Protein AF-0000000081666319 (afdb_homodimer)

Structure (mmCIF, N/CA/C/O backbone):
data_AF-0000000081666319-model_v1
#
loop_
_entity.id
_entity.type
_entity.pdbx_description
1 polymer 'Glutathione synthetase-like'
#
loop_
_atom_site.group_PDB
_atom_site.id
_atom_site.type_symbol
_atom_site.label_atom_id
_atom_site.label_alt_id
_atom_site.label_comp_id
_atom_site.label_asym_id
_atom_site.label_entity_id
_atom_site.label_seq_id
_atom_site.pdbx_PDB_ins_code
_atom_site.Cartn_x
_atom_site.Cartn_y
_atom_site.Cartn_z
_atom_site.occupancy
_atom_site.B_iso_or_equiv
_atom_site.auth_seq_id
_atom_site.auth_comp_id
_atom_site.auth_asym_id
_atom_site.auth_atom_id
_atom_site.pdbx_PDB_model_num
ATOM 1 N N . MET A 1 1 ? 26.391 -14.477 -16.344 1 80.94 1 MET A N 1
ATOM 2 C CA . MET A 1 1 ? 25.188 -13.75 -15.969 1 80.94 1 MET A CA 1
ATOM 3 C C . MET A 1 1 ? 25.484 -12.664 -14.945 1 80.94 1 MET A C 1
ATOM 5 O O . MET A 1 1 ? 25.469 -12.93 -13.742 1 80.94 1 MET A O 1
ATOM 9 N N . GLU A 1 2 ? 25.75 -11.555 -15.383 1 81.31 2 GLU A N 1
ATOM 10 C CA . GLU A 1 2 ? 26.203 -10.461 -14.531 1 81.31 2 GLU A CA 1
ATOM 11 C C . GLU A 1 2 ? 25.031 -9.695 -13.938 1 81.31 2 GLU A C 1
ATOM 13 O O . GLU A 1 2 ? 24.016 -9.492 -14.602 1 81.31 2 GLU A O 1
ATOM 18 N N . ALA A 1 3 ? 25.281 -9.367 -12.719 1 86.25 3 ALA A N 1
ATOM 19 C CA . ALA A 1 3 ? 24.281 -8.578 -12.016 1 86.25 3 ALA A CA 1
ATOM 20 C C . ALA A 1 3 ? 24.094 -7.215 -12.68 1 86.25 3 ALA A C 1
ATOM 22 O O . ALA A 1 3 ? 24.953 -6.762 -13.438 1 86.25 3 ALA A O 1
ATOM 23 N N . CYS A 1 4 ? 22.969 -6.656 -12.492 1 87.06 4 CYS A N 1
ATOM 24 C CA . CYS A 1 4 ? 22.641 -5.391 -13.141 1 87.06 4 CYS A CA 1
ATOM 25 C C . CYS A 1 4 ? 23.469 -4.25 -12.562 1 87.06 4 CYS A C 1
ATOM 27 O O . CYS A 1 4 ? 23.641 -3.211 -13.195 1 87.06 4 CYS A O 1
ATOM 29 N N . ILE A 1 5 ? 23.906 -4.418 -11.328 1 90.88 5 ILE A N 1
ATOM 30 C CA . ILE A 1 5 ? 24.797 -3.449 -10.703 1 90.88 5 ILE A CA 1
ATOM 31 C C . ILE A 1 5 ? 25.922 -4.18 -9.969 1 90.88 5 ILE A C 1
ATOM 33 O O . ILE A 1 5 ? 25.828 -5.383 -9.719 1 90.88 5 ILE A O 1
ATOM 37 N N . SER A 1 6 ? 27 -3.393 -9.656 1 91.44 6 SER A N 1
ATOM 38 C CA . SER A 1 6 ? 28.109 -3.969 -8.898 1 91.44 6 SER A CA 1
ATOM 39 C C . SER A 1 6 ? 27.719 -4.176 -7.434 1 91.44 6 SER A C 1
ATOM 41 O O . SER A 1 6 ? 27.25 -3.25 -6.773 1 91.44 6 SER A O 1
ATOM 43 N N . LEU A 1 7 ? 27.906 -5.391 -6.891 1 91.56 7 LEU A N 1
ATOM 44 C CA . LEU A 1 7 ? 27.641 -5.746 -5.504 1 91.56 7 LEU A CA 1
ATOM 45 C C . LEU A 1 7 ? 28.891 -6.254 -4.816 1 91.56 7 LEU A C 1
ATOM 47 O O . LEU A 1 7 ? 29.766 -6.859 -5.457 1 91.56 7 LEU A O 1
ATOM 51 N N . PRO A 1 8 ? 29.094 -6.031 -3.557 1 94.31 8 PRO A N 1
ATOM 52 C CA . PRO A 1 8 ? 28.125 -5.457 -2.617 1 94.31 8 PRO A CA 1
ATOM 53 C C . PRO A 1 8 ? 28.109 -3.93 -2.648 1 94.31 8 PRO A C 1
ATOM 55 O O . PRO A 1 8 ? 29.094 -3.305 -3.053 1 94.31 8 PRO A O 1
ATOM 58 N N . LEU A 1 9 ? 27.062 -3.314 -2.236 1 95.06 9 LEU A N 1
ATOM 59 C CA . LEU A 1 9 ? 26.922 -1.867 -2.107 1 95.06 9 LEU A CA 1
ATOM 60 C C . LEU A 1 9 ? 27.609 -1.367 -0.84 1 95.06 9 LEU A C 1
ATOM 62 O O . LEU A 1 9 ? 27.734 -2.109 0.137 1 95.06 9 LEU A O 1
ATOM 66 N N . GLU A 1 10 ? 28.047 -0.127 -0.938 1 94.75 10 GLU A N 1
ATOM 67 C CA . GLU A 1 10 ? 28.531 0.491 0.294 1 94.75 10 GLU A CA 1
ATOM 68 C C . GLU A 1 10 ? 27.438 0.549 1.351 1 94.75 10 GLU A C 1
ATOM 70 O O . GLU A 1 10 ? 26.281 0.823 1.032 1 94.75 10 GLU A O 1
ATOM 75 N N . LYS A 1 11 ? 27.828 0.355 2.58 1 94.75 11 LYS A N 1
ATOM 76 C CA . LYS A 1 11 ? 26.875 0.145 3.674 1 94.75 11 LYS A CA 1
ATOM 77 C C . LYS A 1 11 ? 25.938 1.331 3.812 1 94.75 11 LYS A C 1
ATOM 79 O O . LYS A 1 11 ? 24.719 1.15 3.914 1 94.75 11 LYS A O 1
ATOM 84 N N . PRO A 1 12 ? 26.406 2.607 3.799 1 92.12 12 PRO A N 1
ATOM 85 C CA . PRO A 1 12 ? 25.484 3.734 3.947 1 92.12 12 PRO A CA 1
ATOM 86 C C . PRO A 1 12 ? 24.453 3.809 2.82 1 92.12 12 PRO A C 1
ATOM 88 O O . PRO A 1 12 ? 23.297 4.113 3.066 1 92.12 12 PRO A O 1
ATOM 91 N N . LEU A 1 13 ? 24.922 3.555 1.643 1 94 13 LEU A N 1
ATOM 92 C CA . LEU A 1 13 ? 24.031 3.547 0.493 1 94 13 LEU A CA 1
ATOM 93 C C . LEU A 1 13 ? 23.016 2.408 0.599 1 94 13 LEU A C 1
ATOM 95 O O . LEU A 1 13 ? 21.828 2.604 0.345 1 94 13 LEU A O 1
ATOM 99 N N . LEU A 1 14 ? 23.5 1.214 0.983 1 96.88 14 LEU A N 1
ATOM 100 C CA . LEU A 1 14 ? 22.625 0.06 1.166 1 96.88 14 LEU A CA 1
ATOM 101 C C . LEU A 1 14 ? 21.547 0.361 2.188 1 96.88 14 LEU A C 1
ATOM 103 O O . LEU A 1 14 ? 20.359 0.072 1.95 1 96.88 14 LEU A O 1
ATOM 107 N N . ASP A 1 15 ? 21.953 0.942 3.285 1 95.06 15 ASP A N 1
ATOM 108 C CA . ASP A 1 15 ? 21 1.244 4.355 1 95.06 15 ASP A CA 1
ATOM 109 C C . ASP A 1 15 ? 19.922 2.197 3.869 1 95.06 15 ASP A C 1
ATOM 111 O O . ASP A 1 15 ? 18.734 2.02 4.191 1 95.06 15 ASP A O 1
ATOM 115 N N . GLU A 1 16 ? 20.266 3.143 3.102 1 94.31 16 GLU A N 1
ATOM 116 C CA . GLU A 1 16 ? 19.312 4.125 2.59 1 94.31 16 GLU A CA 1
ATOM 117 C C . GLU A 1 16 ? 18.344 3.492 1.6 1 94.31 16 GLU A C 1
ATOM 119 O O . GLU A 1 16 ? 17.141 3.732 1.669 1 94.31 16 GLU A O 1
ATOM 124 N N . ILE A 1 17 ? 18.859 2.703 0.676 1 97.06 17 ILE A N 1
ATOM 125 C CA . ILE A 1 17 ? 18.016 2.117 -0.367 1 97.06 17 ILE A CA 1
ATOM 126 C C . ILE A 1 17 ? 17.062 1.097 0.249 1 97.06 17 ILE A C 1
ATOM 128 O O . ILE A 1 17 ? 15.922 0.964 -0.191 1 97.06 17 ILE A O 1
ATOM 132 N N . VAL A 1 18 ? 17.547 0.381 1.228 1 98.12 18 VAL A N 1
ATOM 133 C CA . VAL A 1 18 ? 16.734 -0.643 1.877 1 98.12 18 VAL A CA 1
ATOM 134 C C . VAL A 1 18 ? 15.523 0.005 2.553 1 98.12 18 VAL A C 1
ATOM 136 O O . VAL A 1 18 ? 14.398 -0.492 2.441 1 98.12 18 VAL A O 1
ATOM 139 N N . VAL A 1 19 ? 15.734 1.104 3.227 1 96.5 19 VAL A N 1
ATOM 140 C CA . VAL A 1 19 ? 14.641 1.801 3.896 1 96.5 19 VAL A CA 1
ATOM 141 C C . VAL A 1 19 ? 13.617 2.27 2.863 1 96.5 19 VAL A C 1
ATOM 143 O O . VAL A 1 19 ? 12.414 2.111 3.059 1 96.5 19 VAL A O 1
ATOM 146 N N . ARG A 1 20 ? 14.078 2.82 1.783 1 97.31 20 ARG A N 1
ATOM 147 C CA . ARG A 1 20 ? 13.203 3.285 0.712 1 97.31 20 ARG A CA 1
ATOM 148 C C . ARG A 1 20 ? 12.438 2.123 0.09 1 97.31 20 ARG A C 1
ATOM 150 O O . ARG A 1 20 ? 11.25 2.25 -0.216 1 97.31 20 ARG A O 1
ATOM 157 N N . SER A 1 21 ? 13.141 1.028 -0.104 1 98.56 21 SER A N 1
ATOM 158 C CA . SER A 1 21 ? 12.531 -0.158 -0.696 1 98.56 21 SER A CA 1
ATOM 159 C C . SER A 1 21 ? 11.398 -0.695 0.179 1 98.56 21 SER A C 1
ATOM 161 O O . SER A 1 21 ? 10.328 -1.027 -0.322 1 98.56 21 SER A O 1
ATOM 163 N N . LYS A 1 22 ? 11.703 -0.784 1.493 1 98.5 22 LYS A N 1
ATOM 164 C CA . LYS A 1 22 ? 10.695 -1.263 2.436 1 98.5 22 LYS A CA 1
ATOM 165 C C . LYS A 1 22 ? 9.461 -0.367 2.422 1 98.5 22 LYS A C 1
ATOM 167 O O . LYS A 1 22 ? 8.328 -0.858 2.359 1 98.5 22 LYS A O 1
ATOM 172 N N . ASP A 1 23 ? 9.664 0.933 2.459 1 98.31 23 ASP A N 1
ATOM 173 C CA . ASP A 1 23 ? 8.555 1.874 2.469 1 98.31 23 ASP A CA 1
ATOM 174 C C . ASP A 1 23 ? 7.742 1.78 1.177 1 98.31 23 ASP A C 1
ATOM 176 O O . ASP A 1 23 ? 6.512 1.758 1.209 1 98.31 23 ASP A O 1
ATOM 180 N N . PHE A 1 24 ? 8.414 1.743 0.074 1 98.56 24 PHE A N 1
ATOM 181 C CA . PHE A 1 24 ? 7.738 1.653 -1.213 1 98.56 24 PHE A CA 1
ATOM 182 C C . PHE A 1 24 ? 6.898 0.383 -1.295 1 98.56 24 PHE A C 1
ATOM 184 O O . PHE A 1 24 ? 5.762 0.414 -1.764 1 98.56 24 PHE A O 1
ATOM 191 N N . ALA A 1 25 ? 7.488 -0.706 -0.872 1 98.75 25 ALA A N 1
ATOM 192 C CA . ALA A 1 25 ? 6.766 -1.975 -0.886 1 98.75 25 ALA A CA 1
ATOM 193 C C . ALA A 1 25 ? 5.504 -1.897 -0.033 1 98.75 25 ALA A C 1
ATOM 195 O O . ALA A 1 25 ? 4.418 -2.277 -0.483 1 98.75 25 ALA A O 1
ATOM 196 N N . ASN A 1 26 ? 5.617 -1.362 1.152 1 98.5 26 ASN A N 1
ATOM 197 C CA . ASN A 1 26 ? 4.492 -1.227 2.066 1 98.5 26 ASN A CA 1
ATOM 198 C C . ASN A 1 26 ? 3.412 -0.311 1.495 1 98.5 26 ASN A C 1
ATOM 200 O O . ASN A 1 26 ? 2.223 -0.508 1.754 1 98.5 26 ASN A O 1
ATOM 204 N N . MET A 1 27 ? 3.814 0.613 0.724 1 98.38 27 MET A N 1
ATOM 205 C CA . MET A 1 27 ? 2.885 1.664 0.322 1 98.38 27 MET A CA 1
ATOM 206 C C . MET A 1 27 ? 2.283 1.363 -1.048 1 98.38 27 MET A C 1
ATOM 208 O O . MET A 1 27 ? 1.316 2.008 -1.461 1 98.38 27 MET A O 1
ATOM 212 N N . HIS A 1 28 ? 2.818 0.402 -1.77 1 98 28 HIS A N 1
ATOM 213 C CA . HIS A 1 28 ? 2.348 0.154 -3.127 1 98 28 HIS A CA 1
ATOM 214 C C . HIS A 1 28 ? 1.844 -1.276 -3.283 1 98 28 HIS A C 1
ATOM 216 O O . HIS A 1 28 ? 1.962 -1.867 -4.359 1 98 28 HIS A O 1
ATOM 222 N N . GLY A 1 29 ? 1.396 -1.783 -2.223 1 97.94 29 GLY A N 1
ATOM 223 C CA . GLY A 1 29 ? 0.624 -3.016 -2.279 1 97.94 29 GLY A CA 1
ATOM 224 C C . GLY A 1 29 ? 1.489 -4.258 -2.391 1 97.94 29 GLY A C 1
ATOM 225 O O . GLY A 1 29 ? 1.02 -5.309 -2.824 1 97.94 29 GLY A O 1
ATOM 226 N N . ILE A 1 30 ? 2.779 -4.156 -2.154 1 98.38 30 ILE A N 1
ATOM 227 C CA . ILE A 1 30 ? 3.66 -5.316 -2.049 1 98.38 30 ILE A CA 1
ATOM 228 C C . ILE A 1 30 ? 3.727 -5.781 -0.597 1 98.38 30 ILE A C 1
ATOM 230 O O . ILE A 1 30 ? 4.793 -5.758 0.021 1 98.38 30 ILE A O 1
ATOM 234 N N . VAL A 1 31 ? 2.568 -6.215 -0.147 1 98 31 VAL A N 1
ATOM 235 C CA . VAL A 1 31 ? 2.424 -6.57 1.262 1 98 31 VAL A CA 1
ATOM 236 C C . VAL A 1 31 ? 1.779 -7.945 1.387 1 98 31 VAL A C 1
ATOM 238 O O . VAL A 1 31 ? 1.233 -8.477 0.415 1 98 31 VAL A O 1
ATOM 241 N N . MET A 1 32 ? 1.91 -8.516 2.555 1 97.06 32 MET A N 1
ATOM 242 C CA . MET A 1 32 ? 1.284 -9.797 2.893 1 97.06 32 MET A CA 1
ATOM 243 C C . MET A 1 32 ? 0.902 -9.836 4.367 1 97.06 32 MET A C 1
ATOM 245 O O . MET A 1 32 ? 1.42 -9.062 5.172 1 97.06 32 MET A O 1
ATOM 249 N N . ARG A 1 33 ? -0.1 -10.609 4.691 1 97.06 33 ARG A N 1
ATOM 250 C CA . ARG A 1 33 ? -0.344 -10.898 6.102 1 97.06 33 ARG A CA 1
ATOM 251 C C . ARG A 1 33 ? 0.85 -11.617 6.727 1 97.06 33 ARG A C 1
ATOM 253 O O . ARG A 1 33 ? 1.578 -12.336 6.043 1 97.06 33 ARG A O 1
ATOM 260 N N . ARG A 1 34 ? 1.067 -11.438 7.996 1 95.81 34 ARG A N 1
ATOM 261 C CA . ARG A 1 34 ? 2.213 -12.039 8.672 1 95.81 34 ARG A CA 1
ATOM 262 C C . ARG A 1 34 ? 1.987 -13.531 8.914 1 95.81 34 ARG A C 1
ATOM 264 O O . ARG A 1 34 ? 0.87 -13.953 9.219 1 95.81 34 ARG A O 1
ATOM 271 N N . PRO A 1 35 ? 3.094 -14.32 8.766 1 91.88 35 PRO A N 1
ATOM 272 C CA . PRO A 1 35 ? 2.957 -15.75 9.062 1 91.88 35 PRO A CA 1
ATOM 273 C C . PRO A 1 35 ? 2.4 -16.016 10.461 1 91.88 35 PRO A C 1
ATOM 275 O O . PRO A 1 35 ? 1.694 -17 10.68 1 91.88 35 PRO A O 1
ATOM 278 N N . GLU A 1 36 ? 2.654 -15.109 11.43 1 93.5 36 GLU A N 1
ATOM 279 C CA . GLU A 1 36 ? 2.197 -15.25 12.812 1 93.5 36 GLU A CA 1
ATOM 280 C C . GLU A 1 36 ? 0.704 -14.961 12.93 1 93.5 36 GLU A C 1
ATOM 282 O O . GLU A 1 36 ? 0.046 -15.445 13.852 1 93.5 36 GLU A O 1
ATOM 287 N N . THR A 1 37 ? 0.174 -14.156 12.062 1 95.12 37 THR A N 1
ATOM 288 C CA . THR A 1 37 ? -1.236 -13.781 12.062 1 95.12 37 THR A CA 1
ATOM 289 C C . THR A 1 37 ? -1.808 -13.844 10.648 1 95.12 37 THR A C 1
ATOM 291 O O . THR A 1 37 ? -2.287 -12.844 10.117 1 95.12 37 THR A O 1
ATOM 294 N N . PRO A 1 38 ? -1.887 -15.031 10.078 1 94.75 38 PRO A N 1
ATOM 295 C CA . PRO A 1 38 ? -2.23 -15.18 8.656 1 94.75 38 PRO A CA 1
ATOM 296 C C . PRO A 1 38 ? -3.707 -14.906 8.383 1 94.75 38 PRO A C 1
ATOM 298 O O . PRO A 1 38 ? -4.109 -14.812 7.219 1 94.75 38 PRO A O 1
ATOM 301 N N . THR A 1 39 ? -4.562 -14.734 9.391 1 95.06 39 THR A N 1
ATOM 302 C CA . THR A 1 39 ? -5.992 -14.523 9.195 1 95.06 39 THR A CA 1
ATOM 303 C C . THR A 1 39 ? -6.344 -13.047 9.359 1 95.06 39 THR A C 1
ATOM 305 O O . THR A 1 39 ? -7.512 -12.664 9.227 1 95.06 39 THR A O 1
ATOM 308 N N . SER A 1 40 ? -5.328 -12.25 9.672 1 96.25 40 SER A N 1
ATOM 309 C CA . SER A 1 40 ? -5.633 -10.867 10.023 1 96.25 40 SER A CA 1
ATOM 310 C C . SER A 1 40 ? -4.844 -9.891 9.156 1 96.25 40 SER A C 1
ATOM 312 O O . SER A 1 40 ? -3.658 -10.102 8.891 1 96.25 40 SER A O 1
ATOM 314 N N . SER A 1 41 ? -5.523 -8.82 8.727 1 97.06 41 SER A N 1
ATOM 315 C CA . SER A 1 41 ? -4.879 -7.754 7.973 1 97.06 41 SER A CA 1
ATOM 316 C C . SER A 1 41 ? -4.629 -6.531 8.852 1 97.06 41 SER A C 1
ATOM 318 O O . SER A 1 41 ? -4.336 -5.445 8.344 1 97.06 41 SER A O 1
ATOM 320 N N . ASP A 1 42 ? -4.746 -6.66 10.148 1 97.75 42 ASP A N 1
ATOM 321 C CA . ASP A 1 42 ? -4.57 -5.531 11.055 1 97.75 42 ASP A CA 1
ATOM 322 C C . ASP A 1 42 ? -3.121 -5.047 11.062 1 97.75 42 ASP A C 1
ATOM 324 O O . ASP A 1 42 ? -2.861 -3.848 11.156 1 97.75 42 ASP A O 1
ATOM 328 N N . VAL A 1 43 ? -2.242 -6.008 11.07 1 97.75 43 VAL A N 1
ATOM 329 C CA . VAL A 1 43 ? -0.806 -5.758 10.992 1 97.75 43 VAL A CA 1
ATOM 330 C C . VAL A 1 43 ? -0.198 -6.598 9.867 1 97.75 43 VAL A C 1
ATOM 332 O O . VAL A 1 43 ? -0.395 -7.816 9.82 1 97.75 43 VAL A O 1
ATOM 335 N N . VAL A 1 44 ? 0.476 -5.949 8.945 1 98.12 44 VAL A N 1
ATOM 336 C CA . VAL A 1 44 ? 1.001 -6.641 7.773 1 98.12 44 VAL A CA 1
ATOM 337 C C . VAL A 1 44 ? 2.488 -6.332 7.613 1 98.12 44 VAL A C 1
ATOM 339 O O . VAL A 1 44 ? 3.037 -5.504 8.344 1 98.12 44 VAL A O 1
ATOM 342 N N . CYS A 1 45 ? 3.156 -7.004 6.789 1 98.06 45 CYS A N 1
ATOM 343 C CA . CYS A 1 45 ? 4.543 -6.738 6.418 1 98.06 45 CYS A CA 1
ATOM 344 C C . CYS A 1 45 ? 4.719 -6.777 4.906 1 98.06 45 CYS A C 1
ATOM 346 O O . CYS A 1 45 ? 3.838 -7.246 4.184 1 98.06 45 CYS A O 1
ATOM 348 N N . PHE A 1 46 ? 5.781 -6.16 4.414 1 98.06 46 PHE A N 1
ATOM 349 C CA . PHE A 1 46 ? 6.051 -6.223 2.982 1 98.06 46 PHE A CA 1
ATOM 350 C C . PHE A 1 46 ? 6.422 -7.641 2.562 1 98.06 46 PHE A C 1
ATOM 352 O O . PHE A 1 46 ? 6.938 -8.414 3.371 1 98.06 46 PHE A O 1
ATOM 359 N N . THR A 1 47 ? 6.105 -8 1.337 1 97.44 47 THR A N 1
ATOM 360 C CA . THR A 1 47 ? 6.488 -9.297 0.782 1 97.44 47 THR A CA 1
ATOM 361 C C . THR A 1 47 ? 8 -9.383 0.596 1 97.44 47 THR A C 1
ATOM 363 O O . THR A 1 47 ? 8.617 -8.461 0.051 1 97.44 47 THR A O 1
ATOM 366 N N . PRO A 1 48 ? 8.602 -10.477 1.118 1 96.94 48 PRO A N 1
ATOM 367 C CA . PRO A 1 48 ? 10.047 -10.617 0.898 1 96.94 48 PRO A CA 1
ATOM 368 C C . PRO A 1 48 ? 10.43 -10.5 -0.575 1 96.94 48 PRO A C 1
ATOM 370 O O . PRO A 1 48 ? 9.75 -11.062 -1.441 1 96.94 48 PRO A O 1
ATOM 373 N N . HIS A 1 49 ? 11.5 -9.734 -0.881 1 97.94 49 HIS A N 1
ATOM 374 C CA . HIS A 1 49 ? 11.883 -9.453 -2.262 1 97.94 49 HIS A CA 1
ATOM 375 C C . HIS A 1 49 ? 13.383 -9.227 -2.385 1 97.94 49 HIS A C 1
ATOM 377 O O . HIS A 1 49 ? 14.07 -9.023 -1.382 1 97.94 49 HIS A O 1
ATOM 383 N N . THR A 1 50 ? 13.891 -9.398 -3.553 1 97.75 50 THR A N 1
ATOM 384 C CA . THR A 1 50 ? 15.266 -8.992 -3.824 1 97.75 50 THR A CA 1
ATOM 385 C C . THR A 1 50 ? 15.367 -7.477 -3.953 1 97.75 50 THR A C 1
ATOM 387 O O . THR A 1 50 ? 14.398 -6.816 -4.34 1 97.75 50 THR A O 1
ATOM 390 N N . LEU A 1 51 ? 16.516 -6.941 -3.631 1 98.5 51 LEU A N 1
ATOM 391 C CA . LEU A 1 51 ? 16.672 -5.492 -3.658 1 98.5 51 LEU A CA 1
ATOM 392 C C . LEU A 1 51 ? 16.75 -4.98 -5.094 1 98.5 51 LEU A C 1
ATOM 394 O O . LEU A 1 51 ? 16.219 -3.916 -5.41 1 98.5 51 LEU A O 1
ATOM 398 N N . VAL A 1 52 ? 17.438 -5.703 -5.949 1 98.25 52 VAL A N 1
ATOM 399 C CA . VAL A 1 52 ? 17.562 -5.359 -7.363 1 98.25 52 VAL A CA 1
ATOM 400 C C . VAL A 1 52 ? 17.172 -6.559 -8.227 1 98.25 52 VAL A C 1
ATOM 402 O O . VAL A 1 52 ? 17.172 -7.695 -7.75 1 98.25 52 VAL A O 1
ATOM 405 N N . PRO A 1 53 ? 16.75 -6.324 -9.484 1 98.06 53 PRO A N 1
ATOM 406 C CA . PRO A 1 53 ? 16.375 -7.438 -10.352 1 98.06 53 PRO A CA 1
ATOM 407 C C . PRO A 1 53 ? 17.531 -8.398 -10.625 1 98.06 53 PRO A C 1
ATOM 409 O O . PRO A 1 53 ? 18.688 -7.977 -10.656 1 98.06 53 PRO A O 1
ATOM 412 N N . SER A 1 54 ? 17.25 -9.633 -10.781 1 96.69 54 SER A N 1
ATOM 413 C CA . SER A 1 54 ? 18.25 -10.656 -11.062 1 96.69 54 SER A CA 1
ATOM 414 C C . SER A 1 54 ? 18.406 -10.891 -12.555 1 96.69 54 SER A C 1
ATOM 416 O O . SER A 1 54 ? 17.438 -10.789 -13.312 1 96.69 54 SER A O 1
ATOM 418 N N . PRO A 1 55 ? 19.562 -11.227 -12.984 1 95.5 55 PRO A N 1
ATOM 419 C CA . PRO A 1 55 ? 19.812 -11.398 -14.414 1 95.5 55 PRO A CA 1
ATOM 420 C C . PRO A 1 55 ? 19.188 -12.664 -14.984 1 95.5 55 PRO A C 1
ATOM 422 O O . PRO A 1 55 ? 19.188 -13.711 -14.328 1 95.5 55 PRO A O 1
ATOM 425 N N . VAL A 1 56 ? 18.641 -12.57 -16.141 1 95.62 56 VAL A N 1
ATOM 426 C CA . VAL A 1 56 ? 18.062 -13.664 -16.922 1 95.62 56 VAL A CA 1
ATOM 427 C C . VAL A 1 56 ? 18.484 -13.523 -18.391 1 95.62 56 VAL A C 1
ATOM 429 O O . VAL A 1 56 ? 18.359 -12.445 -18.969 1 95.62 56 VAL A O 1
ATOM 432 N N . PRO A 1 57 ? 19 -14.57 -18.984 1 94.69 57 PRO A N 1
ATOM 433 C CA . PRO A 1 57 ? 19.328 -14.477 -20.422 1 94.69 57 PRO A CA 1
ATOM 434 C C . PRO A 1 57 ? 18.109 -14.102 -21.266 1 94.69 57 PRO A C 1
ATOM 436 O O . PRO A 1 57 ? 17.078 -14.758 -21.188 1 94.69 57 PRO A O 1
ATOM 439 N N . LYS A 1 58 ? 18.297 -13.102 -22.094 1 95.25 58 LYS A N 1
ATOM 440 C CA . LYS A 1 58 ? 17.219 -12.516 -22.875 1 95.25 58 LYS A CA 1
ATOM 441 C C . LYS A 1 58 ? 16.547 -13.57 -23.766 1 95.25 58 LYS A C 1
ATOM 443 O O . LYS A 1 58 ? 15.312 -13.664 -23.797 1 95.25 58 LYS A O 1
ATOM 448 N N . LYS A 1 59 ? 17.328 -14.375 -24.375 1 95.38 59 LYS A N 1
ATOM 449 C CA . LYS A 1 59 ? 16.812 -15.398 -25.281 1 95.38 59 LYS A CA 1
ATOM 450 C C . LYS A 1 59 ? 15.914 -16.391 -24.547 1 95.38 59 LYS A C 1
ATOM 452 O O . LYS A 1 59 ? 14.844 -16.766 -25.031 1 95.38 59 LYS A O 1
ATOM 457 N N . LEU A 1 60 ? 16.359 -16.812 -23.422 1 96.12 60 LEU A N 1
ATOM 458 C CA . LEU A 1 60 ? 15.625 -17.812 -22.656 1 96.12 60 LEU A CA 1
ATOM 459 C C . LEU A 1 60 ? 14.352 -17.203 -22.047 1 96.12 60 LEU A C 1
ATOM 461 O O . LEU A 1 60 ? 13.336 -17.891 -21.938 1 96.12 60 LEU A O 1
ATOM 465 N N . PHE A 1 61 ? 14.438 -15.953 -21.672 1 96.69 61 PHE A N 1
ATOM 466 C CA . PHE A 1 61 ? 13.25 -15.258 -21.188 1 96.69 61 PHE A CA 1
ATOM 467 C C . PHE A 1 61 ? 12.148 -15.25 -22.234 1 96.69 61 PHE A C 1
ATOM 469 O O . PHE A 1 61 ? 11.023 -15.648 -21.969 1 96.69 61 PHE A O 1
ATOM 476 N N . TYR A 1 62 ? 12.5 -14.875 -23.422 1 97 62 TYR A N 1
ATOM 477 C CA . TYR A 1 62 ? 11.508 -14.781 -24.484 1 97 62 TYR A CA 1
ATOM 478 C C . TYR A 1 62 ? 11.078 -16.156 -24.953 1 97 62 TYR A C 1
ATOM 480 O O . TYR A 1 62 ? 9.93 -16.359 -25.359 1 97 62 TYR A O 1
ATOM 488 N N . GLN A 1 63 ? 11.953 -17.141 -24.875 1 96.62 63 GLN A N 1
ATOM 489 C CA . GLN A 1 63 ? 11.562 -18.516 -25.141 1 96.62 63 GLN A CA 1
ATOM 490 C C . GLN A 1 63 ? 10.469 -18.969 -24.188 1 96.62 63 GLN A C 1
ATOM 492 O O . GLN A 1 63 ? 9.508 -19.625 -24.609 1 96.62 63 GLN A O 1
ATOM 497 N N . SER A 1 64 ? 10.648 -18.656 -22.938 1 97.44 64 SER A N 1
ATOM 498 C CA . SER A 1 64 ? 9.664 -19.047 -21.938 1 97.44 64 SER A CA 1
ATOM 499 C C . SER A 1 64 ? 8.312 -18.391 -22.203 1 97.44 64 SER A C 1
ATOM 501 O O . SER A 1 64 ? 7.266 -19 -21.984 1 97.44 64 SER A O 1
ATOM 503 N N . LEU A 1 65 ? 8.289 -17.156 -22.656 1 97.62 65 LEU A N 1
ATOM 504 C CA . LEU A 1 65 ? 7.051 -16.469 -23 1 97.62 65 LEU A CA 1
ATOM 505 C C . LEU A 1 65 ? 6.379 -17.109 -24.203 1 97.62 65 LEU A C 1
ATOM 507 O O . LEU A 1 65 ? 5.168 -17.344 -24.203 1 97.62 65 LEU A O 1
ATOM 511 N N . ALA A 1 66 ? 7.172 -17.453 -25.141 1 96.25 66 ALA A N 1
ATOM 512 C CA . ALA A 1 66 ? 6.652 -17.922 -26.422 1 96.25 66 ALA A CA 1
ATOM 513 C C . ALA A 1 66 ? 6.039 -19.312 -26.281 1 96.25 66 ALA A C 1
ATOM 515 O O . ALA A 1 66 ? 5.039 -19.625 -26.922 1 96.25 66 ALA A O 1
ATOM 516 N N . ILE A 1 67 ? 6.586 -20.109 -25.484 1 96.12 67 ILE A N 1
ATOM 517 C CA . ILE A 1 67 ? 6.199 -21.516 -25.422 1 96.12 67 ILE A CA 1
ATOM 518 C C . ILE A 1 67 ? 4.961 -21.672 -24.547 1 96.12 67 ILE A C 1
ATOM 520 O O . ILE A 1 67 ? 4.305 -22.719 -24.578 1 96.12 67 ILE A O 1
ATOM 524 N N . GLN A 1 68 ? 4.621 -20.672 -23.781 1 96.75 68 GLN A N 1
ATOM 525 C CA . GLN A 1 68 ? 3.535 -20.781 -22.812 1 96.75 68 GLN A CA 1
ATOM 526 C C . GLN A 1 68 ? 2.217 -21.125 -23.5 1 96.75 68 GLN A C 1
ATOM 528 O O . GLN A 1 68 ? 1.397 -21.859 -22.938 1 96.75 68 GLN A O 1
ATOM 533 N N . ASN A 1 69 ? 2.02 -20.641 -24.656 1 95.56 69 ASN A N 1
ATOM 534 C CA . ASN A 1 69 ? 0.795 -20.969 -25.375 1 95.56 69 ASN A CA 1
ATOM 535 C C . ASN A 1 69 ? 0.695 -22.453 -25.672 1 95.56 69 ASN A C 1
ATOM 537 O O . ASN A 1 69 ? -0.401 -23.016 -25.688 1 95.56 69 ASN A O 1
ATOM 541 N N . ASP A 1 70 ? 1.818 -23.062 -25.953 1 95.31 70 ASP A N 1
ATOM 542 C CA . ASP A 1 70 ? 1.83 -24.516 -26.172 1 95.31 70 ASP A CA 1
ATOM 543 C C . ASP A 1 70 ? 1.429 -25.266 -24.891 1 95.31 70 ASP A C 1
ATOM 545 O O . ASP A 1 70 ? 0.693 -26.25 -24.953 1 95.31 70 ASP A O 1
ATOM 549 N N . PHE A 1 71 ? 1.864 -24.812 -23.828 1 94.62 71 PHE A N 1
ATOM 550 C CA . PHE A 1 71 ? 1.525 -25.469 -22.562 1 94.62 71 PHE A CA 1
ATOM 551 C C . PHE A 1 71 ? 0.044 -25.297 -22.25 1 94.62 71 PHE A C 1
ATOM 553 O O . PHE A 1 71 ? -0.583 -26.188 -21.688 1 94.62 71 PHE A O 1
ATOM 560 N N . ASN A 1 72 ? -0.48 -24.109 -22.562 1 95.75 72 ASN A N 1
ATOM 561 C CA . ASN A 1 72 ? -1.921 -23.922 -22.406 1 95.75 72 ASN A CA 1
ATOM 562 C C . ASN A 1 72 ? -2.701 -24.969 -23.219 1 95.75 72 ASN A C 1
ATOM 564 O O . ASN A 1 72 ? -3.641 -25.578 -22.703 1 95.75 72 ASN A O 1
ATOM 568 N N . LEU A 1 73 ? -2.258 -25.141 -24.375 1 95.19 73 LEU A N 1
ATOM 569 C CA . LEU A 1 73 ? -2.936 -26.078 -25.25 1 95.19 73 LEU A CA 1
ATOM 570 C C . LEU A 1 73 ? -2.738 -27.516 -24.766 1 95.19 73 LEU A C 1
ATOM 572 O O . LEU A 1 73 ? -3.627 -28.359 -24.922 1 95.19 73 LEU A O 1
ATOM 576 N N . LEU A 1 74 ? -1.587 -27.75 -24.25 1 94.38 74 LEU A N 1
ATOM 577 C CA . LEU A 1 74 ? -1.338 -29.062 -23.688 1 94.38 74 LEU A CA 1
ATOM 578 C C . LEU A 1 74 ? -2.354 -29.406 -22.609 1 94.38 74 LEU A C 1
ATOM 580 O O . LEU A 1 74 ? -2.951 -30.484 -22.625 1 94.38 74 LEU A O 1
ATOM 584 N N . ILE A 1 75 ? -2.566 -28.5 -21.672 1 94.81 75 ILE A N 1
ATOM 585 C CA . ILE A 1 75 ? -3.52 -28.688 -20.578 1 94.81 75 ILE A CA 1
ATOM 586 C C . ILE A 1 75 ? -4.926 -28.859 -21.156 1 94.81 75 ILE A C 1
ATOM 588 O O . ILE A 1 75 ? -5.68 -29.734 -20.719 1 94.81 75 ILE A O 1
ATOM 592 N N . HIS A 1 76 ? -5.207 -28 -22.094 1 95.31 76 HIS A N 1
ATOM 593 C CA . HIS A 1 76 ? -6.516 -28.062 -22.734 1 95.31 76 HIS A CA 1
ATOM 594 C C . HIS A 1 76 ? -6.73 -29.406 -23.406 1 95.31 76 HIS A C 1
ATOM 596 O O . HIS A 1 76 ? -7.777 -30.047 -23.219 1 95.31 76 HIS A O 1
ATOM 602 N N . ALA A 1 77 ? -5.75 -29.859 -24.156 1 93.81 77 ALA A N 1
ATOM 603 C CA . ALA A 1 77 ? -5.828 -31.125 -24.891 1 93.81 77 ALA A CA 1
ATOM 604 C C . ALA A 1 77 ? -6.008 -32.312 -23.938 1 93.81 77 ALA A C 1
ATOM 606 O O . ALA A 1 77 ? -6.871 -33.156 -24.156 1 93.81 77 ALA A O 1
ATOM 607 N N . MET A 1 78 ? -5.238 -32.344 -22.953 1 94.12 78 MET A N 1
ATOM 608 C CA . MET A 1 78 ? -5.309 -33.438 -22 1 94.12 78 MET A CA 1
ATOM 609 C C . MET A 1 78 ? -6.668 -33.5 -21.312 1 94.12 78 MET A C 1
ATOM 611 O O . MET A 1 78 ? -7.234 -34.562 -21.109 1 94.12 78 MET A O 1
ATOM 615 N N . SER A 1 79 ? -7.195 -32.312 -20.953 1 93.81 79 SER A N 1
ATOM 616 C CA . SER A 1 79 ? -8.461 -32.25 -20.234 1 93.81 79 SER A CA 1
ATOM 617 C C . SER A 1 79 ? -9.617 -32.75 -21.094 1 93.81 79 SER A C 1
ATOM 619 O O . SER A 1 79 ? -10.664 -33.125 -20.562 1 93.81 79 SER A O 1
ATOM 621 N N . HIS A 1 80 ? -9.422 -32.812 -22.422 1 91.5 80 HIS A N 1
ATOM 622 C CA . HIS A 1 80 ? -10.484 -33.188 -23.328 1 91.5 80 HIS A CA 1
ATOM 623 C C . HIS A 1 80 ? -10.281 -34.625 -23.828 1 91.5 80 HIS A C 1
ATOM 625 O O . HIS A 1 80 ? -11.094 -35.125 -24.594 1 91.5 80 HIS A O 1
ATOM 631 N N . ASP A 1 81 ? -9.25 -35.25 -23.406 1 92.44 81 ASP A N 1
ATOM 632 C CA . ASP A 1 81 ? -8.945 -36.625 -23.859 1 92.44 81 ASP A CA 1
ATOM 633 C C . ASP A 1 81 ? -9.086 -37.625 -22.703 1 92.44 81 ASP A C 1
ATOM 635 O O . ASP A 1 81 ? -8.102 -37.938 -22.047 1 92.44 81 ASP A O 1
ATOM 639 N N . TYR A 1 82 ? -10.273 -38.156 -22.625 1 94.69 82 TYR A N 1
ATOM 640 C CA . TYR A 1 82 ? -10.609 -39.062 -21.516 1 94.69 82 TYR A CA 1
ATOM 641 C C . TYR A 1 82 ? -9.68 -40.25 -21.5 1 94.69 82 TYR A C 1
ATOM 643 O O . TYR A 1 82 ? -9.156 -40.625 -20.438 1 94.69 82 TYR A O 1
ATOM 651 N N . GLU A 1 83 ? -9.469 -40.875 -22.625 1 93.62 83 GLU A N 1
ATOM 652 C CA . GLU A 1 83 ? -8.656 -42.062 -22.688 1 93.62 83 GLU A CA 1
ATOM 653 C C . GLU A 1 83 ? -7.207 -41.781 -22.297 1 93.62 83 GLU A C 1
ATOM 655 O O . GLU A 1 83 ? -6.566 -42.594 -21.641 1 93.62 83 GLU A O 1
ATOM 660 N N . PHE A 1 84 ? -6.742 -40.719 -22.734 1 92.25 84 PHE A N 1
ATOM 661 C CA . PHE A 1 84 ? -5.383 -40.312 -22.391 1 92.25 84 PHE A CA 1
ATOM 662 C C . PHE A 1 84 ? -5.246 -40.156 -20.875 1 92.25 84 PHE A C 1
ATOM 664 O O . PHE A 1 84 ? -4.348 -40.719 -20.266 1 92.25 84 PHE A O 1
ATOM 671 N N . LEU A 1 85 ? -6.156 -39.344 -20.203 1 93.12 85 LEU A N 1
ATOM 672 C CA . LEU A 1 85 ? -6.113 -39.094 -18.766 1 93.12 85 LEU A CA 1
ATOM 673 C C . LEU A 1 85 ? -6.199 -40.406 -17.984 1 93.12 85 LEU A C 1
ATOM 675 O O . LEU A 1 85 ? -5.422 -40.625 -17.047 1 93.12 85 LEU A O 1
ATOM 679 N N . LYS A 1 86 ? -7.105 -41.188 -18.406 1 93.38 86 LYS A N 1
ATOM 680 C CA . LYS A 1 86 ? -7.32 -42.438 -17.703 1 93.38 86 LYS A CA 1
ATOM 681 C C . LYS A 1 86 ? -6.078 -43.312 -17.781 1 93.38 86 LYS A C 1
ATOM 683 O O . LYS A 1 86 ? -5.695 -43.938 -16.781 1 93.38 86 LYS A O 1
ATOM 688 N N . SER A 1 87 ? -5.484 -43.344 -18.922 1 89.81 87 SER A N 1
ATOM 689 C CA . SER A 1 87 ? -4.309 -44.188 -19.125 1 89.81 87 SER A CA 1
ATOM 690 C C . SER A 1 87 ? -3.125 -43.688 -18.312 1 89.81 87 SER A C 1
ATOM 692 O O . SER A 1 87 ? -2.445 -44.5 -17.656 1 89.81 87 SER A O 1
ATOM 694 N N . VAL A 1 88 ? -2.859 -42.438 -18.344 1 87.62 88 VAL A N 1
ATOM 695 C CA . VAL A 1 88 ? -1.687 -41.875 -17.688 1 87.62 88 VAL A CA 1
ATOM 696 C C . VAL A 1 88 ? -1.872 -41.906 -16.172 1 87.62 88 VAL A C 1
ATOM 698 O O . VAL A 1 88 ? -0.91 -42.094 -15.43 1 87.62 88 VAL A O 1
ATOM 701 N N . LEU A 1 89 ? -3.127 -41.75 -15.648 1 90.38 89 LEU A N 1
ATOM 702 C CA . LEU A 1 89 ? -3.373 -41.594 -14.219 1 90.38 89 LEU A CA 1
ATOM 703 C C . LEU A 1 89 ? -3.799 -42.938 -13.609 1 90.38 89 LEU A C 1
ATOM 705 O O . LEU A 1 89 ? -4.188 -43 -12.438 1 90.38 89 LEU A O 1
ATOM 709 N N . LYS A 1 90 ? -3.701 -43.969 -14.367 1 89.31 90 LYS A N 1
ATOM 710 C CA . LYS A 1 90 ? -4.223 -45.25 -13.93 1 89.31 90 LYS A CA 1
ATOM 711 C C . LYS A 1 90 ? -3.658 -45.625 -12.57 1 89.31 90 LYS A C 1
ATOM 713 O O . LYS A 1 90 ? -4.414 -45.969 -11.648 1 89.31 90 LYS A O 1
ATOM 718 N N . SER A 1 91 ? -2.348 -45.594 -12.469 1 84.5 91 SER A N 1
ATOM 719 C CA . SER A 1 91 ? -1.701 -46 -11.219 1 84.5 91 SER A CA 1
ATOM 720 C C . SER A 1 91 ? -2.047 -45 -10.094 1 84.5 91 SER A C 1
ATOM 722 O O . SER A 1 91 ? -2.271 -45.438 -8.953 1 84.5 91 SER A O 1
ATOM 724 N N . SER A 1 92 ? -2.076 -43.75 -10.375 1 88.75 92 SER A N 1
ATOM 725 C CA . SER A 1 92 ? -2.377 -42.719 -9.375 1 88.75 92 SER A CA 1
ATOM 726 C C . SER A 1 92 ? -3.812 -42.844 -8.875 1 88.75 92 SER A C 1
ATOM 728 O O . SER A 1 92 ? -4.094 -42.594 -7.707 1 88.75 92 SER A O 1
ATOM 730 N N . ILE A 1 93 ? -4.715 -43.156 -9.742 1 92.69 93 ILE A N 1
ATOM 731 C CA . ILE A 1 93 ? -6.121 -43.344 -9.383 1 92.69 93 ILE A CA 1
ATOM 732 C C . ILE A 1 93 ? -6.258 -44.469 -8.367 1 92.69 93 ILE A C 1
ATOM 734 O O . ILE A 1 93 ? -7.078 -44.375 -7.445 1 92.69 93 ILE A O 1
ATOM 738 N N . GLN A 1 94 ? -5.426 -45.406 -8.469 1 90.5 94 GLN A N 1
ATOM 739 C CA . GLN A 1 94 ? -5.492 -46.562 -7.586 1 90.5 94 GLN A CA 1
ATOM 740 C C . GLN A 1 94 ? -4.809 -46.281 -6.254 1 90.5 94 GLN A C 1
ATOM 742 O O . GLN A 1 94 ? -5.238 -46.781 -5.211 1 90.5 94 GLN A O 1
ATOM 747 N N . GLN A 1 95 ? -3.84 -45.438 -6.277 1 87.5 95 GLN A N 1
ATOM 748 C CA . GLN A 1 95 ? -2.959 -45.344 -5.117 1 87.5 95 GLN A CA 1
ATOM 749 C C . GLN A 1 95 ? -3.191 -44.031 -4.359 1 87.5 95 GLN A C 1
ATOM 751 O O . GLN A 1 95 ? -2.826 -43.906 -3.188 1 87.5 95 GLN A O 1
ATOM 756 N N . GLU A 1 96 ? -3.689 -43.062 -5 1 91.38 96 GLU A N 1
ATOM 757 C CA . GLU A 1 96 ? -3.826 -41.75 -4.402 1 91.38 96 GLU A CA 1
ATOM 758 C C . GLU A 1 96 ? -5.289 -41.312 -4.359 1 91.38 96 GLU A C 1
ATOM 760 O O . GLU A 1 96 ? -5.871 -40.969 -5.391 1 91.38 96 GLU A O 1
ATOM 765 N N . GLU A 1 97 ? -5.754 -41.156 -3.186 1 94.12 97 GLU A N 1
ATOM 766 C CA . GLU A 1 97 ? -7.156 -40.812 -2.986 1 94.12 97 GLU A CA 1
ATOM 767 C C . GLU A 1 97 ? -7.488 -39.469 -3.652 1 94.12 97 GLU A C 1
ATOM 769 O O . GLU A 1 97 ? -8.57 -39.312 -4.223 1 94.12 97 GLU A O 1
ATOM 774 N N . PHE A 1 98 ? -6.641 -38.562 -3.504 1 94.5 98 PHE A N 1
ATOM 775 C CA . PHE A 1 98 ? -6.832 -37.219 -4.078 1 94.5 98 PHE A CA 1
ATOM 776 C C . PHE A 1 98 ? -7.094 -37.312 -5.578 1 94.5 98 PHE A C 1
ATOM 778 O O . PHE A 1 98 ? -8.031 -36.719 -6.09 1 94.5 98 PHE A O 1
ATOM 785 N N . VAL A 1 99 ? -6.254 -38.062 -6.293 1 94.5 99 VAL A N 1
ATOM 786 C CA . VAL A 1 99 ? -6.375 -38.219 -7.738 1 94.5 99 VAL A CA 1
ATOM 787 C C . VAL A 1 99 ? -7.648 -39 -8.07 1 94.5 99 VAL A C 1
ATOM 789 O O . VAL A 1 99 ? -8.375 -38.625 -9 1 94.5 99 VAL A O 1
ATOM 792 N N . LYS A 1 100 ? -7.918 -40 -7.305 1 96.69 100 LYS A N 1
ATOM 793 C CA . LYS A 1 100 ? -9.109 -40.812 -7.52 1 96.69 100 LYS A CA 1
ATOM 794 C C . LYS A 1 100 ? -10.383 -39.969 -7.422 1 96.69 100 LYS A C 1
ATOM 796 O O . LYS A 1 100 ? -11.242 -40.031 -8.297 1 96.69 100 LYS A O 1
ATOM 801 N N . ARG A 1 101 ? -10.453 -39.25 -6.383 1 97.31 101 ARG A N 1
ATOM 802 C CA . ARG A 1 101 ? -11.664 -38.438 -6.141 1 97.31 101 ARG A CA 1
ATOM 803 C C . ARG A 1 101 ? -11.852 -37.406 -7.227 1 97.31 101 ARG A C 1
ATOM 805 O O . ARG A 1 101 ? -12.984 -37.125 -7.648 1 97.31 101 ARG A O 1
ATOM 812 N N . HIS A 1 102 ? -10.781 -36.781 -7.645 1 97.12 102 HIS A N 1
ATOM 813 C CA . HIS A 1 102 ? -10.859 -35.812 -8.758 1 97.12 102 HIS A CA 1
ATOM 814 C C . HIS A 1 102 ? -11.344 -36.5 -10.031 1 97.12 102 HIS A C 1
ATOM 816 O O . HIS A 1 102 ? -12.18 -35.969 -10.75 1 97.12 102 HIS A O 1
ATOM 822 N N . PHE A 1 103 ? -10.789 -37.656 -10.258 1 97.69 103 PHE A N 1
ATOM 823 C CA . PHE A 1 103 ? -11.133 -38.406 -11.461 1 97.69 103 PHE A CA 1
ATOM 824 C C . PHE A 1 103 ? -12.586 -38.844 -11.43 1 97.69 103 PHE A C 1
ATOM 826 O O . PHE A 1 103 ? -13.273 -38.812 -12.461 1 97.69 103 PHE A O 1
ATOM 833 N N . ASP A 1 104 ? -13.039 -39.25 -10.266 1 98.12 104 ASP A N 1
ATOM 834 C CA . ASP A 1 104 ? -14.445 -39.625 -10.109 1 98.12 104 ASP A CA 1
ATOM 835 C C . ASP A 1 104 ? -15.359 -38.469 -10.477 1 98.12 104 ASP A C 1
ATOM 837 O O . ASP A 1 104 ? -16.359 -38.656 -11.172 1 98.12 104 ASP A O 1
ATOM 841 N N . ILE A 1 105 ? -15.078 -37.312 -10 1 98.12 105 ILE A N 1
ATOM 842 C CA . ILE A 1 105 ? -15.875 -36.125 -10.305 1 98.12 105 ILE A CA 1
ATOM 843 C C . ILE A 1 105 ? -15.812 -35.844 -11.797 1 98.12 105 ILE A C 1
ATOM 845 O O . ILE A 1 105 ? -16.828 -35.5 -12.414 1 98.12 105 ILE A O 1
ATOM 849 N N . TYR A 1 106 ? -14.633 -35.969 -12.344 1 98 106 TYR A N 1
ATOM 850 C CA . TYR A 1 106 ? -14.445 -35.75 -13.773 1 98 106 TYR A CA 1
ATOM 851 C C . TYR A 1 106 ? -15.352 -36.688 -14.586 1 98 106 TYR A C 1
ATOM 853 O O . TYR A 1 106 ? -16.047 -36.219 -15.5 1 98 106 TYR A O 1
ATOM 861 N N . GLU A 1 107 ? -15.352 -37.938 -14.289 1 98.19 107 GLU A N 1
ATOM 862 C CA . GLU A 1 107 ? -16.172 -38.906 -15 1 98.19 107 GLU A CA 1
ATOM 863 C C . GLU A 1 107 ? -17.656 -38.594 -14.828 1 98.19 107 GLU A C 1
ATOM 865 O O . GLU A 1 107 ? -18.438 -38.656 -15.789 1 98.19 107 GLU A O 1
ATOM 870 N N . GLU A 1 108 ? -17.984 -38.219 -13.633 1 97.81 108 GLU A N 1
ATOM 871 C CA . GLU A 1 108 ? -19.391 -37.906 -13.352 1 97.81 108 GLU A CA 1
ATOM 872 C C . GLU A 1 108 ? -19.875 -36.75 -14.195 1 97.81 108 GLU A C 1
ATOM 874 O O . GLU A 1 108 ? -20.969 -36.781 -14.742 1 97.81 108 GLU A O 1
ATOM 879 N N . VAL A 1 109 ? -19.094 -35.781 -14.352 1 97.06 109 VAL A N 1
ATOM 880 C CA . VAL A 1 109 ? -19.5 -34.531 -14.977 1 97.06 109 VAL A CA 1
ATOM 881 C C . VAL A 1 109 ? -19.375 -34.625 -16.484 1 97.06 109 VAL A C 1
ATOM 883 O O . VAL A 1 109 ? -20.266 -34.188 -17.234 1 97.06 109 VAL A O 1
ATOM 886 N N . TYR A 1 110 ? -18.312 -35.25 -17 1 94.56 110 TYR A N 1
ATOM 887 C CA . TYR A 1 110 ? -17.984 -35.094 -18.422 1 94.56 110 TYR A CA 1
ATOM 888 C C . TYR A 1 110 ? -18.266 -36.406 -19.172 1 94.56 110 TYR A C 1
ATOM 890 O O . TYR A 1 110 ? -18.375 -36.406 -20.406 1 94.56 110 TYR A O 1
ATOM 898 N N . ILE A 1 111 ? -18.312 -37.5 -18.484 1 95.44 111 ILE A N 1
ATOM 899 C CA . ILE A 1 111 ? -18.453 -38.781 -19.172 1 95.44 111 ILE A CA 1
ATOM 900 C C . ILE A 1 111 ? -19.859 -39.312 -18.953 1 95.44 111 ILE A C 1
ATOM 902 O O . ILE A 1 111 ? -20.547 -39.688 -19.922 1 95.44 111 ILE A O 1
ATOM 906 N N . HIS A 1 112 ? -20.312 -39.344 -17.75 1 96.31 112 HIS A N 1
ATOM 907 C CA . HIS A 1 112 ? -21.609 -39.906 -17.438 1 96.31 112 HIS A CA 1
ATOM 908 C C . HIS A 1 112 ? -22.734 -38.906 -17.672 1 96.31 112 HIS A C 1
ATOM 910 O O . HIS A 1 112 ? -23.906 -39.281 -17.766 1 96.31 112 HIS A O 1
ATOM 916 N N . ASN A 1 113 ? -22.359 -37.688 -17.75 1 94.62 113 ASN A N 1
ATOM 917 C CA . ASN A 1 113 ? -23.312 -36.625 -18 1 94.62 113 ASN A CA 1
ATOM 918 C C . ASN A 1 113 ? -22.797 -35.625 -19.031 1 94.62 113 ASN A C 1
ATOM 920 O O . ASN A 1 113 ? -21.656 -35.75 -19.5 1 94.62 113 ASN A O 1
ATOM 924 N N . THR A 1 114 ? -23.688 -34.719 -19.469 1 91.62 114 THR A N 1
ATOM 925 C CA . THR A 1 114 ? -23.281 -33.562 -20.281 1 91.62 114 THR A CA 1
ATOM 926 C C . THR A 1 114 ? -23.109 -32.312 -19.406 1 91.62 114 THR A C 1
ATOM 928 O O . THR A 1 114 ? -24.031 -31.938 -18.672 1 91.62 114 THR A O 1
ATOM 931 N N . PRO A 1 115 ? -21.938 -31.812 -19.469 1 92.25 115 PRO A N 1
ATOM 932 C CA . PRO A 1 115 ? -21.734 -30.625 -18.641 1 92.25 115 PRO A CA 1
ATOM 933 C C . PRO A 1 115 ? -22.688 -29.484 -19.016 1 92.25 115 PRO A C 1
ATOM 935 O O . PRO A 1 115 ? -22.984 -29.281 -20.203 1 92.25 115 PRO A O 1
ATOM 938 N N . CYS A 1 116 ? -23.125 -28.734 -18 1 92.25 116 CYS A N 1
ATOM 939 C CA . CYS A 1 116 ? -24.062 -27.641 -18.219 1 92.25 116 CYS A CA 1
ATOM 940 C C . CYS A 1 116 ? -23.359 -26.406 -18.766 1 92.25 116 CYS A C 1
ATOM 942 O O . CYS A 1 116 ? -23.953 -25.609 -19.484 1 92.25 116 CYS A O 1
ATOM 944 N N . GLN A 1 117 ? -22.125 -26.281 -18.438 1 96.19 117 GLN A N 1
ATOM 945 C CA . GLN A 1 117 ? -21.359 -25.094 -18.812 1 96.19 117 GLN A CA 1
ATOM 946 C C . GLN A 1 117 ? -20.312 -25.438 -19.891 1 96.19 117 GLN A C 1
ATOM 948 O O . GLN A 1 117 ? -19.344 -26.141 -19.609 1 96.19 117 GLN A O 1
ATOM 953 N N . PRO A 1 118 ? -20.438 -24.844 -21.078 1 95.31 118 PRO A N 1
ATOM 954 C CA . PRO A 1 118 ? -19.516 -25.172 -22.141 1 95.31 118 PRO A CA 1
ATOM 955 C C . PRO A 1 118 ? -18.234 -24.328 -22.109 1 95.31 118 PRO A C 1
ATOM 957 O O . PRO A 1 118 ? -17.266 -24.656 -22.781 1 95.31 118 PRO A O 1
ATOM 960 N N . ILE A 1 119 ? -18.281 -23.188 -21.375 1 97.69 119 ILE A N 1
ATOM 961 C CA . ILE A 1 119 ? -17.141 -22.297 -21.328 1 97.69 119 ILE A CA 1
ATOM 962 C C . ILE A 1 119 ? -16.125 -22.812 -20.297 1 97.69 119 ILE A C 1
ATOM 964 O O . ILE A 1 119 ? -16.5 -23.156 -19.188 1 97.69 119 ILE A O 1
ATOM 968 N N . ILE A 1 120 ? -14.883 -22.922 -20.688 1 95.69 120 ILE A N 1
ATOM 969 C CA . ILE A 1 120 ? -13.797 -23.297 -19.797 1 95.69 120 ILE A CA 1
ATOM 970 C C . ILE A 1 120 ? -12.828 -22.125 -19.641 1 95.69 120 ILE A C 1
ATOM 972 O O . ILE A 1 120 ? -12.438 -21.5 -20.641 1 95.69 120 ILE A O 1
ATOM 976 N N . LEU A 1 121 ? -12.547 -21.766 -18.453 1 98.12 121 LEU A N 1
ATOM 977 C CA . LEU A 1 121 ? -11.594 -20.703 -18.125 1 98.12 121 LEU A CA 1
ATOM 978 C C . LEU A 1 121 ? -10.391 -21.281 -17.391 1 98.12 121 LEU A C 1
ATOM 980 O O . LEU A 1 121 ? -10.547 -22.031 -16.422 1 98.12 121 LEU A O 1
ATOM 984 N N . GLY A 1 122 ? -9.188 -20.969 -17.922 1 97.69 122 GLY A N 1
ATOM 985 C CA . GLY A 1 122 ? -7.965 -21.406 -17.25 1 97.69 122 GLY A CA 1
ATOM 986 C C . GLY A 1 122 ? -6.988 -20.266 -17 1 97.69 122 GLY A C 1
ATOM 987 O O . GLY A 1 122 ? -6.789 -19.406 -17.859 1 97.69 122 GLY A O 1
ATOM 988 N N . MET A 1 123 ? -6.504 -20.219 -15.812 1 97.62 123 MET A N 1
ATOM 989 C CA . MET A 1 123 ? -5.363 -19.391 -15.414 1 97.62 123 MET A CA 1
ATOM 990 C C . MET A 1 123 ? -4.164 -20.281 -15.055 1 97.62 123 MET A C 1
ATOM 992 O O . MET A 1 123 ? -4.242 -21.094 -14.141 1 97.62 123 MET A O 1
ATOM 996 N N . LEU A 1 124 ? -3.096 -20.062 -15.75 1 97.31 124 LEU A N 1
ATOM 997 C CA . LEU A 1 124 ? -1.969 -20.969 -15.602 1 97.31 124 LEU A CA 1
ATOM 998 C C . LEU A 1 124 ? -0.691 -20.219 -15.266 1 97.31 124 LEU A C 1
ATOM 1000 O O . LEU A 1 124 ? -0.6 -19 -15.523 1 97.31 124 LEU A O 1
ATOM 1004 N N . ARG A 1 125 ? 0.208 -20.891 -14.711 1 96.69 125 ARG A N 1
ATOM 1005 C CA . ARG A 1 125 ? 1.584 -20.438 -14.57 1 96.69 125 ARG A CA 1
ATOM 1006 C C . ARG A 1 125 ? 2.572 -21.578 -14.773 1 96.69 125 ARG A C 1
ATOM 1008 O O . ARG A 1 125 ? 2.432 -22.641 -14.164 1 96.69 125 ARG A O 1
ATOM 1015 N N . SER A 1 126 ? 3.5 -21.359 -15.602 1 95.75 126 SER A N 1
ATOM 1016 C CA . SER A 1 126 ? 4.598 -22.297 -15.797 1 95.75 126 SER A CA 1
ATOM 1017 C C . SER A 1 126 ? 5.902 -21.75 -15.234 1 95.75 126 SER A C 1
ATOM 1019 O O . SER A 1 126 ? 6.289 -20.625 -15.531 1 95.75 126 SER A O 1
ATOM 1021 N N . ASP A 1 127 ? 6.512 -22.562 -14.453 1 93.94 127 ASP A N 1
ATOM 1022 C CA . ASP A 1 127 ? 7.789 -22.156 -13.875 1 93.94 127 ASP A CA 1
ATOM 1023 C C . ASP A 1 127 ? 8.953 -22.844 -14.578 1 93.94 127 ASP A C 1
ATOM 1025 O O . ASP A 1 127 ? 8.883 -24.031 -14.906 1 93.94 127 ASP A O 1
ATOM 1029 N N . TYR A 1 128 ? 9.984 -22.078 -14.812 1 95.19 128 TYR A N 1
ATOM 1030 C CA . TYR A 1 128 ? 11.18 -22.547 -15.492 1 95.19 128 TYR A CA 1
ATOM 1031 C C . TYR A 1 128 ? 12.422 -22.281 -14.656 1 95.19 128 TYR A C 1
ATOM 1033 O O . TYR A 1 128 ? 12.531 -21.219 -14.023 1 95.19 128 TYR A O 1
ATOM 1041 N N . VAL A 1 129 ? 13.328 -23.188 -14.703 1 93.5 129 VAL A N 1
ATOM 1042 C CA . VAL A 1 129 ? 14.625 -23 -14.062 1 93.5 129 VAL A CA 1
ATOM 1043 C C . VAL A 1 129 ? 15.734 -23.031 -15.117 1 93.5 129 VAL A C 1
ATOM 1045 O O . VAL A 1 129 ? 15.633 -23.781 -16.094 1 93.5 129 VAL A O 1
ATOM 1048 N N . LEU A 1 130 ? 16.688 -22.172 -14.898 1 93.62 130 LEU A N 1
ATOM 1049 C CA . LEU A 1 130 ? 17.859 -22.219 -15.773 1 93.62 130 LEU A CA 1
ATOM 1050 C C . LEU A 1 130 ? 18.734 -23.438 -15.445 1 93.62 130 LEU A C 1
ATOM 1052 O O . LEU A 1 130 ? 18.906 -23.766 -14.273 1 93.62 130 LEU A O 1
ATOM 1056 N N . ASP A 1 131 ? 19.172 -24.031 -16.453 1 92.81 131 ASP A N 1
ATOM 1057 C CA . ASP A 1 131 ? 20.016 -25.203 -16.328 1 92.81 131 ASP A CA 1
ATOM 1058 C C . ASP A 1 131 ? 21.328 -25.016 -17.094 1 92.81 131 ASP A C 1
ATOM 1060 O O . ASP A 1 131 ? 21.312 -24.797 -18.312 1 92.81 131 ASP A O 1
ATOM 1064 N N . CYS A 1 132 ? 22.359 -25.094 -16.359 1 89.81 132 CYS A N 1
ATOM 1065 C CA . CYS A 1 132 ? 23.672 -24.906 -16.953 1 89.81 132 CYS A CA 1
ATOM 1066 C C . CYS A 1 132 ? 24.547 -26.141 -16.734 1 89.81 132 CYS A C 1
ATOM 1068 O O . CYS A 1 132 ? 24.781 -26.547 -15.594 1 89.81 132 CYS A O 1
ATOM 1070 N N . ASP A 1 133 ? 25.031 -26.672 -17.844 1 81.38 133 ASP A N 1
ATOM 1071 C CA . ASP A 1 133 ? 25.859 -27.875 -17.781 1 81.38 133 ASP A CA 1
ATOM 1072 C C . ASP A 1 133 ? 27.234 -27.562 -17.203 1 81.38 133 ASP A C 1
ATOM 1074 O O . ASP A 1 133 ? 27.828 -28.406 -16.516 1 81.38 133 ASP A O 1
ATOM 1078 N N . ASP A 1 134 ? 27.766 -26.422 -17.547 1 82.06 134 ASP A N 1
ATOM 1079 C CA . ASP A 1 134 ? 29.078 -25.969 -17.078 1 82.06 134 ASP A CA 1
ATOM 1080 C C . ASP A 1 134 ? 28.953 -24.656 -16.312 1 82.06 134 ASP A C 1
ATOM 1082 O O . ASP A 1 134 ? 29 -23.578 -16.906 1 82.06 134 ASP A O 1
ATOM 1086 N N . LEU A 1 135 ? 28.969 -24.734 -15.023 1 78.44 135 LEU A N 1
ATOM 1087 C CA . LEU A 1 135 ? 28.734 -23.562 -14.188 1 78.44 135 LEU A CA 1
ATOM 1088 C C . LEU A 1 135 ? 29.969 -22.672 -14.141 1 78.44 135 LEU A C 1
ATOM 1090 O O . LEU A 1 135 ? 29.875 -21.516 -13.75 1 78.44 135 LEU A O 1
ATOM 1094 N N . GLU A 1 136 ? 31.047 -23.25 -14.523 1 78.5 136 GLU A N 1
ATOM 1095 C CA . GLU A 1 136 ? 32.281 -22.469 -14.516 1 78.5 136 GLU A CA 1
ATOM 1096 C C . GLU A 1 136 ? 32.375 -21.562 -15.734 1 78.5 136 GLU A C 1
ATOM 1098 O O . GLU A 1 136 ? 33.031 -20.516 -15.688 1 78.5 136 GLU A O 1
ATOM 1103 N N . ASN A 1 137 ? 31.734 -22.047 -16.797 1 81 137 ASN A N 1
ATOM 1104 C CA . ASN A 1 137 ? 31.734 -21.266 -18.031 1 81 137 ASN A CA 1
ATOM 1105 C C . ASN A 1 137 ? 30.312 -21.047 -18.547 1 81 137 ASN A C 1
ATOM 1107 O O . ASN A 1 137 ? 29.922 -21.641 -19.547 1 81 137 ASN A O 1
ATOM 1111 N N . ILE A 1 138 ? 29.656 -20.078 -17.922 1 78.94 138 ILE A N 1
ATOM 1112 C CA . ILE A 1 138 ? 28.266 -19.812 -18.281 1 78.94 138 ILE A CA 1
ATOM 1113 C C . ILE A 1 138 ? 28.219 -18.984 -19.562 1 78.94 138 ILE A C 1
ATOM 1115 O O . ILE A 1 138 ? 28.859 -17.938 -19.656 1 78.94 138 ILE A O 1
ATOM 1119 N N . SER A 1 139 ? 27.734 -19.531 -20.578 1 78.06 139 SER A N 1
ATOM 1120 C CA . SER A 1 139 ? 27.516 -18.844 -21.844 1 78.06 139 SER A CA 1
ATOM 1121 C C . SER A 1 139 ? 26.094 -19.062 -22.359 1 78.06 139 SER A C 1
ATOM 1123 O O . SER A 1 139 ? 25.391 -19.953 -21.891 1 78.06 139 SER A O 1
ATOM 1125 N N . ASN A 1 140 ? 25.719 -18.234 -23.234 1 76.75 140 ASN A N 1
ATOM 1126 C CA . ASN A 1 140 ? 24.391 -18.359 -23.828 1 76.75 140 ASN A CA 1
ATOM 1127 C C . ASN A 1 140 ? 24.203 -19.719 -24.484 1 76.75 140 ASN A C 1
ATOM 1129 O O . ASN A 1 140 ? 23.062 -20.188 -24.641 1 76.75 140 ASN A O 1
ATOM 1133 N N . ASN A 1 141 ? 25.297 -20.328 -24.766 1 79.19 141 ASN A N 1
ATOM 1134 C CA . ASN A 1 141 ? 25.219 -21.578 -25.516 1 79.19 141 ASN A CA 1
ATOM 1135 C C . ASN A 1 141 ? 25.078 -22.781 -24.578 1 79.19 141 ASN A C 1
ATOM 1137 O O . ASN A 1 141 ? 24.672 -23.859 -25.016 1 79.19 141 ASN A O 1
ATOM 1141 N N . ASN A 1 142 ? 25.328 -22.609 -23.375 1 87 142 ASN A N 1
ATOM 1142 C CA . ASN A 1 142 ? 25.297 -23.766 -22.484 1 87 142 ASN A CA 1
ATOM 1143 C C . ASN A 1 142 ? 24.25 -23.609 -21.391 1 87 142 ASN A C 1
ATOM 1145 O O . ASN A 1 142 ? 24.297 -24.297 -20.375 1 87 142 ASN A O 1
ATOM 1149 N N . ILE A 1 143 ? 23.422 -22.688 -21.562 1 91.88 143 ILE A N 1
ATOM 1150 C CA . ILE A 1 143 ? 22.344 -22.469 -20.594 1 91.88 143 ILE A CA 1
ATOM 1151 C C . ILE A 1 143 ? 21 -22.688 -21.281 1 91.88 143 ILE A C 1
ATOM 1153 O O . ILE A 1 143 ? 20.812 -22.281 -22.438 1 91.88 143 ILE A O 1
ATOM 1157 N N . LYS A 1 144 ? 20.172 -23.5 -20.703 1 93.75 144 LYS A N 1
ATOM 1158 C CA . LYS A 1 144 ? 18.828 -23.797 -21.188 1 93.75 144 LYS A CA 1
ATOM 1159 C C . LYS A 1 144 ? 17.797 -23.625 -20.078 1 93.75 144 LYS A C 1
ATOM 1161 O O . LYS A 1 144 ? 18.141 -23.453 -18.922 1 93.75 144 LYS A O 1
ATOM 1166 N N . ILE A 1 145 ? 16.547 -23.594 -20.484 1 94.88 145 ILE A N 1
ATOM 1167 C CA . ILE A 1 145 ? 15.5 -23.531 -19.469 1 94.88 145 ILE A CA 1
ATOM 1168 C C . ILE A 1 145 ? 14.812 -24.891 -19.359 1 94.88 145 ILE A C 1
ATOM 1170 O O . ILE A 1 145 ? 14.656 -25.594 -20.359 1 94.88 145 ILE A O 1
ATOM 1174 N N . LYS A 1 146 ? 14.461 -25.266 -18.188 1 92.69 146 LYS A N 1
ATOM 1175 C CA . LYS A 1 146 ? 13.688 -26.469 -17.906 1 92.69 146 LYS A CA 1
ATOM 1176 C C . LYS A 1 146 ? 12.391 -26.141 -17.172 1 92.69 146 LYS A C 1
ATOM 1178 O O . LYS A 1 146 ? 12.398 -25.375 -16.219 1 92.69 146 LYS A O 1
ATOM 1183 N N . GLN A 1 147 ? 11.32 -26.656 -17.719 1 92.44 147 GLN A N 1
ATOM 1184 C CA . GLN A 1 147 ? 10.023 -26.484 -17.062 1 92.44 147 GLN A CA 1
ATOM 1185 C C . GLN A 1 147 ? 9.898 -27.391 -15.844 1 92.44 147 GLN A C 1
ATOM 1187 O O . GLN A 1 147 ? 10.031 -28.609 -15.945 1 92.44 147 GLN A O 1
ATOM 1192 N N . VAL A 1 148 ? 9.617 -26.797 -14.688 1 87.19 148 VAL A N 1
ATOM 1193 C CA . VAL A 1 148 ? 9.719 -27.609 -13.477 1 87.19 148 VAL A CA 1
ATOM 1194 C C . VAL A 1 148 ? 8.359 -27.703 -12.805 1 87.19 148 VAL A C 1
ATOM 1196 O O . VAL A 1 148 ? 8.094 -28.641 -12.055 1 87.19 148 VAL A O 1
ATOM 1199 N N . LYS A 1 149 ? 7.492 -26.719 -13.039 1 87.81 149 LYS A N 1
ATOM 1200 C CA . LYS A 1 149 ? 6.188 -26.719 -12.383 1 87.81 149 LYS A CA 1
ATOM 1201 C C . LYS A 1 149 ? 5.125 -26.078 -13.266 1 87.81 149 LYS A C 1
ATOM 1203 O O . LYS A 1 149 ? 5.43 -25.188 -14.055 1 87.81 149 LYS A O 1
ATOM 1208 N N . LEU A 1 150 ? 3.943 -26.578 -13.164 1 91.38 150 LEU A N 1
ATOM 1209 C CA . LEU A 1 150 ? 2.781 -25.984 -13.812 1 91.38 150 LEU A CA 1
ATOM 1210 C C . LEU A 1 150 ? 1.624 -25.828 -12.836 1 91.38 150 LEU A C 1
ATOM 1212 O O . LEU A 1 150 ? 1.302 -26.766 -12.102 1 91.38 150 LEU A O 1
ATOM 1216 N N . PHE A 1 151 ? 1.077 -24.625 -12.812 1 91.5 151 PHE A N 1
ATOM 1217 C CA . PHE A 1 151 ? -0.026 -24.344 -11.906 1 91.5 151 PHE A CA 1
ATOM 1218 C C . PHE A 1 151 ? -1.289 -23.984 -12.68 1 91.5 151 PHE A C 1
ATOM 1220 O O . PHE A 1 151 ? -1.234 -23.234 -13.656 1 91.5 151 PHE A O 1
ATOM 1227 N N . VAL A 1 152 ? -2.414 -24.531 -12.234 1 92 152 VAL A N 1
ATOM 1228 C CA . VAL A 1 152 ? -3.686 -24.172 -12.852 1 92 152 VAL A CA 1
ATOM 1229 C C . VAL A 1 152 ? -4.656 -23.672 -11.789 1 92 152 VAL A C 1
ATOM 1231 O O . VAL A 1 152 ? -5.598 -22.922 -12.094 1 92 152 VAL A O 1
ATOM 1234 N N . THR A 1 153 ? -4.625 -24.078 -10.523 1 80 153 THR A N 1
ATOM 1235 C CA . THR A 1 153 ? -5.535 -23.672 -9.461 1 80 153 THR A CA 1
ATOM 1236 C C . THR A 1 153 ? -5 -22.438 -8.734 1 80 153 THR A C 1
ATOM 1238 O O . THR A 1 153 ? -5.758 -21.516 -8.414 1 80 153 THR A O 1
ATOM 1241 N N . SER A 1 154 ? -3.773 -22.391 -8.555 1 78.69 154 SER A N 1
ATOM 1242 C CA . SER A 1 154 ? -3.18 -21.297 -7.797 1 78.69 154 SER A CA 1
ATOM 1243 C C . SER A 1 154 ? -2.01 -20.672 -8.555 1 78.69 154 SER A C 1
ATOM 1245 O O . SER A 1 154 ? -0.873 -20.703 -8.078 1 78.69 154 SER A O 1
ATOM 1247 N N . ALA A 1 155 ? -2.443 -20.172 -9.695 1 86.44 155 ALA A N 1
ATOM 1248 C CA . ALA A 1 155 ? -1.452 -19.344 -10.375 1 86.44 155 ALA A CA 1
ATOM 1249 C C . ALA A 1 155 ? -1.241 -18.031 -9.633 1 86.44 155 ALA A C 1
ATOM 1251 O O . ALA A 1 155 ? -1.665 -16.969 -10.102 1 86.44 155 ALA A O 1
ATOM 1252 N N . SER A 1 156 ? -0.487 -18.172 -8.602 1 89.06 156 SER A N 1
ATOM 1253 C CA . SER A 1 156 ? -0.371 -17.094 -7.629 1 89.06 156 SER A CA 1
ATOM 1254 C C . SER A 1 156 ? 0.757 -16.141 -7.996 1 89.06 156 SER A C 1
ATOM 1256 O O . SER A 1 156 ? 1.575 -16.438 -8.867 1 89.06 156 SER A O 1
ATOM 1258 N N . MET A 1 157 ? 0.726 -14.945 -7.512 1 94.56 157 MET A N 1
ATOM 1259 C CA . MET A 1 157 ? 1.812 -13.969 -7.453 1 94.56 157 MET A CA 1
ATOM 1260 C C . MET A 1 157 ? 1.802 -13.07 -8.68 1 94.56 157 MET A C 1
ATOM 1262 O O . MET A 1 157 ? 2.746 -12.305 -8.906 1 94.56 157 MET A O 1
ATOM 1266 N N . ALA A 1 158 ? 0.768 -13.195 -9.5 1 97 158 ALA A N 1
ATOM 1267 C CA . ALA A 1 158 ? 0.673 -12.297 -10.641 1 97 158 ALA A CA 1
ATOM 1268 C C . ALA A 1 158 ? 0.606 -10.844 -10.188 1 97 158 ALA A C 1
ATOM 1270 O O . ALA A 1 158 ? 1.206 -9.961 -10.812 1 97 158 ALA A O 1
ATOM 1271 N N . GLY A 1 159 ? -0.19 -10.633 -9.156 1 97.12 159 GLY A N 1
ATOM 1272 C CA . GLY A 1 159 ? -0.286 -9.289 -8.609 1 97.12 159 GLY A CA 1
ATOM 1273 C C . GLY A 1 159 ? 1.025 -8.781 -8.047 1 97.12 159 GLY A C 1
ATOM 1274 O O . GLY A 1 159 ? 1.51 -7.723 -8.445 1 97.12 159 GLY A O 1
ATOM 1275 N N . LEU A 1 160 ? 1.633 -9.555 -7.18 1 96.31 160 LEU A N 1
ATOM 1276 C CA . LEU A 1 160 ? 2.879 -9.172 -6.523 1 96.31 160 LEU A CA 1
ATOM 1277 C C . LEU A 1 160 ? 4.02 -9.078 -7.535 1 96.31 160 LEU A C 1
ATOM 1279 O O . LEU A 1 160 ? 4.895 -8.227 -7.406 1 96.31 160 LEU A O 1
ATOM 1283 N N . GLY A 1 161 ? 4.012 -9.984 -8.508 1 95.94 161 GLY A N 1
ATOM 1284 C CA . GLY A 1 161 ? 5.02 -9.914 -9.555 1 95.94 161 GLY A CA 1
ATOM 1285 C C . GLY A 1 161 ? 4.988 -8.617 -10.336 1 95.94 161 GLY A C 1
ATOM 1286 O O . GLY A 1 161 ? 6.031 -8.008 -10.578 1 95.94 161 GLY A O 1
ATOM 1287 N N . THR A 1 162 ? 3.801 -8.211 -10.68 1 97.44 162 THR A N 1
ATOM 1288 C CA . THR A 1 162 ? 3.619 -6.953 -11.391 1 97.44 162 THR A CA 1
ATOM 1289 C C . THR A 1 162 ? 4.133 -5.781 -10.562 1 97.44 162 THR A C 1
ATOM 1291 O O . THR A 1 162 ? 4.855 -4.922 -11.07 1 97.44 162 THR A O 1
ATOM 1294 N N . GLN A 1 163 ? 3.822 -5.762 -9.289 1 97.56 163 GLN A N 1
ATOM 1295 C CA . GLN A 1 163 ? 4.234 -4.672 -8.406 1 97.56 163 GLN A CA 1
ATOM 1296 C C . GLN A 1 163 ? 5.73 -4.727 -8.125 1 97.56 163 GLN A C 1
ATOM 1298 O O . GLN A 1 163 ? 6.367 -3.693 -7.918 1 97.56 163 GLN A O 1
ATOM 1303 N N . CYS A 1 164 ? 6.27 -5.918 -8.133 1 97.81 164 CYS A N 1
ATOM 1304 C CA . CYS A 1 164 ? 7.699 -6.078 -7.879 1 97.81 164 CYS A CA 1
ATOM 1305 C C . CYS A 1 164 ? 8.523 -5.375 -8.945 1 97.81 164 CYS A C 1
ATOM 1307 O O . CYS A 1 164 ? 9.57 -4.793 -8.648 1 97.81 164 CYS A O 1
ATOM 1309 N N . THR A 1 165 ? 8.109 -5.508 -10.195 1 97.81 165 THR A N 1
ATOM 1310 C CA . THR A 1 165 ? 8.812 -4.816 -11.273 1 97.81 165 THR A CA 1
ATOM 1311 C C . THR A 1 165 ? 8.844 -3.312 -11.023 1 97.81 165 THR A C 1
ATOM 1313 O O . THR A 1 165 ? 9.867 -2.664 -11.234 1 97.81 165 THR A O 1
ATOM 1316 N N . ARG A 1 166 ? 7.77 -2.75 -10.555 1 96.94 166 ARG A N 1
ATOM 1317 C CA . ARG A 1 166 ? 7.707 -1.333 -10.211 1 96.94 166 ARG A CA 1
ATOM 1318 C C . ARG A 1 166 ? 8.664 -1.007 -9.07 1 96.94 166 ARG A C 1
ATOM 1320 O O . ARG A 1 166 ? 9.344 0.02 -9.102 1 96.94 166 ARG A O 1
ATOM 1327 N N . LEU A 1 167 ? 8.688 -1.828 -8.086 1 98.44 167 LEU A N 1
ATOM 1328 C CA . LEU A 1 167 ? 9.594 -1.662 -6.953 1 98.44 167 LEU A CA 1
ATOM 1329 C C . LEU A 1 167 ? 11.047 -1.637 -7.41 1 98.44 167 LEU A C 1
ATOM 1331 O O . LEU A 1 167 ? 11.828 -0.792 -6.965 1 98.44 167 LEU A O 1
ATOM 1335 N N . HIS A 1 168 ? 11.398 -2.559 -8.258 1 98.62 168 HIS A N 1
ATOM 1336 C CA . HIS A 1 168 ? 12.781 -2.662 -8.711 1 98.62 168 HIS A CA 1
ATOM 1337 C C . HIS A 1 168 ? 13.172 -1.454 -9.555 1 98.62 168 HIS A C 1
ATOM 1339 O O . HIS A 1 168 ? 14.312 -0.987 -9.484 1 98.62 168 HIS A O 1
ATOM 1345 N N . ARG A 1 169 ? 12.266 -1.008 -10.414 1 97.44 169 ARG A N 1
ATOM 1346 C CA . ARG A 1 169 ? 12.531 0.236 -11.133 1 97.44 169 ARG A CA 1
ATOM 1347 C C . ARG A 1 169 ? 12.805 1.378 -10.156 1 97.44 169 ARG A C 1
ATOM 1349 O O . ARG A 1 169 ? 13.766 2.131 -10.336 1 97.44 169 ARG A O 1
ATOM 1356 N N . PHE A 1 170 ? 12 1.454 -9.141 1 97.31 170 PHE A N 1
ATOM 1357 C CA . PHE A 1 170 ? 12.156 2.475 -8.117 1 97.31 170 PHE A CA 1
ATOM 1358 C C . PHE A 1 170 ? 13.523 2.357 -7.441 1 97.31 170 PHE A C 1
ATOM 1360 O O . PHE A 1 170 ? 14.219 3.359 -7.266 1 97.31 170 PHE A O 1
ATOM 1367 N N . ASN A 1 171 ? 13.844 1.155 -7.012 1 97.94 171 ASN A N 1
ATOM 1368 C CA . ASN A 1 171 ? 15.125 0.94 -6.352 1 97.94 171 ASN A CA 1
ATOM 1369 C C . ASN A 1 171 ? 16.297 1.321 -7.258 1 97.94 171 ASN A C 1
ATOM 1371 O O . ASN A 1 171 ? 17.25 1.969 -6.812 1 97.94 171 ASN A O 1
ATOM 1375 N N . LEU A 1 172 ? 16.219 0.895 -8.523 1 97.31 172 LEU A N 1
ATOM 1376 C CA . LEU A 1 172 ? 17.281 1.188 -9.477 1 97.31 172 LEU A CA 1
ATOM 1377 C C . LEU A 1 172 ? 17.406 2.691 -9.703 1 97.31 172 LEU A C 1
ATOM 1379 O O . LEU A 1 172 ? 18.516 3.215 -9.797 1 97.31 172 LEU A O 1
ATOM 1383 N N . GLU A 1 173 ? 16.297 3.357 -9.812 1 95.62 173 GLU A N 1
ATOM 1384 C CA . GLU A 1 173 ? 16.328 4.809 -9.961 1 95.62 173 GLU A CA 1
ATOM 1385 C C . GLU A 1 173 ? 17 5.473 -8.766 1 95.62 173 GLU A C 1
ATOM 1387 O O . GLU A 1 173 ? 17.781 6.414 -8.938 1 95.62 173 GLU A O 1
ATOM 1392 N N . ASN A 1 174 ? 16.734 5.012 -7.57 1 94.69 174 ASN A N 1
ATOM 1393 C CA . ASN A 1 174 ? 17.328 5.562 -6.367 1 94.69 174 ASN A CA 1
ATOM 1394 C C . ASN A 1 174 ? 18.812 5.211 -6.273 1 94.69 174 ASN A C 1
ATOM 1396 O O . ASN A 1 174 ? 19.562 5.848 -5.527 1 94.69 174 ASN A O 1
ATOM 1400 N N . LEU A 1 175 ? 19.219 4.223 -7.027 1 95.12 175 LEU A N 1
ATOM 1401 C CA . LEU A 1 175 ? 20.625 3.842 -7.094 1 95.12 175 LEU A CA 1
ATOM 1402 C C . LEU A 1 175 ? 21.328 4.574 -8.234 1 95.12 175 LEU A C 1
ATOM 1404 O O . LEU A 1 175 ? 22.516 4.32 -8.5 1 95.12 175 LEU A O 1
ATOM 1408 N N . GLY A 1 176 ? 20.641 5.43 -8.984 1 91.75 176 GLY A N 1
ATOM 1409 C CA . GLY A 1 176 ? 21.203 6.203 -10.078 1 91.75 176 GLY A CA 1
ATOM 1410 C C . GLY A 1 176 ? 21.281 5.426 -11.375 1 91.75 176 GLY A C 1
ATOM 1411 O O . GLY A 1 176 ? 22.078 5.766 -12.258 1 91.75 176 GLY A O 1
ATOM 1412 N N . LYS A 1 177 ? 20.531 4.328 -11.422 1 95 177 LYS A N 1
ATOM 1413 C CA . LYS A 1 177 ? 20.562 3.48 -12.609 1 95 177 LYS A CA 1
ATOM 1414 C C . LYS A 1 177 ? 19.281 3.619 -13.422 1 95 177 LYS A C 1
ATOM 1416 O O . LYS A 1 177 ? 18.609 2.623 -13.719 1 95 177 LYS A O 1
ATOM 1421 N N . GLN A 1 178 ? 18.984 4.805 -13.914 1 93.62 178 GLN A N 1
ATOM 1422 C CA . GLN A 1 178 ? 17.75 5.121 -14.641 1 93.62 178 GLN A CA 1
ATOM 1423 C C . GLN A 1 178 ? 17.672 4.34 -15.953 1 93.62 178 GLN A C 1
ATOM 1425 O O . GLN A 1 178 ? 16.594 3.898 -16.344 1 93.62 178 GLN A O 1
ATOM 1430 N N . ASP A 1 179 ? 18.75 4.176 -16.562 1 94.12 179 ASP A N 1
ATOM 1431 C CA . ASP A 1 179 ? 18.766 3.494 -17.844 1 94.12 179 ASP A CA 1
ATOM 1432 C C . ASP A 1 179 ? 18.406 2.021 -17.688 1 94.12 179 ASP A C 1
ATOM 1434 O O . ASP A 1 179 ? 17.641 1.479 -18.5 1 94.12 179 ASP A O 1
ATOM 1438 N N . ILE A 1 180 ? 18.938 1.415 -16.672 1 95.25 180 ILE A N 1
ATOM 1439 C CA . ILE A 1 180 ? 18.609 0.017 -16.422 1 95.25 180 ILE A CA 1
ATOM 1440 C C . ILE A 1 180 ? 17.141 -0.109 -16.031 1 95.25 180 ILE A C 1
ATOM 1442 O O . ILE A 1 180 ? 16.438 -1.007 -16.516 1 95.25 180 ILE A O 1
ATOM 1446 N N . ALA A 1 181 ? 16.688 0.807 -15.172 1 95.06 181 ALA A N 1
ATOM 1447 C CA . ALA A 1 181 ? 15.297 0.812 -14.734 1 95.06 181 ALA A CA 1
ATOM 1448 C C . ALA A 1 181 ? 14.344 0.887 -15.922 1 95.06 181 ALA A C 1
ATOM 1450 O O . ALA A 1 181 ? 13.336 0.173 -15.969 1 95.06 181 ALA A O 1
ATOM 1451 N N . ALA A 1 182 ? 14.68 1.669 -16.906 1 92.75 182 ALA A N 1
ATOM 1452 C CA . ALA A 1 182 ? 13.82 1.922 -18.047 1 92.75 182 ALA A CA 1
ATOM 1453 C C . ALA A 1 182 ? 13.75 0.703 -18.969 1 92.75 182 ALA A C 1
ATOM 1455 O O . ALA A 1 182 ? 12.797 0.543 -19.734 1 92.75 182 ALA A O 1
ATOM 1456 N N . ASN A 1 183 ? 14.68 -0.194 -18.828 1 91.94 183 ASN A N 1
ATOM 1457 C CA . ASN A 1 183 ? 14.766 -1.285 -19.781 1 91.94 183 ASN A CA 1
ATOM 1458 C C . ASN A 1 183 ? 14.32 -2.611 -19.172 1 91.94 183 ASN A C 1
ATOM 1460 O O . ASN A 1 183 ? 14.398 -3.656 -19.828 1 91.94 183 ASN A O 1
ATOM 1464 N N . LEU A 1 184 ? 13.898 -2.596 -17.953 1 96.31 184 LEU A N 1
ATOM 1465 C CA . LEU A 1 184 ? 13.305 -3.803 -17.391 1 96.31 184 LEU A CA 1
ATOM 1466 C C . LEU A 1 184 ? 12.062 -4.215 -18.172 1 96.31 184 LEU A C 1
ATOM 1468 O O . LEU A 1 184 ? 11.281 -3.359 -18.594 1 96.31 184 LEU A O 1
ATOM 1472 N N . PRO A 1 185 ? 11.914 -5.508 -18.406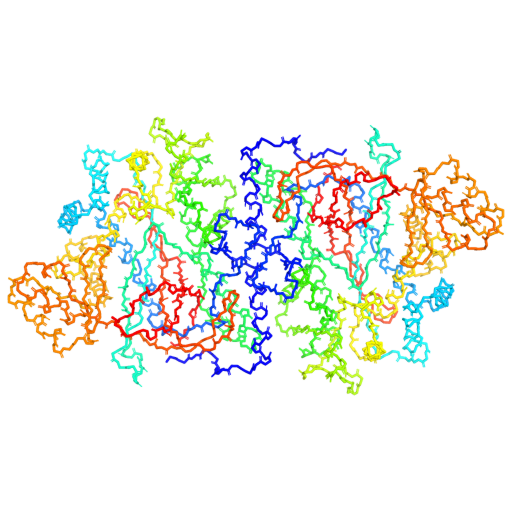 1 96.62 185 PRO A N 1
ATOM 1473 C CA . PRO A 1 185 ? 10.688 -5.926 -19.094 1 96.62 185 PRO A CA 1
ATOM 1474 C C . PRO A 1 185 ? 9.422 -5.523 -18.344 1 96.62 185 PRO A C 1
ATOM 1476 O O . PRO A 1 185 ? 9.367 -5.648 -17.109 1 96.62 185 PRO A O 1
ATOM 1479 N N . GLU A 1 186 ? 8.5 -5.012 -19.078 1 95.12 186 GLU A N 1
ATOM 1480 C CA . GLU A 1 186 ? 7.227 -4.652 -18.469 1 95.12 186 GLU A CA 1
ATOM 1481 C C . GLU A 1 186 ? 6.461 -5.895 -18.016 1 95.12 186 GLU A C 1
ATOM 1483 O O . GLU A 1 186 ? 6.445 -6.91 -18.703 1 95.12 186 GLU A O 1
ATOM 1488 N N . CYS A 1 187 ? 5.895 -5.867 -16.875 1 96 187 CYS A N 1
ATOM 1489 C CA . CYS A 1 187 ? 5.074 -6.961 -16.359 1 96 187 CYS A CA 1
ATOM 1490 C C . CYS A 1 187 ? 3.625 -6.52 -16.188 1 96 187 CYS A C 1
ATOM 1492 O O . CYS A 1 187 ? 3.324 -5.684 -15.336 1 96 187 CYS A O 1
ATOM 1494 N N . LYS A 1 188 ? 2.732 -7.082 -16.938 1 97.38 188 LYS A N 1
ATOM 1495 C CA . LYS A 1 188 ? 1.307 -6.773 -16.875 1 97.38 188 LYS A CA 1
ATOM 1496 C C . LYS A 1 188 ? 0.486 -8.023 -16.594 1 97.38 188 LYS A C 1
ATOM 1498 O O . LYS A 1 188 ? -0.626 -8.18 -17.094 1 97.38 188 LYS A O 1
ATOM 1503 N N . ALA A 1 189 ? 1.097 -8.891 -15.859 1 97.88 189 ALA A N 1
ATOM 1504 C CA . ALA A 1 189 ? 0.503 -10.203 -15.641 1 97.88 189 ALA A CA 1
ATOM 1505 C C . ALA A 1 189 ? -0.898 -10.086 -15.047 1 97.88 189 ALA A C 1
ATOM 1507 O O . ALA A 1 189 ? -1.859 -10.633 -15.594 1 97.88 189 ALA A O 1
ATOM 1508 N N . VAL A 1 190 ? -1.073 -9.367 -13.977 1 98 190 VAL A N 1
ATOM 1509 C CA . VAL A 1 190 ? -2.35 -9.328 -13.266 1 98 190 VAL A CA 1
ATOM 1510 C C . VAL A 1 190 ? -3.381 -8.578 -14.102 1 98 190 VAL A C 1
ATOM 1512 O O . VAL A 1 190 ? -4.562 -8.93 -14.109 1 98 190 VAL A O 1
ATOM 1515 N N . GLU A 1 191 ? -3.025 -7.531 -14.789 1 98.25 191 GLU A N 1
ATOM 1516 C CA . GLU A 1 191 ? -3.926 -6.789 -15.672 1 98.25 191 GLU A CA 1
ATOM 1517 C C . GLU A 1 191 ? -4.453 -7.676 -16.797 1 98.25 191 GLU A C 1
ATOM 1519 O O . GLU A 1 191 ? -5.648 -7.664 -17.094 1 98.25 191 GLU A O 1
ATOM 1524 N N . ASN A 1 192 ? -3.508 -8.375 -17.375 1 98.38 192 ASN A N 1
ATOM 1525 C CA . ASN A 1 192 ? -3.889 -9.234 -18.5 1 98.38 192 ASN A CA 1
ATOM 1526 C C . ASN A 1 192 ? -4.781 -10.383 -18.031 1 98.38 192 ASN A C 1
ATOM 1528 O O . ASN A 1 192 ? -5.727 -10.758 -18.734 1 98.38 192 ASN A O 1
ATOM 1532 N N . MET A 1 193 ? -4.473 -10.969 -16.938 1 98 193 MET A N 1
ATOM 1533 C CA . MET A 1 193 ? -5.332 -12.016 -16.375 1 98 193 MET A CA 1
ATOM 1534 C C . MET A 1 193 ? -6.723 -11.461 -16.078 1 98 193 MET A C 1
ATOM 1536 O O . MET A 1 193 ? -7.727 -12.117 -16.375 1 98 193 MET A O 1
ATOM 1540 N N . ALA A 1 194 ? -6.785 -10.273 -15.492 1 98.38 194 ALA A N 1
ATOM 1541 C CA . ALA A 1 194 ? -8.055 -9.633 -15.164 1 98.38 194 ALA A CA 1
ATOM 1542 C C . ALA A 1 194 ? -8.906 -9.43 -16.406 1 98.38 194 ALA A C 1
ATOM 1544 O O . ALA A 1 194 ? -10.125 -9.602 -16.375 1 98.38 194 ALA A O 1
ATOM 1545 N N . LYS A 1 195 ? -8.281 -9.039 -17.5 1 98.56 195 LYS A N 1
ATOM 1546 C CA . LYS A 1 195 ? -9 -8.852 -18.766 1 98.56 195 LYS A CA 1
ATOM 1547 C C . LYS A 1 195 ? -9.695 -10.133 -19.188 1 98.56 195 LYS A C 1
ATOM 1549 O O . LYS A 1 195 ? -10.836 -10.102 -19.672 1 98.56 195 LYS A O 1
ATOM 1554 N N . VAL A 1 196 ? -8.984 -11.219 -19 1 98.31 196 VAL A N 1
ATOM 1555 C CA . VAL A 1 196 ? -9.547 -12.5 -19.422 1 98.31 196 VAL A CA 1
ATOM 1556 C C . VAL A 1 196 ? -10.68 -12.898 -18.469 1 98.31 196 VAL A C 1
ATOM 1558 O O . VAL A 1 196 ? -11.695 -13.445 -18.922 1 98.31 196 VAL A O 1
ATOM 1561 N N . PHE A 1 197 ? -10.602 -12.633 -17.188 1 97.94 197 PHE A N 1
ATOM 1562 C CA . PHE A 1 197 ? -11.688 -12.875 -16.25 1 97.94 197 PHE A CA 1
ATOM 1563 C C . PHE A 1 197 ? -12.93 -12.078 -16.641 1 97.94 197 PHE A C 1
ATOM 1565 O O . PHE A 1 197 ? -14.039 -12.609 -16.641 1 97.94 197 PHE A O 1
ATOM 1572 N N . ALA A 1 198 ? -12.711 -10.805 -16.922 1 98.25 198 ALA A N 1
ATOM 1573 C CA . ALA A 1 198 ? -13.828 -9.945 -17.312 1 98.25 198 ALA A CA 1
ATOM 1574 C C . ALA A 1 198 ? -14.508 -10.461 -18.578 1 98.25 198 ALA A C 1
ATOM 1576 O O . ALA A 1 198 ? -15.734 -10.438 -18.672 1 98.25 198 ALA A O 1
ATOM 1577 N N . GLU A 1 199 ? -13.68 -10.938 -19.5 1 98.25 199 GLU A N 1
ATOM 1578 C CA . GLU A 1 199 ? -14.227 -11.484 -20.734 1 98.25 199 GLU A CA 1
ATOM 1579 C C . GLU A 1 199 ? -15.062 -12.734 -20.453 1 98.25 199 GLU A C 1
ATOM 1581 O O . GLU A 1 199 ? -16.156 -12.883 -21 1 98.25 199 GLU A O 1
ATOM 1586 N N . ALA A 1 200 ? -14.523 -13.625 -19.656 1 98.44 200 ALA A N 1
ATOM 1587 C CA . ALA A 1 200 ? -15.266 -14.828 -19.297 1 98.44 200 ALA A CA 1
ATOM 1588 C C . ALA A 1 200 ? -16.578 -14.477 -18.594 1 98.44 200 ALA A C 1
ATOM 1590 O O . ALA A 1 200 ? -17.609 -15.109 -18.844 1 98.44 200 ALA A O 1
ATOM 1591 N N . TRP A 1 201 ? -16.547 -13.508 -17.719 1 98.44 201 TRP A N 1
ATOM 1592 C CA . TRP A 1 201 ? -17.719 -13.055 -17 1 98.44 201 TRP A CA 1
ATOM 1593 C C . TRP A 1 201 ? -18.781 -12.531 -17.953 1 98.44 201 TRP A C 1
ATOM 1595 O O . TRP A 1 201 ? -19.969 -12.844 -17.812 1 98.44 201 TRP A O 1
ATOM 1605 N N . ARG A 1 202 ? -18.375 -11.773 -18.953 1 98 202 ARG A N 1
ATOM 1606 C CA . ARG A 1 202 ? -19.312 -11.273 -19.953 1 98 202 ARG A CA 1
ATOM 1607 C C . ARG A 1 202 ? -19.938 -12.43 -20.734 1 98 202 ARG A C 1
ATOM 1609 O O . ARG A 1 202 ? -21.125 -12.383 -21.062 1 98 202 ARG A O 1
ATOM 1616 N N . MET A 1 203 ? -19.172 -13.438 -21.016 1 97.94 203 MET A N 1
ATOM 1617 C CA . MET A 1 203 ? -19.641 -14.586 -21.781 1 97.94 203 MET A CA 1
ATOM 1618 C C . MET A 1 203 ? -20.672 -15.375 -20.984 1 97.94 203 MET A C 1
ATOM 1620 O O . MET A 1 203 ? -21.547 -16.031 -21.562 1 97.94 203 MET A O 1
ATOM 1624 N N . TYR A 1 204 ? -20.531 -15.336 -19.656 1 98 204 TYR A N 1
ATOM 1625 C CA . TYR A 1 204 ? -21.531 -15.992 -18.828 1 98 204 TYR A CA 1
ATOM 1626 C C . TYR A 1 204 ? -22.922 -15.422 -19.109 1 98 204 TYR A C 1
ATOM 1628 O O . TYR A 1 204 ? -23.922 -16.156 -19.062 1 98 204 TYR A O 1
ATOM 1636 N N . GLY A 1 205 ? -23 -14.07 -19.25 1 97 205 GLY A N 1
ATOM 1637 C CA . GLY A 1 205 ? -24.188 -13.484 -19.844 1 97 205 GLY A CA 1
ATOM 1638 C C . GLY A 1 205 ? -25.172 -12.953 -18.812 1 97 205 GLY A C 1
ATOM 1639 O O . GLY A 1 205 ? -26.266 -12.5 -19.156 1 97 205 GLY A O 1
ATOM 1640 N N . ASN A 1 206 ? -24.891 -13 -17.562 1 97.56 206 ASN A N 1
ATOM 1641 C CA . ASN A 1 206 ? -25.703 -12.391 -16.516 1 97.56 206 ASN A CA 1
ATOM 1642 C C . ASN A 1 206 ? -24.953 -11.273 -15.805 1 97.56 206 ASN A C 1
ATOM 1644 O O . ASN A 1 206 ? -24.047 -11.539 -15.016 1 97.56 206 ASN A O 1
ATOM 1648 N N . LYS A 1 207 ? -25.359 -10.094 -15.961 1 95.25 207 LYS A N 1
ATOM 1649 C CA . LYS A 1 207 ? -24.656 -8.898 -15.484 1 95.25 207 LYS A CA 1
ATOM 1650 C C . LYS A 1 207 ? -24.781 -8.766 -13.969 1 95.25 207 LYS A C 1
ATOM 1652 O O . LYS A 1 207 ? -24.078 -7.953 -13.359 1 95.25 207 LYS A O 1
ATOM 1657 N N . LYS A 1 208 ? -25.531 -9.602 -13.367 1 95.5 208 LYS A N 1
ATOM 1658 C CA . LYS A 1 208 ? -25.703 -9.539 -11.922 1 95.5 208 LYS A CA 1
ATOM 1659 C C . LYS A 1 208 ? -24.938 -10.664 -11.234 1 95.5 208 LYS A C 1
ATOM 1661 O O . LYS A 1 208 ? -24.812 -10.68 -10.008 1 95.5 208 LYS A O 1
ATOM 1666 N N . ALA A 1 209 ? -24.453 -11.633 -11.992 1 98.38 209 ALA A N 1
ATOM 1667 C CA . ALA A 1 209 ? -23.734 -12.773 -11.414 1 98.38 209 ALA A CA 1
ATOM 1668 C C . ALA A 1 209 ? -22.406 -12.352 -10.812 1 98.38 209 ALA A C 1
ATOM 1670 O O . ALA A 1 209 ? -21.797 -11.383 -11.266 1 98.38 209 ALA A O 1
ATOM 1671 N N . ALA A 1 210 ? -21.969 -13.047 -9.828 1 98.44 210 ALA A N 1
ATOM 1672 C CA . ALA A 1 210 ? -20.734 -12.703 -9.141 1 98.44 210 ALA A CA 1
ATOM 1673 C C . ALA A 1 210 ? -19.594 -13.633 -9.555 1 98.44 210 ALA A C 1
ATOM 1675 O O . ALA A 1 210 ? -19.828 -14.75 -10.008 1 98.44 210 ALA A O 1
ATOM 1676 N N . ILE A 1 211 ? -18.422 -13.117 -9.516 1 98.62 211 ILE A N 1
ATOM 1677 C CA . ILE A 1 211 ? -17.219 -13.953 -9.477 1 98.62 211 ILE A CA 1
ATOM 1678 C C . ILE A 1 211 ? -16.922 -14.367 -8.039 1 98.62 211 ILE A C 1
ATOM 1680 O O . ILE A 1 211 ? -16.828 -13.516 -7.152 1 98.62 211 ILE A O 1
ATOM 1684 N N . MET A 1 212 ? -16.812 -15.617 -7.805 1 98.5 212 MET A N 1
ATOM 1685 C CA . MET A 1 212 ? -16.547 -16.109 -6.457 1 98.5 212 MET A CA 1
ATOM 1686 C C . MET A 1 212 ? -15.156 -16.75 -6.379 1 98.5 212 MET A C 1
ATOM 1688 O O . MET A 1 212 ? -14.859 -17.672 -7.129 1 98.5 212 MET A O 1
ATOM 1692 N N . LEU A 1 213 ? -14.336 -16.234 -5.543 1 97.62 213 LEU A N 1
ATOM 1693 C CA . LEU A 1 213 ? -13.078 -16.891 -5.211 1 97.62 213 LEU A CA 1
ATOM 1694 C C . LEU A 1 213 ? -13.266 -17.875 -4.051 1 97.62 213 LEU A C 1
ATOM 1696 O O . LEU A 1 213 ? -13.805 -17.5 -3.006 1 97.62 213 LEU A O 1
ATOM 1700 N N . ILE A 1 214 ? -12.906 -19.062 -4.246 1 97.5 214 ILE A N 1
ATOM 1701 C CA . ILE A 1 214 ? -12.859 -20.016 -3.145 1 97.5 214 ILE A CA 1
ATOM 1702 C C . ILE A 1 214 ? -11.5 -19.953 -2.459 1 97.5 214 ILE A C 1
ATOM 1704 O O . ILE A 1 214 ? -10.477 -20.297 -3.061 1 97.5 214 ILE A O 1
ATOM 1708 N N . ILE A 1 215 ? -11.547 -19.562 -1.216 1 95.44 215 ILE A N 1
ATOM 1709 C CA . ILE A 1 215 ? -10.289 -19.203 -0.569 1 95.44 215 ILE A CA 1
ATOM 1710 C C . ILE A 1 215 ? -10.148 -19.984 0.741 1 95.44 215 ILE A C 1
ATOM 1712 O O . ILE A 1 215 ? -11.102 -20.609 1.203 1 95.44 215 ILE A O 1
ATOM 1716 N N . ARG A 1 216 ? -8.891 -19.938 1.246 1 92.44 216 ARG A N 1
ATOM 1717 C CA . ARG A 1 216 ? -8.617 -20.281 2.639 1 92.44 216 ARG A CA 1
ATOM 1718 C C . ARG A 1 216 ? -8.445 -19.016 3.486 1 92.44 216 ARG A C 1
ATOM 1720 O O . ARG A 1 216 ? -7.824 -18.047 3.051 1 92.44 216 ARG A O 1
ATOM 1727 N N . HIS A 1 217 ? -8.914 -19.078 4.68 1 87.31 217 HIS A N 1
ATOM 1728 C CA . HIS A 1 217 ? -8.883 -17.891 5.516 1 87.31 217 HIS A CA 1
ATOM 1729 C C . HIS A 1 217 ? -7.492 -17.641 6.078 1 87.31 217 HIS A C 1
ATOM 1731 O O . HIS A 1 217 ? -7.133 -16.5 6.383 1 87.31 217 HIS A O 1
ATOM 1737 N N . ASN A 1 218 ? -6.805 -18.656 6.215 1 90.25 218 ASN A N 1
ATOM 1738 C CA . ASN A 1 218 ? -5.461 -18.531 6.766 1 90.25 218 ASN A CA 1
ATOM 1739 C C . ASN A 1 218 ? -4.41 -18.422 5.664 1 90.25 218 ASN A C 1
ATOM 1741 O O . ASN A 1 218 ? -3.592 -19.328 5.488 1 90.25 218 ASN A O 1
ATOM 1745 N N . SER A 1 219 ? -4.441 -17.391 4.938 1 89.88 219 SER A N 1
ATOM 1746 C CA . SER A 1 219 ? -3.496 -17.172 3.852 1 89.88 219 SER A CA 1
ATOM 1747 C C . SER A 1 219 ? -2.707 -15.883 4.062 1 89.88 219 SER A C 1
ATOM 1749 O O . SER A 1 219 ? -3.285 -14.836 4.355 1 89.88 219 SER A O 1
ATOM 1751 N N . THR A 1 220 ? -1.423 -15.984 3.834 1 92.38 220 THR A N 1
ATOM 1752 C CA . THR A 1 220 ? -0.57 -14.812 3.988 1 92.38 220 THR A CA 1
ATOM 1753 C C . THR A 1 220 ? -0.573 -13.977 2.715 1 92.38 220 THR A C 1
ATOM 1755 O O . THR A 1 220 ? -0.179 -12.805 2.734 1 92.38 220 THR A O 1
ATOM 1758 N N . THR A 1 221 ? -1.025 -14.555 1.604 1 90.94 221 THR A N 1
ATOM 1759 C CA . THR A 1 221 ? -0.865 -13.875 0.324 1 90.94 221 THR A CA 1
ATOM 1760 C C . THR A 1 221 ? -2.219 -13.438 -0.229 1 90.94 221 THR A C 1
ATOM 1762 O O . THR A 1 221 ? -2.43 -13.445 -1.443 1 90.94 221 THR A O 1
ATOM 1765 N N . VAL A 1 222 ? -3.096 -13.125 0.666 1 94.06 222 VAL A N 1
ATOM 1766 C CA . VAL A 1 222 ? -4.418 -12.664 0.256 1 94.06 222 VAL A CA 1
ATOM 1767 C C . VAL A 1 222 ? -4.285 -11.398 -0.586 1 94.06 222 VAL A C 1
ATOM 1769 O O . VAL A 1 222 ? -5.07 -11.172 -1.509 1 94.06 222 VAL A O 1
ATOM 1772 N N . THR A 1 223 ? -3.295 -10.648 -0.334 1 94.69 223 THR A N 1
ATOM 1773 C CA . THR A 1 223 ? -3.113 -9.375 -1.019 1 94.69 223 THR A CA 1
ATOM 1774 C C . THR A 1 223 ? -2.803 -9.594 -2.496 1 94.69 223 THR A C 1
ATOM 1776 O O . THR A 1 223 ? -3.174 -8.773 -3.342 1 94.69 223 THR A O 1
ATOM 1779 N N . ASP A 1 224 ? -2.129 -10.703 -2.811 1 95.94 224 ASP A N 1
ATOM 1780 C CA . ASP A 1 224 ? -1.913 -11.047 -4.215 1 95.94 224 ASP A CA 1
ATOM 1781 C C . ASP A 1 224 ? -3.238 -11.273 -4.934 1 95.94 224 ASP A C 1
ATOM 1783 O O . ASP A 1 224 ? -3.424 -10.828 -6.066 1 95.94 224 ASP A O 1
ATOM 1787 N N . GLN A 1 225 ? -4.094 -11.938 -4.32 1 96.19 225 GLN A N 1
ATOM 1788 C CA . GLN A 1 225 ? -5.422 -12.203 -4.863 1 96.19 225 GLN A CA 1
ATOM 1789 C C . GLN A 1 225 ? -6.215 -10.914 -5.027 1 96.19 225 GLN A C 1
ATOM 1791 O O . GLN A 1 225 ? -6.93 -10.734 -6.016 1 96.19 225 GLN A O 1
ATOM 1796 N N . ARG A 1 226 ? -6.066 -10.047 -4.062 1 97.69 226 ARG A N 1
ATOM 1797 C CA . ARG A 1 226 ? -6.77 -8.766 -4.094 1 97.69 226 ARG A CA 1
ATOM 1798 C C . ARG A 1 226 ? -6.352 -7.945 -5.309 1 97.69 226 ARG A C 1
ATOM 1800 O O . ARG A 1 226 ? -7.172 -7.234 -5.895 1 97.69 226 ARG A O 1
ATOM 1807 N N . TRP A 1 227 ? -5.137 -7.98 -5.688 1 98.12 227 TRP A N 1
ATOM 1808 C CA . TRP A 1 227 ? -4.684 -7.258 -6.871 1 98.12 227 TRP A CA 1
ATOM 1809 C C . TRP A 1 227 ? -5.5 -7.656 -8.094 1 98.12 227 TRP A C 1
ATOM 1811 O O . TRP A 1 227 ? -5.867 -6.805 -8.906 1 98.12 227 TRP A O 1
ATOM 1821 N N . LEU A 1 228 ? -5.719 -8.969 -8.211 1 97.62 228 LEU A N 1
ATOM 1822 C CA . LEU A 1 228 ? -6.543 -9.438 -9.32 1 97.62 228 LEU A CA 1
ATOM 1823 C C . LEU A 1 228 ? -7.945 -8.844 -9.25 1 97.62 228 LEU A C 1
ATOM 1825 O O . LEU A 1 228 ? -8.484 -8.375 -10.258 1 97.62 228 LEU A O 1
ATOM 1829 N N . GLU A 1 229 ? -8.531 -8.859 -8.078 1 97.94 229 GLU A N 1
ATOM 1830 C CA . GLU A 1 229 ? -9.859 -8.297 -7.875 1 97.94 229 GLU A CA 1
ATOM 1831 C C . GLU A 1 229 ? -9.898 -6.82 -8.25 1 97.94 229 GLU A C 1
ATOM 1833 O O . GLU A 1 229 ? -10.844 -6.367 -8.906 1 97.94 229 GLU A O 1
ATOM 1838 N N . TYR A 1 230 ? -8.883 -6.094 -7.801 1 98 230 TYR A N 1
ATOM 1839 C CA . TYR A 1 230 ? -8.828 -4.664 -8.078 1 98 230 TYR A CA 1
ATOM 1840 C C . TYR A 1 230 ? -8.727 -4.402 -9.578 1 98 230 TYR A C 1
ATOM 1842 O O . TYR A 1 230 ? -9.375 -3.488 -10.102 1 98 230 TYR A O 1
ATOM 1850 N N . GLU A 1 231 ? -7.918 -5.195 -10.266 1 98.25 231 GLU A N 1
ATOM 1851 C CA . GLU A 1 231 ? -7.758 -4.996 -11.703 1 98.25 231 GLU A CA 1
ATOM 1852 C C . GLU A 1 231 ? -9.039 -5.34 -12.461 1 98.25 231 GLU A C 1
ATOM 1854 O O . GLU A 1 231 ? -9.375 -4.691 -13.453 1 98.25 231 GLU A O 1
ATOM 1859 N N . ILE A 1 232 ? -9.742 -6.395 -12.008 1 98.06 232 ILE A N 1
ATOM 1860 C CA . ILE A 1 232 ? -11.016 -6.73 -12.625 1 98.06 232 ILE A CA 1
ATOM 1861 C C . ILE A 1 232 ? -11.992 -5.57 -12.461 1 98.06 232 ILE A C 1
ATOM 1863 O O . ILE A 1 232 ? -12.656 -5.16 -13.414 1 98.06 232 ILE A O 1
ATOM 1867 N N . ARG A 1 233 ? -12.047 -5.055 -11.289 1 95.62 233 ARG A N 1
ATOM 1868 C CA . ARG A 1 233 ? -12.969 -3.967 -10.992 1 95.62 233 ARG A CA 1
ATOM 1869 C C . ARG A 1 233 ? -12.562 -2.689 -11.719 1 95.62 233 ARG A C 1
ATOM 1871 O O . ARG A 1 233 ? -13.414 -1.863 -12.062 1 95.62 233 ARG A O 1
ATOM 1878 N N . HIS A 1 234 ? -11.297 -2.5 -11.867 1 95.56 234 HIS A N 1
ATOM 1879 C CA . HIS A 1 234 ? -10.82 -1.368 -12.656 1 95.56 234 HIS A CA 1
ATOM 1880 C C . HIS A 1 234 ? -11.367 -1.415 -14.078 1 95.56 234 HIS A C 1
ATOM 1882 O O . HIS A 1 234 ? -11.633 -0.373 -14.68 1 95.56 234 HIS A O 1
ATOM 1888 N N . LEU A 1 235 ? -11.484 -2.584 -14.562 1 96.69 235 LEU A N 1
ATOM 1889 C CA . LEU A 1 235 ? -12.016 -2.766 -15.914 1 96.69 235 LEU A CA 1
ATOM 1890 C C . LEU A 1 235 ? -13.523 -2.562 -15.938 1 96.69 235 LEU A C 1
ATOM 1892 O O . LEU A 1 235 ? -14.062 -1.974 -16.875 1 96.69 235 LEU A O 1
ATOM 1896 N N . ASP A 1 236 ? -14.148 -3.086 -14.93 1 94.75 236 ASP A N 1
ATOM 1897 C CA . ASP A 1 236 ? -15.602 -2.992 -14.82 1 94.75 236 ASP A CA 1
ATOM 1898 C C . ASP A 1 236 ? -16.047 -3.033 -13.359 1 94.75 236 ASP A C 1
ATOM 1900 O O . ASP A 1 236 ? -16.156 -4.109 -12.766 1 94.75 236 ASP A O 1
ATOM 1904 N N . LYS A 1 237 ? -16.5 -1.955 -12.805 1 90.69 237 LYS A N 1
ATOM 1905 C CA . LYS A 1 237 ? -16.844 -1.81 -11.391 1 90.69 237 LYS A CA 1
ATOM 1906 C C . LYS A 1 237 ? -18.141 -2.539 -11.062 1 90.69 237 LYS A C 1
ATOM 1908 O O . LYS A 1 237 ? -18.453 -2.766 -9.891 1 90.69 237 LYS A O 1
ATOM 1913 N N . SER A 1 238 ? -18.844 -2.846 -12.055 1 91.38 238 SER A N 1
ATOM 1914 C CA . SER A 1 238 ? -20.156 -3.441 -11.828 1 91.38 238 SER A CA 1
ATOM 1915 C C . SER A 1 238 ? -20.047 -4.934 -11.531 1 91.38 238 SER A C 1
ATOM 1917 O O . SER A 1 238 ? -21.016 -5.559 -11.086 1 91.38 238 SER A O 1
ATOM 1919 N N . ILE A 1 239 ? -18.891 -5.562 -11.711 1 95.69 239 ILE A N 1
ATOM 1920 C CA . ILE A 1 239 ? -18.703 -6.992 -11.5 1 95.69 239 ILE A CA 1
ATOM 1921 C C . ILE A 1 239 ? -18.625 -7.285 -10.008 1 95.69 239 ILE A C 1
ATOM 1923 O O . ILE A 1 239 ? -17.656 -6.902 -9.344 1 95.69 239 ILE A O 1
ATOM 1927 N N . PRO A 1 240 ? -19.594 -7.957 -9.508 1 95.81 240 PRO A N 1
ATOM 1928 C CA . PRO A 1 240 ? -19.469 -8.352 -8.102 1 95.81 240 PRO A CA 1
ATOM 1929 C C . PRO A 1 240 ? -18.422 -9.438 -7.883 1 95.81 240 PRO A C 1
ATOM 1931 O O . PRO A 1 240 ? -18.359 -10.398 -8.656 1 95.81 240 PRO A O 1
ATOM 1934 N N . ILE A 1 241 ? -17.625 -9.281 -6.926 1 97.25 241 ILE A N 1
ATOM 1935 C CA . ILE A 1 241 ? -16.625 -10.273 -6.559 1 97.25 241 ILE A CA 1
ATOM 1936 C C . ILE A 1 241 ? -16.766 -10.648 -5.086 1 97.25 241 ILE A C 1
ATOM 1938 O O . ILE A 1 241 ? -16.75 -9.773 -4.215 1 97.25 241 ILE A O 1
ATOM 1942 N N . ILE A 1 242 ? -16.938 -11.938 -4.805 1 96.94 242 ILE A N 1
ATOM 1943 C CA . ILE A 1 242 ? -17.109 -12.359 -3.416 1 96.94 242 ILE A CA 1
ATOM 1944 C C . ILE A 1 242 ? -16.094 -13.453 -3.09 1 96.94 242 ILE A C 1
ATOM 1946 O O . ILE A 1 242 ? -15.555 -14.102 -3.99 1 96.94 242 ILE A O 1
ATOM 1950 N N . ARG A 1 243 ? -15.773 -13.625 -1.842 1 96.62 243 ARG A N 1
ATOM 1951 C CA . ARG A 1 243 ? -14.859 -14.641 -1.338 1 96.62 243 ARG A CA 1
ATOM 1952 C C . ARG A 1 243 ? -15.555 -15.578 -0.36 1 96.62 243 ARG A C 1
ATOM 1954 O O . ARG A 1 243 ? -16.219 -15.125 0.578 1 96.62 243 ARG A O 1
ATOM 1961 N N . ARG A 1 244 ? -15.5 -16.844 -0.646 1 97.25 244 ARG A N 1
ATOM 1962 C CA . ARG A 1 244 ? -16.109 -17.859 0.208 1 97.25 244 ARG A CA 1
ATOM 1963 C C . ARG A 1 244 ? -15.156 -19.047 0.406 1 97.25 244 ARG A C 1
ATOM 1965 O O . ARG A 1 244 ? -14.391 -19.391 -0.493 1 97.25 244 ARG A O 1
ATOM 1972 N N . GLY A 1 245 ? -15.195 -19.641 1.587 1 96.25 245 GLY A N 1
ATOM 1973 C CA . GLY A 1 245 ? -14.516 -20.906 1.796 1 96.25 245 GLY A CA 1
ATOM 1974 C C . GLY A 1 245 ? -15.406 -22.109 1.528 1 96.25 245 GLY A C 1
ATOM 1975 O O . GLY A 1 245 ? -16.609 -21.969 1.319 1 96.25 245 GLY A O 1
ATOM 1976 N N . PHE A 1 246 ? -14.766 -23.297 1.525 1 97.38 246 PHE A N 1
ATOM 1977 C CA . PHE A 1 246 ? -15.539 -24.516 1.334 1 97.38 246 PHE A CA 1
ATOM 1978 C C . PHE A 1 246 ? -16.625 -24.625 2.389 1 97.38 246 PHE A C 1
ATOM 1980 O O . PHE A 1 246 ? -17.734 -25.094 2.094 1 97.38 246 PHE A O 1
ATOM 1987 N N . LYS A 1 247 ? -16.281 -24.188 3.564 1 96.69 247 LYS A N 1
ATOM 1988 C CA . LYS A 1 247 ? -17.266 -24.25 4.641 1 96.69 247 LYS A CA 1
ATOM 1989 C C . LYS A 1 247 ? -18.516 -23.438 4.293 1 96.69 247 LYS A C 1
ATOM 1991 O O . LYS A 1 247 ? -19.641 -23.875 4.539 1 96.69 247 LYS A O 1
ATOM 1996 N N . ASP A 1 248 ? -18.328 -22.25 3.764 1 97.06 248 ASP A N 1
ATOM 1997 C CA . ASP A 1 248 ? -19.438 -21.406 3.346 1 97.06 248 ASP A CA 1
ATOM 1998 C C . ASP A 1 248 ? -20.297 -22.094 2.281 1 97.06 248 ASP A C 1
ATOM 2000 O O . ASP A 1 248 ? -21.516 -22.047 2.334 1 97.06 248 ASP A O 1
ATOM 2004 N N . ILE A 1 249 ? -19.625 -22.688 1.359 1 98.12 249 ILE A N 1
ATOM 2005 C CA . ILE A 1 249 ? -20.297 -23.328 0.238 1 98.12 249 ILE A CA 1
ATOM 2006 C C . ILE A 1 249 ? -21.125 -24.516 0.74 1 98.12 249 ILE A C 1
ATOM 2008 O O . ILE A 1 249 ? -22.297 -24.672 0.369 1 98.12 249 ILE A O 1
ATOM 2012 N N . ILE A 1 250 ? -20.531 -25.297 1.603 1 98.19 250 ILE A N 1
ATOM 2013 C CA . ILE A 1 250 ? -21.188 -26.469 2.164 1 98.19 250 ILE A CA 1
ATOM 2014 C C . ILE A 1 250 ? -22.453 -26.047 2.9 1 98.19 250 ILE A C 1
ATOM 2016 O O . ILE A 1 250 ? -23.5 -26.688 2.76 1 98.19 250 ILE A O 1
ATOM 2020 N N . GLU A 1 251 ? -22.375 -24.938 3.541 1 98 251 GLU A N 1
ATOM 2021 C CA . GLU A 1 251 ? -23.453 -24.547 4.441 1 98 251 GLU A CA 1
ATOM 2022 C C . GLU A 1 251 ? -24.531 -23.75 3.699 1 98 251 GLU A C 1
ATOM 2024 O O . GLU A 1 251 ? -25.703 -23.812 4.055 1 98 251 GLU A O 1
ATOM 2029 N N . ARG A 1 252 ? -24.141 -23.031 2.631 1 97.94 252 ARG A N 1
ATOM 2030 C CA . ARG A 1 252 ? -25.094 -22 2.211 1 97.94 252 ARG A CA 1
ATOM 2031 C C . ARG A 1 252 ? -25.312 -22.047 0.703 1 97.94 252 ARG A C 1
ATOM 2033 O O . ARG A 1 252 ? -26.266 -21.438 0.19 1 97.94 252 ARG A O 1
ATOM 2040 N N . ALA A 1 253 ? -24.516 -22.781 -0.069 1 98.56 253 ALA A N 1
ATOM 2041 C CA . ALA A 1 253 ? -24.672 -22.797 -1.522 1 98.56 253 ALA A CA 1
ATOM 2042 C C . ALA A 1 253 ? -25.703 -23.828 -1.953 1 98.56 253 ALA A C 1
ATOM 2044 O O . ALA A 1 253 ? -25.906 -24.844 -1.276 1 98.56 253 ALA A O 1
ATOM 2045 N N . LYS A 1 254 ? -26.406 -23.547 -3.041 1 98.19 254 LYS A N 1
ATOM 2046 C CA . LYS A 1 254 ? -27.375 -24.469 -3.621 1 98.19 254 LYS A CA 1
ATOM 2047 C C . LYS A 1 254 ? -27.469 -24.297 -5.137 1 98.19 254 LYS A C 1
ATOM 2049 O O . LYS A 1 254 ? -27.031 -23.266 -5.672 1 98.19 254 LYS A O 1
ATOM 2054 N N . LEU A 1 255 ? -28 -25.328 -5.789 1 97.94 255 LEU A N 1
ATOM 2055 C CA . LEU A 1 255 ? -28.266 -25.266 -7.219 1 97.94 255 LEU A CA 1
ATOM 2056 C C . LEU A 1 255 ? -29.75 -25 -7.477 1 97.94 255 LEU A C 1
ATOM 2058 O O . LEU A 1 255 ? -30.609 -25.703 -6.93 1 97.94 255 LEU A O 1
ATOM 2062 N N . VAL A 1 256 ? -30.031 -23.969 -8.195 1 97.88 256 VAL A N 1
ATOM 2063 C CA . VAL A 1 256 ? -31.375 -23.672 -8.664 1 97.88 256 VAL A CA 1
ATOM 2064 C C . VAL A 1 256 ? -31.391 -23.609 -10.188 1 97.88 256 VAL A C 1
ATOM 2066 O O . VAL A 1 256 ? -30.844 -22.672 -10.781 1 97.88 256 VAL A O 1
ATOM 2069 N N . ASP A 1 257 ? -32.062 -24.531 -10.883 1 97.25 257 ASP A N 1
ATOM 2070 C CA . ASP A 1 257 ? -32.031 -24.625 -12.336 1 97.25 257 ASP A CA 1
ATOM 2071 C C . ASP A 1 257 ? -30.609 -24.625 -12.875 1 97.25 257 ASP A C 1
ATOM 2073 O O . ASP A 1 257 ? -30.281 -23.828 -13.758 1 97.25 257 ASP A O 1
ATOM 2077 N N . ASN A 1 258 ? -29.688 -25.312 -12.188 1 97.44 258 ASN A N 1
ATOM 2078 C CA . ASN A 1 258 ? -28.281 -25.531 -12.508 1 97.44 258 ASN A CA 1
ATOM 2079 C C . ASN A 1 258 ? -27.453 -24.281 -12.25 1 97.44 258 ASN A C 1
ATOM 2081 O O . ASN A 1 258 ? -26.266 -24.25 -12.562 1 97.44 258 ASN A O 1
ATOM 2085 N N . LYS A 1 259 ? -28.141 -23.234 -11.758 1 98.56 259 LYS A N 1
ATOM 2086 C CA . LYS A 1 259 ? -27.422 -22.031 -11.352 1 98.56 259 LYS A CA 1
ATOM 2087 C C . LYS A 1 259 ? -26.891 -22.156 -9.93 1 98.56 259 LYS A C 1
ATOM 2089 O O . LYS A 1 259 ? -27.625 -22.562 -9.016 1 98.56 259 LYS A O 1
ATOM 2094 N N . LEU A 1 260 ? -25.625 -21.891 -9.758 1 98.75 260 LEU A N 1
ATOM 2095 C CA . LEU A 1 260 ? -25.031 -21.891 -8.414 1 98.75 260 LEU A CA 1
ATOM 2096 C C . LEU A 1 260 ? -25.391 -20.625 -7.668 1 98.75 260 LEU A C 1
ATOM 2098 O O . LEU A 1 260 ? -25.062 -19.516 -8.117 1 98.75 260 LEU A O 1
ATOM 2102 N N . ILE A 1 261 ? -26.109 -20.766 -6.598 1 98.75 261 ILE A N 1
ATOM 2103 C CA . ILE A 1 261 ? -26.562 -19.625 -5.812 1 98.75 261 ILE A CA 1
ATOM 2104 C C . ILE A 1 261 ? -25.969 -19.688 -4.41 1 98.75 261 ILE A C 1
ATOM 2106 O O . ILE A 1 261 ? -25.969 -20.75 -3.775 1 98.75 261 ILE A O 1
ATOM 2110 N N . ILE A 1 262 ? -25.391 -18.594 -3.953 1 98.19 262 ILE A N 1
ATOM 2111 C CA . ILE A 1 262 ? -24.938 -18.5 -2.57 1 98.19 262 ILE A CA 1
ATOM 2112 C C . ILE A 1 262 ? -25.141 -17.078 -2.057 1 98.19 262 ILE A C 1
ATOM 2114 O O . ILE A 1 262 ? -24.797 -16.094 -2.734 1 98.19 262 ILE A O 1
ATOM 2118 N N . ASP A 1 263 ? -25.703 -16.812 -0.815 1 94.81 263 ASP A N 1
ATOM 2119 C CA . ASP A 1 263 ? -25.922 -15.523 -0.17 1 94.81 263 ASP A CA 1
ATOM 2120 C C . ASP A 1 263 ? -26.578 -14.531 -1.129 1 94.81 263 ASP A C 1
ATOM 2122 O O . ASP A 1 263 ? -26.094 -13.398 -1.277 1 94.81 263 ASP A O 1
ATOM 2126 N N . ASP A 1 264 ? -27.484 -14.961 -1.982 1 91.81 264 ASP A N 1
ATOM 2127 C CA . ASP A 1 264 ? -28.328 -14.188 -2.887 1 91.81 264 ASP A CA 1
ATOM 2128 C C . ASP A 1 264 ? -27.547 -13.766 -4.133 1 91.81 264 ASP A C 1
ATOM 2130 O O . ASP A 1 264 ? -27.969 -12.867 -4.859 1 91.81 264 ASP A O 1
ATOM 2134 N N . TYR A 1 265 ? -26.422 -14.398 -4.348 1 96.69 265 TYR A N 1
ATOM 2135 C CA . TYR A 1 265 ? -25.672 -14.188 -5.586 1 96.69 265 TYR A CA 1
ATOM 2136 C C . TYR A 1 265 ? -25.797 -15.398 -6.508 1 96.69 265 TYR A C 1
ATOM 2138 O O . TYR A 1 265 ? -25.656 -16.547 -6.066 1 96.69 265 TYR A O 1
ATOM 2146 N N . GLU A 1 266 ? -26.109 -15.164 -7.691 1 98.69 266 GLU A N 1
ATOM 2147 C CA . GLU A 1 266 ? -25.781 -16.141 -8.734 1 98.69 266 GLU A CA 1
ATOM 2148 C C . GLU A 1 266 ? -24.297 -16.094 -9.078 1 98.69 266 GLU A C 1
ATOM 2150 O O . GLU A 1 266 ? -23.719 -15.016 -9.234 1 98.69 266 GLU A O 1
ATOM 2155 N N . ILE A 1 267 ? -23.719 -17.219 -9.133 1 98.88 267 ILE A N 1
ATOM 2156 C CA . ILE A 1 267 ? -22.266 -17.266 -9.367 1 98.88 267 ILE A CA 1
ATOM 2157 C C . ILE A 1 267 ? -21.984 -17.547 -10.836 1 98.88 267 ILE A C 1
ATOM 2159 O O . ILE A 1 267 ? -22.391 -18.594 -11.359 1 98.88 267 ILE A O 1
ATOM 2163 N N . GLY A 1 268 ? -21.297 -16.562 -11.477 1 98.81 268 GLY A N 1
ATOM 2164 C CA . GLY A 1 268 ? -20.938 -16.734 -12.875 1 98.81 268 GLY A CA 1
ATOM 2165 C C . GLY A 1 268 ? -19.609 -17.422 -13.07 1 98.81 268 GLY A C 1
ATOM 2166 O O . GLY A 1 268 ? -19.422 -18.172 -14.023 1 98.81 268 GLY A O 1
ATOM 2167 N N . ILE A 1 269 ? -18.641 -17.141 -12.242 1 98.75 269 ILE A N 1
ATOM 2168 C CA . ILE A 1 269 ? -17.312 -17.719 -12.289 1 98.75 269 ILE A CA 1
ATOM 2169 C C . ILE A 1 269 ? -16.891 -18.172 -10.891 1 98.75 269 ILE A C 1
ATOM 2171 O O . ILE A 1 269 ? -17.109 -17.453 -9.914 1 98.75 269 ILE A O 1
ATOM 2175 N N . VAL A 1 270 ? -16.375 -19.344 -10.805 1 98.56 270 VAL A N 1
ATOM 2176 C CA . VAL A 1 270 ? -15.727 -19.828 -9.594 1 98.56 270 VAL A CA 1
ATOM 2177 C C . VAL A 1 270 ? -14.219 -19.906 -9.82 1 98.56 270 VAL A C 1
ATOM 2179 O O . VAL A 1 270 ? -13.758 -20.578 -10.742 1 98.56 270 VAL A O 1
ATOM 2182 N N . TYR A 1 271 ? -13.484 -19.188 -9.078 1 98.06 271 TYR A N 1
ATOM 2183 C CA . TYR A 1 271 ? -12.031 -19.219 -9.156 1 98.06 271 TYR A CA 1
ATOM 2184 C C . TYR A 1 271 ? -11.438 -19.859 -7.906 1 98.06 271 TYR A C 1
ATOM 2186 O O . TYR A 1 271 ? -11.531 -19.297 -6.812 1 98.06 271 TYR A O 1
ATOM 2194 N N . TYR A 1 272 ? -10.789 -20.938 -8.086 1 97.12 272 TYR A N 1
ATOM 2195 C CA . TYR A 1 272 ? -10.227 -21.703 -6.965 1 97.12 272 TYR A CA 1
ATOM 2196 C C . TYR A 1 272 ? -8.867 -21.141 -6.562 1 97.12 272 TYR A C 1
ATOM 2198 O O . TYR A 1 272 ? -7.941 -21.109 -7.375 1 97.12 272 TYR A O 1
ATOM 2206 N N . ARG A 1 273 ? -8.742 -20.766 -5.34 1 94.81 273 ARG A N 1
ATOM 2207 C CA . ARG A 1 273 ? -7.453 -20.438 -4.746 1 94.81 273 ARG A CA 1
ATOM 2208 C C . ARG A 1 273 ? -7.078 -21.438 -3.658 1 94.81 273 ARG A C 1
ATOM 2210 O O . ARG A 1 273 ? -6.113 -21.234 -2.922 1 94.81 273 ARG A O 1
ATOM 2217 N N . THR A 1 274 ? -7.867 -22.391 -3.518 1 93.38 274 THR A N 1
ATOM 2218 C CA . THR A 1 274 ? -7.672 -23.562 -2.664 1 93.38 274 THR A CA 1
ATOM 2219 C C . THR A 1 274 ? -8.211 -24.812 -3.336 1 93.38 274 THR A C 1
ATOM 2221 O O . THR A 1 274 ? -8.602 -24.781 -4.508 1 93.38 274 THR A O 1
ATOM 2224 N N . GLY A 1 275 ? -8.023 -25.984 -2.721 1 92.69 275 GLY A N 1
ATOM 2225 C CA . GLY A 1 275 ? -8.547 -27.219 -3.277 1 92.69 275 GLY A CA 1
ATOM 2226 C C . GLY A 1 275 ? -7.523 -27.969 -4.113 1 92.69 275 GLY A C 1
ATOM 2227 O O . GLY A 1 275 ? -7.891 -28.828 -4.93 1 92.69 275 GLY A O 1
ATOM 2228 N N . TYR A 1 276 ? -6.277 -27.609 -3.895 1 90.38 276 TYR A N 1
ATOM 2229 C CA . TYR A 1 276 ? -5.262 -28.25 -4.715 1 90.38 276 TYR A CA 1
ATOM 2230 C C . TYR A 1 276 ? -4.453 -29.25 -3.896 1 90.38 276 TYR A C 1
ATOM 2232 O O . TYR A 1 276 ? -3.521 -29.875 -4.41 1 90.38 276 TYR A O 1
ATOM 2240 N N . LEU A 1 277 ? -4.789 -29.422 -2.656 1 89.69 277 LEU A N 1
ATOM 2241 C CA . LEU A 1 277 ? -4.199 -30.438 -1.78 1 89.69 277 LEU A CA 1
ATOM 2242 C C . LEU A 1 277 ? -5.281 -31.281 -1.123 1 89.69 277 LEU A C 1
ATOM 2244 O O . LEU A 1 277 ? -6.41 -30.828 -0.938 1 89.69 277 LEU A O 1
ATOM 2248 N N . ILE A 1 278 ? -4.891 -32.438 -0.801 1 92.31 278 ILE A N 1
ATOM 2249 C CA . ILE A 1 278 ? -5.84 -33.375 -0.173 1 92.31 278 ILE A CA 1
ATOM 2250 C C . ILE A 1 278 ? -6.312 -32.781 1.158 1 92.31 278 ILE A C 1
ATOM 2252 O O . ILE A 1 278 ? -7.461 -32.969 1.556 1 92.31 278 ILE A O 1
ATOM 2256 N N . GLU A 1 279 ? -5.434 -32 1.83 1 92.81 279 GLU A N 1
ATOM 2257 C CA . GLU A 1 279 ? -5.746 -31.406 3.125 1 92.81 279 GLU A CA 1
ATOM 2258 C C . GLU A 1 279 ? -6.855 -30.375 3 1 92.81 279 GLU A C 1
ATOM 2260 O O . GLU A 1 279 ? -7.488 -30 3.992 1 92.81 279 GLU A O 1
ATOM 2265 N N . HIS A 1 280 ? -7.102 -29.938 1.794 1 94.06 280 HIS A N 1
ATOM 2266 C CA . HIS A 1 280 ? -8.164 -28.953 1.562 1 94.06 280 HIS A CA 1
ATOM 2267 C C . HIS A 1 280 ? -9.531 -29.625 1.508 1 94.06 280 HIS A C 1
ATOM 2269 O O . HIS A 1 280 ? -10.562 -28.953 1.506 1 94.06 280 HIS A O 1
ATOM 2275 N N . TYR A 1 281 ? -9.453 -30.938 1.488 1 96.19 281 TYR A N 1
ATOM 2276 C CA . TYR A 1 281 ? -10.664 -31.766 1.486 1 96.19 281 TYR A CA 1
ATOM 2277 C C . TYR A 1 281 ? -10.711 -32.688 2.703 1 96.19 281 TYR A C 1
ATOM 2279 O O . TYR A 1 281 ? -10.695 -33.906 2.566 1 96.19 281 TYR A O 1
ATOM 2287 N N . PRO A 1 282 ? -10.914 -32.156 3.83 1 95.81 282 PRO A N 1
ATOM 2288 C CA . PRO A 1 282 ? -10.805 -32.969 5.047 1 95.81 282 PRO A CA 1
ATOM 2289 C C . PRO A 1 282 ? -11.969 -33.938 5.203 1 95.81 282 PRO A C 1
ATOM 2291 O O . PRO A 1 282 ? -11.828 -34.969 5.883 1 95.81 282 PRO A O 1
ATOM 2294 N N . THR A 1 283 ? -13.109 -33.688 4.637 1 97.38 283 THR A N 1
ATOM 2295 C CA . THR A 1 283 ? -14.266 -34.562 4.715 1 97.38 283 THR A CA 1
ATOM 2296 C C . THR A 1 283 ? -14.906 -34.75 3.342 1 97.38 283 THR A C 1
ATOM 2298 O O . THR A 1 283 ? -14.516 -34.094 2.377 1 97.38 283 THR A O 1
ATOM 2301 N N . ASP A 1 284 ? -15.906 -35.562 3.287 1 97.75 284 ASP A N 1
ATOM 2302 C CA . ASP A 1 284 ? -16.625 -35.812 2.045 1 97.75 284 ASP A CA 1
ATOM 2303 C C . ASP A 1 284 ? -17.438 -34.594 1.619 1 97.75 284 ASP A C 1
ATOM 2305 O O . ASP A 1 284 ? -17.75 -34.438 0.437 1 97.75 284 ASP A O 1
ATOM 2309 N N . LYS A 1 285 ? -17.688 -33.75 2.562 1 98.25 285 LYS A N 1
ATOM 2310 C CA . LYS A 1 285 ? -18.531 -32.594 2.277 1 98.25 285 LYS A CA 1
ATOM 2311 C C . LYS A 1 285 ? -17.859 -31.656 1.294 1 98.25 285 LYS A C 1
ATOM 2313 O O . LYS A 1 285 ? -18.516 -31.047 0.45 1 98.25 285 LYS A O 1
ATOM 2318 N N . GLU A 1 286 ? -16.562 -31.5 1.441 1 98.19 286 GLU A N 1
ATOM 2319 C CA . GLU A 1 286 ? -15.828 -30.672 0.498 1 98.19 286 GLU A CA 1
ATOM 2320 C C . GLU A 1 286 ? -15.875 -31.25 -0.91 1 98.19 286 GLU A C 1
ATOM 2322 O O . GLU A 1 286 ? -15.984 -30.516 -1.892 1 98.19 286 GLU A O 1
ATOM 2327 N N . TRP A 1 287 ? -15.789 -32.562 -0.99 1 98.25 287 TRP A N 1
ATOM 2328 C CA . TRP A 1 287 ? -15.852 -33.219 -2.287 1 98.25 287 TRP A CA 1
ATOM 2329 C C . TRP A 1 287 ? -17.234 -33.062 -2.916 1 98.25 287 TRP A C 1
ATOM 2331 O O . TRP A 1 287 ? -17.344 -32.844 -4.125 1 98.25 287 TRP A O 1
ATOM 2341 N N . GLU A 1 288 ? -18.219 -33.125 -2.115 1 98.31 288 GLU A N 1
ATOM 2342 C CA . GLU A 1 288 ? -19.578 -32.938 -2.59 1 98.31 288 GLU A CA 1
ATOM 2343 C C . GLU A 1 288 ? -19.781 -31.5 -3.088 1 98.31 288 GLU A C 1
ATOM 2345 O O . GLU A 1 288 ? -20.453 -31.266 -4.09 1 98.31 288 GLU A O 1
ATOM 2350 N N . ALA A 1 289 ? -19.25 -30.609 -2.312 1 98.5 289 ALA A N 1
ATOM 2351 C CA . ALA A 1 289 ? -19.297 -29.219 -2.73 1 98.5 289 ALA A CA 1
ATOM 2352 C C . ALA A 1 289 ? -18.625 -29.016 -4.082 1 98.5 289 ALA A C 1
ATOM 2354 O O . ALA A 1 289 ? -19.141 -28.312 -4.949 1 98.5 289 ALA A O 1
ATOM 2355 N N . ARG A 1 290 ? -17.484 -29.641 -4.27 1 98.19 290 ARG A N 1
ATOM 2356 C CA . ARG A 1 290 ? -16.75 -29.547 -5.531 1 98.19 290 ARG A CA 1
ATOM 2357 C C . ARG A 1 290 ? -17.594 -30.125 -6.676 1 98.19 290 ARG A C 1
ATOM 2359 O O . ARG A 1 290 ? -17.656 -29.516 -7.754 1 98.19 290 ARG A O 1
ATOM 2366 N N . LEU A 1 291 ? -18.172 -31.25 -6.48 1 98.5 291 LEU A N 1
ATOM 2367 C CA . LEU A 1 291 ? -19.016 -31.859 -7.488 1 98.5 291 LEU A CA 1
ATOM 2368 C C . LEU A 1 291 ? -20.203 -30.953 -7.832 1 98.5 291 LEU A C 1
ATOM 2370 O O . LEU A 1 291 ? -20.531 -30.781 -9.008 1 98.5 291 LEU A O 1
ATOM 2374 N N . MET A 1 292 ? -20.781 -30.375 -6.801 1 98.38 292 MET A N 1
ATOM 2375 C CA . MET A 1 292 ? -21.906 -29.469 -7.012 1 98.38 292 MET A CA 1
ATOM 2376 C C . MET A 1 292 ? -21.5 -28.297 -7.902 1 98.38 292 MET A C 1
ATOM 2378 O O . MET A 1 292 ? -22.219 -27.938 -8.836 1 98.38 292 MET A O 1
ATOM 2382 N N . ILE A 1 293 ? -20.406 -27.75 -7.629 1 98.5 293 ILE A N 1
ATOM 2383 C CA . ILE A 1 293 ? -19.891 -26.625 -8.414 1 98.5 293 ILE A CA 1
ATOM 2384 C C . ILE A 1 293 ? -19.656 -27.062 -9.852 1 98.5 293 ILE A C 1
ATOM 2386 O O . ILE A 1 293 ? -20.078 -26.375 -10.797 1 98.5 293 ILE A O 1
ATOM 2390 N N . GLU A 1 294 ? -19.016 -28.203 -10.031 1 98.25 294 GLU A N 1
ATOM 2391 C CA . GLU A 1 294 ? -18.688 -28.703 -11.367 1 98.25 294 GLU A CA 1
ATOM 2392 C C . GLU A 1 294 ? -19.938 -28.969 -12.188 1 98.25 294 GLU A C 1
ATOM 2394 O O . GLU A 1 294 ? -19.922 -28.844 -13.414 1 98.25 294 GLU A O 1
ATOM 2399 N N . LYS A 1 295 ? -21 -29.266 -11.562 1 97.88 295 LYS A N 1
ATOM 2400 C CA . LYS A 1 295 ? -22.25 -29.594 -12.242 1 97.88 295 LYS A CA 1
ATOM 2401 C C . LYS A 1 295 ? -23.047 -28.328 -12.555 1 97.88 295 LYS A C 1
ATOM 2403 O O . LYS A 1 295 ? -24.016 -28.359 -13.32 1 97.88 295 LYS A O 1
ATOM 2408 N N . SER A 1 296 ? -22.688 -27.234 -12.023 1 98.5 296 SER A N 1
ATOM 2409 C CA . SER A 1 296 ? -23.453 -26 -12.141 1 98.5 296 SER A CA 1
ATOM 2410 C C . SER A 1 296 ? -23.125 -25.281 -13.445 1 98.5 296 SER A C 1
ATOM 2412 O O . SER A 1 296 ? -22.234 -25.688 -14.188 1 98.5 296 SER A O 1
ATOM 2414 N N . LEU A 1 297 ? -23.812 -24.109 -13.68 1 98.31 297 LEU A N 1
ATOM 2415 C CA . LEU A 1 297 ? -23.609 -23.266 -14.844 1 98.31 297 LEU A CA 1
ATOM 2416 C C . LEU A 1 297 ? -22.438 -22.328 -14.633 1 98.31 297 LEU A C 1
ATOM 2418 O O . LEU A 1 297 ? -21.984 -21.656 -15.57 1 98.31 297 LEU A O 1
ATOM 2422 N N . ALA A 1 298 ? -21.859 -22.297 -13.445 1 98.75 298 ALA A N 1
ATOM 2423 C CA . ALA A 1 298 ? -20.719 -21.422 -13.195 1 98.75 298 ALA A CA 1
ATOM 2424 C C . ALA A 1 298 ? -19.516 -21.859 -14.031 1 98.75 298 ALA A C 1
ATOM 2426 O O . ALA A 1 298 ? -19.25 -23.047 -14.188 1 98.75 298 ALA A O 1
ATOM 2427 N N . ILE A 1 299 ? -18.844 -20.859 -14.594 1 98.69 299 ILE A N 1
ATOM 2428 C CA . ILE A 1 299 ? -17.578 -21.125 -15.25 1 98.69 299 ILE A CA 1
ATOM 2429 C C . ILE A 1 299 ? -16.516 -21.438 -14.203 1 98.69 299 ILE A C 1
ATOM 2431 O O . ILE A 1 299 ? -16.25 -20.625 -13.312 1 98.69 299 ILE A O 1
ATOM 2435 N N . LYS A 1 300 ? -15.945 -22.641 -14.266 1 97.88 300 LYS A N 1
ATOM 2436 C CA . LYS A 1 300 ? -14.945 -23.031 -13.273 1 97.88 300 LYS A CA 1
ATOM 2437 C C . LYS A 1 300 ? -13.539 -22.656 -13.734 1 97.88 300 LYS A C 1
ATOM 2439 O O . LYS A 1 300 ? -13.188 -22.844 -14.898 1 97.88 300 LYS A O 1
ATOM 2444 N N . CYS A 1 301 ? -12.766 -22.094 -12.867 1 98 301 CYS A N 1
ATOM 2445 C CA . CYS A 1 301 ? -11.352 -21.797 -13.086 1 98 301 CYS A CA 1
ATOM 2446 C C . CYS A 1 301 ? -10.5 -22.312 -11.93 1 98 301 CYS A C 1
ATOM 2448 O O . CYS A 1 301 ? -10.391 -21.641 -10.898 1 98 301 CYS A O 1
ATOM 2450 N N . PRO A 1 302 ? -9.891 -23.406 -12.016 1 96.88 302 PRO A N 1
ATOM 2451 C CA . PRO A 1 302 ? -10 -24.266 -13.195 1 96.88 302 PRO A CA 1
ATOM 2452 C C . PRO A 1 302 ? -11.141 -25.266 -13.086 1 96.88 302 PRO A C 1
ATOM 2454 O O . PRO A 1 302 ? -11.68 -25.484 -11.992 1 96.88 302 PRO A O 1
ATOM 2457 N N . SER A 1 303 ? -11.5 -25.859 -14.195 1 96.88 303 SER A N 1
ATOM 2458 C CA . SER A 1 303 ? -12.398 -27 -14.195 1 96.88 303 SER A CA 1
ATOM 2459 C C . SER A 1 303 ? -11.703 -28.25 -13.648 1 96.88 303 SER A C 1
ATOM 2461 O O . SER A 1 303 ? -10.469 -28.281 -13.547 1 96.88 303 SER A O 1
ATOM 2463 N N . ILE A 1 304 ? -12.484 -29.219 -13.273 1 96.81 304 ILE A N 1
ATOM 2464 C CA . ILE A 1 304 ? -11.945 -30.469 -12.75 1 96.81 304 ILE A CA 1
ATOM 2465 C C . ILE A 1 304 ? -11.07 -31.141 -13.805 1 96.81 304 ILE A C 1
ATOM 2467 O O . ILE A 1 304 ? -10.086 -31.812 -13.477 1 96.81 304 ILE A O 1
ATOM 2471 N N . GLY A 1 305 ? -11.398 -31 -15.07 1 95.62 305 GLY A N 1
ATOM 2472 C CA . GLY A 1 305 ? -10.57 -31.516 -16.141 1 95.62 305 GLY A CA 1
ATOM 2473 C C . GLY A 1 305 ? -9.195 -30.875 -16.203 1 95.62 305 GLY A C 1
ATOM 2474 O O . GLY A 1 305 ? -8.188 -31.578 -16.328 1 95.62 305 GLY A O 1
ATOM 2475 N N . TYR A 1 306 ? -9.164 -29.562 -16.109 1 95.81 306 TYR A N 1
ATOM 2476 C CA . TYR A 1 306 ? -7.891 -28.844 -16.109 1 95.81 306 TYR A CA 1
ATOM 2477 C C . TYR A 1 306 ? -7.055 -29.219 -14.891 1 95.81 306 TYR A C 1
ATOM 2479 O O . TYR A 1 306 ? -5.828 -29.312 -14.984 1 95.81 306 TYR A O 1
ATOM 2487 N N . ARG A 1 307 ? -7.711 -29.391 -13.805 1 95.12 307 ARG A N 1
ATOM 2488 C CA . ARG A 1 307 ? -7.004 -29.812 -12.602 1 95.12 307 ARG A CA 1
ATOM 2489 C C . ARG A 1 307 ? -6.344 -31.188 -12.805 1 95.12 307 ARG A C 1
ATOM 2491 O O . ARG A 1 307 ? -5.188 -31.375 -12.422 1 95.12 307 ARG A O 1
ATOM 2498 N N . LEU A 1 308 ? -7.066 -32.062 -13.328 1 94.88 308 LEU A N 1
ATOM 2499 C CA . LEU A 1 308 ? -6.539 -33.406 -13.594 1 94.88 308 LEU A CA 1
ATOM 2500 C C . LEU A 1 308 ? -5.395 -33.344 -14.602 1 94.88 308 LEU A C 1
ATOM 2502 O O . LEU A 1 308 ? -4.402 -34.062 -14.461 1 94.88 308 LEU A O 1
ATOM 2506 N N . ALA A 1 309 ? -5.578 -32.531 -15.586 1 94.12 309 ALA A N 1
ATOM 2507 C CA . ALA A 1 309 ? -4.512 -32.344 -16.562 1 94.12 309 ALA A CA 1
ATOM 2508 C C . ALA A 1 309 ? -3.236 -31.828 -15.906 1 94.12 309 ALA A C 1
ATOM 2510 O O . ALA A 1 309 ? -2.139 -32.281 -16.219 1 94.12 309 ALA A O 1
ATOM 2511 N N . CYS A 1 310 ? -3.396 -30.891 -15.062 1 92.5 310 CYS A N 1
ATOM 2512 C CA . CYS A 1 310 ? -2.248 -30.359 -14.344 1 92.5 310 CYS A CA 1
ATOM 2513 C C . CYS A 1 310 ? -1.566 -31.438 -13.516 1 92.5 310 CYS A C 1
ATOM 2515 O O . CYS A 1 310 ? -0.337 -31.531 -13.492 1 92.5 310 CYS A O 1
ATOM 2517 N N . ILE A 1 311 ? -2.357 -32.219 -12.812 1 89.31 311 ILE A N 1
ATOM 2518 C CA . ILE A 1 311 ? -1.82 -33.312 -12.031 1 89.31 311 ILE A CA 1
ATOM 2519 C C . ILE A 1 311 ? -1.016 -34.25 -12.938 1 89.31 311 ILE A C 1
ATOM 2521 O O . ILE A 1 311 ? 0.064 -34.719 -12.555 1 89.31 311 ILE A O 1
ATOM 2525 N N . THR A 1 312 ? -1.549 -34.469 -14.094 1 85.19 312 THR A N 1
ATOM 2526 C CA . THR A 1 312 ? -0.9 -35.344 -15.07 1 85.19 312 THR A CA 1
ATOM 2527 C C . THR A 1 312 ? 0.471 -34.812 -15.453 1 85.19 312 THR A C 1
ATOM 2529 O O . THR A 1 312 ? 1.447 -35.531 -15.523 1 85.19 312 THR A O 1
ATOM 2532 N N . VAL A 1 313 ? 0.543 -33.531 -15.695 1 80.06 313 VAL A N 1
ATOM 2533 C CA . VAL A 1 313 ? 1.808 -32.875 -16.062 1 80.06 313 VAL A CA 1
ATOM 2534 C C . VAL A 1 313 ? 2.801 -33 -14.914 1 80.06 313 VAL A C 1
ATOM 2536 O O . VAL A 1 313 ? 3.994 -33.25 -15.133 1 80.06 313 VAL A O 1
ATOM 2539 N N . LEU A 1 314 ? 2.301 -32.906 -13.773 1 73.75 314 LEU A N 1
ATOM 2540 C CA . LEU A 1 314 ? 3.16 -32.938 -12.594 1 73.75 314 LEU A CA 1
ATOM 2541 C C . LEU A 1 314 ? 3.709 -34.344 -12.367 1 73.75 314 LEU A C 1
ATOM 2543 O O . LEU A 1 314 ? 4.738 -34.531 -11.711 1 73.75 314 LEU A O 1
ATOM 2547 N N . LYS A 1 315 ? 3.064 -35.375 -12.875 1 73 315 LYS A N 1
ATOM 2548 C CA . LYS A 1 315 ? 3.539 -36.75 -12.742 1 73 315 LYS A CA 1
ATOM 2549 C C . LYS A 1 315 ? 4.723 -37 -13.664 1 73 315 LYS A C 1
ATOM 2551 O O . LYS A 1 315 ? 5.512 -37.938 -13.43 1 73 315 LYS A O 1
ATOM 2556 N N . GLN A 1 316 ? 5.066 -36.156 -14.602 1 69.56 316 GLN A N 1
ATOM 2557 C CA . GLN A 1 316 ? 6.199 -36.188 -15.516 1 69.56 316 GLN A CA 1
ATOM 2558 C C . GLN A 1 316 ? 6.145 -37.406 -16.438 1 69.56 316 GLN A C 1
ATOM 2560 O O . GLN A 1 316 ? 6.801 -37.438 -17.484 1 69.56 316 GLN A O 1
ATOM 2565 N N . GLU A 1 317 ? 5.305 -38.406 -15.969 1 70.94 317 GLU A N 1
ATOM 2566 C CA . GLU A 1 317 ? 5.145 -39.594 -16.797 1 70.94 317 GLU A CA 1
ATOM 2567 C C . GLU A 1 317 ? 4.633 -39.219 -18.188 1 70.94 317 GLU A C 1
ATOM 2569 O O . GLU A 1 317 ? 4.832 -39.969 -19.156 1 70.94 317 GLU A O 1
ATOM 2574 N N . ILE A 1 318 ? 4.109 -38.094 -18.234 1 76.56 318 ILE A N 1
ATOM 2575 C CA . ILE A 1 318 ? 3.543 -37.625 -19.5 1 76.56 318 ILE A CA 1
ATOM 2576 C C . ILE A 1 318 ? 4.664 -37.375 -20.5 1 76.56 318 ILE A C 1
ATOM 2578 O O . ILE A 1 318 ? 4.422 -37.312 -21.703 1 76.56 318 ILE A O 1
ATOM 2582 N N . PHE A 1 319 ? 5.914 -37.406 -19.922 1 76.69 319 PHE A N 1
ATOM 2583 C CA . PHE A 1 319 ? 7 -37.031 -20.828 1 76.69 319 PHE A CA 1
ATOM 2584 C C . PHE A 1 319 ? 7.766 -38.25 -21.297 1 76.69 319 PHE A C 1
ATOM 2586 O O . PHE A 1 319 ? 8.828 -38.156 -21.906 1 76.69 319 PHE A O 1
ATOM 2593 N N . ARG A 1 320 ? 7.129 -39.312 -21.016 1 77.31 320 ARG A N 1
ATOM 2594 C CA . ARG A 1 320 ? 7.664 -40.531 -21.625 1 77.31 320 ARG A CA 1
ATOM 2595 C C . ARG A 1 320 ? 7.469 -40.531 -23.141 1 77.31 320 ARG A C 1
ATOM 2597 O O . ARG A 1 320 ? 6.504 -39.938 -23.641 1 77.31 320 ARG A O 1
ATOM 2604 N N . SER A 1 321 ? 8.383 -41.219 -23.766 1 77.62 321 SER A N 1
ATOM 2605 C CA . SER A 1 321 ? 8.32 -41.281 -25.219 1 77.62 321 SER A CA 1
ATOM 2606 C C . SER A 1 321 ? 6.98 -41.812 -25.703 1 77.62 321 SER A C 1
ATOM 2608 O O . SER A 1 321 ? 6.504 -42.844 -25.188 1 77.62 321 SER A O 1
ATOM 2610 N N . GLY A 1 322 ? 6.332 -41.094 -26.625 1 81.69 322 GLY A N 1
ATOM 2611 C CA . GLY A 1 322 ? 5.094 -41.531 -27.25 1 81.69 322 GLY A CA 1
ATOM 2612 C C . GLY A 1 322 ? 3.855 -41.062 -26.5 1 81.69 322 GLY A C 1
ATOM 2613 O O . GLY A 1 322 ? 2.74 -41.156 -27.016 1 81.69 322 GLY A O 1
ATOM 2614 N N . SER A 1 323 ? 3.979 -40.594 -25.375 1 87.19 323 SER A N 1
ATOM 2615 C CA . SER A 1 323 ? 2.826 -40.219 -24.562 1 87.19 323 SER A CA 1
ATOM 2616 C C . SER A 1 323 ? 2.205 -38.906 -25.062 1 87.19 323 SER A C 1
ATOM 2618 O O . SER A 1 323 ? 1.124 -38.906 -25.656 1 87.19 323 SER A O 1
ATOM 2620 N N . ILE A 1 324 ? 2.984 -37.781 -25.047 1 89.25 324 ILE A N 1
ATOM 2621 C CA . ILE A 1 324 ? 2.406 -36.5 -25.406 1 89.25 324 ILE A CA 1
ATOM 2622 C C . ILE A 1 324 ? 2.236 -36.406 -26.922 1 89.25 324 ILE A C 1
ATOM 2624 O O . ILE A 1 324 ? 1.447 -35.625 -27.422 1 89.25 324 ILE A O 1
ATOM 2628 N N . GLU A 1 325 ? 2.945 -37.281 -27.625 1 90.69 325 GLU A N 1
ATOM 2629 C CA . GLU A 1 325 ? 2.842 -37.312 -29.078 1 90.69 325 GLU A CA 1
ATOM 2630 C C . GLU A 1 325 ? 1.422 -37.656 -29.516 1 90.69 325 GLU A C 1
ATOM 2632 O O . GLU A 1 325 ? 0.972 -37.219 -30.578 1 90.69 325 GLU A O 1
ATOM 2637 N N . ARG A 1 326 ? 0.728 -38.344 -28.672 1 89.06 326 ARG A N 1
ATOM 2638 C CA . ARG A 1 326 ? -0.648 -38.75 -28.969 1 89.06 326 ARG A CA 1
ATOM 2639 C C . ARG A 1 326 ? -1.558 -37.5 -29.031 1 89.06 326 ARG A C 1
ATOM 2641 O O . ARG A 1 326 ? -2.65 -37.562 -29.594 1 89.06 326 ARG A O 1
ATOM 2648 N N . LEU A 1 327 ? -1.141 -36.438 -28.453 1 92.44 327 LEU A N 1
ATOM 2649 C CA . LEU A 1 327 ? -1.97 -35.219 -28.359 1 92.44 327 LEU A CA 1
ATOM 2650 C C . LEU A 1 327 ? -1.667 -34.25 -29.5 1 92.44 327 LEU A C 1
ATOM 2652 O O . LEU A 1 327 ? -2.201 -33.156 -29.531 1 92.44 327 LEU A O 1
ATOM 2656 N N . GLN A 1 328 ? -0.898 -34.625 -30.516 1 91.81 328 GLN A N 1
ATOM 2657 C CA . GLN A 1 328 ? -0.405 -33.75 -31.578 1 91.81 328 GLN A CA 1
ATOM 2658 C C . GLN A 1 328 ? -1.559 -33.094 -32.344 1 91.81 328 GLN A C 1
ATOM 2660 O O . GLN A 1 328 ? -1.443 -31.953 -32.781 1 91.81 328 GLN A O 1
ATOM 2665 N N . LYS A 1 329 ? -2.693 -33.688 -32.406 1 89.12 329 LYS A N 1
ATOM 2666 C CA . LYS A 1 329 ? -3.842 -33.219 -33.188 1 89.12 329 LYS A CA 1
ATOM 2667 C C . LYS A 1 329 ? -4.402 -31.938 -32.594 1 89.12 329 LYS A C 1
ATOM 2669 O O . LYS A 1 329 ? -5.074 -31.156 -33.281 1 89.12 329 LYS A O 1
ATOM 2674 N N . TYR A 1 330 ? -4.113 -31.703 -31.328 1 88.19 330 TYR A N 1
ATOM 2675 C CA . TYR A 1 330 ? -4.668 -30.547 -30.641 1 88.19 330 TYR A CA 1
ATOM 2676 C C . TYR A 1 330 ? -3.801 -29.312 -30.844 1 88.19 330 TYR A C 1
ATOM 2678 O O . TYR A 1 330 ? -4.191 -28.203 -30.484 1 88.19 330 TYR A O 1
ATOM 2686 N N . PHE A 1 331 ? -2.654 -29.469 -31.484 1 92.44 331 PHE A N 1
ATOM 2687 C CA . PHE A 1 331 ? -1.718 -28.375 -31.672 1 92.44 331 PHE A CA 1
ATOM 2688 C C . PHE A 1 331 ? -1.704 -27.906 -33.125 1 92.44 331 PHE A C 1
ATOM 2690 O O . PHE A 1 331 ? -1.56 -28.734 -34.031 1 92.44 331 PHE A O 1
ATOM 2697 N N . PRO A 1 332 ? -1.851 -26.578 -33.312 1 90.69 332 PRO A N 1
ATOM 2698 C CA . PRO A 1 332 ? -1.784 -26.078 -34.688 1 90.69 332 PRO A CA 1
ATOM 2699 C C . PRO A 1 332 ? -0.485 -26.469 -35.375 1 90.69 332 PRO A C 1
ATOM 2701 O O . PRO A 1 332 ? -0.493 -26.766 -36.594 1 90.69 332 PRO A O 1
ATOM 2704 N N . ASP A 1 333 ? 0.626 -26.594 -34.656 1 91.88 333 ASP A N 1
ATOM 2705 C CA . ASP A 1 333 ? 1.932 -26.906 -35.219 1 91.88 333 ASP A CA 1
ATOM 2706 C C . ASP A 1 333 ? 2.23 -28.406 -35.125 1 91.88 333 ASP A C 1
ATOM 2708 O O . ASP A 1 333 ? 3.348 -28.828 -35.438 1 91.88 333 ASP A O 1
ATOM 2712 N N . GLY A 1 334 ? 1.301 -29.125 -34.656 1 91.88 334 GLY A N 1
ATOM 2713 C CA . GLY A 1 334 ? 1.421 -30.562 -34.594 1 91.88 334 GLY A CA 1
ATOM 2714 C C . GLY A 1 334 ? 2.639 -31.047 -33.844 1 91.88 334 GLY A C 1
ATOM 2715 O O . GLY A 1 334 ? 2.832 -30.672 -32.688 1 91.88 334 GLY A O 1
ATOM 2716 N N . GLU A 1 335 ? 3.434 -31.688 -34.531 1 91.19 335 GLU A N 1
ATOM 2717 C CA . GLU A 1 335 ? 4.586 -32.344 -33.938 1 91.19 335 GLU A CA 1
ATOM 2718 C C . GLU A 1 335 ? 5.621 -31.328 -33.469 1 91.19 335 GLU A C 1
ATOM 2720 O O . GLU A 1 335 ? 6.32 -31.547 -32.469 1 91.19 335 GLU A O 1
ATOM 2725 N N . ASP A 1 336 ? 5.66 -30.266 -34.125 1 94.56 336 ASP A N 1
ATOM 2726 C CA . ASP A 1 336 ? 6.637 -29.25 -33.781 1 94.56 336 ASP A CA 1
ATOM 2727 C C . ASP A 1 336 ? 6.363 -28.703 -32.375 1 94.56 336 ASP A C 1
ATOM 2729 O O . ASP A 1 336 ? 7.297 -28.453 -31.594 1 94.56 336 ASP A O 1
ATOM 2733 N N . ALA A 1 337 ? 5.137 -28.5 -32.094 1 93.75 337 ALA A N 1
ATOM 2734 C CA . ALA A 1 337 ? 4.762 -28.031 -30.766 1 93.75 337 ALA A CA 1
ATOM 2735 C C . ALA A 1 337 ? 5.152 -29.047 -29.688 1 93.75 337 ALA A C 1
ATOM 2737 O O . ALA A 1 337 ? 5.637 -28.672 -28.625 1 93.75 337 ALA A O 1
ATOM 2738 N N . ILE A 1 338 ? 4.984 -30.281 -29.969 1 92.38 338 ILE A N 1
ATOM 2739 C CA . ILE A 1 338 ? 5.309 -31.359 -29.047 1 92.38 338 ILE A CA 1
ATOM 2740 C C . ILE A 1 338 ? 6.812 -31.391 -28.781 1 92.38 338 ILE A C 1
ATOM 2742 O O . ILE A 1 338 ? 7.25 -31.562 -27.641 1 92.38 338 ILE A O 1
ATOM 2746 N N . ASN A 1 339 ? 7.531 -31.203 -29.844 1 92.69 339 ASN A N 1
ATOM 2747 C CA . ASN A 1 339 ? 8.984 -31.188 -29.703 1 92.69 339 ASN A CA 1
ATOM 2748 C C . ASN A 1 339 ? 9.453 -30 -28.844 1 92.69 339 ASN A C 1
ATOM 2750 O O . ASN A 1 339 ? 10.367 -30.141 -28.031 1 92.69 339 ASN A O 1
ATOM 2754 N N . ARG A 1 340 ? 8.836 -28.891 -29.078 1 93.56 340 ARG A N 1
ATOM 2755 C CA . ARG A 1 340 ? 9.172 -27.719 -28.281 1 93.56 340 ARG A CA 1
ATOM 2756 C C . ARG A 1 340 ? 8.914 -27.969 -26.797 1 93.56 340 ARG A C 1
ATOM 2758 O O . ARG A 1 340 ? 9.719 -27.578 -25.953 1 93.56 340 ARG A O 1
ATOM 2765 N N . ILE A 1 341 ? 7.805 -28.625 -26.484 1 93.12 341 ILE A N 1
ATOM 2766 C CA . ILE A 1 341 ? 7.449 -28.938 -25.109 1 93.12 341 ILE A CA 1
ATOM 2767 C C . ILE A 1 341 ? 8.43 -29.953 -24.547 1 93.12 341 ILE A C 1
ATOM 2769 O O . ILE A 1 341 ? 8.945 -29.766 -23.438 1 93.12 341 ILE A O 1
ATOM 2773 N N . ARG A 1 342 ? 8.773 -30.938 -25.297 1 89.75 342 ARG A N 1
ATOM 2774 C CA . ARG A 1 342 ? 9.648 -32.031 -24.859 1 89.75 342 ARG A CA 1
ATOM 2775 C C . ARG A 1 342 ? 11.039 -31.5 -24.531 1 89.75 342 ARG A C 1
ATOM 2777 O O . ARG A 1 342 ? 11.695 -31.984 -23.609 1 89.75 342 ARG A O 1
ATOM 2784 N N . ASP A 1 343 ? 11.445 -30.578 -25.281 1 89.69 343 ASP A N 1
ATOM 2785 C CA . ASP A 1 343 ? 12.781 -30.031 -25.125 1 89.69 343 ASP A CA 1
ATOM 2786 C C . ASP A 1 343 ? 12.938 -29.312 -23.781 1 89.69 343 ASP A C 1
ATOM 2788 O O . ASP A 1 343 ? 14.055 -29.062 -23.344 1 89.69 343 ASP A O 1
ATOM 2792 N N . LEU A 1 344 ? 11.898 -29 -23.156 1 91.69 344 LEU A N 1
ATOM 2793 C CA . LEU A 1 344 ? 11.953 -28.203 -21.938 1 91.69 344 LEU A CA 1
ATOM 2794 C C . LEU A 1 344 ? 11.953 -29.109 -20.703 1 91.69 344 LEU A C 1
ATOM 2796 O O . LEU A 1 344 ? 12.117 -28.625 -19.578 1 91.69 344 LEU A O 1
ATOM 2800 N N . PHE A 1 345 ? 11.797 -30.312 -20.891 1 88.75 345 PHE A N 1
ATOM 2801 C CA . PHE A 1 345 ? 11.797 -31.203 -19.75 1 88.75 345 PHE A CA 1
ATOM 2802 C C . PHE A 1 345 ? 13.141 -31.906 -19.609 1 88.75 345 PHE A C 1
ATOM 2804 O O . PHE A 1 345 ? 13.789 -32.219 -20.609 1 88.75 345 PHE A O 1
ATOM 2811 N N . PRO A 1 346 ? 13.516 -32.062 -18.391 1 85.19 346 PRO A N 1
ATOM 2812 C CA . PRO A 1 346 ? 14.734 -32.844 -18.203 1 85.19 346 PRO A CA 1
ATOM 2813 C C . PRO A 1 346 ? 14.547 -34.312 -18.609 1 85.19 346 PRO A C 1
ATOM 2815 O O . PRO A 1 346 ? 13.414 -34.781 -18.688 1 85.19 346 PRO A O 1
ATOM 2818 N N . GLY A 1 347 ? 15.648 -34.906 -18.812 1 86.31 347 GLY A N 1
ATOM 2819 C CA . GLY A 1 347 ? 15.57 -36.312 -19.125 1 86.31 347 GLY A CA 1
ATOM 2820 C C . GLY A 1 347 ? 14.922 -37.156 -18.016 1 86.31 347 GLY A C 1
ATOM 2821 O O . GLY A 1 347 ? 15.156 -36.906 -16.844 1 86.31 347 GLY A O 1
ATOM 2822 N N . LEU A 1 348 ? 14.008 -37.969 -18.438 1 88.31 348 LEU A N 1
ATOM 2823 C CA . LEU A 1 348 ? 13.312 -38.875 -17.531 1 88.31 348 LEU A CA 1
ATOM 2824 C C . LEU A 1 348 ? 13.633 -40.312 -17.891 1 88.31 348 LEU A C 1
ATOM 2826 O O . LEU A 1 348 ? 13.547 -40.719 -19.047 1 88.31 348 LEU A O 1
ATOM 2830 N N . TYR A 1 349 ? 14.016 -41.094 -16.812 1 89 349 TYR A N 1
ATOM 2831 C CA . TYR A 1 349 ? 14.453 -42.469 -17.016 1 89 349 TYR A CA 1
ATOM 2832 C C . TYR A 1 349 ? 13.664 -43.406 -16.125 1 89 349 TYR A C 1
ATOM 2834 O O . TYR A 1 349 ? 13.586 -43.219 -14.914 1 89 349 TYR A O 1
ATOM 2842 N N . THR A 1 350 ? 13.125 -44.438 -16.75 1 88.31 350 THR A N 1
ATOM 2843 C CA . THR A 1 350 ? 12.328 -45.406 -16.016 1 88.31 350 THR A CA 1
ATOM 2844 C C . THR A 1 350 ? 13.227 -46.281 -15.141 1 88.31 350 THR A C 1
ATOM 2846 O O . THR A 1 350 ? 14.414 -46.438 -15.422 1 88.31 350 THR A O 1
ATOM 2849 N N . LEU A 1 351 ? 12.656 -46.719 -14.086 1 90.88 351 LEU A N 1
ATOM 2850 C CA . LEU A 1 351 ? 13.336 -47.688 -13.211 1 90.88 351 LEU A CA 1
ATOM 2851 C C . LEU A 1 351 ? 12.562 -49 -13.125 1 90.88 351 LEU A C 1
ATOM 2853 O O . LEU A 1 351 ? 12.68 -49.719 -12.141 1 90.88 351 LEU A O 1
ATOM 2857 N N . ASP A 1 352 ? 11.812 -49.188 -14.102 1 87.31 352 ASP A N 1
ATOM 2858 C CA . ASP A 1 352 ? 11.008 -50.406 -14.164 1 87.31 352 ASP A CA 1
ATOM 2859 C C . ASP A 1 352 ? 11.898 -51.656 -14.133 1 87.31 352 ASP A C 1
ATOM 2861 O O . ASP A 1 352 ? 13.109 -51.562 -14.375 1 87.31 352 ASP A O 1
ATOM 2865 N N . MET A 1 353 ? 11.211 -52.844 -13.883 1 89.56 353 MET A N 1
ATOM 2866 C CA . MET A 1 353 ? 11.961 -54.094 -13.727 1 89.56 353 MET A CA 1
ATOM 2867 C C . MET A 1 353 ? 12.258 -54.719 -15.086 1 89.56 353 MET A C 1
ATOM 2869 O O . MET A 1 353 ? 11.773 -55.812 -15.391 1 89.56 353 MET A O 1
ATOM 2873 N N . ASP A 1 354 ? 12.977 -54.062 -15.867 1 90.88 354 ASP A N 1
ATOM 2874 C CA . ASP A 1 354 ? 13.422 -54.531 -17.172 1 90.88 354 ASP A CA 1
ATOM 2875 C C . ASP A 1 354 ? 14.859 -54.094 -17.469 1 90.88 354 ASP A C 1
ATOM 2877 O O . ASP A 1 354 ? 15.531 -53.531 -16.594 1 90.88 354 ASP A O 1
ATOM 2881 N N . SER A 1 355 ? 15.32 -54.438 -18.656 1 92.88 355 SER A N 1
ATOM 2882 C CA . SER A 1 355 ? 16.719 -54.188 -19 1 92.88 355 SER A CA 1
ATOM 2883 C C . SER A 1 355 ? 17.016 -52.688 -18.984 1 92.88 355 SER A C 1
ATOM 2885 O O . SER A 1 355 ? 18.078 -52.25 -18.531 1 92.88 355 SER A O 1
ATOM 2887 N N . GLU A 1 356 ? 16.141 -51.906 -19.438 1 91 356 GLU A N 1
ATOM 2888 C CA . GLU A 1 356 ? 16.328 -50.469 -19.453 1 91 356 GLU A CA 1
ATOM 2889 C C . GLU A 1 356 ? 16.391 -49.906 -18.031 1 91 356 GLU A C 1
ATOM 2891 O O . GLU A 1 356 ? 17.234 -49.062 -17.719 1 91 356 GLU A O 1
ATOM 2896 N N . GLY A 1 357 ? 15.508 -50.312 -17.203 1 92.75 357 GLY A N 1
ATOM 2897 C CA . GLY A 1 357 ? 15.492 -49.875 -15.82 1 92.75 357 GLY A CA 1
ATOM 2898 C C . GLY A 1 357 ? 16.766 -50.188 -15.078 1 92.75 357 GLY A C 1
ATOM 2899 O O . GLY A 1 357 ? 17.281 -49.375 -14.305 1 92.75 357 GLY A O 1
ATOM 2900 N N . SER A 1 358 ? 17.219 -51.375 -15.336 1 93.44 358 SER A N 1
ATOM 2901 C CA . SER A 1 358 ? 18.453 -51.781 -14.672 1 93.44 358 SER A CA 1
ATOM 2902 C C . SER A 1 358 ? 19.641 -50.969 -15.141 1 93.44 358 SER A C 1
ATOM 2904 O O . SER A 1 358 ? 20.531 -50.656 -14.344 1 93.44 358 SER A O 1
ATOM 2906 N N . LYS A 1 359 ? 19.641 -50.75 -16.359 1 95.06 359 LYS A N 1
ATOM 2907 C CA . LYS A 1 359 ? 20.703 -49.906 -16.891 1 95.06 359 LYS A CA 1
ATOM 2908 C C . LYS A 1 359 ? 20.672 -48.531 -16.266 1 95.06 359 LYS A C 1
ATOM 2910 O O . LYS A 1 359 ? 21.719 -47.938 -15.969 1 95.06 359 LYS A O 1
ATOM 2915 N N . ASN A 1 360 ? 19.5 -47.969 -16.141 1 95.19 360 ASN A N 1
ATOM 2916 C CA . ASN A 1 360 ? 19.344 -46.625 -15.555 1 95.19 360 ASN A CA 1
ATOM 2917 C C . ASN A 1 360 ? 19.781 -46.594 -14.094 1 95.19 360 ASN A C 1
ATOM 2919 O O . ASN A 1 360 ? 20.328 -45.625 -13.625 1 95.19 360 ASN A O 1
ATOM 2923 N N . VAL A 1 361 ? 19.547 -47.688 -13.383 1 95.81 361 VAL A N 1
ATOM 2924 C CA . VAL A 1 361 ? 20 -47.781 -12 1 95.81 361 VAL A CA 1
ATOM 2925 C C . VAL A 1 361 ? 21.516 -47.688 -11.953 1 95.81 361 VAL A C 1
ATOM 2927 O O . VAL A 1 361 ? 22.078 -46.969 -11.125 1 95.81 361 VAL A O 1
ATOM 2930 N N . GLN A 1 362 ? 22.078 -48.406 -12.82 1 95.25 362 GLN A N 1
ATOM 2931 C CA . GLN A 1 362 ? 23.531 -48.438 -12.859 1 95.25 362 GLN A CA 1
ATOM 2932 C C . GLN A 1 362 ? 24.094 -47.031 -13.18 1 95.25 362 GLN A C 1
ATOM 2934 O O . GLN A 1 362 ? 25.078 -46.625 -12.586 1 95.25 362 GLN A O 1
ATOM 2939 N N . LYS A 1 363 ? 23.516 -46.406 -14.125 1 94.94 363 LYS A N 1
ATOM 2940 C CA . LYS A 1 363 ? 23.922 -45.062 -14.484 1 94.94 363 LYS A CA 1
ATOM 2941 C C . LYS A 1 363 ? 23.859 -44.125 -13.273 1 94.94 363 LYS A C 1
ATOM 2943 O O . LYS A 1 363 ? 24.766 -43.312 -13.047 1 94.94 363 LYS A O 1
ATOM 2948 N N . ALA A 1 364 ? 22.797 -44.219 -12.555 1 95.81 364 ALA A N 1
ATOM 2949 C CA . ALA A 1 364 ? 22.562 -43.344 -11.398 1 95.81 364 ALA A CA 1
ATOM 2950 C C . ALA A 1 364 ? 23.562 -43.656 -10.289 1 95.81 364 ALA A C 1
ATOM 2952 O O . ALA A 1 364 ? 24.047 -42.719 -9.609 1 95.81 364 ALA A O 1
ATOM 2953 N N . LEU A 1 365 ? 23.859 -44.906 -10.125 1 95.81 365 LEU A N 1
ATOM 2954 C CA . LEU A 1 365 ? 24.797 -45.312 -9.078 1 95.81 365 LEU A CA 1
ATOM 2955 C C . LEU A 1 365 ? 26.203 -44.875 -9.414 1 95.81 365 LEU A C 1
ATOM 2957 O O . LEU A 1 365 ? 26.984 -44.531 -8.523 1 95.81 365 LEU A O 1
ATOM 2961 N N . GLN A 1 366 ? 26.516 -44.844 -10.648 1 95.75 366 GLN A N 1
ATOM 2962 C CA . GLN A 1 366 ? 27.828 -44.438 -11.094 1 95.75 366 GLN A CA 1
ATOM 2963 C C . GLN A 1 366 ? 27.984 -42.906 -11.008 1 95.75 366 GLN A C 1
ATOM 2965 O O . GLN A 1 366 ? 29.078 -42.406 -10.75 1 95.75 366 GLN A O 1
ATOM 2970 N N . ASN A 1 367 ? 26.938 -42.219 -11.305 1 94.88 367 ASN A N 1
ATOM 2971 C CA . ASN A 1 367 ? 26.953 -40.75 -11.281 1 94.88 367 ASN A CA 1
ATOM 2972 C C . ASN A 1 367 ? 25.75 -40.188 -10.547 1 94.88 367 ASN A C 1
ATOM 2974 O O . ASN A 1 367 ? 24.953 -39.469 -11.133 1 94.88 367 ASN A O 1
ATOM 2978 N N . PRO A 1 368 ? 25.734 -40.344 -9.273 1 94.12 368 PRO A N 1
ATOM 2979 C CA . PRO A 1 368 ? 24.547 -39.938 -8.523 1 94.12 368 PRO A CA 1
ATOM 2980 C C . PRO A 1 368 ? 24.328 -38.438 -8.562 1 94.12 368 PRO A C 1
ATOM 2982 O O . PRO A 1 368 ? 23.188 -37.969 -8.422 1 94.12 368 PRO A O 1
ATOM 2985 N N . ASN A 1 369 ? 25.359 -37.594 -8.867 1 90.62 369 ASN A N 1
ATOM 2986 C CA . ASN A 1 369 ? 25.25 -36.156 -8.844 1 90.62 369 ASN A CA 1
ATOM 2987 C C . ASN A 1 369 ? 24.578 -35.625 -10.109 1 90.62 369 ASN A C 1
ATOM 2989 O O . ASN A 1 369 ? 24.203 -34.438 -10.172 1 90.62 369 ASN A O 1
ATOM 2993 N N . LYS A 1 370 ? 24.328 -36.469 -11.023 1 92.19 370 LYS A N 1
ATOM 2994 C CA . LYS A 1 370 ? 23.734 -36.062 -12.289 1 92.19 370 LYS A CA 1
ATOM 2995 C C . LYS A 1 370 ? 22.234 -36.312 -12.305 1 92.19 370 LYS A C 1
ATOM 2997 O O . LYS A 1 370 ? 21.531 -35.812 -13.203 1 92.19 370 LYS A O 1
ATOM 3002 N N . TYR A 1 371 ? 21.797 -36.969 -11.25 1 92.69 371 TYR A N 1
ATOM 3003 C CA . TYR A 1 371 ? 20.391 -37.406 -11.289 1 92.69 371 TYR A CA 1
ATOM 3004 C C . TYR A 1 371 ? 19.703 -37.094 -9.969 1 92.69 371 TYR A C 1
ATOM 3006 O O . TYR A 1 371 ? 20.344 -36.812 -8.969 1 92.69 371 TYR A O 1
ATOM 3014 N N . VAL A 1 372 ? 18.406 -37.094 -10.078 1 91.5 372 VAL A N 1
ATOM 3015 C CA . VAL A 1 372 ? 17.516 -37 -8.938 1 91.5 372 VAL A CA 1
ATOM 3016 C C . VAL A 1 372 ? 16.531 -38.156 -8.953 1 91.5 372 VAL A C 1
ATOM 3018 O O . VAL A 1 372 ? 16.016 -38.531 -10.008 1 91.5 372 VAL A O 1
ATOM 3021 N N . LEU A 1 373 ? 16.422 -38.781 -7.809 1 92.25 373 LEU A N 1
ATOM 3022 C CA . LEU A 1 373 ? 15.43 -39.844 -7.68 1 92.25 373 LEU A CA 1
ATOM 3023 C C . LEU A 1 373 ? 14.117 -39.312 -7.121 1 92.25 373 LEU A C 1
ATOM 3025 O O . LEU A 1 373 ? 14.078 -38.781 -6 1 92.25 373 LEU A O 1
ATOM 3029 N N . LYS A 1 374 ? 13.062 -39.406 -7.902 1 87.81 374 LYS A N 1
ATOM 3030 C CA . LYS A 1 374 ? 11.781 -38.844 -7.496 1 87.81 374 LYS A CA 1
ATOM 3031 C C . LYS A 1 374 ? 10.695 -39.906 -7.449 1 87.81 374 LYS A C 1
ATOM 3033 O O . LYS A 1 374 ? 10.57 -40.719 -8.375 1 87.81 374 LYS A O 1
ATOM 3038 N N . SER A 1 375 ? 9.953 -39.875 -6.332 1 87 375 SER A N 1
ATOM 3039 C CA . SER A 1 375 ? 8.797 -40.75 -6.234 1 87 375 SER A CA 1
ATOM 3040 C C . SER A 1 375 ? 7.723 -40.375 -7.254 1 87 375 SER A C 1
ATOM 3042 O O . SER A 1 375 ? 7.484 -39.188 -7.496 1 87 375 SER A O 1
ATOM 3044 N N . ARG A 1 376 ? 7.074 -41.344 -7.809 1 79.31 376 ARG A N 1
ATOM 3045 C CA . ARG A 1 376 ? 6.008 -41.094 -8.773 1 79.31 376 ARG A CA 1
ATOM 3046 C C . ARG A 1 376 ? 4.746 -40.594 -8.078 1 79.31 376 ARG A C 1
ATOM 3048 O O . ARG A 1 376 ? 3.824 -40.094 -8.734 1 79.31 376 ARG A O 1
ATOM 3055 N N . LYS A 1 377 ? 4.754 -40.656 -6.84 1 78.56 377 LYS A N 1
ATOM 3056 C CA . LYS A 1 377 ? 3.629 -40.125 -6.07 1 78.56 377 LYS A CA 1
ATOM 3057 C C . LYS A 1 377 ? 3.686 -38.594 -5.996 1 78.56 377 LYS A C 1
ATOM 3059 O O . LYS A 1 377 ? 4.77 -38.031 -6.051 1 78.56 377 LYS A O 1
ATOM 3064 N N . LEU A 1 378 ? 2.578 -37.938 -6.062 1 71 378 LEU A N 1
ATOM 3065 C CA . LEU A 1 378 ? 2.486 -36.469 -6.023 1 71 378 LEU A CA 1
ATOM 3066 C C . LEU A 1 378 ? 3.236 -35.906 -4.816 1 71 378 LEU A C 1
ATOM 3068 O O . LEU A 1 378 ? 3.969 -34.938 -4.938 1 71 378 LEU A O 1
ATOM 3072 N N . GLU A 1 379 ? 3.105 -36.469 -3.66 1 66.25 379 GLU A N 1
ATOM 3073 C CA . GLU A 1 379 ? 3.752 -36 -2.439 1 66.25 379 GLU A CA 1
ATOM 3074 C C . GLU A 1 379 ? 4.922 -36.906 -2.051 1 66.25 379 GLU A C 1
ATOM 3076 O O . GLU A 1 379 ? 5.258 -37 -0.87 1 66.25 379 GLU A O 1
ATOM 3081 N N . GLY A 1 380 ? 5.547 -37.438 -2.916 1 69.31 380 GLY A N 1
ATOM 3082 C CA . GLY A 1 380 ? 6.621 -38.375 -2.613 1 69.31 380 GLY A CA 1
ATOM 3083 C C . GLY A 1 380 ? 7.973 -37.719 -2.471 1 69.31 380 GLY A C 1
ATOM 3084 O O . GLY A 1 380 ? 8.109 -36.5 -2.725 1 69.31 380 GLY A O 1
ATOM 3085 N N . ASP A 1 381 ? 8.938 -38.469 -2.064 1 79.81 381 ASP A N 1
ATOM 3086 C CA . ASP A 1 381 ? 10.266 -37.969 -1.733 1 79.81 381 ASP A CA 1
ATOM 3087 C C . ASP A 1 381 ? 11.062 -37.656 -2.996 1 79.81 381 ASP A C 1
ATOM 3089 O O . ASP A 1 381 ? 10.844 -38.25 -4.043 1 79.81 381 ASP A O 1
ATOM 3093 N N . THR A 1 382 ? 11.836 -36.656 -2.926 1 84.44 382 THR A N 1
ATOM 3094 C CA . THR A 1 382 ? 12.883 -36.344 -3.887 1 84.44 382 THR A CA 1
ATOM 3095 C C . THR A 1 382 ? 14.266 -36.531 -3.252 1 84.44 382 THR A C 1
ATOM 3097 O O . THR A 1 382 ? 14.578 -35.844 -2.262 1 84.44 382 THR A O 1
ATOM 3100 N N . LEU A 1 383 ? 15 -37.438 -3.756 1 90.56 383 LEU A N 1
ATOM 3101 C CA . LEU A 1 383 ? 16.266 -37.781 -3.131 1 90.56 383 LEU A CA 1
ATOM 3102 C C . LEU A 1 383 ? 17.438 -37.406 -4.023 1 90.56 383 LEU A C 1
ATOM 3104 O O . LEU A 1 383 ? 17.359 -37.531 -5.25 1 90.56 383 LEU A O 1
ATOM 3108 N N . TYR A 1 384 ? 18.469 -37.031 -3.379 1 90.19 384 TYR A N 1
ATOM 3109 C CA . TYR A 1 384 ? 19.656 -36.531 -4.082 1 90.19 384 TYR A CA 1
ATOM 3110 C C . TYR A 1 384 ? 20.906 -37.281 -3.59 1 90.19 384 TYR A C 1
ATOM 3112 O O . TYR A 1 384 ? 20.938 -37.781 -2.475 1 90.19 384 TYR A O 1
ATOM 3120 N N . ASP A 1 385 ? 21.828 -37.375 -4.434 1 92.81 385 ASP A N 1
ATOM 3121 C CA . ASP A 1 385 ? 23.203 -37.781 -4.098 1 92.81 385 ASP A CA 1
ATOM 3122 C C . ASP A 1 385 ? 23.203 -39.062 -3.262 1 92.81 385 ASP A C 1
ATOM 3124 O O . ASP A 1 385 ? 22.625 -40.062 -3.666 1 92.81 385 ASP A O 1
ATOM 3128 N N . GLU A 1 386 ? 23.672 -38.875 -1.993 1 93.31 386 GLU A N 1
ATOM 3129 C CA . GLU A 1 386 ? 23.828 -40.062 -1.168 1 93.31 386 GLU A CA 1
ATOM 3130 C C . GLU A 1 386 ? 22.484 -40.688 -0.841 1 93.31 386 GLU A C 1
ATOM 3132 O O . GLU A 1 386 ? 22.375 -41.906 -0.728 1 93.31 386 GLU A O 1
ATOM 3137 N N . ASP A 1 387 ? 21.547 -39.938 -0.677 1 93.25 387 ASP A N 1
ATOM 3138 C CA . ASP A 1 387 ? 20.219 -40.438 -0.374 1 93.25 387 ASP A CA 1
ATOM 3139 C C . ASP A 1 387 ? 19.656 -41.219 -1.554 1 93.25 387 ASP A C 1
ATOM 3141 O O . ASP A 1 387 ? 18.953 -42.219 -1.362 1 93.25 387 ASP A O 1
ATOM 3145 N N . LEU A 1 388 ? 19.984 -40.688 -2.701 1 95.12 388 LEU A N 1
ATOM 3146 C CA . LEU A 1 388 ? 19.594 -41.375 -3.922 1 95.12 388 LEU A CA 1
ATOM 3147 C C . LEU A 1 388 ? 20.234 -42.781 -4.004 1 95.12 388 LEU A C 1
ATOM 3149 O O . LEU A 1 388 ? 19.562 -43.75 -4.273 1 95.12 388 LEU A O 1
ATOM 3153 N N . VAL A 1 389 ? 21.484 -42.875 -3.693 1 96.19 389 VAL A N 1
ATOM 3154 C CA . VAL A 1 389 ? 22.234 -44.125 -3.752 1 96.19 389 VAL A CA 1
ATOM 3155 C C . VAL A 1 389 ? 21.703 -45.094 -2.721 1 96.19 389 VAL A C 1
ATOM 3157 O O . VAL A 1 389 ? 21.453 -46.281 -3.035 1 96.19 389 VAL A O 1
ATOM 3160 N N . SER A 1 390 ? 21.5 -44.562 -1.543 1 96.38 390 SER A N 1
ATOM 3161 C CA . SER A 1 390 ? 21 -45.406 -0.457 1 96.38 390 SER A CA 1
ATOM 3162 C C . SER A 1 390 ? 19.641 -46 -0.793 1 96.38 390 SER A C 1
ATOM 3164 O O . SER A 1 390 ? 19.375 -47.188 -0.514 1 96.38 390 SER A O 1
ATOM 3166 N N . LYS A 1 391 ? 18.812 -45.188 -1.334 1 95.75 391 LYS A N 1
ATOM 3167 C CA . LYS A 1 391 ? 17.469 -45.656 -1.659 1 95.75 391 LYS A CA 1
ATOM 3168 C C . LYS A 1 391 ? 17.5 -46.688 -2.77 1 95.75 391 LYS A C 1
ATOM 3170 O O . LYS A 1 391 ? 16.781 -47.688 -2.703 1 95.75 391 LYS A O 1
ATOM 3175 N N . LEU A 1 392 ? 18.312 -46.469 -3.787 1 96.19 392 LEU A N 1
ATOM 3176 C CA . LEU A 1 392 ? 18.391 -47.406 -4.906 1 96.19 392 LEU A CA 1
ATOM 3177 C C . LEU A 1 392 ? 18.953 -48.75 -4.453 1 96.19 392 LEU A C 1
ATOM 3179 O O . LEU A 1 392 ? 18.516 -49.812 -4.922 1 96.19 392 LEU A O 1
ATOM 3183 N N . ASN A 1 393 ? 19.875 -48.656 -3.58 1 95.38 393 ASN A N 1
ATOM 3184 C CA . ASN A 1 393 ? 20.438 -49.906 -3.031 1 95.38 393 ASN A CA 1
ATOM 3185 C C . ASN A 1 393 ? 19.422 -50.656 -2.168 1 95.38 393 ASN A C 1
ATOM 3187 O O . ASN A 1 393 ? 19.391 -51.875 -2.172 1 95.38 393 ASN A O 1
ATOM 3191 N N . GLU A 1 394 ? 18.766 -49.875 -1.424 1 95.5 394 GLU A N 1
ATOM 3192 C CA . GLU A 1 394 ? 17.719 -50.469 -0.597 1 95.5 394 GLU A CA 1
ATOM 3193 C C . GLU A 1 394 ? 16.672 -51.156 -1.454 1 95.5 394 GLU A C 1
ATOM 3195 O O . GLU A 1 394 ? 16.203 -52.25 -1.112 1 95.5 394 GLU A O 1
ATOM 3200 N N . LEU A 1 395 ? 16.297 -50.5 -2.508 1 94.12 395 LEU A N 1
ATOM 3201 C CA . LEU A 1 395 ? 15.273 -51.062 -3.387 1 94.12 395 LEU A CA 1
ATOM 3202 C C . LEU A 1 395 ? 15.797 -52.281 -4.141 1 94.12 395 LEU A C 1
ATOM 3204 O O . LEU A 1 395 ? 15.078 -53.25 -4.316 1 94.12 395 LEU A O 1
ATOM 3208 N N . GLY A 1 396 ? 17.016 -52.156 -4.621 1 90.62 396 GLY A N 1
ATOM 3209 C CA . GLY A 1 396 ? 17.609 -53.281 -5.359 1 90.62 396 GLY A CA 1
ATOM 3210 C C . GLY A 1 396 ? 16.766 -53.719 -6.531 1 90.62 396 GLY A C 1
ATOM 3211 O O . GLY A 1 396 ? 16.391 -52.938 -7.391 1 90.62 396 GLY A O 1
ATOM 3212 N N . GLU A 1 397 ? 16.297 -55.062 -6.48 1 88.62 397 GLU A N 1
ATOM 3213 C CA . GLU A 1 397 ? 15.477 -55.594 -7.559 1 88.62 397 GLU A CA 1
ATOM 3214 C C . GLU A 1 397 ? 14.023 -55.781 -7.121 1 88.62 397 GLU A C 1
ATOM 3216 O O . GLU A 1 397 ? 13.289 -56.562 -7.703 1 88.62 397 GLU A O 1
ATOM 3221 N N . ASP A 1 398 ? 13.727 -55 -6.164 1 91.56 398 ASP A N 1
ATOM 3222 C CA . ASP A 1 398 ? 12.359 -55 -5.664 1 91.56 398 ASP A CA 1
ATOM 3223 C C . ASP A 1 398 ? 11.43 -54.25 -6.617 1 91.56 398 ASP A C 1
ATOM 3225 O O . ASP A 1 398 ? 11.82 -53.25 -7.215 1 91.56 398 ASP A O 1
ATOM 3229 N N . LYS A 1 399 ? 10.164 -54.594 -6.703 1 88.56 399 LYS A N 1
ATOM 3230 C CA . LYS A 1 399 ? 9.164 -54 -7.582 1 88.56 399 LYS A CA 1
ATOM 3231 C C . LYS A 1 399 ? 8.867 -52.562 -7.176 1 88.56 399 LYS A C 1
ATOM 3233 O O . LYS A 1 399 ? 8.422 -51.781 -8 1 88.56 399 LYS A O 1
ATOM 3238 N N . ARG A 1 400 ? 9.133 -52.125 -5.953 1 88.06 400 ARG A N 1
ATOM 3239 C CA . ARG A 1 400 ? 8.945 -50.781 -5.457 1 88.06 400 ARG A CA 1
ATOM 3240 C C . ARG A 1 400 ? 9.789 -49.781 -6.242 1 88.06 400 ARG A C 1
ATOM 3242 O O . ARG A 1 400 ? 9.508 -48.594 -6.238 1 88.06 400 ARG A O 1
ATOM 3249 N N . ARG A 1 401 ? 10.758 -50.406 -6.855 1 90.94 401 ARG A N 1
ATOM 3250 C CA . ARG A 1 401 ? 11.625 -49.562 -7.684 1 90.94 401 ARG A CA 1
ATOM 3251 C C . ARG A 1 401 ? 10.828 -48.812 -8.75 1 90.94 401 ARG A C 1
ATOM 3253 O O . ARG A 1 401 ? 11.141 -47.688 -9.078 1 90.94 401 ARG A O 1
ATOM 3260 N N . ALA A 1 402 ? 9.836 -49.469 -9.18 1 86.31 402 ALA A N 1
ATOM 3261 C CA . ALA A 1 402 ? 9 -48.938 -10.242 1 86.31 402 ALA A CA 1
ATOM 3262 C C . ALA A 1 402 ? 8.188 -47.75 -9.75 1 86.31 402 ALA A C 1
ATOM 3264 O O . ALA A 1 402 ? 7.613 -47 -10.547 1 86.31 402 ALA A O 1
ATOM 3265 N N . GLU A 1 403 ? 8.234 -47.469 -8.477 1 86.62 403 GLU A N 1
ATOM 3266 C CA . GLU A 1 403 ? 7.535 -46.312 -7.887 1 86.62 403 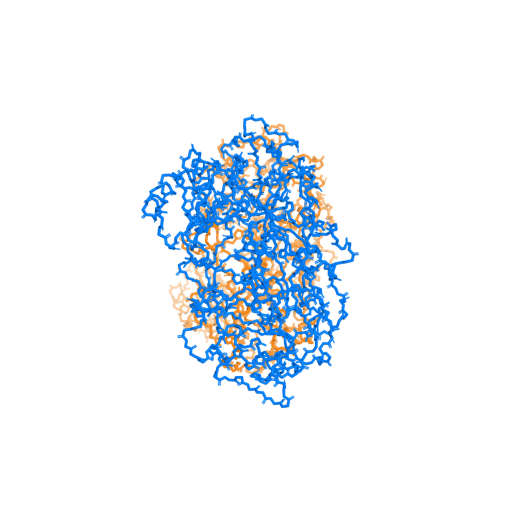GLU A CA 1
ATOM 3267 C C . GLU A 1 403 ? 8.383 -45.062 -7.961 1 86.62 403 GLU A C 1
ATOM 3269 O O . GLU A 1 403 ? 7.926 -43.969 -7.59 1 86.62 403 GLU A O 1
ATOM 3274 N N . TYR A 1 404 ? 9.516 -45.281 -8.5 1 89.25 404 TYR A N 1
ATOM 3275 C CA . TYR A 1 404 ? 10.422 -44.125 -8.609 1 89.25 404 TYR A CA 1
ATOM 3276 C C . TYR A 1 404 ? 10.812 -43.906 -10.062 1 89.25 404 TYR A C 1
ATOM 3278 O O . TYR A 1 404 ? 10.648 -44.781 -10.914 1 89.25 404 TYR A O 1
ATOM 3286 N N . VAL A 1 405 ? 11.234 -42.719 -10.32 1 88.75 405 VAL A N 1
ATOM 3287 C CA . VAL A 1 405 ? 11.773 -42.344 -11.617 1 88.75 405 VAL A CA 1
ATOM 3288 C C . VAL A 1 405 ? 13.078 -41.562 -11.43 1 88.75 405 VAL A C 1
ATOM 3290 O O . VAL A 1 405 ? 13.281 -40.938 -10.391 1 88.75 405 VAL A O 1
ATOM 3293 N N . LEU A 1 406 ? 13.93 -41.75 -12.398 1 91.12 406 LEU A N 1
ATOM 3294 C CA . LEU A 1 406 ? 15.18 -41 -12.414 1 91.12 406 LEU A CA 1
ATOM 3295 C C . LEU A 1 406 ? 15.078 -39.812 -13.352 1 91.12 406 LEU A C 1
ATOM 3297 O O . LEU A 1 406 ? 14.625 -39.938 -14.492 1 91.12 406 LEU A O 1
ATOM 3301 N N . ILE A 1 407 ? 15.484 -38.594 -12.852 1 89.81 407 ILE A N 1
ATOM 3302 C CA . ILE A 1 407 ? 15.422 -37.375 -13.648 1 89.81 407 ILE A CA 1
ATOM 3303 C C . ILE A 1 407 ? 16.797 -36.688 -13.664 1 89.81 407 ILE A C 1
ATOM 3305 O O . ILE A 1 407 ? 17.531 -36.75 -12.672 1 89.81 407 ILE A O 1
ATOM 3309 N N . ASP A 1 408 ? 17.094 -36.125 -14.828 1 90.62 408 ASP A N 1
ATOM 3310 C CA . ASP A 1 408 ? 18.328 -35.344 -14.867 1 90.62 408 ASP A CA 1
ATOM 3311 C C . ASP A 1 408 ? 18.312 -34.25 -13.812 1 90.62 408 ASP A C 1
ATOM 3313 O O . ASP A 1 408 ? 17.297 -33.562 -13.633 1 90.62 408 ASP A O 1
ATOM 3317 N N . ARG A 1 409 ? 19.422 -34.062 -13.188 1 91.44 409 ARG A N 1
ATOM 3318 C CA . ARG A 1 409 ? 19.516 -33 -12.211 1 91.44 409 ARG A CA 1
ATOM 3319 C C . ARG A 1 409 ? 19.719 -31.641 -12.898 1 91.44 409 ARG A C 1
ATOM 3321 O O . ARG A 1 409 ? 20.578 -31.5 -13.766 1 91.44 409 ARG A O 1
ATOM 3328 N N . ILE A 1 410 ? 18.906 -30.672 -12.516 1 90.94 410 ILE A N 1
ATOM 3329 C CA . ILE A 1 410 ? 19.016 -29.297 -13.023 1 90.94 410 ILE A CA 1
ATOM 3330 C C . ILE A 1 410 ? 20.078 -28.547 -12.219 1 90.94 410 ILE A C 1
ATOM 3332 O O . ILE A 1 410 ? 20.094 -28.625 -10.992 1 90.94 410 ILE A O 1
ATOM 3336 N N . LYS A 1 411 ? 20.984 -27.891 -12.875 1 90.44 411 LYS A N 1
ATOM 3337 C CA . LYS A 1 411 ? 22.031 -27.094 -12.25 1 90.44 411 LYS A CA 1
ATOM 3338 C C . LYS A 1 411 ? 21.844 -25.609 -12.555 1 90.44 411 LYS A C 1
ATOM 3340 O O . LYS A 1 411 ? 22.453 -25.094 -13.484 1 90.44 411 LYS A O 1
ATOM 3345 N N . PRO A 1 412 ? 21.156 -24.969 -11.672 1 90.62 412 PRO A N 1
ATOM 3346 C CA . PRO A 1 412 ? 20.891 -23.562 -11.938 1 90.62 412 PRO A CA 1
ATOM 3347 C C . PRO A 1 412 ? 22.094 -22.672 -11.648 1 90.62 412 PRO A C 1
ATOM 3349 O O . PRO A 1 412 ? 22.828 -22.906 -10.688 1 90.62 412 PRO A O 1
ATOM 3352 N N . PRO A 1 413 ? 22.281 -21.625 -12.5 1 90.5 413 PRO A N 1
ATOM 3353 C CA . PRO A 1 413 ? 23.328 -20.656 -12.164 1 90.5 413 PRO A CA 1
ATOM 3354 C C . PRO A 1 413 ? 23.031 -19.906 -10.867 1 90.5 413 PRO A C 1
ATOM 3356 O O . PRO A 1 413 ? 21.875 -19.609 -10.57 1 90.5 413 PRO A O 1
ATOM 3359 N N . VAL A 1 414 ? 24.078 -19.594 -10.188 1 91 414 VAL A N 1
ATOM 3360 C CA . VAL A 1 414 ? 23.969 -18.891 -8.914 1 91 414 VAL A CA 1
ATOM 3361 C C . VAL A 1 414 ? 24.344 -17.422 -9.102 1 91 414 VAL A C 1
ATOM 3363 O O . VAL A 1 414 ? 25.344 -17.109 -9.758 1 91 414 VAL A O 1
ATOM 3366 N N . VAL A 1 415 ? 23.516 -16.562 -8.602 1 91.31 415 VAL A N 1
ATOM 3367 C CA . VAL A 1 415 ? 23.75 -15.117 -8.68 1 91.31 415 VAL A CA 1
ATOM 3368 C C . VAL A 1 415 ? 23.656 -14.5 -7.289 1 91.31 415 VAL A C 1
ATOM 3370 O O . VAL A 1 415 ? 22.922 -15 -6.434 1 91.31 415 VAL A O 1
ATOM 3373 N N . LYS A 1 416 ? 24.438 -13.477 -7.086 1 93.88 416 LYS A N 1
ATOM 3374 C CA . LYS A 1 416 ? 24.359 -12.781 -5.805 1 93.88 416 LYS A CA 1
ATOM 3375 C C . LYS A 1 416 ? 23.344 -11.648 -5.867 1 93.88 416 LYS A C 1
ATOM 3377 O O . LYS A 1 416 ? 23.219 -10.969 -6.887 1 93.88 416 LYS A O 1
ATOM 3382 N N . ASN A 1 417 ? 22.609 -11.445 -4.828 1 96.19 417 ASN A N 1
ATOM 3383 C CA . ASN A 1 417 ? 21.641 -10.359 -4.668 1 96.19 417 ASN A CA 1
ATOM 3384 C C . ASN A 1 417 ? 21.359 -10.086 -3.193 1 96.19 417 ASN A C 1
ATOM 3386 O O . ASN A 1 417 ? 21.75 -10.859 -2.322 1 96.19 417 ASN A O 1
ATOM 3390 N N . TYR A 1 418 ? 20.797 -8.938 -2.855 1 97.06 418 TYR A N 1
ATOM 3391 C CA . TYR A 1 418 ? 20.344 -8.633 -1.503 1 97.06 418 TYR A CA 1
ATOM 3392 C C . TYR A 1 418 ? 18.906 -9.094 -1.299 1 97.06 418 TYR A C 1
ATOM 3394 O O . TYR A 1 418 ? 18.062 -8.891 -2.166 1 97.06 418 TYR A O 1
ATOM 3402 N N . ILE A 1 419 ? 18.688 -9.742 -0.186 1 96.19 419 ILE A N 1
ATOM 3403 C CA . ILE A 1 419 ? 17.359 -10.195 0.181 1 96.19 419 ILE A CA 1
ATOM 3404 C C . ILE A 1 419 ? 16.766 -9.266 1.241 1 96.19 419 ILE A C 1
ATOM 3406 O O . ILE A 1 419 ? 17.391 -9.031 2.281 1 96.19 419 ILE A O 1
ATOM 3410 N N . VAL A 1 420 ? 15.633 -8.703 0.974 1 97.81 420 VAL A N 1
ATOM 3411 C CA . VAL A 1 420 ? 14.922 -7.836 1.907 1 97.81 420 VAL A CA 1
ATOM 3412 C C . VAL A 1 420 ? 13.727 -8.578 2.498 1 97.81 420 VAL A C 1
ATOM 3414 O O . VAL A 1 420 ? 12.766 -8.875 1.791 1 97.81 420 VAL A O 1
ATOM 3417 N N . GLN A 1 421 ? 13.797 -8.898 3.719 1 96.12 421 GLN A N 1
ATOM 3418 C CA . GLN A 1 421 ? 12.781 -9.664 4.426 1 96.12 421 GLN A CA 1
ATOM 3419 C C . GLN A 1 421 ? 12.516 -9.078 5.809 1 96.12 421 GLN A C 1
ATOM 3421 O O . GLN A 1 421 ? 13.445 -8.664 6.508 1 96.12 421 GLN A O 1
ATOM 3426 N N . SER A 1 422 ? 11.234 -8.961 6.164 1 96.06 422 SER A N 1
ATOM 3427 C CA . SER A 1 422 ? 10.844 -8.383 7.445 1 96.06 422 SER A CA 1
ATOM 3428 C C . SER A 1 422 ? 11.523 -9.094 8.602 1 96.06 422 SER A C 1
ATOM 3430 O O . SER A 1 422 ? 11.531 -10.328 8.664 1 96.06 422 SER A O 1
ATOM 3432 N N . GLY A 1 423 ? 12.055 -8.336 9.484 1 93.94 423 GLY A N 1
ATOM 3433 C CA . GLY A 1 423 ? 12.648 -8.859 10.703 1 93.94 423 GLY A CA 1
ATOM 3434 C C . GLY A 1 423 ? 14.023 -9.461 10.492 1 93.94 423 GLY A C 1
ATOM 3435 O O . GLY A 1 423 ? 14.633 -9.984 11.422 1 93.94 423 GLY A O 1
ATOM 3436 N N . LYS A 1 424 ? 14.539 -9.43 9.305 1 94.19 424 LYS A N 1
ATOM 3437 C CA . LYS A 1 424 ? 15.836 -10.023 9.016 1 94.19 424 LYS A CA 1
ATOM 3438 C C . LYS A 1 424 ? 16.812 -8.969 8.5 1 94.19 424 LYS A C 1
ATOM 3440 O O . LYS A 1 424 ? 16.406 -7.984 7.883 1 94.19 424 LYS A O 1
ATOM 3445 N N . ASP A 1 425 ? 18.078 -9.203 8.758 1 94.94 425 ASP A N 1
ATOM 3446 C CA . ASP A 1 425 ? 19.109 -8.336 8.211 1 94.94 425 ASP A CA 1
ATOM 3447 C C . ASP A 1 425 ? 19.219 -8.492 6.695 1 94.94 425 ASP A C 1
ATOM 3449 O O . ASP A 1 425 ? 19 -9.586 6.164 1 94.94 425 ASP A O 1
ATOM 3453 N N . VAL A 1 426 ? 19.562 -7.418 6.09 1 96.5 426 VAL A N 1
ATOM 3454 C CA . VAL A 1 426 ? 19.734 -7.441 4.645 1 96.5 426 VAL A CA 1
ATOM 3455 C C . VAL A 1 426 ? 21.172 -7.828 4.305 1 96.5 426 VAL A C 1
ATOM 3457 O O . VAL A 1 426 ? 22.109 -7.098 4.629 1 96.5 426 VAL A O 1
ATOM 3460 N N . GLU A 1 427 ? 21.312 -8.984 3.678 1 92.69 427 GLU A N 1
ATOM 3461 C CA . GLU A 1 427 ? 22.641 -9.5 3.365 1 92.69 427 GLU A CA 1
ATOM 3462 C C . GLU A 1 427 ? 22.766 -9.859 1.889 1 92.69 427 GLU A C 1
ATOM 3464 O O . GLU A 1 427 ? 21.766 -10.219 1.251 1 92.69 427 GLU A O 1
ATOM 3469 N N . ASN A 1 428 ? 23.984 -9.648 1.392 1 93.94 428 ASN A N 1
ATOM 3470 C CA . ASN A 1 428 ? 24.312 -10.133 0.055 1 93.94 428 ASN A CA 1
ATOM 3471 C C . ASN A 1 428 ? 24.406 -11.656 0.015 1 93.94 428 ASN A C 1
ATOM 3473 O O . ASN A 1 428 ? 25.297 -12.25 0.604 1 93.94 428 ASN A O 1
ATOM 3477 N N . ARG A 1 429 ? 23.438 -12.32 -0.679 1 92.62 429 ARG A N 1
ATOM 3478 C CA . ARG A 1 429 ? 23.328 -13.773 -0.635 1 92.62 429 ARG A CA 1
ATOM 3479 C C . ARG A 1 429 ? 23.422 -14.375 -2.035 1 92.62 429 ARG A C 1
ATOM 3481 O O . ARG A 1 429 ? 23.125 -13.703 -3.025 1 92.62 429 ARG A O 1
ATOM 3488 N N . GLU A 1 430 ? 23.859 -15.602 -2.023 1 93 430 GLU A N 1
ATOM 3489 C CA . GLU A 1 430 ? 23.766 -16.391 -3.248 1 93 430 GLU A CA 1
ATOM 3490 C C . GLU A 1 430 ? 22.328 -16.875 -3.475 1 93 430 GLU A C 1
ATOM 3492 O O . GLU A 1 430 ? 21.688 -17.406 -2.561 1 93 430 GLU A O 1
ATOM 3497 N N . THR A 1 431 ? 21.875 -16.656 -4.746 1 92.75 431 THR A N 1
ATOM 3498 C CA . THR A 1 431 ? 20.469 -16.938 -5.016 1 92.75 431 THR A CA 1
ATOM 3499 C C . THR A 1 431 ? 20.312 -17.688 -6.34 1 92.75 431 THR A C 1
ATOM 3501 O O . THR A 1 431 ? 21.219 -17.672 -7.172 1 92.75 431 THR A O 1
ATOM 3504 N N . VAL A 1 432 ? 19.234 -18.422 -6.434 1 91.94 432 VAL A N 1
ATOM 3505 C CA . VAL A 1 432 ? 18.781 -19.062 -7.66 1 91.94 432 VAL A CA 1
ATOM 3506 C C . VAL A 1 432 ? 17.375 -18.578 -8.016 1 91.94 432 VAL A C 1
ATOM 3508 O O . VAL A 1 432 ? 16.531 -18.422 -7.133 1 91.94 432 VAL A O 1
ATOM 3511 N N . SER A 1 433 ? 17.203 -18.328 -9.328 1 93.56 433 SER A N 1
ATOM 3512 C CA . SER A 1 433 ? 15.93 -17.75 -9.734 1 93.56 433 SER A CA 1
ATOM 3513 C C . SER A 1 433 ? 15.164 -18.703 -10.641 1 93.56 433 SER A C 1
ATOM 3515 O O . SER A 1 433 ? 15.766 -19.484 -11.383 1 93.56 433 SER A O 1
ATOM 3517 N N . GLU A 1 434 ? 13.875 -18.656 -10.523 1 94.69 434 GLU A N 1
ATOM 3518 C CA . GLU A 1 434 ? 12.93 -19.359 -11.391 1 94.69 434 GLU A CA 1
ATOM 3519 C C . GLU A 1 434 ? 12.047 -18.375 -12.148 1 94.69 434 GLU A C 1
ATOM 3521 O O . GLU A 1 434 ? 11.547 -17.406 -11.57 1 94.69 434 GLU A O 1
ATOM 3526 N N . ILE A 1 435 ? 11.898 -18.641 -13.445 1 97.19 435 ILE A N 1
ATOM 3527 C CA . ILE A 1 435 ? 11.031 -17.797 -14.266 1 97.19 435 ILE A CA 1
ATOM 3528 C C . ILE A 1 435 ? 9.602 -18.344 -14.242 1 97.19 435 ILE A C 1
ATOM 3530 O O . ILE A 1 435 ? 9.375 -19.516 -14.555 1 97.19 435 ILE A O 1
ATOM 3534 N N . GLY A 1 436 ? 8.672 -17.578 -13.789 1 97.12 436 GLY A N 1
ATOM 3535 C CA . GLY A 1 436 ? 7.262 -17.922 -13.891 1 97.12 436 GLY A CA 1
ATOM 3536 C C . GLY A 1 436 ? 6.543 -17.172 -14.992 1 97.12 436 GLY A C 1
ATOM 3537 O O . GLY A 1 436 ? 6.668 -15.945 -15.102 1 97.12 436 GLY A O 1
ATOM 3538 N N . ILE A 1 437 ? 5.828 -17.922 -15.852 1 98.31 437 ILE A N 1
ATOM 3539 C CA . ILE A 1 437 ? 5.074 -17.297 -16.938 1 98.31 437 ILE A CA 1
ATOM 3540 C C . ILE A 1 437 ? 3.58 -17.531 -16.719 1 98.31 437 ILE A C 1
ATOM 3542 O O . ILE A 1 437 ? 3.129 -18.672 -16.641 1 98.31 437 ILE A O 1
ATOM 3546 N N . PHE A 1 438 ? 2.852 -16.406 -16.703 1 98.31 438 PHE A N 1
ATOM 3547 C CA . PHE A 1 438 ? 1.406 -16.469 -16.5 1 98.31 438 PHE A CA 1
ATOM 3548 C C . PHE A 1 438 ? 0.681 -16.531 -17.844 1 98.31 438 PHE A C 1
ATOM 3550 O O . PHE A 1 438 ? 1.119 -15.922 -18.828 1 98.31 438 PHE A O 1
ATOM 3557 N N . ALA A 1 439 ? -0.44 -17.219 -17.812 1 98.19 439 ALA A N 1
ATOM 3558 C CA . ALA A 1 439 ? -1.236 -17.328 -19.031 1 98.19 439 ALA A CA 1
ATOM 3559 C C . ALA A 1 439 ? -2.715 -17.516 -18.703 1 98.19 439 ALA A C 1
ATOM 3561 O O . ALA A 1 439 ? -3.076 -17.781 -17.562 1 98.19 439 ALA A O 1
ATOM 3562 N N . ALA A 1 440 ? -3.488 -17.281 -19.672 1 98.06 440 ALA A N 1
ATOM 3563 C CA . ALA A 1 440 ? -4.934 -17.453 -19.578 1 98.06 440 ALA A CA 1
ATOM 3564 C C . ALA A 1 440 ? -5.5 -18.094 -20.844 1 98.06 440 ALA A C 1
ATOM 3566 O O . ALA A 1 440 ? -4.988 -17.859 -21.938 1 98.06 440 ALA A O 1
ATOM 3567 N N . ILE A 1 441 ? -6.523 -18.875 -20.672 1 97.62 441 ILE A N 1
ATOM 3568 C CA . ILE A 1 441 ? -7.145 -19.562 -21.781 1 97.62 441 ILE A CA 1
ATOM 3569 C C . ILE A 1 441 ? -8.656 -19.594 -21.594 1 97.62 441 ILE A C 1
ATOM 3571 O O . ILE A 1 441 ? -9.148 -19.75 -20.469 1 97.62 441 ILE A O 1
ATOM 3575 N N . ILE A 1 442 ? -9.445 -19.328 -22.641 1 98.19 442 ILE A N 1
ATOM 3576 C CA . ILE A 1 442 ? -10.891 -19.5 -22.688 1 98.19 442 ILE A CA 1
ATOM 3577 C C . ILE A 1 442 ? -11.281 -20.375 -23.875 1 98.19 442 ILE A C 1
ATOM 3579 O O . ILE A 1 442 ? -10.844 -20.125 -25 1 98.19 442 ILE A O 1
ATOM 3583 N N . SER A 1 443 ? -12 -21.328 -23.562 1 96.69 443 SER A N 1
ATOM 3584 C CA . SER A 1 443 ? -12.586 -22.125 -24.641 1 96.69 443 SER A CA 1
ATOM 3585 C C . SER A 1 443 ? -14.094 -22.266 -24.469 1 96.69 443 SER A C 1
ATOM 3587 O O . SER A 1 443 ? -14.609 -22.125 -23.359 1 96.69 443 SER A O 1
ATOM 3589 N N . GLN A 1 444 ? -14.766 -22.469 -25.516 1 95.25 444 GLN A N 1
ATOM 3590 C CA . GLN A 1 444 ? -16.188 -22.781 -25.547 1 95.25 444 GLN A CA 1
ATOM 3591 C C . GLN A 1 444 ? -16.453 -23.984 -26.453 1 95.25 444 GLN A C 1
ATOM 3593 O O . GLN A 1 444 ? -16.438 -23.859 -27.688 1 95.25 444 GLN A O 1
ATOM 3598 N N . GLY A 1 445 ? -16.719 -25.094 -25.828 1 84.31 445 GLY A N 1
ATOM 3599 C CA . GLY A 1 445 ? -16.75 -26.312 -26.609 1 84.31 445 GLY A CA 1
ATOM 3600 C C . GLY A 1 445 ? -15.438 -26.609 -27.312 1 84.31 445 GLY A C 1
ATOM 3601 O O . GLY A 1 445 ? -14.391 -26.672 -26.672 1 84.31 445 GLY A O 1
ATOM 3602 N N . GLU A 1 446 ? -15.484 -26.719 -28.609 1 82.69 446 GLU A N 1
ATOM 3603 C CA . GLU A 1 446 ? -14.289 -27.031 -29.391 1 82.69 446 GLU A CA 1
ATOM 3604 C C . GLU A 1 446 ? -13.578 -25.766 -29.859 1 82.69 446 GLU A C 1
ATOM 3606 O O . GLU A 1 446 ? -12.469 -25.844 -30.391 1 82.69 446 GLU A O 1
ATOM 3611 N N . ASN A 1 447 ? -14.141 -24.641 -29.531 1 91.88 447 ASN A N 1
ATOM 3612 C CA . ASN A 1 447 ? -13.578 -23.375 -30 1 91.88 447 ASN A CA 1
ATOM 3613 C C . ASN A 1 447 ? -12.664 -22.75 -28.953 1 91.88 447 ASN A C 1
ATOM 3615 O O . ASN A 1 447 ? -13.102 -22.469 -27.844 1 91.88 447 ASN A O 1
ATOM 3619 N N . LEU A 1 448 ? -11.484 -22.609 -29.297 1 94.06 448 LEU A N 1
ATOM 3620 C CA . LEU A 1 448 ? -10.531 -21.875 -28.469 1 94.06 448 LEU A CA 1
ATOM 3621 C C . LEU A 1 448 ? -10.648 -20.375 -28.703 1 94.06 448 LEU A C 1
ATOM 3623 O O . LEU A 1 448 ? -10.336 -19.891 -29.797 1 94.06 448 LEU A O 1
ATOM 3627 N N . LEU A 1 449 ? -11.07 -19.609 -27.781 1 96.94 449 LEU A N 1
ATOM 3628 C CA . LEU A 1 449 ? -11.352 -18.188 -27.953 1 96.94 449 LEU A CA 1
ATOM 3629 C C . LEU A 1 449 ? -10.148 -17.344 -27.547 1 96.94 449 LEU A C 1
ATOM 3631 O O . LEU A 1 449 ? -9.82 -16.359 -28.203 1 96.94 449 LEU A O 1
ATOM 3635 N N . ILE A 1 450 ? -9.539 -17.703 -26.406 1 97.62 450 ILE A N 1
ATOM 3636 C CA . ILE A 1 450 ? -8.375 -16.984 -25.906 1 97.62 450 ILE A CA 1
ATOM 3637 C C . ILE A 1 450 ? -7.281 -17.984 -25.516 1 97.62 450 ILE A C 1
ATOM 3639 O O . ILE A 1 450 ? -7.562 -19 -24.875 1 97.62 450 ILE A O 1
ATOM 3643 N N . ASN A 1 451 ? -6.133 -17.891 -25.953 1 97.25 451 ASN A N 1
ATOM 3644 C CA . ASN A 1 451 ? -4.875 -18.531 -25.578 1 97.25 451 ASN A CA 1
ATOM 3645 C C . ASN A 1 451 ? -3.73 -17.516 -25.516 1 97.25 451 ASN A C 1
ATOM 3647 O O . ASN A 1 451 ? -3.068 -17.25 -26.516 1 97.25 451 ASN A O 1
ATOM 3651 N N . SER A 1 452 ? -3.523 -17.031 -24.25 1 96.88 452 SER A N 1
ATOM 3652 C CA . SER A 1 452 ? -2.676 -15.844 -24.188 1 96.88 452 SER A CA 1
ATOM 3653 C C . SER A 1 452 ? -1.689 -15.922 -23.031 1 96.88 452 SER A C 1
ATOM 3655 O O . SER A 1 452 ? -2.049 -16.359 -21.938 1 96.88 452 SER A O 1
ATOM 3657 N N . THR A 1 453 ? -0.454 -15.578 -23.375 1 97.62 453 THR A N 1
ATOM 3658 C CA . THR A 1 453 ? 0.517 -15.297 -22.328 1 97.62 453 THR A CA 1
ATOM 3659 C C . THR A 1 453 ? 0.211 -13.969 -21.656 1 97.62 453 THR A C 1
ATOM 3661 O O . THR A 1 453 ? 0.001 -12.953 -22.328 1 97.62 453 THR A O 1
ATOM 3664 N N . CYS A 1 454 ? 0.214 -13.938 -20.297 1 97.75 454 CYS A N 1
ATOM 3665 C CA . CYS A 1 454 ? -0.296 -12.766 -19.594 1 97.75 454 CYS A CA 1
ATOM 3666 C C . CYS A 1 454 ? 0.843 -11.969 -18.969 1 97.75 454 CYS A C 1
ATOM 3668 O O . CYS A 1 454 ? 0.667 -10.797 -18.625 1 97.75 454 CYS A O 1
ATOM 3670 N N . GLY A 1 455 ? 1.977 -12.602 -18.766 1 97.69 455 GLY A N 1
ATOM 3671 C CA . GLY A 1 455 ? 3.082 -11.914 -18.125 1 97.69 455 GLY A CA 1
ATOM 3672 C C . GLY A 1 455 ? 4.043 -12.852 -17.406 1 97.69 455 GLY A C 1
ATOM 3673 O O . GLY A 1 455 ? 4.062 -14.047 -17.688 1 97.69 455 GLY A O 1
ATOM 3674 N N . HIS A 1 456 ? 4.891 -12.258 -16.531 1 98.19 456 HIS A N 1
ATOM 3675 C CA . HIS A 1 456 ? 5.969 -13.047 -15.938 1 98.19 456 HIS A CA 1
ATOM 3676 C C . HIS A 1 456 ? 6.176 -12.688 -14.469 1 98.19 456 HIS A C 1
ATOM 3678 O O . HIS A 1 456 ? 5.625 -11.695 -13.984 1 98.19 456 HIS A O 1
ATOM 3684 N N . ILE A 1 457 ? 6.891 -13.547 -13.82 1 97.19 457 ILE A N 1
ATOM 3685 C CA . ILE A 1 457 ? 7.473 -13.266 -12.508 1 97.19 457 ILE A CA 1
ATOM 3686 C C . ILE A 1 457 ? 8.797 -14.016 -12.367 1 97.19 457 ILE A C 1
ATOM 3688 O O . ILE A 1 457 ? 9.016 -15.039 -13.016 1 97.19 457 ILE A O 1
ATOM 3692 N N . LEU A 1 458 ? 9.664 -13.383 -11.742 1 97.31 458 LEU A N 1
ATOM 3693 C CA . LEU A 1 458 ? 10.852 -14.109 -11.297 1 97.31 458 LEU A CA 1
ATOM 3694 C C . LEU A 1 458 ? 10.766 -14.422 -9.805 1 97.31 458 LEU A C 1
ATOM 3696 O O . LEU A 1 458 ? 10.445 -13.547 -9 1 97.31 458 LEU A O 1
ATOM 3700 N N . LYS A 1 459 ? 10.875 -15.641 -9.469 1 95.81 459 LYS A N 1
ATOM 3701 C CA . LYS A 1 459 ? 10.938 -16.078 -8.078 1 95.81 459 LYS A CA 1
ATOM 3702 C C . LYS A 1 459 ? 12.352 -16.531 -7.703 1 95.81 459 LYS A C 1
ATOM 3704 O O . LYS A 1 459 ? 12.945 -17.375 -8.383 1 95.81 459 LYS A O 1
ATOM 3709 N N . THR A 1 460 ? 12.859 -15.938 -6.633 1 95.19 460 THR A N 1
ATOM 3710 C CA . THR A 1 460 ? 14.242 -16.156 -6.254 1 95.19 460 THR A CA 1
ATOM 3711 C C . THR A 1 460 ? 14.328 -16.766 -4.855 1 95.19 460 THR A C 1
ATOM 3713 O O . THR A 1 460 ? 13.531 -16.438 -3.979 1 95.19 460 THR A O 1
ATOM 3716 N N . LYS A 1 461 ? 15.211 -17.734 -4.703 1 92.62 461 LYS A N 1
ATOM 3717 C CA . LYS A 1 461 ? 15.5 -18.359 -3.42 1 92.62 461 LYS A CA 1
ATOM 3718 C C . LYS A 1 461 ? 16.984 -18.281 -3.088 1 92.62 461 LYS A C 1
ATOM 3720 O O . LYS A 1 461 ? 17.828 -18.172 -3.984 1 92.62 461 LYS A O 1
ATOM 3725 N N . THR A 1 462 ? 17.203 -18.203 -1.794 1 91.38 462 THR A N 1
ATOM 3726 C CA . THR A 1 462 ? 18.609 -18.266 -1.385 1 91.38 462 THR A CA 1
ATOM 3727 C C . THR A 1 462 ? 19.156 -19.672 -1.581 1 91.38 462 THR A C 1
ATOM 3729 O O . THR A 1 462 ? 18.438 -20.672 -1.421 1 91.38 462 THR A O 1
ATOM 3732 N N . LYS A 1 463 ? 20.391 -19.672 -1.963 1 81.19 463 LYS A N 1
ATOM 3733 C CA . LYS A 1 463 ? 21.047 -20.969 -2.133 1 81.19 463 LYS A CA 1
ATOM 3734 C C . LYS A 1 463 ? 21.359 -21.594 -0.784 1 81.19 463 LYS A C 1
ATOM 3736 O O . LYS A 1 463 ? 21.938 -20.953 0.094 1 81.19 463 LYS A O 1
ATOM 3741 N N . SER A 1 464 ? 20.516 -22.297 -0.112 1 63.28 464 SER A N 1
ATOM 3742 C CA . SER A 1 464 ? 20.938 -23.047 1.072 1 63.28 464 SER A CA 1
ATOM 3743 C C . SER A 1 464 ? 21.609 -24.359 0.69 1 63.28 464 SER A C 1
ATOM 3745 O O . SER A 1 464 ? 21.234 -24.984 -0.303 1 63.28 464 SER A O 1
ATOM 3747 N N . TYR A 1 465 ? 23 -24.281 0.908 1 45.09 465 TYR A N 1
ATOM 3748 C CA . TYR A 1 465 ? 23.812 -25.469 0.648 1 45.09 465 TYR A CA 1
ATOM 3749 C C . TYR A 1 465 ? 23.297 -26.672 1.417 1 45.09 465 TYR A C 1
ATOM 3751 O O . TYR A 1 465 ? 24 -27.672 1.584 1 45.09 465 TYR A O 1
ATOM 3759 N N . LYS A 1 466 ? 22.25 -26.797 1.876 1 41.22 466 LYS A N 1
ATOM 3760 C CA . LYS A 1 466 ? 22.234 -28.156 2.426 1 41.22 466 LYS A CA 1
ATOM 3761 C C . LYS A 1 466 ? 22.609 -29.188 1.363 1 41.22 466 LYS A C 1
ATOM 3763 O O . LYS A 1 466 ? 22.438 -28.938 0.167 1 41.22 466 LYS A O 1
ATOM 3768 N N . GLU A 1 467 ? 23.312 -30.359 1.672 1 33.47 467 GLU A N 1
ATOM 3769 C CA . GLU A 1 467 ? 23.75 -31.516 0.9 1 33.47 467 GLU A CA 1
ATOM 3770 C C . GLU A 1 467 ? 22.844 -31.75 -0.309 1 33.47 467 GLU A C 1
ATOM 3772 O O . GLU A 1 467 ? 23.344 -31.953 -1.423 1 33.47 467 GLU A O 1
ATOM 3777 N N . GLY A 1 468 ? 21.781 -32.75 -0.3 1 30.92 468 GLY A N 1
ATOM 3778 C CA . GLY A 1 468 ? 21.172 -33.781 -1.105 1 30.92 468 GLY A CA 1
ATOM 3779 C C . GLY A 1 468 ? 20.109 -33.281 -2.062 1 30.92 468 GLY A C 1
ATOM 3780 O O . GLY A 1 468 ? 19.328 -34.062 -2.607 1 30.92 468 GLY A O 1
ATOM 3781 N N . GLY A 1 469 ? 20.062 -32.344 -2.865 1 30.31 469 GLY A N 1
ATOM 3782 C CA . GLY A 1 469 ? 19.297 -31.781 -3.975 1 30.31 469 GLY A CA 1
ATOM 3783 C C . GLY A 1 469 ? 18.516 -30.547 -3.592 1 30.31 469 GLY A C 1
ATOM 3784 O O . GLY A 1 469 ? 18.391 -30.219 -2.41 1 30.31 469 GLY A O 1
ATOM 3785 N N . ALA A 1 470 ? 18.328 -29.625 -4.531 1 31.8 470 ALA A N 1
ATOM 3786 C CA . ALA A 1 470 ? 17.484 -28.422 -4.473 1 31.8 470 ALA A CA 1
ATOM 3787 C C . ALA A 1 470 ? 16.219 -28.688 -3.656 1 31.8 470 ALA A C 1
ATOM 3789 O O . ALA A 1 470 ? 15.328 -29.406 -4.094 1 31.8 470 ALA A O 1
ATOM 3790 N N . SER A 1 471 ? 16.328 -29.281 -2.541 1 31.14 471 SER A N 1
ATOM 3791 C CA . SER A 1 471 ? 15.039 -29.453 -1.872 1 31.14 471 SER A CA 1
ATOM 3792 C C . SER A 1 471 ? 14.344 -28.109 -1.682 1 31.14 471 SER A C 1
ATOM 3794 O O . SER A 1 471 ? 15 -27.078 -1.481 1 31.14 471 SER A O 1
ATOM 3796 N N . VAL A 1 472 ? 13.25 -27.859 -2.412 1 35.44 472 VAL A N 1
ATOM 3797 C CA . VAL A 1 472 ? 12.266 -26.828 -2.111 1 35.44 472 VAL A CA 1
ATOM 3798 C C . VAL A 1 472 ? 12.109 -26.688 -0.598 1 35.44 472 VAL A C 1
ATOM 3800 O O . VAL A 1 472 ? 11.445 -27.5 0.04 1 35.44 472 VAL A O 1
ATOM 3803 N N . ASP A 1 473 ? 13.078 -26.906 0.154 1 34.28 473 ASP A N 1
ATOM 3804 C CA . ASP A 1 473 ? 12.852 -26.609 1.565 1 34.28 473 ASP A CA 1
ATOM 3805 C C . ASP A 1 473 ? 11.992 -25.359 1.732 1 34.28 473 ASP A C 1
ATOM 3807 O O . ASP A 1 473 ? 11.844 -24.562 0.799 1 34.28 473 ASP A O 1
ATOM 3811 N N . ASN A 1 474 ? 11.32 -25.156 3.004 1 42.62 474 ASN A N 1
ATOM 3812 C CA . ASN A 1 474 ? 10.555 -24.109 3.674 1 42.62 474 ASN A CA 1
ATOM 3813 C C . ASN A 1 474 ? 11.094 -22.719 3.342 1 42.62 474 ASN A C 1
ATOM 3815 O O . ASN A 1 474 ? 10.961 -21.781 4.141 1 42.62 474 ASN A O 1
ATOM 3819 N N . ALA A 1 475 ? 11.945 -22.703 2.297 1 52.53 475 ALA A N 1
ATOM 3820 C CA . ALA A 1 475 ? 12.633 -21.453 2.039 1 52.53 475 ALA A CA 1
ATOM 3821 C C . ALA A 1 475 ? 11.672 -20.391 1.523 1 52.53 475 ALA A C 1
ATOM 3823 O O . ALA A 1 475 ? 10.719 -20.703 0.805 1 52.53 475 ALA A O 1
ATOM 3824 N N . VAL A 1 476 ? 11.641 -19.406 2.102 1 67.75 476 VAL A N 1
ATOM 3825 C CA . VAL A 1 476 ? 10.945 -18.188 1.723 1 67.75 476 VAL A CA 1
ATOM 3826 C C . VAL A 1 476 ? 11.289 -17.812 0.283 1 67.75 476 VAL A C 1
ATOM 3828 O O . VAL A 1 476 ? 12.461 -17.844 -0.106 1 67.75 476 VAL A O 1
ATOM 3831 N N . GLU A 1 477 ? 10.32 -17.969 -0.609 1 87.06 477 GLU A N 1
ATOM 3832 C CA . GLU A 1 477 ? 10.477 -17.438 -1.963 1 87.06 477 GLU A CA 1
ATOM 3833 C C . GLU A 1 477 ? 10.375 -15.914 -1.982 1 87.06 477 GLU A C 1
ATOM 3835 O O . GLU A 1 477 ? 9.469 -15.344 -1.372 1 87.06 477 GLU A O 1
ATOM 3840 N N . TYR A 1 478 ? 11.391 -15.352 -2.613 1 95.75 478 TYR A N 1
ATOM 3841 C CA . TYR A 1 478 ? 11.422 -13.898 -2.74 1 95.75 478 TYR A CA 1
ATOM 3842 C C . TYR A 1 478 ? 10.938 -13.461 -4.117 1 95.75 478 TYR A C 1
ATOM 3844 O O . TYR A 1 478 ? 11.336 -14.031 -5.133 1 95.75 478 TYR A O 1
ATOM 3852 N N . ILE A 1 479 ? 10.031 -12.516 -4.125 1 97.38 479 ILE A N 1
ATOM 3853 C CA . ILE A 1 479 ? 9.625 -12 -5.426 1 97.38 479 ILE A CA 1
ATOM 3854 C C . ILE A 1 479 ? 10.766 -11.195 -6.043 1 97.38 479 ILE A C 1
ATOM 3856 O O . ILE A 1 479 ? 11.516 -10.523 -5.328 1 97.38 479 ILE A O 1
ATOM 3860 N N . ASP A 1 480 ? 10.906 -11.273 -7.301 1 97.88 480 ASP A N 1
ATOM 3861 C CA . ASP A 1 480 ? 12 -10.727 -8.102 1 97.88 480 ASP A CA 1
ATOM 3862 C C . ASP A 1 480 ? 11.531 -10.375 -9.508 1 97.88 480 ASP A C 1
ATOM 3864 O O . ASP A 1 480 ? 10.375 -10.594 -9.852 1 97.88 480 ASP A O 1
ATOM 3868 N N . SER A 1 481 ? 12.305 -9.609 -10.25 1 98.12 481 SER A N 1
ATOM 3869 C CA . SER A 1 481 ? 12.062 -9.273 -11.648 1 98.12 481 SER A CA 1
ATOM 3870 C C . SER A 1 481 ? 13.289 -9.57 -12.516 1 98.12 481 SER A C 1
ATOM 3872 O O . SER A 1 481 ? 14.414 -9.578 -12.016 1 98.12 481 SER A O 1
ATOM 3874 N N . PRO A 1 482 ? 13.062 -9.812 -13.727 1 97.69 482 PRO A N 1
ATOM 3875 C CA . PRO A 1 482 ? 14.188 -10.156 -14.602 1 97.69 482 PRO A CA 1
ATOM 3876 C C . PRO A 1 482 ? 14.914 -8.93 -15.141 1 97.69 482 PRO A C 1
ATOM 3878 O O . PRO A 1 482 ? 14.273 -7.996 -15.633 1 97.69 482 PRO A O 1
ATOM 3881 N N . PHE A 1 483 ? 16.203 -8.945 -14.969 1 97.25 483 PHE A N 1
ATOM 3882 C CA . PHE A 1 483 ? 17.109 -8.094 -15.727 1 97.25 483 PHE A CA 1
ATOM 3883 C C . PHE A 1 483 ? 17.688 -8.844 -16.922 1 97.25 483 PHE A C 1
ATOM 3885 O O . PHE A 1 483 ? 18.469 -9.789 -16.75 1 97.25 483 PHE A O 1
ATOM 3892 N N . LEU A 1 484 ? 17.281 -8.43 -18.125 1 95.81 484 LEU A N 1
ATOM 3893 C CA . LEU A 1 484 ? 17.641 -9.211 -19.297 1 95.81 484 LEU A CA 1
ATOM 3894 C C . LEU A 1 484 ? 19.078 -8.945 -19.719 1 95.81 484 LEU A C 1
ATOM 3896 O O . LEU A 1 484 ? 19.484 -7.793 -19.875 1 95.81 484 LEU A O 1
ATOM 3900 N N . VAL A 1 485 ? 19.812 -9.977 -19.844 1 92.69 485 VAL A N 1
ATOM 3901 C CA . VAL A 1 485 ? 21.219 -9.906 -20.25 1 92.69 485 VAL A CA 1
ATOM 3902 C C . VAL A 1 485 ? 21.406 -10.641 -21.562 1 92.69 485 VAL A C 1
ATOM 3904 O O . VAL A 1 485 ? 20.656 -11.562 -21.891 1 92.69 485 VAL A O 1
ATOM 3907 N N . MET B 1 1 ? -27.344 17.094 9.297 1 81.44 1 MET B N 1
ATOM 3908 C CA . MET B 1 1 ? -26.109 16.484 8.812 1 81.44 1 MET B CA 1
ATOM 3909 C C . MET B 1 1 ? -26.234 14.969 8.797 1 81.44 1 MET B C 1
ATOM 3911 O O . MET B 1 1 ? -25.734 14.289 9.695 1 81.44 1 MET B O 1
ATOM 3915 N N . GLU B 1 2 ? -26.859 14.469 7.859 1 81.25 2 GLU B N 1
ATOM 3916 C CA . GLU B 1 2 ? -27.156 13.039 7.773 1 81.25 2 GLU B CA 1
ATOM 3917 C C . GLU B 1 2 ? -25.984 12.273 7.152 1 81.25 2 GLU B C 1
ATOM 3919 O O . GLU B 1 2 ? -25.312 12.773 6.246 1 81.25 2 GLU B O 1
ATOM 3924 N N . ALA B 1 3 ? -25.844 11.133 7.73 1 86.31 3 ALA B N 1
ATOM 3925 C CA . ALA B 1 3 ? -24.812 10.242 7.219 1 86.31 3 ALA B CA 1
ATOM 3926 C C . ALA B 1 3 ? -25.094 9.852 5.77 1 86.31 3 ALA B C 1
ATOM 3928 O O . ALA B 1 3 ? -26.219 9.961 5.297 1 86.31 3 ALA B O 1
ATOM 3929 N N . CYS B 1 4 ? -24.078 9.523 5.082 1 87.44 4 CYS B N 1
ATOM 3930 C CA . CYS B 1 4 ? -24.203 9.211 3.662 1 87.44 4 CYS B CA 1
ATOM 3931 C C . CYS B 1 4 ? -24.953 7.895 3.461 1 87.44 4 CYS B C 1
ATOM 3933 O O . CYS B 1 4 ? -25.484 7.641 2.383 1 87.44 4 CYS B O 1
ATOM 3935 N N . ILE B 1 5 ? -24.906 7.047 4.465 1 91 5 ILE B N 1
ATOM 3936 C CA . ILE B 1 5 ? -25.656 5.801 4.434 1 91 5 ILE B CA 1
ATOM 3937 C C . ILE B 1 5 ? -26.344 5.578 5.781 1 91 5 ILE B C 1
ATOM 3939 O O . ILE B 1 5 ? -25.984 6.211 6.777 1 91 5 ILE B O 1
ATOM 3943 N N . SER B 1 6 ? -27.344 4.656 5.766 1 91.56 6 SER B N 1
ATOM 3944 C CA . SER B 1 6 ? -28.031 4.312 7.012 1 91.56 6 SER B CA 1
ATOM 3945 C C . SER B 1 6 ? -27.141 3.443 7.898 1 91.56 6 SER B C 1
ATOM 3947 O O . SER B 1 6 ? -26.625 2.418 7.453 1 91.56 6 SER B O 1
ATOM 3949 N N . LEU B 1 7 ? -26.938 3.824 9.164 1 91.62 7 LEU B N 1
ATOM 3950 C CA . LEU B 1 7 ? -26.156 3.088 10.156 1 91.62 7 LEU B CA 1
ATOM 3951 C C . LEU B 1 7 ? -27.016 2.727 11.367 1 91.62 7 LEU B C 1
ATOM 3953 O O . LEU B 1 7 ? -27.938 3.463 11.719 1 91.62 7 LEU B O 1
ATOM 3957 N N . PRO B 1 8 ? -26.797 1.627 12.008 1 94.38 8 PRO B N 1
ATOM 3958 C CA . PRO B 1 8 ? -25.672 0.715 11.812 1 94.38 8 PRO B CA 1
ATOM 3959 C C . PRO B 1 8 ? -25.906 -0.275 10.672 1 94.38 8 PRO B C 1
ATOM 3961 O O . PRO B 1 8 ? -27.047 -0.557 10.32 1 94.38 8 PRO B O 1
ATOM 3964 N N . LEU B 1 9 ? -24.875 -0.822 10.109 1 95.12 9 LEU B N 1
ATOM 3965 C CA . LEU B 1 9 ? -24.938 -1.856 9.086 1 95.12 9 LEU B CA 1
ATOM 3966 C C . LEU B 1 9 ? -25.203 -3.223 9.703 1 95.12 9 LEU B C 1
ATOM 3968 O O . LEU B 1 9 ? -24.875 -3.463 10.859 1 95.12 9 LEU B O 1
ATOM 3972 N N . GLU B 1 10 ? -25.859 -4.047 8.898 1 94.75 10 GLU B N 1
ATOM 3973 C CA . GLU B 1 10 ? -25.969 -5.434 9.344 1 94.75 10 GLU B CA 1
ATOM 3974 C C . GLU B 1 10 ? -24.594 -6.066 9.547 1 94.75 10 GLU B C 1
ATOM 3976 O O . GLU B 1 10 ? -23.672 -5.836 8.758 1 94.75 10 GLU B O 1
ATOM 3981 N N . LYS B 1 11 ? -24.516 -6.902 10.547 1 94.81 11 LYS B N 1
ATOM 3982 C CA . LYS B 1 11 ? -23.234 -7.41 11.016 1 94.81 11 LYS B CA 1
ATOM 3983 C C . LYS B 1 11 ? -22.484 -8.156 9.906 1 94.81 11 LYS B C 1
ATOM 3985 O O . LYS B 1 11 ? -21.297 -7.914 9.68 1 94.81 11 LYS B O 1
ATOM 3990 N N . PRO B 1 12 ? -23.125 -9.062 9.133 1 92.25 12 PRO B N 1
ATOM 3991 C CA . PRO B 1 12 ? -22.406 -9.781 8.078 1 92.25 12 PRO B CA 1
ATOM 3992 C C . PRO B 1 12 ? -21.844 -8.844 7.008 1 92.25 12 PRO B C 1
ATOM 3994 O O . PRO B 1 12 ? -20.734 -9.047 6.527 1 92.25 12 PRO B O 1
ATOM 3997 N N . LEU B 1 13 ? -22.641 -7.895 6.652 1 94 13 LEU B N 1
ATOM 3998 C CA . LEU B 1 13 ? -22.203 -6.91 5.672 1 94 13 LEU B CA 1
ATOM 3999 C C . LEU B 1 13 ? -21.062 -6.07 6.219 1 94 13 LEU B C 1
ATOM 4001 O O . LEU B 1 13 ? -20.078 -5.82 5.516 1 94 13 LEU B O 1
ATOM 4005 N N . LEU B 1 14 ? -21.188 -5.629 7.48 1 96.88 14 LEU B N 1
ATOM 4006 C CA . LEU B 1 14 ? -20.141 -4.855 8.133 1 96.88 14 LEU B CA 1
ATOM 4007 C C . LEU B 1 14 ? -18.828 -5.629 8.148 1 96.88 14 LEU B C 1
ATOM 4009 O O . LEU B 1 14 ? -17.781 -5.078 7.812 1 96.88 14 LEU B O 1
ATOM 4013 N N . ASP B 1 15 ? -18.922 -6.879 8.516 1 95.06 15 ASP B N 1
ATOM 4014 C CA . ASP B 1 15 ? -17.719 -7.707 8.602 1 95.06 15 ASP B CA 1
ATOM 4015 C C . ASP B 1 15 ? -17.031 -7.816 7.246 1 95.06 15 ASP B C 1
ATOM 4017 O O . ASP B 1 15 ? -15.805 -7.746 7.164 1 95.06 15 ASP B O 1
ATOM 4021 N N . GLU B 1 16 ? -17.766 -7.945 6.223 1 94.38 16 GLU B N 1
ATOM 4022 C CA . GLU B 1 16 ? -17.219 -8.078 4.875 1 94.38 16 GLU B CA 1
ATOM 4023 C C . GLU B 1 16 ? -16.562 -6.781 4.418 1 94.38 16 GLU B C 1
ATOM 4025 O O . GLU B 1 16 ? -15.453 -6.801 3.869 1 94.38 16 GLU B O 1
ATOM 4030 N N . ILE B 1 17 ? -17.219 -5.656 4.625 1 97.06 17 ILE B N 1
ATOM 4031 C CA . ILE B 1 17 ? -16.719 -4.375 4.148 1 97.06 17 ILE B CA 1
ATOM 4032 C C . ILE B 1 17 ? -15.461 -3.994 4.93 1 97.06 17 ILE B C 1
ATOM 4034 O O . ILE B 1 17 ? -14.531 -3.402 4.375 1 97.06 17 ILE B O 1
ATOM 4038 N N . VAL B 1 18 ? -15.453 -4.309 6.195 1 98.19 18 VAL B N 1
ATOM 4039 C CA . VAL B 1 18 ? -14.32 -3.975 7.051 1 98.19 18 VAL B CA 1
ATOM 4040 C C . VAL B 1 18 ? -13.07 -4.707 6.562 1 98.19 18 VAL B C 1
ATOM 4042 O O . VAL B 1 18 ? -11.992 -4.121 6.477 1 98.19 18 VAL B O 1
ATOM 4045 N N . VAL B 1 19 ? -13.211 -5.969 6.23 1 96.5 19 VAL B N 1
ATOM 4046 C CA . VAL B 1 19 ? -12.078 -6.75 5.742 1 96.5 19 VAL B CA 1
ATOM 4047 C C . VAL B 1 19 ? -11.562 -6.145 4.438 1 96.5 19 VAL B C 1
ATOM 4049 O O . VAL B 1 19 ? -10.352 -5.992 4.258 1 96.5 19 VAL B O 1
ATOM 4052 N N . ARG B 1 20 ? -12.438 -5.797 3.553 1 97.31 20 ARG B N 1
ATOM 4053 C CA . ARG B 1 20 ? -12.062 -5.188 2.279 1 97.31 20 ARG B CA 1
ATOM 4054 C C . ARG B 1 20 ? -11.383 -3.84 2.494 1 97.31 20 ARG B C 1
ATOM 4056 O O . ARG B 1 20 ? -10.414 -3.512 1.81 1 97.31 20 ARG B O 1
ATOM 4063 N N . SER B 1 21 ? -11.93 -3.076 3.422 1 98.62 21 SER B N 1
ATOM 4064 C CA . SER B 1 21 ? -11.383 -1.759 3.729 1 98.62 21 SER B CA 1
ATOM 4065 C C . SER B 1 21 ? -9.961 -1.861 4.254 1 98.62 21 SER B C 1
ATOM 4067 O O . SER B 1 21 ? -9.078 -1.104 3.83 1 98.62 21 SER B O 1
ATOM 4069 N N . LYS B 1 22 ? -9.773 -2.812 5.195 1 98.5 22 LYS B N 1
ATOM 4070 C CA . LYS B 1 22 ? -8.445 -3.023 5.758 1 98.5 22 LYS B CA 1
ATOM 4071 C C . LYS B 1 22 ? -7.441 -3.416 4.676 1 98.5 22 LYS B C 1
ATOM 4073 O O . LYS B 1 22 ? -6.34 -2.869 4.609 1 98.5 22 LYS B O 1
ATOM 4078 N N . ASP B 1 23 ? -7.828 -4.336 3.816 1 98.31 23 ASP B N 1
ATOM 4079 C CA . ASP B 1 23 ? -6.941 -4.793 2.752 1 98.31 23 ASP B CA 1
ATOM 4080 C C . ASP B 1 23 ? -6.621 -3.66 1.779 1 98.31 23 ASP B C 1
ATOM 4082 O O . ASP B 1 23 ? -5.465 -3.477 1.393 1 98.31 23 ASP B O 1
ATOM 4086 N N . PHE B 1 24 ? -7.613 -2.934 1.382 1 98.56 24 PHE B N 1
ATOM 4087 C CA . PHE B 1 24 ? -7.41 -1.828 0.453 1 98.56 24 PHE B CA 1
ATOM 4088 C C . PHE B 1 24 ? -6.461 -0.791 1.043 1 98.56 24 PHE B C 1
ATOM 4090 O O . PHE B 1 24 ? -5.57 -0.292 0.353 1 98.56 24 PHE B O 1
ATOM 4097 N N . ALA B 1 25 ? -6.691 -0.469 2.293 1 98.75 25 ALA B N 1
ATOM 4098 C CA . ALA B 1 25 ? -5.828 0.5 2.963 1 98.75 25 ALA B CA 1
ATOM 4099 C C . ALA B 1 25 ? -4.379 0.027 2.977 1 98.75 25 ALA B C 1
ATOM 4101 O O . ALA B 1 25 ? -3.469 0.78 2.621 1 98.75 25 ALA B O 1
ATOM 4102 N N . ASN B 1 26 ? -4.164 -1.218 3.322 1 98.5 26 ASN B N 1
ATOM 4103 C CA . ASN B 1 26 ? -2.826 -1.799 3.381 1 98.5 26 ASN B CA 1
ATOM 4104 C C . ASN B 1 26 ? -2.168 -1.826 2.004 1 98.5 26 ASN B C 1
ATOM 4106 O O . ASN B 1 26 ? -0.946 -1.707 1.894 1 98.5 26 ASN B O 1
ATOM 4110 N N . MET B 1 27 ? -2.947 -1.929 1.012 1 98.44 27 MET B N 1
ATOM 4111 C CA . MET B 1 27 ? -2.389 -2.191 -0.312 1 98.44 27 MET B CA 1
ATOM 4112 C C . MET B 1 27 ? -2.256 -0.9 -1.112 1 98.44 27 MET B C 1
ATOM 4114 O O . MET B 1 27 ? -1.605 -0.878 -2.158 1 98.44 27 MET B O 1
ATOM 4118 N N . HIS B 1 28 ? -2.846 0.188 -0.655 1 98 28 HIS B N 1
ATOM 4119 C CA . HIS B 1 28 ? -2.838 1.418 -1.439 1 98 28 HIS B CA 1
ATOM 4120 C C . HIS B 1 28 ? -2.205 2.566 -0.659 1 98 28 HIS B C 1
ATOM 4122 O O . HIS B 1 28 ? -2.605 3.723 -0.816 1 98 28 HIS B O 1
ATOM 4128 N N . GLY B 1 29 ? -1.345 2.205 0.184 1 97.94 29 GLY B N 1
ATOM 4129 C CA . GLY B 1 29 ? -0.461 3.191 0.782 1 97.94 29 GLY B CA 1
ATOM 4130 C C . GLY B 1 29 ? -1.106 3.957 1.922 1 97.94 29 GLY B C 1
ATOM 4131 O O . GLY B 1 29 ? -0.663 5.055 2.27 1 97.94 29 GLY B O 1
ATOM 4132 N N . ILE B 1 30 ? -2.232 3.498 2.439 1 98.38 30 ILE B N 1
ATOM 4133 C CA . ILE B 1 30 ? -2.83 4.047 3.65 1 98.38 30 ILE B CA 1
ATOM 4134 C C . ILE B 1 30 ? -2.318 3.285 4.871 1 98.38 30 ILE B C 1
ATOM 4136 O O . ILE B 1 30 ? -3.096 2.641 5.578 1 98.38 30 ILE B O 1
ATOM 4140 N N . VAL B 1 31 ? -1.019 3.438 5.059 1 98.06 31 VAL B N 1
ATOM 4141 C CA . VAL B 1 31 ? -0.345 2.664 6.098 1 98.06 31 VAL B CA 1
ATOM 4142 C C . VAL B 1 31 ? 0.508 3.592 6.961 1 98.06 31 VAL B C 1
ATOM 4144 O O . VAL B 1 31 ? 0.765 4.738 6.586 1 98.06 31 VAL B O 1
ATOM 4147 N N . MET B 1 32 ? 0.872 3.104 8.109 1 97.12 32 MET B N 1
ATOM 4148 C CA . MET B 1 32 ? 1.767 3.803 9.023 1 97.12 32 MET B CA 1
ATOM 4149 C C . MET B 1 32 ? 2.635 2.816 9.805 1 97.12 32 MET B C 1
ATOM 4151 O O . MET B 1 32 ? 2.309 1.631 9.883 1 97.12 32 MET B O 1
ATOM 4155 N N . ARG B 1 33 ? 3.793 3.242 10.211 1 97.06 33 ARG B N 1
ATOM 4156 C CA . ARG B 1 33 ? 4.547 2.445 11.172 1 97.06 33 ARG B CA 1
ATOM 4157 C C . ARG B 1 33 ? 3.766 2.271 12.469 1 97.06 33 ARG B C 1
ATOM 4159 O O . ARG B 1 33 ? 2.965 3.135 12.836 1 97.06 33 ARG B O 1
ATOM 4166 N N . ARG B 1 34 ? 3.973 1.198 13.18 1 95.75 34 ARG B N 1
ATOM 4167 C CA . ARG B 1 34 ? 3.234 0.923 14.406 1 95.75 34 ARG B CA 1
ATOM 4168 C C . ARG B 1 34 ? 3.758 1.771 15.562 1 95.75 34 ARG B C 1
ATOM 4170 O O . ARG B 1 34 ? 4.965 2.004 15.672 1 95.75 34 ARG B O 1
ATOM 4177 N N . PRO B 1 35 ? 2.814 2.23 16.422 1 91.81 35 PRO B N 1
ATOM 4178 C CA . PRO B 1 35 ? 3.268 2.979 17.609 1 91.81 35 PRO B CA 1
ATOM 4179 C C . PRO B 1 35 ? 4.297 2.211 18.422 1 91.81 35 PRO B C 1
ATOM 4181 O O . PRO B 1 35 ? 5.18 2.818 19.047 1 91.81 35 PRO B O 1
ATOM 4184 N N . GLU B 1 36 ? 4.242 0.865 18.422 1 93.44 36 GLU B N 1
ATOM 4185 C CA . GLU B 1 36 ? 5.156 0.021 19.188 1 93.44 36 GLU B CA 1
ATOM 4186 C C . GLU B 1 36 ? 6.535 -0.029 18.531 1 93.44 36 GLU B C 1
ATOM 4188 O O . GLU B 1 36 ? 7.535 -0.281 19.219 1 93.44 36 GLU B O 1
ATOM 4193 N N . THR B 1 37 ? 6.605 0.149 17.25 1 95.06 37 THR B N 1
ATOM 4194 C CA . THR B 1 37 ? 7.852 0.124 16.5 1 95.06 37 THR B CA 1
ATOM 4195 C C . THR B 1 37 ? 7.91 1.29 15.508 1 95.06 37 THR B C 1
ATOM 4197 O O . THR B 1 37 ? 8.023 1.085 14.305 1 95.06 37 THR B O 1
ATOM 4200 N N . PRO B 1 38 ? 7.977 2.51 16.016 1 94.69 38 PRO B N 1
ATOM 4201 C CA . PRO B 1 38 ? 7.832 3.697 15.172 1 94.69 38 PRO B CA 1
ATOM 4202 C C . PRO B 1 38 ? 9.062 3.949 14.297 1 94.69 38 PRO B C 1
ATOM 4204 O O . PRO B 1 38 ? 9.023 4.797 13.398 1 94.69 38 PRO B O 1
ATOM 4207 N N . THR B 1 39 ? 10.18 3.229 14.477 1 95 39 THR B N 1
ATOM 4208 C CA . THR B 1 39 ? 11.406 3.461 13.719 1 95 39 THR B CA 1
ATOM 4209 C C . THR B 1 39 ? 11.555 2.42 12.609 1 95 39 THR B C 1
ATOM 4211 O O . THR B 1 39 ? 12.531 2.445 11.859 1 95 39 THR B O 1
ATOM 4214 N N . SER B 1 40 ? 10.594 1.507 12.562 1 96.25 40 SER B N 1
ATOM 4215 C CA . SER B 1 40 ? 10.773 0.383 11.648 1 96.25 40 SER B CA 1
ATOM 4216 C C . SER B 1 40 ? 9.594 0.248 10.695 1 96.25 40 SER B C 1
ATOM 4218 O O . SER B 1 40 ? 8.438 0.39 11.102 1 96.25 40 SER B O 1
ATOM 4220 N N . SER B 1 41 ? 9.914 -0.038 9.43 1 97.06 41 SER B N 1
ATOM 4221 C CA . SER B 1 41 ? 8.891 -0.301 8.422 1 97.06 41 SER B CA 1
ATOM 4222 C C . SER B 1 41 ? 8.773 -1.794 8.133 1 97.06 41 SER B C 1
ATOM 4224 O O . SER B 1 41 ? 8.164 -2.191 7.137 1 97.06 41 SER B O 1
ATOM 4226 N N . ASP B 1 42 ? 9.344 -2.641 8.961 1 97.69 42 ASP B N 1
ATOM 4227 C CA . ASP B 1 42 ? 9.32 -4.082 8.727 1 97.69 42 ASP B CA 1
ATOM 4228 C C . ASP B 1 42 ? 7.898 -4.633 8.867 1 97.69 42 ASP B C 1
ATOM 4230 O O . ASP B 1 42 ? 7.504 -5.543 8.141 1 97.69 42 ASP B O 1
ATOM 4234 N N . VAL B 1 43 ? 7.246 -4.141 9.883 1 97.75 43 VAL B N 1
ATOM 4235 C CA . VAL B 1 43 ? 5.848 -4.473 10.141 1 97.75 43 VAL B CA 1
ATOM 4236 C C . VAL B 1 43 ? 5.035 -3.189 10.305 1 97.75 43 VAL B C 1
ATOM 4238 O O . VAL B 1 43 ? 5.395 -2.314 11.094 1 97.75 43 VAL B O 1
ATOM 4241 N N . VAL B 1 44 ? 3.984 -3.053 9.516 1 98.12 44 VAL B N 1
ATOM 4242 C CA . VAL B 1 44 ? 3.205 -1.818 9.508 1 98.12 44 VAL B CA 1
ATOM 4243 C C . VAL B 1 44 ? 1.724 -2.141 9.695 1 98.12 44 VAL B C 1
ATOM 4245 O O . VAL B 1 44 ? 1.332 -3.311 9.695 1 98.12 44 VAL B O 1
ATOM 4248 N N . CYS B 1 45 ? 0.925 -1.198 9.93 1 98.06 45 CYS B N 1
ATOM 4249 C CA . CYS B 1 45 ? -0.526 -1.322 9.992 1 98.06 45 CYS B CA 1
ATOM 4250 C C . CYS B 1 45 ? -1.203 -0.219 9.188 1 98.06 45 CYS B C 1
ATOM 4252 O O . CYS B 1 45 ? -0.558 0.757 8.805 1 98.06 45 CYS B O 1
ATOM 4254 N N . PHE B 1 46 ? -2.451 -0.444 8.812 1 98.06 46 PHE B N 1
ATOM 4255 C CA . PHE B 1 46 ? -3.18 0.6 8.109 1 98.06 46 PHE B CA 1
ATOM 4256 C C . PHE B 1 46 ? -3.445 1.791 9.016 1 98.06 46 PHE B C 1
ATOM 4258 O O . PHE B 1 46 ? -3.523 1.639 10.242 1 98.06 46 PHE B O 1
ATOM 4265 N N . THR B 1 47 ? -3.512 2.984 8.445 1 97.44 47 THR B N 1
ATOM 4266 C CA . THR B 1 47 ? -3.852 4.191 9.195 1 97.44 47 THR B CA 1
ATOM 4267 C C . THR B 1 47 ? -5.301 4.145 9.664 1 97.44 47 THR B C 1
ATOM 4269 O O . THR B 1 47 ? -6.203 3.832 8.891 1 97.44 47 THR B O 1
ATOM 4272 N N . PRO B 1 48 ? -5.516 4.395 10.984 1 96.94 48 PRO B N 1
ATOM 4273 C CA . PRO B 1 48 ? -6.902 4.426 11.453 1 96.94 48 PRO B CA 1
ATOM 4274 C C . PRO B 1 48 ? -7.785 5.359 10.625 1 96.94 48 PRO B C 1
ATOM 4276 O O . PRO B 1 48 ? -7.367 6.469 10.289 1 96.94 48 PRO B O 1
ATOM 4279 N N . HIS B 1 49 ? -9 4.906 10.25 1 97.94 49 HIS B N 1
ATOM 4280 C CA . HIS B 1 49 ? -9.867 5.664 9.359 1 97.94 49 HIS B CA 1
ATOM 4281 C C . HIS B 1 49 ? -11.336 5.367 9.641 1 97.94 49 HIS B C 1
ATOM 4283 O O . HIS B 1 49 ? -11.664 4.391 10.32 1 97.94 49 HIS B O 1
ATOM 4289 N N . THR B 1 50 ? -12.188 6.266 9.242 1 97.81 50 THR B N 1
ATOM 4290 C CA . THR B 1 50 ? -13.617 5.973 9.258 1 97.81 50 THR B CA 1
ATOM 4291 C C . THR B 1 50 ? -13.984 5.043 8.102 1 97.81 50 THR B C 1
ATOM 4293 O O . THR B 1 50 ? -13.32 5.035 7.066 1 97.81 50 THR B O 1
ATOM 4296 N N . LEU B 1 51 ? -15.023 4.266 8.289 1 98.5 51 LEU B N 1
ATOM 4297 C CA . LEU B 1 51 ? -15.414 3.299 7.273 1 98.5 51 LEU B CA 1
ATOM 4298 C C . LEU B 1 51 ? -16.062 3.994 6.082 1 98.5 51 LEU B C 1
ATOM 4300 O O . LEU B 1 51 ? -15.836 3.602 4.934 1 98.5 51 LEU B O 1
ATOM 4304 N N . VAL B 1 52 ? -16.859 4.996 6.34 1 98.25 52 VAL B N 1
ATOM 4305 C CA . VAL B 1 52 ? -17.516 5.781 5.301 1 98.25 52 VAL B CA 1
ATOM 4306 C C . VAL B 1 52 ? -17.266 7.27 5.535 1 98.25 52 VAL B C 1
ATOM 4308 O O . VAL B 1 52 ? -16.922 7.68 6.645 1 98.25 52 VAL B O 1
ATOM 4311 N N . PRO B 1 53 ? -17.344 8.102 4.477 1 98.06 53 PRO B N 1
ATOM 4312 C CA . PRO B 1 53 ? -17.125 9.539 4.645 1 98.06 53 PRO B CA 1
ATOM 4313 C C . PRO B 1 53 ? -18.141 10.188 5.582 1 98.06 53 PRO B C 1
ATOM 4315 O O . PRO B 1 53 ? -19.281 9.75 5.648 1 98.06 53 PRO B O 1
ATOM 4318 N N . SER B 1 54 ? -17.734 11.164 6.293 1 96.75 54 SER B N 1
ATOM 4319 C CA . SER B 1 54 ? -18.594 11.883 7.223 1 96.75 54 SER B CA 1
ATOM 4320 C C . SER B 1 54 ? -19.219 13.109 6.562 1 96.75 54 SER B C 1
ATOM 4322 O O . SER B 1 54 ? -18.594 13.75 5.711 1 96.75 54 SER B O 1
ATOM 4324 N N . PRO B 1 55 ? -20.375 13.469 6.957 1 95.5 55 PRO B N 1
ATOM 4325 C CA . PRO B 1 55 ? -21.078 14.586 6.316 1 95.5 55 PRO B CA 1
ATOM 4326 C C . PRO B 1 55 ? -20.5 15.945 6.688 1 95.5 55 PRO B C 1
ATOM 4328 O O . PRO B 1 55 ? -20.109 16.156 7.836 1 95.5 55 PRO B O 1
ATOM 4331 N N . VAL B 1 56 ? -20.406 16.812 5.75 1 95.62 56 VAL B N 1
ATOM 4332 C CA . VAL B 1 56 ? -19.969 18.203 5.895 1 95.62 56 VAL B CA 1
ATOM 4333 C C . VAL B 1 56 ? -20.875 19.125 5.066 1 95.62 56 VAL B C 1
ATOM 4335 O O . VAL B 1 56 ? -21.125 18.844 3.891 1 95.62 56 VAL B O 1
ATOM 4338 N N . PRO B 1 57 ? -21.406 20.172 5.656 1 94.75 57 PRO B N 1
ATOM 4339 C CA . PRO B 1 57 ? -22.188 21.109 4.852 1 94.75 57 PRO B CA 1
ATOM 4340 C C . PRO B 1 57 ? -21.422 21.656 3.658 1 94.75 57 PRO B C 1
ATOM 4342 O O . PRO B 1 57 ? -20.328 22.219 3.828 1 94.75 57 PRO B O 1
ATOM 4345 N N . LYS B 1 58 ? -22.031 21.562 2.508 1 95.25 58 LYS B N 1
ATOM 4346 C CA . LYS B 1 58 ? -21.391 21.922 1.243 1 95.25 58 LYS B CA 1
ATOM 4347 C C . LYS B 1 58 ? -20.922 23.375 1.264 1 95.25 58 LYS B C 1
ATOM 4349 O O . LYS B 1 58 ? -19.781 23.656 0.883 1 95.25 58 LYS B O 1
ATOM 4354 N N . LYS B 1 59 ? -21.719 24.234 1.748 1 95.38 59 LYS B N 1
ATOM 4355 C CA . LYS B 1 59 ? -21.391 25.672 1.785 1 95.38 59 LYS B CA 1
ATOM 4356 C C . LYS B 1 59 ? -20.156 25.922 2.645 1 95.38 59 LYS B C 1
ATOM 4358 O O . LYS B 1 59 ? -19.266 26.688 2.26 1 95.38 59 LYS B O 1
ATOM 4363 N N . LEU B 1 60 ? -20.109 25.312 3.766 1 96.12 60 LEU B N 1
ATOM 4364 C CA . LEU B 1 60 ? -19 25.531 4.703 1 96.12 60 LEU B CA 1
ATOM 4365 C C . LEU B 1 60 ? -17.719 24.891 4.188 1 96.12 60 LEU B C 1
ATOM 4367 O O . LEU B 1 60 ? -16.625 25.422 4.414 1 96.12 60 LEU B O 1
ATOM 4371 N N . PHE B 1 61 ? -17.875 23.766 3.52 1 96.69 61 PHE B N 1
ATOM 4372 C CA . PHE B 1 61 ? -16.719 23.125 2.9 1 96.69 61 PHE B CA 1
ATOM 4373 C C . PHE B 1 61 ? -16.047 24.062 1.892 1 96.69 61 PHE B C 1
ATOM 4375 O O . PHE B 1 61 ? -14.852 24.312 1.958 1 96.69 61 PHE B O 1
ATOM 4382 N N . TYR B 1 62 ? -16.844 24.625 1.034 1 97 62 TYR B N 1
ATOM 4383 C CA . TYR B 1 62 ? -16.297 25.5 -0.003 1 97 62 TYR B CA 1
ATOM 4384 C C . TYR B 1 62 ? -15.844 26.828 0.584 1 97 62 TYR B C 1
ATOM 4386 O O . TYR B 1 62 ? -14.891 27.438 0.094 1 97 62 TYR B O 1
ATOM 4394 N N . GLN B 1 63 ? -16.469 27.281 1.643 1 96.56 63 GLN B N 1
ATOM 4395 C CA . GLN B 1 63 ? -15.984 28.453 2.354 1 96.56 63 GLN B CA 1
ATOM 4396 C C . GLN B 1 63 ? -14.57 28.234 2.883 1 96.56 63 GLN B C 1
ATOM 4398 O O . GLN B 1 63 ? -13.727 29.125 2.783 1 96.56 63 GLN B O 1
ATOM 4403 N N . SER B 1 64 ? -14.367 27.078 3.449 1 97.38 64 SER B N 1
ATOM 4404 C CA . SER B 1 64 ? -13.047 26.766 3.994 1 97.38 64 SER B CA 1
ATOM 4405 C C . SER B 1 64 ? -11.992 26.719 2.896 1 97.38 64 SER B C 1
ATOM 4407 O O . SER B 1 64 ? -10.852 27.141 3.111 1 97.38 64 SER B O 1
ATOM 4409 N N . LEU B 1 65 ? -12.312 26.25 1.72 1 97.62 65 LEU B N 1
ATOM 4410 C CA . LEU B 1 65 ? -11.391 26.234 0.589 1 97.62 65 LEU B CA 1
ATOM 4411 C C . LEU B 1 65 ? -11.086 27.641 0.116 1 97.62 65 LEU B C 1
ATOM 4413 O O . LEU B 1 65 ? -9.922 27.984 -0.136 1 97.62 65 LEU B O 1
ATOM 4417 N N . ALA B 1 66 ? -12.078 28.422 0.077 1 96.19 66 ALA B N 1
ATOM 4418 C CA . ALA B 1 66 ? -11.961 29.766 -0.507 1 96.19 66 ALA B CA 1
ATOM 4419 C C . ALA B 1 66 ? -11.125 30.688 0.384 1 96.19 66 ALA B C 1
ATOM 4421 O O . ALA B 1 66 ? -10.375 31.516 -0.113 1 96.19 66 ALA B O 1
ATOM 4422 N N . ILE B 1 67 ? -11.234 30.531 1.621 1 96 67 ILE B N 1
ATOM 4423 C CA . ILE B 1 67 ? -10.641 31.5 2.543 1 96 67 ILE B CA 1
ATOM 4424 C C . ILE B 1 67 ? -9.164 31.156 2.76 1 96 67 ILE B C 1
ATOM 4426 O O . ILE B 1 67 ? -8.406 31.969 3.279 1 96 67 ILE B O 1
ATOM 4430 N N . GLN B 1 68 ? -8.742 29.969 2.373 1 96.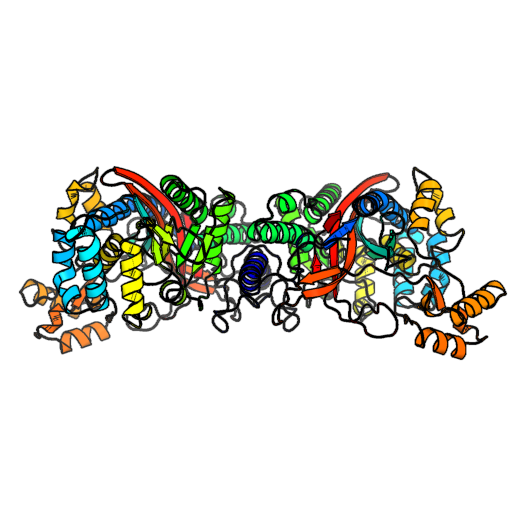62 68 GLN B N 1
ATOM 4431 C CA . GLN B 1 68 ? -7.387 29.516 2.656 1 96.62 68 GLN B CA 1
ATOM 4432 C C . GLN B 1 68 ? -6.348 30.453 2.053 1 96.62 68 GLN B C 1
ATOM 4434 O O . GLN B 1 68 ? -5.285 30.672 2.639 1 96.62 68 GLN B O 1
ATOM 4439 N N . ASN B 1 69 ? -6.633 31 0.939 1 95.44 69 ASN B N 1
ATOM 4440 C CA . ASN B 1 69 ? -5.695 31.938 0.323 1 95.44 69 ASN B CA 1
ATOM 4441 C C . ASN B 1 69 ? -5.469 33.156 1.199 1 95.44 69 ASN B C 1
ATOM 4443 O O . ASN B 1 69 ? -4.371 33.719 1.224 1 95.44 69 ASN B O 1
ATOM 4447 N N . ASP B 1 70 ? -6.512 33.594 1.868 1 95.12 70 ASP B N 1
ATOM 4448 C CA . ASP B 1 70 ? -6.371 34.719 2.797 1 95.12 70 ASP B CA 1
ATOM 4449 C C . ASP B 1 70 ? -5.441 34.344 3.953 1 95.12 70 ASP B C 1
ATOM 4451 O O . ASP B 1 70 ? -4.629 35.156 4.383 1 95.12 70 ASP B O 1
ATOM 4455 N N . PHE B 1 71 ? -5.547 33.188 4.418 1 94.25 71 PHE B N 1
ATOM 4456 C CA . PHE B 1 71 ? -4.699 32.781 5.52 1 94.25 71 PHE B CA 1
ATOM 4457 C C . PHE B 1 71 ? -3.246 32.656 5.078 1 94.25 71 PHE B C 1
ATOM 4459 O O . PHE B 1 71 ? -2.33 32.938 5.852 1 94.25 71 PHE B O 1
ATOM 4466 N N . ASN B 1 72 ? -3.049 32.188 3.846 1 95.62 72 ASN B N 1
ATOM 4467 C CA . ASN B 1 72 ? -1.692 32.188 3.307 1 95.62 72 ASN B CA 1
ATOM 4468 C C . ASN B 1 72 ? -1.081 33.594 3.322 1 95.62 72 ASN B C 1
ATOM 4470 O O . ASN B 1 72 ? 0.061 33.75 3.748 1 95.62 72 ASN B O 1
ATOM 4474 N N . LEU B 1 73 ? -1.857 34.469 2.916 1 95.06 73 LEU B N 1
ATOM 4475 C CA . LEU B 1 73 ? -1.386 35.844 2.852 1 95.06 73 LEU B CA 1
ATOM 4476 C C . LEU B 1 73 ? -1.178 36.406 4.25 1 95.06 73 LEU B C 1
ATOM 4478 O O . LEU B 1 73 ? -0.278 37.219 4.469 1 95.06 73 LEU B O 1
ATOM 4482 N N . LEU B 1 74 ? -2.035 36 5.117 1 94.12 74 LEU B N 1
ATOM 4483 C CA . LEU B 1 74 ? -1.87 36.438 6.496 1 94.12 74 LEU B CA 1
ATOM 4484 C C . LEU B 1 74 ? -0.506 36.031 7.039 1 94.12 74 LEU B C 1
ATOM 4486 O O . LEU B 1 74 ? 0.212 36.875 7.613 1 94.12 74 LEU B O 1
ATOM 4490 N N . ILE B 1 75 ? -0.132 34.781 6.863 1 94.56 75 ILE B N 1
ATOM 4491 C CA . ILE B 1 75 ? 1.152 34.281 7.32 1 94.56 75 ILE B CA 1
ATOM 4492 C C . ILE B 1 75 ? 2.289 35 6.625 1 94.56 75 ILE B C 1
ATOM 4494 O O . ILE B 1 75 ? 3.27 35.406 7.262 1 94.56 75 ILE B O 1
ATOM 4498 N N . HIS B 1 76 ? 2.092 35.156 5.355 1 95.19 76 HIS B N 1
ATOM 4499 C CA . HIS B 1 76 ? 3.092 35.875 4.57 1 95.19 76 HIS B CA 1
ATOM 4500 C C . HIS B 1 76 ? 3.275 37.312 5.078 1 95.19 76 HIS B C 1
ATOM 4502 O O . HIS B 1 76 ? 4.402 37.75 5.285 1 95.19 76 HIS B O 1
ATOM 4508 N N . ALA B 1 77 ? 2.189 38 5.301 1 93.56 77 ALA B N 1
ATOM 4509 C CA . ALA B 1 77 ? 2.205 39.375 5.754 1 93.56 77 ALA B CA 1
ATOM 4510 C C . ALA B 1 77 ? 2.881 39.5 7.113 1 93.56 77 ALA B C 1
ATOM 4512 O O . ALA B 1 77 ? 3.736 40.375 7.312 1 93.56 77 ALA B O 1
ATOM 4513 N N . MET B 1 78 ? 2.518 38.688 8 1 93.94 78 MET B N 1
ATOM 4514 C CA . MET B 1 78 ? 3.08 38.75 9.344 1 93.94 78 MET B CA 1
ATOM 4515 C C . MET B 1 78 ? 4.582 38.469 9.32 1 93.94 78 MET B C 1
ATOM 4517 O O . MET B 1 78 ? 5.348 39.125 10.031 1 93.94 78 MET B O 1
ATOM 4521 N N . SER B 1 79 ? 5 37.531 8.5 1 93.69 79 SER B N 1
ATOM 4522 C CA . SER B 1 79 ? 6.406 37.156 8.438 1 93.69 79 SER B CA 1
ATOM 4523 C C . SER B 1 79 ? 7.266 38.312 7.906 1 93.69 79 SER B C 1
ATOM 4525 O O . SER B 1 79 ? 8.477 38.344 8.133 1 93.69 79 SER B O 1
ATOM 4527 N N . HIS B 1 80 ? 6.641 39.281 7.223 1 91.38 80 HIS B N 1
ATOM 4528 C CA . HIS B 1 80 ? 7.375 40.375 6.609 1 91.38 80 HIS B CA 1
ATOM 4529 C C . HIS B 1 80 ? 7.246 41.656 7.434 1 91.38 80 HIS B C 1
ATOM 4531 O O . HIS B 1 80 ? 7.816 42.688 7.078 1 91.38 80 HIS B O 1
ATOM 4537 N N . ASP B 1 81 ? 6.531 41.594 8.5 1 92.25 81 ASP B N 1
ATOM 4538 C CA . ASP B 1 81 ? 6.309 42.781 9.328 1 92.25 81 ASP B CA 1
ATOM 4539 C C . ASP B 1 81 ? 6.984 42.625 10.688 1 92.25 81 ASP B C 1
ATOM 4541 O O . ASP B 1 81 ? 6.348 42.219 11.664 1 92.25 81 ASP B O 1
ATOM 4545 N N . TYR B 1 82 ? 8.203 43.094 10.742 1 94.62 82 TYR B N 1
ATOM 4546 C CA . TYR B 1 82 ? 9.031 42.938 11.93 1 94.62 82 TYR B CA 1
ATOM 4547 C C . TYR B 1 82 ? 8.367 43.594 13.148 1 94.62 82 TYR B C 1
ATOM 4549 O O . TYR B 1 82 ? 8.305 42.969 14.219 1 94.62 82 TYR B O 1
ATOM 4557 N N . GLU B 1 83 ? 7.883 44.781 12.984 1 93.5 83 GLU B N 1
ATOM 4558 C CA . GLU B 1 83 ? 7.297 45.5 14.109 1 93.5 83 GLU B CA 1
ATOM 4559 C C . GLU B 1 83 ? 6.047 44.812 14.625 1 93.5 83 GLU B C 1
ATOM 4561 O O . GLU B 1 83 ? 5.801 44.781 15.836 1 93.5 83 GLU B O 1
ATOM 4566 N N . PHE B 1 84 ? 5.293 44.344 13.75 1 92 84 PHE B N 1
ATOM 4567 C CA . PHE B 1 84 ? 4.09 43.594 14.133 1 92 84 PHE B CA 1
ATOM 4568 C C . PHE B 1 84 ? 4.449 42.344 14.938 1 92 84 PHE B C 1
ATOM 4570 O O . PHE B 1 84 ? 3.92 42.156 16.031 1 92 84 PHE B O 1
ATOM 4577 N N . LEU B 1 85 ? 5.395 41.5 14.445 1 92.94 85 LEU B N 1
ATOM 4578 C CA . LEU B 1 85 ? 5.805 40.25 15.109 1 92.94 85 LEU B CA 1
ATOM 4579 C C . LEU B 1 85 ? 6.359 40.562 16.5 1 92.94 85 LEU B C 1
ATOM 4581 O O . LEU B 1 85 ? 5.992 39.906 17.469 1 92.94 85 LEU B O 1
ATOM 4585 N N . LYS B 1 86 ? 7.188 41.531 16.516 1 93.19 86 LYS B N 1
ATOM 4586 C CA . LYS B 1 86 ? 7.824 41.875 17.781 1 93.19 86 LYS B CA 1
ATOM 4587 C C . LYS B 1 86 ? 6.789 42.344 18.812 1 93.19 86 LYS B C 1
ATOM 4589 O O . LYS B 1 86 ? 6.871 41.969 19.984 1 93.19 86 LYS B O 1
ATOM 4594 N N . SER B 1 87 ? 5.844 43.094 18.344 1 89.5 87 SER B N 1
ATOM 4595 C CA . SER B 1 87 ? 4.824 43.625 19.25 1 89.5 87 SER B CA 1
ATOM 4596 C C . SER B 1 87 ? 3.93 42.5 19.781 1 89.5 87 SER B C 1
ATOM 4598 O O . SER B 1 87 ? 3.646 42.438 20.969 1 89.5 87 SER B O 1
ATOM 4600 N N . VAL B 1 88 ? 3.48 41.656 18.938 1 87.38 88 VAL B N 1
ATOM 4601 C CA . VAL B 1 88 ? 2.529 40.625 19.312 1 87.38 88 VAL B CA 1
ATOM 4602 C C . VAL B 1 88 ? 3.229 39.562 20.156 1 87.38 88 VAL B C 1
ATOM 4604 O O . VAL B 1 88 ? 2.625 39 21.078 1 87.38 88 VAL B O 1
ATOM 4607 N N . LEU B 1 89 ? 4.531 39.281 19.922 1 90.19 89 LEU B N 1
ATOM 4608 C CA . LEU B 1 89 ? 5.23 38.156 20.578 1 90.19 89 LEU B CA 1
ATOM 4609 C C . LEU B 1 89 ? 6.043 38.688 21.766 1 90.19 89 LEU B C 1
ATOM 4611 O O . LEU B 1 89 ? 6.812 37.906 22.359 1 90.19 89 LEU B O 1
ATOM 4615 N N . LYS B 1 90 ? 5.863 39.906 22.094 1 89.12 90 LYS B N 1
ATOM 4616 C CA . LYS B 1 90 ? 6.695 40.5 23.109 1 89.12 90 LYS B CA 1
ATOM 4617 C C . LYS B 1 90 ? 6.699 39.688 24.406 1 89.12 90 LYS B C 1
ATOM 4619 O O . LYS B 1 90 ? 7.766 39.344 24.922 1 89.12 90 LYS B O 1
ATOM 4624 N N . SER B 1 91 ? 5.516 39.375 24.891 1 84.38 91 SER B N 1
ATOM 4625 C CA . SER B 1 91 ? 5.406 38.625 26.125 1 84.38 91 SER B CA 1
ATOM 4626 C C . SER B 1 91 ? 5.957 37.188 25.953 1 84.38 91 SER B C 1
ATOM 4628 O O . SER B 1 91 ? 6.617 36.688 26.859 1 84.38 91 SER B O 1
ATOM 4630 N N . SER B 1 92 ? 5.688 36.562 24.859 1 88.62 92 SER B N 1
ATOM 4631 C CA . SER B 1 92 ? 6.145 35.219 24.594 1 88.62 92 SER B CA 1
ATOM 4632 C C . SER B 1 92 ? 7.664 35.156 24.484 1 88.62 92 SER B C 1
ATOM 4634 O O . SER B 1 92 ? 8.281 34.156 24.891 1 88.62 92 SER B O 1
ATOM 4636 N N . ILE B 1 93 ? 8.258 36.125 23.891 1 92.44 93 ILE B N 1
ATOM 4637 C CA . ILE B 1 93 ? 9.703 36.219 23.75 1 92.44 93 ILE B CA 1
ATOM 4638 C C . ILE B 1 93 ? 10.359 36.219 25.125 1 92.44 93 ILE B C 1
ATOM 4640 O O . ILE B 1 93 ? 11.422 35.625 25.328 1 92.44 93 ILE B O 1
ATOM 4644 N N . GLN B 1 94 ? 9.703 36.812 26.047 1 90.44 94 GLN B N 1
ATOM 4645 C CA . GLN B 1 94 ? 10.25 36.938 27.391 1 90.44 94 GLN B CA 1
ATOM 4646 C C . GLN B 1 94 ? 10.023 35.656 28.203 1 90.44 94 GLN B C 1
ATOM 4648 O O . GLN B 1 94 ? 10.859 35.312 29.031 1 90.44 94 GLN B O 1
ATOM 4653 N N . GLN B 1 95 ? 8.992 34.969 27.906 1 87.44 95 GLN B N 1
ATOM 4654 C CA . GLN B 1 95 ? 8.555 33.906 28.828 1 87.44 95 GLN B CA 1
ATOM 4655 C C . GLN B 1 95 ? 8.82 32.531 28.234 1 87.44 95 GLN B C 1
ATOM 4657 O O . GLN B 1 95 ? 8.867 31.547 28.969 1 87.44 95 GLN B O 1
ATOM 4662 N N . GLU B 1 96 ? 8.914 32.469 26.984 1 91.25 96 GLU B N 1
ATOM 4663 C CA . GLU B 1 96 ? 9.039 31.156 26.328 1 91.25 96 GLU B CA 1
ATOM 4664 C C . GLU B 1 96 ? 10.336 31.062 25.531 1 91.25 96 GLU B C 1
ATOM 4666 O O . GLU B 1 96 ? 10.477 31.688 24.469 1 91.25 96 GLU B O 1
ATOM 4671 N N . GLU B 1 97 ? 11.148 30.172 25.953 1 94.06 97 GLU B N 1
ATOM 4672 C CA . GLU B 1 97 ? 12.453 30.016 25.328 1 94.06 97 GLU B CA 1
ATOM 4673 C C . GLU B 1 97 ? 12.328 29.672 23.844 1 94.06 97 GLU B C 1
ATOM 4675 O O . GLU B 1 97 ? 13.109 30.156 23.016 1 94.06 97 GLU B O 1
ATOM 4680 N N . PHE B 1 98 ? 11.445 28.812 23.562 1 94.44 98 PHE B N 1
ATOM 4681 C CA . PHE B 1 98 ? 11.219 28.391 22.188 1 94.44 98 PHE B CA 1
ATOM 4682 C C . PHE B 1 98 ? 10.961 29.594 21.281 1 94.44 98 PHE B C 1
ATOM 4684 O O . PHE B 1 98 ? 11.555 29.703 20.203 1 94.44 98 PHE B O 1
ATOM 4691 N N . VAL B 1 99 ? 10.055 30.469 21.672 1 94.38 99 VAL B N 1
ATOM 4692 C CA . VAL B 1 99 ? 9.695 31.656 20.891 1 94.38 99 VAL B CA 1
ATOM 4693 C C . VAL B 1 99 ? 10.891 32.625 20.828 1 94.38 99 VAL B C 1
ATOM 4695 O O . VAL B 1 99 ? 11.188 33.156 19.766 1 94.38 99 VAL B O 1
ATOM 4698 N N . LYS B 1 100 ? 11.555 32.75 21.922 1 96.62 100 LYS B N 1
ATOM 4699 C CA . LYS B 1 100 ? 12.711 33.656 21.984 1 96.62 100 LYS B CA 1
ATOM 4700 C C . LYS B 1 100 ? 13.797 33.219 21 1 96.62 100 LYS B C 1
ATOM 4702 O O . LYS B 1 100 ? 14.305 34.031 20.234 1 96.62 100 LYS B O 1
ATOM 4707 N N . ARG B 1 101 ? 14.094 31.984 21.047 1 97.31 101 ARG B N 1
ATOM 4708 C CA . ARG B 1 101 ? 15.172 31.469 20.203 1 97.31 101 ARG B CA 1
ATOM 4709 C C . ARG B 1 101 ? 14.812 31.594 18.719 1 97.31 101 ARG B C 1
ATOM 4711 O O . ARG B 1 101 ? 15.672 31.906 17.891 1 97.31 101 ARG B O 1
ATOM 4718 N N . HIS B 1 102 ? 13.578 31.328 18.391 1 97.12 102 HIS B N 1
ATOM 4719 C CA . HIS B 1 102 ? 13.125 31.516 17.016 1 97.12 102 HIS B CA 1
ATOM 4720 C C . HIS B 1 102 ? 13.242 32.969 16.609 1 97.12 102 HIS B C 1
ATOM 4722 O O . HIS B 1 102 ? 13.688 33.281 15.492 1 97.12 102 HIS B O 1
ATOM 4728 N N . PHE B 1 103 ? 12.836 33.812 17.484 1 97.69 103 PHE B N 1
ATOM 4729 C CA . PHE B 1 103 ? 12.859 35.25 17.203 1 97.69 103 PHE B CA 1
ATOM 4730 C C . PHE B 1 103 ? 14.289 35.75 17.047 1 97.69 103 PHE B C 1
ATOM 4732 O O . PHE B 1 103 ? 14.562 36.594 16.188 1 97.69 103 PHE B O 1
ATOM 4739 N N . ASP B 1 104 ? 15.172 35.25 17.875 1 98.12 104 ASP B N 1
ATOM 4740 C CA . ASP B 1 104 ? 16.578 35.594 17.75 1 98.12 104 ASP B CA 1
ATOM 4741 C C . ASP B 1 104 ? 17.125 35.219 16.359 1 98.12 104 ASP B C 1
ATOM 4743 O O . ASP B 1 104 ? 17.844 36 15.75 1 98.12 104 ASP B O 1
ATOM 4747 N N . ILE B 1 105 ? 16.844 34.062 15.914 1 98.12 105 ILE B N 1
ATOM 4748 C CA . ILE B 1 105 ? 17.281 33.625 14.594 1 98.12 105 ILE B CA 1
ATOM 4749 C C . ILE B 1 105 ? 16.672 34.531 13.516 1 98.12 105 ILE B C 1
ATOM 4751 O O . ILE B 1 105 ? 17.344 34.906 12.562 1 98.12 105 ILE B O 1
ATOM 4755 N N . TYR B 1 106 ? 15.414 34.812 13.688 1 98 106 TYR B N 1
ATOM 4756 C CA . TYR B 1 106 ? 14.711 35.688 12.766 1 98 106 TYR B CA 1
ATOM 4757 C C . TYR B 1 106 ? 15.422 37.031 12.648 1 98 106 TYR B C 1
ATOM 4759 O O . TYR B 1 106 ? 15.68 37.5 11.539 1 98 106 TYR B O 1
ATOM 4767 N N . GLU B 1 107 ? 15.727 37.656 13.742 1 98.19 107 GLU B N 1
ATOM 4768 C CA . GLU B 1 107 ? 16.406 38.938 13.742 1 98.19 107 GLU B CA 1
ATOM 4769 C C . GLU B 1 107 ? 17.781 38.844 13.109 1 98.19 107 GLU B C 1
ATOM 4771 O O . GLU B 1 107 ? 18.188 39.719 12.344 1 98.19 107 GLU B O 1
ATOM 4776 N N . GLU B 1 108 ? 18.438 37.781 13.445 1 97.88 108 GLU B N 1
ATOM 4777 C CA . GLU B 1 108 ? 19.781 37.594 12.898 1 97.88 108 GLU B CA 1
ATOM 4778 C C . GLU B 1 108 ? 19.75 37.5 11.375 1 97.88 108 GLU B C 1
ATOM 4780 O O . GLU B 1 108 ? 20.594 38.094 10.703 1 97.88 108 GLU B O 1
ATOM 4785 N N . VAL B 1 109 ? 18.812 36.844 10.852 1 97.06 109 VAL B N 1
ATOM 4786 C CA . VAL B 1 109 ? 18.781 36.531 9.43 1 97.06 109 VAL B CA 1
ATOM 4787 C C . VAL B 1 109 ? 18.156 37.688 8.648 1 97.06 109 VAL B C 1
ATOM 4789 O O . VAL B 1 109 ? 18.656 38.094 7.586 1 97.06 109 VAL B O 1
ATOM 4792 N N . TYR B 1 110 ? 17.109 38.312 9.156 1 94.62 110 TYR B N 1
ATOM 4793 C CA . TYR B 1 110 ? 16.297 39.219 8.336 1 94.62 110 TYR B CA 1
ATOM 4794 C C . TYR B 1 110 ? 16.5 40.656 8.742 1 94.62 110 TYR B C 1
ATOM 4796 O O . TYR B 1 110 ? 16.203 41.594 7.973 1 94.62 110 TYR B O 1
ATOM 4804 N N . ILE B 1 111 ? 16.953 40.906 9.922 1 95.44 111 ILE B N 1
ATOM 4805 C CA . ILE B 1 111 ? 17.047 42.281 10.414 1 95.44 111 ILE B CA 1
ATOM 4806 C C . ILE B 1 111 ? 18.516 42.719 10.461 1 95.44 111 ILE B C 1
ATOM 4808 O O . ILE B 1 111 ? 18.875 43.75 9.922 1 95.44 111 ILE B O 1
ATOM 4812 N N . HIS B 1 112 ? 19.344 41.906 11.023 1 96.31 112 HIS B N 1
ATOM 4813 C CA . HIS B 1 112 ? 20.75 42.25 11.188 1 96.31 112 HIS B CA 1
ATOM 4814 C C . HIS B 1 112 ? 21.547 41.938 9.922 1 96.31 112 HIS B C 1
ATOM 4816 O O . HIS B 1 112 ? 22.656 42.438 9.75 1 96.31 112 HIS B O 1
ATOM 4822 N N . ASN B 1 113 ? 20.969 41.125 9.102 1 94.56 113 ASN B N 1
ATOM 4823 C CA . ASN B 1 113 ? 21.594 40.75 7.844 1 94.56 113 ASN B CA 1
ATOM 4824 C C . ASN B 1 113 ? 20.609 40.75 6.691 1 94.56 113 ASN B C 1
ATOM 4826 O O . ASN B 1 113 ? 19.422 41 6.895 1 94.56 113 ASN B O 1
ATOM 4830 N N . THR B 1 114 ? 21.141 40.594 5.461 1 91.75 114 THR B N 1
ATOM 4831 C CA . THR B 1 114 ? 20.297 40.375 4.293 1 91.75 114 THR B CA 1
ATOM 4832 C C . THR B 1 114 ? 20.25 38.875 3.957 1 91.75 114 THR B C 1
ATOM 4834 O O . THR B 1 114 ? 21.281 38.25 3.795 1 91.75 114 THR B O 1
ATOM 4837 N N . PRO B 1 115 ? 19.062 38.406 3.955 1 92.31 115 PRO B N 1
ATOM 4838 C CA . PRO B 1 115 ? 18.969 37 3.633 1 92.31 115 PRO B CA 1
ATOM 4839 C C . PRO B 1 115 ? 19.547 36.656 2.26 1 92.31 115 PRO B C 1
ATOM 4841 O O . PRO B 1 115 ? 19.375 37.438 1.311 1 92.31 115 PRO B O 1
ATOM 4844 N N . CYS B 1 116 ? 20.172 35.469 2.164 1 92.44 116 CYS B N 1
ATOM 4845 C CA . CYS B 1 116 ? 20.812 35.062 0.917 1 92.44 116 CYS B CA 1
ATOM 4846 C C . CYS B 1 116 ? 19.766 34.531 -0.068 1 92.44 116 CYS B C 1
ATOM 4848 O O . CYS B 1 116 ? 19.953 34.625 -1.282 1 92.44 116 CYS B O 1
ATOM 4850 N N . GLN B 1 117 ? 18.719 34.031 0.445 1 96.25 117 GLN B N 1
ATOM 4851 C CA . GLN B 1 117 ? 17.688 33.375 -0.379 1 96.25 117 GLN B CA 1
ATOM 4852 C C . GLN B 1 117 ? 16.422 34.219 -0.411 1 96.25 117 GLN B C 1
ATOM 4854 O O . GLN B 1 117 ? 15.727 34.344 0.601 1 96.25 117 GLN B O 1
ATOM 4859 N N . PRO B 1 118 ? 16.047 34.719 -1.578 1 95.31 118 PRO B N 1
ATOM 4860 C CA . PRO B 1 118 ? 14.859 35.594 -1.644 1 95.31 118 PRO B CA 1
ATOM 4861 C C . PRO B 1 118 ? 13.562 34.812 -1.809 1 95.31 118 PRO B C 1
ATOM 4863 O O . PRO B 1 118 ? 12.477 35.344 -1.623 1 95.31 118 PRO B O 1
ATOM 4866 N N . ILE B 1 119 ? 13.68 33.531 -2.23 1 97.62 119 ILE B N 1
ATOM 4867 C CA . ILE B 1 119 ? 12.492 32.688 -2.459 1 97.62 119 ILE B CA 1
ATOM 4868 C C . ILE B 1 119 ? 11.992 32.125 -1.132 1 97.62 119 ILE B C 1
ATOM 4870 O O . ILE B 1 119 ? 12.773 31.609 -0.34 1 97.62 119 ILE B O 1
ATOM 4874 N N . ILE B 1 120 ? 10.727 32.281 -0.846 1 95.69 120 ILE B N 1
ATOM 4875 C CA . ILE B 1 120 ? 10.078 31.719 0.327 1 95.69 120 ILE B CA 1
ATOM 4876 C C . ILE B 1 120 ? 9.055 30.672 -0.11 1 95.69 120 ILE 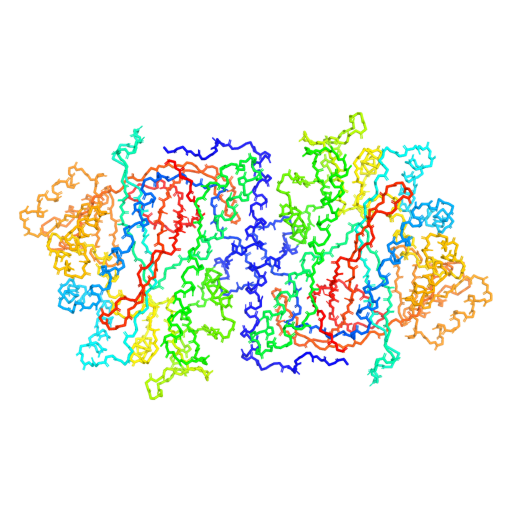B C 1
ATOM 4878 O O . ILE B 1 120 ? 8.25 30.922 -1.014 1 95.69 120 ILE B O 1
ATOM 4882 N N . LEU B 1 121 ? 9.148 29.516 0.423 1 98.12 121 LEU B N 1
ATOM 4883 C CA . LEU B 1 121 ? 8.211 28.422 0.176 1 98.12 121 LEU B CA 1
ATOM 4884 C C . LEU B 1 121 ? 7.438 28.078 1.442 1 98.12 121 LEU B C 1
ATOM 4886 O O . LEU B 1 121 ? 8.031 27.906 2.51 1 98.12 121 LEU B O 1
ATOM 4890 N N . GLY B 1 122 ? 6.094 28.062 1.31 1 97.69 122 GLY B N 1
ATOM 4891 C CA . GLY B 1 122 ? 5.254 27.688 2.436 1 97.69 122 GLY B CA 1
ATOM 4892 C C . GLY B 1 122 ? 4.262 26.594 2.094 1 97.69 122 GLY B C 1
ATOM 4893 O O . GLY B 1 122 ? 3.648 26.609 1.023 1 97.69 122 GLY B O 1
ATOM 4894 N N . MET B 1 123 ? 4.215 25.609 2.924 1 97.62 123 MET B N 1
ATOM 4895 C CA . MET B 1 123 ? 3.16 24.594 2.953 1 97.62 123 MET B CA 1
ATOM 4896 C C . MET B 1 123 ? 2.312 24.734 4.215 1 97.62 123 MET B C 1
ATOM 4898 O O . MET B 1 123 ? 2.828 24.609 5.328 1 97.62 123 MET B O 1
ATOM 4902 N N . LEU B 1 124 ? 1.055 24.938 4.016 1 97.25 124 LEU B N 1
ATOM 4903 C CA . LEU B 1 124 ? 0.206 25.25 5.16 1 97.25 124 LEU B CA 1
ATOM 4904 C C . LEU B 1 124 ? -0.986 24.312 5.234 1 97.25 124 LEU B C 1
ATOM 4906 O O . LEU B 1 124 ? -1.348 23.672 4.234 1 97.25 124 LEU B O 1
ATOM 4910 N N . ARG B 1 125 ? -1.522 24.203 6.375 1 96.56 125 ARG B N 1
ATOM 4911 C CA . ARG B 1 125 ? -2.824 23.578 6.582 1 96.56 125 ARG B CA 1
ATOM 4912 C C . ARG B 1 125 ? -3.629 24.328 7.641 1 96.56 125 ARG B C 1
ATOM 4914 O O . ARG B 1 125 ? -3.121 24.609 8.727 1 96.56 125 ARG B O 1
ATOM 4921 N N . SER B 1 126 ? -4.801 24.656 7.316 1 95.56 126 SER B N 1
ATOM 4922 C CA . SER B 1 126 ? -5.738 25.25 8.266 1 95.56 126 SER B CA 1
ATOM 4923 C C . SER B 1 126 ? -6.836 24.266 8.648 1 95.56 126 SER B C 1
ATOM 4925 O O . SER B 1 126 ? -7.477 23.672 7.777 1 95.56 126 SER B O 1
ATOM 4927 N N . ASP B 1 127 ? -7.016 24.125 9.914 1 93.75 127 ASP B N 1
ATOM 4928 C CA . ASP B 1 127 ? -8.062 23.234 10.391 1 93.75 127 ASP B CA 1
ATOM 4929 C C . ASP B 1 127 ? -9.273 24.016 10.883 1 93.75 127 ASP B C 1
ATOM 4931 O O . ASP B 1 127 ? -9.133 25.062 11.531 1 93.75 127 ASP B O 1
ATOM 4935 N N . TYR B 1 128 ? -10.422 23.531 10.523 1 95.06 128 TYR B N 1
ATOM 4936 C CA . TYR B 1 128 ? -11.688 24.156 10.883 1 95.06 128 TYR B CA 1
ATOM 4937 C C . TYR B 1 128 ? -12.602 23.156 11.594 1 95.06 128 TYR B C 1
ATOM 4939 O O . TYR B 1 128 ? -12.648 21.984 11.242 1 95.06 128 TYR B O 1
ATOM 4947 N N . VAL B 1 129 ? -13.312 23.656 12.531 1 93.5 129 VAL B N 1
ATOM 4948 C CA . VAL B 1 129 ? -14.328 22.859 13.219 1 93.5 129 VAL B CA 1
ATOM 4949 C C . VAL B 1 129 ? -15.703 23.484 13 1 93.5 129 VAL B C 1
ATOM 4951 O O . VAL B 1 129 ? -15.836 24.719 12.922 1 93.5 129 VAL B O 1
ATOM 4954 N N . LEU B 1 130 ? -16.656 22.609 12.836 1 93.69 130 LEU B N 1
ATOM 4955 C CA . LEU B 1 130 ? -18.031 23.094 12.758 1 93.69 130 LEU B CA 1
ATOM 4956 C C . LEU B 1 130 ? -18.531 23.516 14.133 1 93.69 130 LEU B C 1
ATOM 4958 O O . LEU B 1 130 ? -18.234 22.859 15.133 1 93.69 130 LEU B O 1
ATOM 4962 N N . ASP B 1 131 ? -19.203 24.578 14.125 1 92.81 131 ASP B N 1
ATOM 4963 C CA . ASP B 1 131 ? -19.766 25.141 15.344 1 92.81 131 ASP B CA 1
ATOM 4964 C C . ASP B 1 131 ? -21.266 25.375 15.203 1 92.81 131 ASP B C 1
ATOM 4966 O O . ASP B 1 131 ? -21.703 26.109 14.32 1 92.81 131 ASP B O 1
ATOM 4970 N N . CYS B 1 132 ? -21.953 24.703 16.047 1 90 132 CYS B N 1
ATOM 4971 C CA . CYS B 1 132 ? -23.406 24.812 16 1 90 132 CYS B CA 1
ATOM 4972 C C . CYS B 1 132 ? -23.938 25.328 17.328 1 90 132 CYS B C 1
ATOM 4974 O O . CYS B 1 132 ? -23.703 24.734 18.375 1 90 132 CYS B O 1
ATOM 4976 N N . ASP B 1 133 ? -24.703 26.406 17.219 1 81.56 133 ASP B N 1
ATOM 4977 C CA . ASP B 1 133 ? -25.25 27.031 18.422 1 81.56 133 ASP B CA 1
ATOM 4978 C C . ASP B 1 133 ? -26.375 26.188 19.016 1 81.56 133 ASP B C 1
ATOM 4980 O O . ASP B 1 133 ? -26.562 26.156 20.219 1 81.56 133 ASP B O 1
ATOM 4984 N N . ASP B 1 134 ? -27.141 25.594 18.141 1 82.25 134 ASP B N 1
ATOM 4985 C CA . ASP B 1 134 ? -28.266 24.75 18.547 1 82.25 134 ASP B CA 1
ATOM 4986 C C . ASP B 1 134 ? -28.109 23.328 18 1 82.25 134 ASP B C 1
ATOM 4988 O O . ASP B 1 134 ? -28.531 23.031 16.891 1 82.25 134 ASP B O 1
ATOM 4992 N N . LEU B 1 135 ? -27.672 22.453 18.828 1 78.81 135 LEU B N 1
ATOM 4993 C CA . LEU B 1 135 ? -27.344 21.094 18.391 1 78.81 135 LEU B CA 1
ATOM 4994 C C . LEU B 1 135 ? -28.625 20.266 18.188 1 78.81 135 LEU B C 1
ATOM 4996 O O . LEU B 1 135 ? -28.594 19.219 17.547 1 78.81 135 LEU B O 1
ATOM 5000 N N . GLU B 1 136 ? -29.656 20.766 18.75 1 78.94 136 GLU B N 1
ATOM 5001 C CA . GLU B 1 136 ? -30.922 20.047 18.609 1 78.94 136 GLU B CA 1
ATOM 5002 C C . GLU B 1 136 ? -31.578 20.312 17.25 1 78.94 136 GLU B C 1
ATOM 5004 O O . GLU B 1 136 ? -32.344 19.5 16.75 1 78.94 136 GLU B O 1
ATOM 5009 N N . ASN B 1 137 ? -31.266 21.516 16.766 1 81.25 137 ASN B N 1
ATOM 5010 C CA . ASN B 1 137 ? -31.812 21.891 15.469 1 81.25 137 ASN B CA 1
ATOM 5011 C C . ASN B 1 137 ? -30.703 22.344 14.516 1 81.25 137 ASN B C 1
ATOM 5013 O O . ASN B 1 137 ? -30.609 23.531 14.211 1 81.25 137 ASN B O 1
ATOM 5017 N N . ILE B 1 138 ? -30.047 21.359 13.953 1 79.31 138 ILE B N 1
ATOM 5018 C CA . ILE B 1 138 ? -28.922 21.688 13.078 1 79.31 138 ILE B CA 1
ATOM 5019 C C . ILE B 1 138 ? -29.438 22.062 11.695 1 79.31 138 ILE B C 1
ATOM 5021 O O . ILE B 1 138 ? -30.234 21.344 11.094 1 79.31 138 ILE B O 1
ATOM 5025 N N . SER B 1 139 ? -29.25 23.25 11.328 1 78.56 139 SER B N 1
ATOM 5026 C CA . SER B 1 139 ? -29.578 23.75 10 1 78.56 139 SER B CA 1
ATOM 5027 C C . SER B 1 139 ? -28.406 24.5 9.367 1 78.56 139 SER B C 1
ATOM 5029 O O . SER B 1 139 ? -27.453 24.859 10.062 1 78.56 139 SER B O 1
ATOM 5031 N N . ASN B 1 140 ? -28.5 24.641 8.117 1 77.12 140 ASN B N 1
ATOM 5032 C CA . ASN B 1 140 ? -27.438 25.359 7.41 1 77.12 140 ASN B CA 1
ATOM 5033 C C . ASN B 1 140 ? -27.281 26.781 7.945 1 77.12 140 ASN B C 1
ATOM 5035 O O . ASN B 1 140 ? -26.219 27.391 7.809 1 77.12 140 ASN B O 1
ATOM 5039 N N . ASN B 1 141 ? -28.297 27.219 8.602 1 79.38 141 ASN B N 1
ATOM 5040 C CA . ASN B 1 141 ? -28.281 28.609 9.047 1 79.38 141 ASN B CA 1
ATOM 5041 C C . ASN B 1 141 ? -27.656 28.734 10.422 1 79.38 141 ASN B C 1
ATOM 5043 O O . ASN B 1 141 ? -27.25 29.844 10.82 1 79.38 141 ASN B O 1
ATOM 5047 N N . ASN B 1 142 ? -27.484 27.703 11.102 1 87.19 142 ASN B N 1
ATOM 5048 C CA . ASN B 1 142 ? -26.984 27.828 12.461 1 87.19 142 ASN B CA 1
ATOM 5049 C C . ASN B 1 142 ? -25.656 27.094 12.633 1 87.19 142 ASN B C 1
ATOM 5051 O O . ASN B 1 142 ? -25.25 26.797 13.758 1 87.19 142 ASN B O 1
ATOM 5055 N N . ILE B 1 143 ? -25.094 26.734 11.586 1 92 143 ILE B N 1
ATOM 5056 C CA . ILE B 1 143 ? -23.797 26.062 11.625 1 92 143 ILE B CA 1
ATOM 5057 C C . ILE B 1 143 ? -22.75 26.922 10.922 1 92 143 ILE B C 1
ATOM 5059 O O . ILE B 1 143 ? -23.031 27.516 9.875 1 92 143 ILE B O 1
ATOM 5063 N N . LYS B 1 144 ? -21.656 27.172 11.57 1 93.69 144 LYS B N 1
ATOM 5064 C CA . LYS B 1 144 ? -20.531 27.938 11.031 1 93.69 144 LYS B CA 1
ATOM 5065 C C . LYS B 1 144 ? -19.219 27.172 11.211 1 93.69 144 LYS B C 1
ATOM 5067 O O . LYS B 1 144 ? -19.172 26.156 11.891 1 93.69 144 LYS B O 1
ATOM 5072 N N . ILE B 1 145 ? -18.219 27.641 10.531 1 94.81 145 ILE B N 1
ATOM 5073 C CA . ILE B 1 145 ? -16.906 27.031 10.727 1 94.81 145 ILE B CA 1
ATOM 5074 C C . ILE B 1 145 ? -16.016 27.969 11.547 1 94.81 145 ILE B C 1
ATOM 5076 O O . ILE B 1 145 ? -16.109 29.188 11.422 1 94.81 145 ILE B O 1
ATOM 5080 N N . LYS B 1 146 ? -15.227 27.406 12.383 1 92.44 146 LYS B N 1
ATOM 5081 C CA . LYS B 1 146 ? -14.234 28.141 13.164 1 92.44 146 LYS B CA 1
ATOM 5082 C C . LYS B 1 146 ? -12.828 27.578 12.914 1 92.44 146 LYS B C 1
ATOM 5084 O O . LYS B 1 146 ? -12.625 26.375 12.922 1 92.44 146 LYS B O 1
ATOM 5089 N N . GLN B 1 147 ? -11.945 28.484 12.602 1 92.06 147 GLN B N 1
ATOM 5090 C CA . GLN B 1 147 ? -10.547 28.094 12.422 1 92.06 147 GLN B CA 1
ATOM 5091 C C . GLN B 1 147 ? -9.867 27.812 13.758 1 92.06 147 GLN B C 1
ATOM 5093 O O . GLN B 1 147 ? -9.836 28.688 14.633 1 92.06 147 GLN B O 1
ATOM 5098 N N . VAL B 1 148 ? -9.305 26.641 13.922 1 86.94 148 VAL B N 1
ATOM 5099 C CA . VAL B 1 148 ? -8.859 26.281 15.258 1 86.94 148 VAL B CA 1
ATOM 5100 C C . VAL B 1 148 ? -7.348 26.062 15.266 1 86.94 148 VAL B C 1
ATOM 5102 O O . VAL B 1 148 ? -6.699 26.203 16.297 1 86.94 148 VAL B O 1
ATOM 5105 N N . LYS B 1 149 ? -6.785 25.703 14.109 1 87.56 149 LYS B N 1
ATOM 5106 C CA . LYS B 1 149 ? -5.352 25.453 14.062 1 87.56 149 LYS B CA 1
ATOM 5107 C C . LYS B 1 149 ? -4.77 25.812 12.703 1 87.56 149 LYS B C 1
ATOM 5109 O O . LYS B 1 149 ? -5.461 25.734 11.68 1 87.56 149 LYS B O 1
ATOM 5114 N N . LEU B 1 150 ? -3.57 26.266 12.719 1 91.06 150 LEU B N 1
ATOM 5115 C CA . LEU B 1 150 ? -2.811 26.531 11.5 1 91.06 150 LEU B CA 1
ATOM 5116 C C . LEU B 1 150 ? -1.425 25.891 11.578 1 91.06 150 LEU B C 1
ATOM 5118 O O . LEU B 1 150 ? -0.729 26.031 12.586 1 91.06 150 LEU B O 1
ATOM 5122 N N . PHE B 1 151 ? -1.094 25.156 10.516 1 91.38 151 PHE B N 1
ATOM 5123 C CA . PHE B 1 151 ? 0.193 24.484 10.461 1 91.38 151 PHE B CA 1
ATOM 5124 C C . PHE B 1 151 ? 1.042 25.016 9.312 1 91.38 151 PHE B C 1
ATOM 5126 O O . PHE B 1 151 ? 0.54 25.219 8.211 1 91.38 151 PHE B O 1
ATOM 5133 N N . VAL B 1 152 ? 2.332 25.219 9.594 1 91.88 152 VAL B N 1
ATOM 5134 C CA . VAL B 1 152 ? 3.242 25.641 8.531 1 91.88 152 VAL B CA 1
ATOM 5135 C C . VAL B 1 152 ? 4.422 24.672 8.461 1 91.88 152 VAL B C 1
ATOM 5137 O O . VAL B 1 152 ? 5.074 24.547 7.422 1 91.88 152 VAL B O 1
ATOM 5140 N N . THR B 1 153 ? 4.906 24 9.5 1 80 153 THR B N 1
ATOM 5141 C CA . THR B 1 153 ? 6.043 23.094 9.516 1 80 153 THR B CA 1
ATOM 5142 C C . THR B 1 153 ? 5.582 21.656 9.25 1 80 153 THR B C 1
ATOM 5144 O O . THR B 1 153 ? 6.254 20.906 8.531 1 80 153 THR B O 1
ATOM 5147 N N . SER B 1 154 ? 4.504 21.297 9.703 1 78.62 154 SER B N 1
ATOM 5148 C CA . SER B 1 154 ? 4.027 19.922 9.578 1 78.62 154 SER B CA 1
ATOM 5149 C C . SER B 1 154 ? 2.588 19.875 9.086 1 78.62 154 SER B C 1
ATOM 5151 O O . SER B 1 154 ? 1.706 19.359 9.766 1 78.62 154 SER B O 1
ATOM 5153 N N . ALA B 1 155 ? 2.531 20.469 7.902 1 86.19 155 ALA B N 1
ATOM 5154 C CA . ALA B 1 155 ? 1.248 20.25 7.234 1 86.19 155 ALA B CA 1
ATOM 5155 C C . ALA B 1 155 ? 1.101 18.812 6.777 1 86.19 155 ALA B C 1
ATOM 5157 O O . ALA B 1 155 ? 1.176 18.516 5.582 1 86.19 155 ALA B O 1
ATOM 5158 N N . SER B 1 156 ? 0.78 18.031 7.746 1 89.06 156 SER B N 1
ATOM 5159 C CA . SER B 1 156 ? 0.833 16.578 7.566 1 89.06 156 SER B CA 1
ATOM 5160 C C . SER B 1 156 ? -0.49 16.031 7.039 1 89.06 156 SER B C 1
ATOM 5162 O O . SER B 1 156 ? -1.496 16.75 7.023 1 89.06 156 SER B O 1
ATOM 5164 N N . MET B 1 157 ? -0.478 14.891 6.453 1 94.5 157 MET B N 1
ATOM 5165 C CA . MET B 1 157 ? -1.62 14.039 6.148 1 94.5 157 MET B CA 1
ATOM 5166 C C . MET B 1 157 ? -2.17 14.336 4.758 1 94.5 157 MET B C 1
ATOM 5168 O O . MET B 1 157 ? -3.238 13.844 4.391 1 94.5 157 MET B O 1
ATOM 5172 N N . ALA B 1 158 ? -1.474 15.188 4.02 1 96.94 158 ALA B N 1
ATOM 5173 C CA . ALA B 1 158 ? -1.919 15.438 2.65 1 96.94 158 ALA B CA 1
ATOM 5174 C C . ALA B 1 158 ? -1.933 14.148 1.833 1 96.94 158 ALA B C 1
ATOM 5176 O O . ALA B 1 158 ? -2.84 13.93 1.026 1 96.94 158 ALA B O 1
ATOM 5177 N N . GLY B 1 159 ? -0.874 13.391 2.016 1 97.12 159 GLY B N 1
ATOM 5178 C CA . GLY B 1 159 ? -0.812 12.109 1.322 1 97.12 159 GLY B CA 1
ATOM 5179 C C . GLY B 1 159 ? -1.913 11.156 1.736 1 97.12 159 GLY B C 1
ATOM 5180 O O . GLY B 1 159 ? -2.666 10.664 0.893 1 97.12 159 GLY B O 1
ATOM 5181 N N . LEU B 1 160 ? -2.053 10.938 3.023 1 96.38 160 LEU B N 1
ATOM 5182 C CA . LEU B 1 160 ? -3.041 10.008 3.559 1 96.38 160 LEU B CA 1
ATOM 5183 C C . LEU B 1 160 ? -4.457 10.5 3.287 1 96.38 160 LEU B C 1
ATOM 5185 O O . LEU B 1 160 ? -5.363 9.703 3.035 1 96.38 160 LEU B O 1
ATOM 5189 N N . GLY B 1 161 ? -4.637 11.828 3.369 1 96 161 GLY B N 1
ATOM 5190 C CA . GLY B 1 161 ? -5.941 12.383 3.049 1 96 161 GLY B CA 1
ATOM 5191 C C . GLY B 1 161 ? -6.383 12.094 1.628 1 96 161 GLY B C 1
ATOM 5192 O O . GLY B 1 161 ? -7.531 11.703 1.396 1 96 161 GLY B O 1
ATOM 5193 N N . THR B 1 162 ? -5.473 12.266 0.724 1 97.44 162 THR B N 1
ATOM 5194 C CA . THR B 1 162 ? -5.746 11.977 -0.68 1 97.44 162 THR B CA 1
ATOM 5195 C C . THR B 1 162 ? -6.121 10.516 -0.871 1 97.44 162 THR B C 1
ATOM 5197 O O . THR B 1 162 ? -7.098 10.203 -1.554 1 97.44 162 THR B O 1
ATOM 5200 N N . GLN B 1 163 ? -5.398 9.617 -0.243 1 97.62 163 GLN B N 1
ATOM 5201 C CA . GLN B 1 163 ? -5.652 8.188 -0.383 1 97.62 163 GLN B CA 1
ATOM 5202 C C . GLN B 1 163 ? -6.938 7.785 0.336 1 97.62 163 GLN B C 1
ATOM 5204 O O . GLN B 1 163 ? -7.617 6.844 -0.081 1 97.62 163 GLN B O 1
ATOM 5209 N N . CYS B 1 164 ? -7.246 8.492 1.394 1 97.88 164 CYS B N 1
ATOM 5210 C CA . CYS B 1 164 ? -8.453 8.18 2.148 1 97.88 164 CYS B CA 1
ATOM 5211 C C . CYS B 1 164 ? -9.695 8.359 1.285 1 97.88 164 CYS B C 1
ATOM 5213 O O . CYS B 1 164 ? -10.648 7.586 1.391 1 97.88 164 CYS B O 1
ATOM 5215 N N . THR B 1 165 ? -9.727 9.445 0.508 1 97.88 165 THR B N 1
ATOM 5216 C CA . THR B 1 165 ? -10.852 9.656 -0.39 1 97.88 165 THR B CA 1
ATOM 5217 C C . THR B 1 165 ? -11.031 8.469 -1.331 1 97.88 165 THR B C 1
ATOM 5219 O O . THR B 1 165 ? -12.156 8.031 -1.581 1 97.88 165 THR B O 1
ATOM 5222 N N . ARG B 1 166 ? -9.961 7.926 -1.844 1 97.06 166 ARG B N 1
ATOM 5223 C CA . ARG B 1 166 ? -10.008 6.742 -2.697 1 97.06 166 ARG B CA 1
ATOM 5224 C C . ARG B 1 166 ? -10.555 5.539 -1.934 1 97.06 166 ARG B C 1
ATOM 5226 O O . ARG B 1 166 ? -11.352 4.77 -2.467 1 97.06 166 ARG B O 1
ATOM 5233 N N . LEU B 1 167 ? -10.109 5.355 -0.743 1 98.44 167 LEU B N 1
ATOM 5234 C CA . LEU B 1 167 ? -10.578 4.273 0.114 1 98.44 167 LEU B CA 1
ATOM 5235 C C . LEU B 1 167 ? -12.086 4.359 0.324 1 98.44 167 LEU B C 1
ATOM 5237 O O . LEU B 1 167 ? -12.789 3.348 0.235 1 98.44 167 LEU B O 1
ATOM 5241 N N . HIS B 1 168 ? -12.555 5.543 0.626 1 98.62 168 HIS B N 1
ATOM 5242 C CA . HIS B 1 168 ? -13.977 5.723 0.904 1 98.62 168 HIS B CA 1
ATOM 5243 C C . HIS B 1 168 ? -14.812 5.473 -0.343 1 98.62 168 HIS B C 1
ATOM 5245 O O . HIS B 1 168 ? -15.922 4.93 -0.253 1 98.62 168 HIS B O 1
ATOM 5251 N N . ARG B 1 169 ? -14.336 5.945 -1.495 1 97.44 169 ARG B N 1
ATOM 5252 C CA . ARG B 1 169 ? -15.031 5.598 -2.734 1 97.44 169 ARG B CA 1
ATOM 5253 C C . ARG B 1 169 ? -15.125 4.086 -2.9 1 97.44 169 ARG B C 1
ATOM 5255 O O . ARG B 1 169 ? -16.203 3.562 -3.225 1 97.44 169 ARG B O 1
ATOM 5262 N N . PHE B 1 170 ? -14.055 3.422 -2.629 1 97.31 170 PHE B N 1
ATOM 5263 C CA . PHE B 1 170 ? -14.008 1.967 -2.713 1 97.31 170 PHE B CA 1
ATOM 5264 C C . PHE B 1 170 ? -15.016 1.338 -1.762 1 97.31 170 PHE B C 1
ATOM 5266 O O . PHE B 1 170 ? -15.758 0.434 -2.148 1 97.31 170 PHE B O 1
ATOM 5273 N N . ASN B 1 171 ? -14.977 1.772 -0.51 1 98 171 ASN B N 1
ATOM 5274 C CA . ASN B 1 171 ? -15.906 1.23 0.476 1 98 171 ASN B CA 1
ATOM 5275 C C . ASN B 1 171 ? -17.359 1.451 0.061 1 98 171 ASN B C 1
ATOM 5277 O O . ASN B 1 171 ? -18.188 0.545 0.175 1 98 171 ASN B O 1
ATOM 5281 N N . LEU B 1 172 ? -17.656 2.684 -0.4 1 97.31 172 LEU B N 1
ATOM 5282 C CA . LEU B 1 172 ? -19.016 3.018 -0.815 1 97.31 172 LEU B CA 1
ATOM 5283 C C . LEU B 1 172 ? -19.453 2.16 -2.002 1 97.31 172 LEU B C 1
ATOM 5285 O O . LEU B 1 172 ? -20.594 1.704 -2.059 1 97.31 172 LEU B O 1
ATOM 5289 N N . GLU B 1 173 ? -18.562 1.978 -2.938 1 95.69 173 GLU B N 1
ATOM 5290 C CA . GLU B 1 173 ? -18.859 1.118 -4.078 1 95.69 173 GLU B CA 1
ATOM 5291 C C . GLU B 1 173 ? -19.188 -0.303 -3.625 1 95.69 173 GLU B C 1
ATOM 5293 O O . GLU B 1 173 ? -20.109 -0.927 -4.145 1 95.69 173 GLU B O 1
ATOM 5298 N N . ASN B 1 174 ? -18.453 -0.837 -2.68 1 94.62 174 ASN B N 1
ATOM 5299 C CA . ASN B 1 174 ? -18.688 -2.182 -2.166 1 94.62 174 ASN B CA 1
ATOM 5300 C C . ASN B 1 174 ? -19.969 -2.252 -1.347 1 94.62 174 ASN B C 1
ATOM 5302 O O . ASN B 1 174 ? -20.5 -3.336 -1.116 1 94.62 174 ASN B O 1
ATOM 5306 N N . LEU B 1 175 ? -20.438 -1.099 -0.923 1 95.12 175 LEU B N 1
ATOM 5307 C CA . LEU B 1 175 ? -21.703 -1.021 -0.204 1 95.12 175 LEU B CA 1
ATOM 5308 C C . LEU B 1 175 ? -22.875 -0.788 -1.168 1 95.12 175 LEU B C 1
ATOM 5310 O O . LEU B 1 175 ? -24.016 -0.605 -0.74 1 95.12 175 LEU B O 1
ATOM 5314 N N . GLY B 1 176 ? -22.609 -0.702 -2.477 1 91.75 176 GLY B N 1
ATOM 5315 C CA . GLY B 1 176 ? -23.625 -0.509 -3.496 1 91.75 176 GLY B CA 1
ATOM 5316 C C . GLY B 1 176 ? -24.031 0.943 -3.67 1 91.75 176 GLY B C 1
ATOM 5317 O O . GLY B 1 176 ? -25.125 1.234 -4.168 1 91.75 176 GLY B O 1
ATOM 5318 N N . LYS B 1 177 ? -23.172 1.836 -3.152 1 95.06 177 LYS B N 1
ATOM 5319 C CA . LYS B 1 177 ? -23.484 3.262 -3.223 1 95.06 177 LYS B CA 1
ATOM 5320 C C . LYS B 1 177 ? -22.594 3.965 -4.246 1 95.06 177 LYS B C 1
ATOM 5322 O O . LYS B 1 177 ? -21.922 4.945 -3.922 1 95.06 177 LYS B O 1
ATOM 5327 N N . GLN B 1 178 ? -22.688 3.576 -5.508 1 93.75 178 GLN B N 1
ATOM 5328 C CA . GLN B 1 178 ? -21.844 4.086 -6.582 1 93.75 178 GLN B CA 1
ATOM 5329 C C . GLN B 1 178 ? -22.078 5.574 -6.82 1 93.75 178 GLN B C 1
ATOM 5331 O O . GLN B 1 178 ? -21.141 6.324 -7.098 1 93.75 178 GLN B O 1
ATOM 5336 N N . ASP B 1 179 ? -23.266 5.961 -6.691 1 94.25 179 ASP B N 1
ATOM 5337 C CA . ASP B 1 179 ? -23.609 7.355 -6.949 1 94.25 179 ASP B CA 1
ATOM 5338 C C . ASP B 1 179 ? -22.984 8.281 -5.91 1 94.25 179 ASP B C 1
ATOM 5340 O O . ASP B 1 179 ? -22.469 9.352 -6.254 1 94.25 179 ASP B O 1
ATOM 5344 N N . ILE B 1 180 ? -23.047 7.859 -4.68 1 95.31 180 ILE B N 1
ATOM 5345 C CA . ILE B 1 180 ? -22.438 8.656 -3.615 1 95.31 180 ILE B CA 1
ATOM 5346 C C . ILE B 1 180 ? -20.922 8.688 -3.799 1 95.31 180 ILE B C 1
ATOM 5348 O O . ILE B 1 180 ? -20.297 9.742 -3.664 1 95.31 180 ILE B O 1
ATOM 5352 N N . ALA B 1 181 ? -20.344 7.523 -4.117 1 95.12 181 ALA B N 1
ATOM 5353 C CA . ALA B 1 181 ? -18.906 7.414 -4.336 1 95.12 181 ALA B CA 1
ATOM 5354 C C . ALA B 1 181 ? -18.438 8.383 -5.422 1 95.12 181 ALA B C 1
ATOM 5356 O O . ALA B 1 181 ? -17.422 9.047 -5.27 1 95.12 181 ALA B O 1
ATOM 5357 N N . ALA B 1 182 ? -19.203 8.516 -6.453 1 93 182 ALA B N 1
ATOM 5358 C CA . ALA B 1 182 ? -18.844 9.32 -7.613 1 93 182 ALA B CA 1
ATOM 5359 C C . ALA B 1 182 ? -18.906 10.812 -7.293 1 93 182 ALA B C 1
ATOM 5361 O O . ALA B 1 182 ? -18.25 11.625 -7.953 1 93 182 ALA B O 1
ATOM 5362 N N . ASN B 1 183 ? -19.578 11.164 -6.238 1 92.19 183 ASN B N 1
ATOM 5363 C CA . ASN B 1 183 ? -19.812 12.578 -5.988 1 92.19 183 ASN B CA 1
ATOM 5364 C C . ASN B 1 183 ? -19 13.086 -4.805 1 92.19 183 ASN B C 1
ATOM 5366 O O . ASN B 1 183 ? -19.125 14.242 -4.398 1 92.19 183 ASN B O 1
ATOM 5370 N N . LEU B 1 184 ? -18.188 12.25 -4.238 1 96.44 184 LEU B N 1
ATOM 5371 C CA . LEU B 1 184 ? -17.25 12.734 -3.223 1 96.44 184 LEU B CA 1
ATOM 5372 C C . LEU B 1 184 ? -16.312 13.781 -3.805 1 96.44 184 LEU B C 1
ATOM 5374 O O . LEU B 1 184 ? -15.859 13.648 -4.945 1 96.44 184 LEU B O 1
ATOM 5378 N N . PRO B 1 185 ? -16.047 14.844 -3.047 1 96.62 185 PRO B N 1
ATOM 5379 C CA . PRO B 1 185 ? -15.086 15.82 -3.559 1 96.62 185 PRO B CA 1
ATOM 5380 C C . PRO B 1 185 ? -13.719 15.195 -3.84 1 96.62 185 PRO B C 1
ATOM 5382 O O . PRO B 1 185 ? -13.227 14.398 -3.045 1 96.62 185 PRO B O 1
ATOM 5385 N N . GLU B 1 186 ? -13.203 15.547 -4.965 1 95.12 186 GLU B N 1
ATOM 5386 C CA . GLU B 1 186 ? -11.867 15.062 -5.301 1 95.12 186 GLU B CA 1
ATOM 5387 C C . GLU B 1 186 ? -10.805 15.672 -4.387 1 95.12 186 GLU B C 1
ATOM 5389 O O . GLU B 1 186 ? -10.875 16.859 -4.059 1 95.12 186 GLU B O 1
ATOM 5394 N N . CYS B 1 187 ? -9.906 14.906 -3.922 1 95.94 187 CYS B N 1
ATOM 5395 C CA . CYS B 1 187 ? -8.797 15.391 -3.102 1 95.94 187 CYS B CA 1
ATOM 5396 C C . CYS B 1 187 ? -7.465 15.203 -3.814 1 95.94 187 CYS B C 1
ATOM 5398 O O . CYS B 1 187 ? -7.027 14.07 -4.027 1 95.94 187 CYS B O 1
ATOM 5400 N N . LYS B 1 188 ? -6.801 16.266 -4.16 1 97.38 188 LYS B N 1
ATOM 5401 C CA . LYS B 1 188 ? -5.512 16.234 -4.84 1 97.38 188 LYS B CA 1
ATOM 5402 C C . LYS B 1 188 ? -4.453 16.984 -4.035 1 97.38 188 LYS B C 1
ATOM 5404 O O . LYS B 1 188 ? -3.568 17.625 -4.605 1 97.38 188 LYS B O 1
ATOM 5409 N N . ALA B 1 189 ? -4.625 16.938 -2.764 1 97.88 189 ALA B N 1
ATOM 5410 C CA . ALA B 1 189 ? -3.791 17.734 -1.878 1 97.88 189 ALA B CA 1
ATOM 5411 C C . ALA B 1 189 ? -2.311 17.453 -2.098 1 97.88 189 ALA B C 1
ATOM 5413 O O . ALA B 1 189 ? -1.521 18.359 -2.352 1 97.88 189 ALA B O 1
ATOM 5414 N N . VAL B 1 190 ? -1.896 16.203 -2.053 1 98 190 VAL B N 1
ATOM 5415 C CA . VAL B 1 190 ? -0.478 15.867 -2.102 1 98 190 VAL B CA 1
ATOM 5416 C C . VAL B 1 190 ? 0.072 16.141 -3.498 1 98 190 VAL B C 1
ATOM 5418 O O . VAL B 1 190 ? 1.221 16.562 -3.648 1 98 190 VAL B O 1
ATOM 5421 N N . GLU B 1 191 ? -0.656 15.898 -4.543 1 98.25 191 GLU B N 1
ATOM 5422 C CA . GLU B 1 191 ? -0.242 16.188 -5.914 1 98.25 191 GLU B CA 1
ATOM 5423 C C . GLU B 1 191 ? 0.001 17.688 -6.113 1 98.25 191 GLU B C 1
ATOM 5425 O O . GLU B 1 191 ? 1.006 18.078 -6.707 1 98.25 191 GLU B O 1
ATOM 5430 N N . ASN B 1 192 ? -0.964 18.422 -5.617 1 98.38 192 ASN B N 1
ATOM 5431 C CA . ASN B 1 192 ? -0.858 19.859 -5.781 1 98.38 192 ASN B CA 1
ATOM 5432 C C . ASN B 1 192 ? 0.306 20.438 -4.977 1 98.38 192 ASN B C 1
ATOM 5434 O O . ASN B 1 192 ? 1.002 21.344 -5.438 1 98.38 192 ASN B O 1
ATOM 5438 N N . MET B 1 193 ? 0.488 19.969 -3.793 1 98 193 MET B N 1
ATOM 5439 C CA . MET B 1 193 ? 1.64 20.391 -2.998 1 98 193 MET B CA 1
ATOM 5440 C C . MET B 1 193 ? 2.945 20.016 -3.695 1 98 193 MET B C 1
ATOM 5442 O O . MET B 1 193 ? 3.881 20.828 -3.736 1 98 193 MET B O 1
ATOM 5446 N N . ALA B 1 194 ? 3.014 18.812 -4.246 1 98.38 194 ALA B N 1
ATOM 5447 C CA . ALA B 1 194 ? 4.199 18.344 -4.957 1 98.38 194 ALA B CA 1
ATOM 5448 C C . ALA B 1 194 ? 4.531 19.266 -6.137 1 98.38 194 ALA B C 1
ATOM 5450 O O . ALA B 1 194 ? 5.699 19.547 -6.406 1 98.38 194 ALA B O 1
ATOM 5451 N N . LYS B 1 195 ? 3.516 19.703 -6.848 1 98.56 195 LYS B N 1
ATOM 5452 C CA . LYS B 1 195 ? 3.717 20.609 -7.977 1 98.56 195 LYS B CA 1
ATOM 5453 C C . LYS B 1 195 ? 4.418 21.891 -7.531 1 98.56 195 LYS B C 1
ATOM 5455 O O . LYS B 1 195 ? 5.305 22.391 -8.227 1 98.56 195 LYS B O 1
ATOM 5460 N N . VAL B 1 196 ? 4 22.359 -6.379 1 98.38 196 VAL B N 1
ATOM 5461 C CA . VAL B 1 196 ? 4.574 23.594 -5.883 1 98.38 196 VAL B CA 1
ATOM 5462 C C . VAL B 1 196 ? 6.012 23.359 -5.426 1 98.38 196 VAL B C 1
ATOM 5464 O O . VAL B 1 196 ? 6.887 24.203 -5.633 1 98.38 196 VAL B O 1
ATOM 5467 N N . PHE B 1 197 ? 6.332 22.234 -4.836 1 97.94 197 PHE B N 1
ATOM 5468 C CA . PHE B 1 197 ? 7.699 21.875 -4.477 1 97.94 197 PHE B CA 1
ATOM 5469 C C . PHE B 1 197 ? 8.594 21.812 -5.707 1 97.94 197 PHE B C 1
ATOM 5471 O O . PHE B 1 197 ? 9.703 22.344 -5.695 1 97.94 197 PHE B O 1
ATOM 5478 N N . ALA B 1 198 ? 8.094 21.156 -6.73 1 98.31 198 ALA B N 1
ATOM 5479 C CA . ALA B 1 198 ? 8.859 21.031 -7.965 1 98.31 198 ALA B CA 1
ATOM 5480 C C . ALA B 1 198 ? 9.133 22.406 -8.57 1 98.31 198 ALA B C 1
ATOM 5482 O O . ALA B 1 198 ? 10.234 22.672 -9.07 1 98.31 198 ALA B O 1
ATOM 5483 N N . GLU B 1 199 ? 8.133 23.266 -8.484 1 98.25 199 GLU B N 1
ATOM 5484 C CA . GLU B 1 199 ? 8.305 24.625 -9.008 1 98.25 199 GLU B CA 1
ATOM 5485 C C . GLU B 1 199 ? 9.359 25.375 -8.211 1 98.25 199 GLU B C 1
ATOM 5487 O O . GLU B 1 199 ? 10.219 26.047 -8.797 1 98.25 199 GLU B O 1
ATOM 5492 N N . ALA B 1 200 ? 9.273 25.312 -6.914 1 98.44 200 ALA B N 1
ATOM 5493 C CA . ALA B 1 200 ? 10.273 25.969 -6.074 1 98.44 200 ALA B CA 1
ATOM 5494 C C . ALA B 1 200 ? 11.672 25.422 -6.359 1 98.44 200 ALA B C 1
ATOM 5496 O O . ALA B 1 200 ? 12.641 26.188 -6.398 1 98.44 200 ALA B O 1
ATOM 5497 N N . TRP B 1 201 ? 11.789 24.125 -6.547 1 98.5 201 TRP B N 1
ATOM 5498 C CA . TRP B 1 201 ? 13.062 23.484 -6.852 1 98.5 201 TRP B CA 1
ATOM 5499 C C . TRP B 1 201 ? 13.633 24.016 -8.164 1 98.5 201 TRP B C 1
ATOM 5501 O O . TRP B 1 201 ? 14.828 24.297 -8.258 1 98.5 201 TRP B O 1
ATOM 5511 N N . ARG B 1 202 ? 12.797 24.172 -9.164 1 98.06 202 ARG B N 1
ATOM 5512 C CA . ARG B 1 202 ? 13.234 24.719 -10.445 1 98.06 202 ARG B CA 1
ATOM 5513 C C . ARG B 1 202 ? 13.734 26.156 -10.281 1 98.06 202 ARG B C 1
ATOM 5515 O O . ARG B 1 202 ? 14.719 26.547 -10.906 1 98.06 202 ARG B O 1
ATOM 5522 N N . MET B 1 203 ? 13.086 26.906 -9.445 1 98 203 MET B N 1
ATOM 5523 C CA . MET B 1 203 ? 13.445 28.297 -9.219 1 98 203 MET B CA 1
ATOM 5524 C C . MET B 1 203 ? 14.797 28.406 -8.523 1 98 203 MET B C 1
ATOM 5526 O O . MET B 1 203 ? 15.508 29.406 -8.703 1 98 203 MET B O 1
ATOM 5530 N N . TYR B 1 204 ? 15.102 27.391 -7.727 1 98.06 204 TYR B N 1
ATOM 5531 C CA . TYR B 1 204 ? 16.422 27.391 -7.102 1 98.06 204 TYR B CA 1
ATOM 5532 C C . TYR B 1 204 ? 17.531 27.422 -8.148 1 98.06 204 TYR B C 1
ATOM 5534 O O . TYR B 1 204 ? 18.578 28.031 -7.934 1 98.06 204 TYR B O 1
ATOM 5542 N N . GLY B 1 205 ? 17.328 26.656 -9.25 1 97 205 GLY B N 1
ATOM 5543 C CA . GLY B 1 205 ? 18.141 26.891 -10.438 1 97 205 GLY B CA 1
ATOM 5544 C C . GLY B 1 205 ? 19.312 25.922 -10.555 1 97 205 GLY B C 1
ATOM 5545 O O . GLY B 1 205 ? 20.125 26.047 -11.477 1 97 205 GLY B O 1
ATOM 5546 N N . ASN B 1 206 ? 19.5 25 -9.68 1 97.56 206 ASN B N 1
ATOM 5547 C CA . ASN B 1 206 ? 20.516 23.969 -9.789 1 97.56 206 ASN B CA 1
ATOM 5548 C C . ASN B 1 206 ? 19.891 22.578 -9.922 1 97.56 206 ASN B C 1
ATOM 5550 O O . ASN B 1 206 ? 19.359 22.031 -8.953 1 97.56 206 ASN B O 1
ATOM 5554 N N . LYS B 1 207 ? 20.031 21.969 -11.016 1 95.31 207 LYS B N 1
ATOM 5555 C CA . LYS B 1 207 ? 19.359 20.734 -11.367 1 95.31 207 LYS B CA 1
ATOM 5556 C C . LYS B 1 207 ? 19.953 19.547 -10.609 1 95.31 207 LYS B C 1
ATOM 5558 O O . LYS B 1 207 ? 19.391 18.453 -10.609 1 95.31 207 LYS B O 1
ATOM 5563 N N . LYS B 1 208 ? 21 19.766 -9.906 1 95.62 208 LYS B N 1
ATOM 5564 C CA . LYS B 1 208 ? 21.641 18.703 -9.148 1 95.62 208 LYS B CA 1
ATOM 5565 C C . LYS B 1 208 ? 21.344 18.828 -7.656 1 95.62 208 LYS B C 1
ATOM 5567 O O . LYS B 1 208 ? 21.641 17.922 -6.883 1 95.62 208 LYS B O 1
ATOM 5572 N N . ALA B 1 209 ? 20.781 19.938 -7.238 1 98.38 209 ALA B N 1
ATOM 5573 C CA . ALA B 1 209 ? 20.5 20.172 -5.82 1 98.38 209 ALA B CA 1
ATOM 5574 C C . ALA B 1 209 ? 19.406 19.234 -5.32 1 98.38 209 ALA B C 1
ATOM 5576 O O . ALA B 1 209 ? 18.516 18.844 -6.082 1 98.38 209 ALA B O 1
ATOM 5577 N N . ALA B 1 210 ? 19.453 18.906 -4.078 1 98.44 210 ALA B N 1
ATOM 5578 C CA . ALA B 1 210 ? 18.484 17.984 -3.504 1 98.44 210 ALA B CA 1
ATOM 5579 C C . ALA B 1 210 ? 17.438 18.719 -2.676 1 98.44 210 ALA B C 1
ATOM 5581 O O . ALA B 1 210 ? 17.672 19.844 -2.207 1 98.44 210 ALA B O 1
ATOM 5582 N N . ILE B 1 211 ? 16.281 18.172 -2.627 1 98.62 211 ILE B N 1
ATOM 5583 C CA . ILE B 1 211 ? 15.32 18.516 -1.584 1 98.62 211 ILE B CA 1
ATOM 5584 C C . ILE B 1 211 ? 15.602 17.688 -0.33 1 98.62 211 ILE B C 1
ATOM 5586 O O . ILE B 1 211 ? 15.68 16.453 -0.392 1 98.62 211 ILE B O 1
ATOM 5590 N N . MET B 1 212 ? 15.773 18.328 0.77 1 98.5 212 MET B N 1
ATOM 5591 C CA . MET B 1 212 ? 16.062 17.625 2.018 1 98.5 212 MET B CA 1
ATOM 5592 C C . MET B 1 212 ? 14.906 17.781 3.002 1 98.5 212 MET B C 1
ATOM 5594 O O . MET B 1 212 ? 14.523 18.891 3.35 1 98.5 212 MET B O 1
ATOM 5598 N N . LEU B 1 213 ? 14.352 16.688 3.4 1 97.62 213 LEU B N 1
ATOM 5599 C CA . LEU B 1 213 ? 13.406 16.688 4.508 1 97.62 213 LEU B CA 1
ATOM 5600 C C . LEU B 1 213 ? 14.125 16.516 5.844 1 97.62 213 LEU B C 1
ATOM 5602 O O . LEU B 1 213 ? 14.922 15.594 6.008 1 97.62 213 LEU B O 1
ATOM 5606 N N . ILE B 1 214 ? 13.922 17.406 6.727 1 97.5 214 ILE B N 1
ATOM 5607 C CA . ILE B 1 214 ? 14.406 17.234 8.094 1 97.5 214 ILE B CA 1
ATOM 5608 C C . ILE B 1 214 ? 13.367 16.469 8.914 1 97.5 214 ILE B C 1
ATOM 5610 O O . ILE B 1 214 ? 12.273 16.969 9.156 1 97.5 214 ILE B O 1
ATOM 5614 N N . ILE B 1 215 ? 13.781 15.297 9.344 1 95.38 215 ILE B N 1
ATOM 5615 C CA . ILE B 1 215 ? 12.781 14.391 9.898 1 95.38 215 ILE B CA 1
ATOM 5616 C C . ILE B 1 215 ? 13.219 13.93 11.289 1 95.38 215 ILE B C 1
ATOM 5618 O O . ILE B 1 215 ? 14.359 14.156 11.695 1 95.38 215 ILE B O 1
ATOM 5622 N N . ARG B 1 216 ? 12.219 13.344 11.984 1 92.25 216 ARG B N 1
ATOM 5623 C CA . ARG B 1 216 ? 12.492 12.516 13.156 1 92.25 216 ARG B CA 1
ATOM 5624 C C . ARG B 1 216 ? 12.422 11.031 12.797 1 92.25 216 ARG B C 1
ATOM 5626 O O . ARG B 1 216 ? 11.547 10.609 12.047 1 92.25 216 ARG B O 1
ATOM 5633 N N . HIS B 1 217 ? 13.273 10.266 13.391 1 87.31 217 HIS B N 1
ATOM 5634 C CA . HIS B 1 217 ? 13.344 8.859 13.023 1 87.31 217 HIS B CA 1
ATOM 5635 C C . HIS B 1 217 ? 12.203 8.062 13.648 1 87.31 217 HIS B C 1
ATOM 5637 O O . HIS B 1 217 ? 11.797 7.027 13.125 1 87.31 217 HIS B O 1
ATOM 5643 N N . ASN B 1 218 ? 11.789 8.539 14.711 1 90.19 218 ASN B N 1
ATOM 5644 C CA . ASN B 1 218 ? 10.711 7.844 15.406 1 90.19 218 ASN B CA 1
ATOM 5645 C C . ASN B 1 218 ? 9.344 8.414 15.031 1 90.19 218 ASN B C 1
ATOM 5647 O O . ASN B 1 218 ? 8.672 9.023 15.859 1 90.19 218 ASN B O 1
ATOM 5651 N N . SER B 1 219 ? 8.969 8.258 13.844 1 89.88 219 SER B N 1
ATOM 5652 C CA . SER B 1 219 ? 7.684 8.75 13.359 1 89.88 219 SER B CA 1
ATOM 5653 C C . SER B 1 219 ? 6.824 7.621 12.805 1 89.88 219 SER B C 1
ATOM 5655 O O . SER B 1 219 ? 7.305 6.797 12.023 1 89.88 219 SER B O 1
ATOM 5657 N N . THR B 1 220 ? 5.57 7.656 13.18 1 92.25 220 THR B N 1
ATOM 5658 C CA . THR B 1 220 ? 4.652 6.629 12.703 1 92.25 220 THR B CA 1
ATOM 5659 C C . THR B 1 220 ? 4.09 7.004 11.336 1 92.25 220 THR B C 1
ATOM 5661 O O . THR B 1 220 ? 3.547 6.152 10.625 1 92.25 220 THR B O 1
ATOM 5664 N N . THR B 1 221 ? 4.223 8.273 10.953 1 90.81 221 THR B N 1
ATOM 5665 C CA . THR B 1 221 ? 3.531 8.727 9.75 1 90.81 221 THR B CA 1
ATOM 5666 C C . THR B 1 221 ? 4.527 9.055 8.641 1 90.81 221 THR B C 1
ATOM 5668 O O . THR B 1 221 ? 4.312 9.977 7.855 1 90.81 221 THR B O 1
ATOM 5671 N N . VAL B 1 222 ? 5.598 8.336 8.641 1 94.06 222 VAL B N 1
ATOM 5672 C CA . VAL B 1 222 ? 6.605 8.531 7.605 1 94.06 222 VAL B CA 1
ATOM 5673 C C . VAL B 1 222 ? 5.992 8.281 6.23 1 94.06 222 VAL B C 1
ATOM 5675 O O . VAL B 1 222 ? 6.367 8.93 5.25 1 94.06 222 VAL B O 1
ATOM 5678 N N . THR B 1 223 ? 5.031 7.438 6.172 1 94.62 223 THR B N 1
ATOM 5679 C CA . THR B 1 223 ? 4.426 7.062 4.902 1 94.62 223 THR B CA 1
ATOM 5680 C C . THR B 1 223 ? 3.67 8.242 4.293 1 94.62 223 THR B C 1
ATOM 5682 O O . THR B 1 223 ? 3.598 8.375 3.07 1 94.62 223 THR B O 1
ATOM 5685 N N . ASP B 1 224 ? 3.113 9.109 5.148 1 95.88 224 ASP B N 1
ATOM 5686 C CA . ASP B 1 224 ? 2.484 10.32 4.641 1 95.88 224 ASP B CA 1
ATOM 5687 C C . ASP B 1 224 ? 3.502 11.211 3.932 1 95.88 224 ASP B C 1
ATOM 5689 O O . ASP B 1 224 ? 3.215 11.773 2.873 1 95.88 224 ASP B O 1
ATOM 5693 N N . GLN B 1 225 ? 4.609 11.336 4.488 1 96.12 225 GLN B N 1
ATOM 5694 C CA . GLN B 1 225 ? 5.695 12.117 3.906 1 96.12 225 GLN B CA 1
ATOM 5695 C C . GLN B 1 225 ? 6.172 11.5 2.594 1 96.12 225 GLN B C 1
ATOM 5697 O O . GLN B 1 225 ? 6.469 12.219 1.638 1 96.12 225 GLN B O 1
ATOM 5702 N N . ARG B 1 226 ? 6.23 10.195 2.572 1 97.69 226 ARG B N 1
ATOM 5703 C CA . ARG B 1 226 ? 6.668 9.484 1.378 1 97.69 226 ARG B CA 1
ATOM 5704 C C . ARG B 1 226 ? 5.734 9.758 0.203 1 97.69 226 ARG B C 1
ATOM 5706 O O . ARG B 1 226 ? 6.18 9.836 -0.943 1 97.69 226 ARG B O 1
ATOM 5713 N N . TRP B 1 227 ? 4.48 9.867 0.43 1 98.19 227 TRP B N 1
ATOM 5714 C CA . TRP B 1 227 ? 3.543 10.188 -0.642 1 98.19 227 TRP B CA 1
ATOM 5715 C C . TRP B 1 227 ? 3.945 11.477 -1.354 1 98.19 227 TRP B C 1
ATOM 5717 O O . TRP B 1 227 ? 3.867 11.562 -2.582 1 98.19 227 TRP B O 1
ATOM 5727 N N . LEU B 1 228 ? 4.312 12.469 -0.545 1 97.62 228 LEU B N 1
ATOM 5728 C CA . LEU B 1 228 ? 4.77 13.719 -1.141 1 97.62 228 LEU B CA 1
ATOM 5729 C C . LEU B 1 228 ? 6.004 13.492 -2.01 1 97.62 228 LEU B C 1
ATOM 5731 O O . LEU B 1 228 ? 6.082 14 -3.129 1 97.62 228 LEU B O 1
ATOM 5735 N N . GLU B 1 229 ? 6.945 12.734 -1.505 1 97.94 229 GLU B N 1
ATOM 5736 C CA . GLU B 1 229 ? 8.156 12.422 -2.252 1 97.94 229 GLU B CA 1
ATOM 5737 C C . GLU B 1 229 ? 7.836 11.727 -3.566 1 97.94 229 GLU B C 1
ATOM 5739 O O . GLU B 1 229 ? 8.414 12.047 -4.609 1 97.94 229 GLU B O 1
ATOM 5744 N N . TYR B 1 230 ? 6.934 10.75 -3.479 1 98.06 230 TYR B N 1
ATOM 5745 C CA . TYR B 1 230 ? 6.566 9.992 -4.672 1 98.06 230 TYR B CA 1
ATOM 5746 C C . TYR B 1 230 ? 5.918 10.898 -5.711 1 98.06 230 TYR B C 1
ATOM 5748 O O . TYR B 1 230 ? 6.191 10.773 -6.906 1 98.06 230 TYR B O 1
ATOM 5756 N N . GLU B 1 231 ? 5.059 11.805 -5.262 1 98.25 231 GLU B N 1
ATOM 5757 C CA . GLU B 1 231 ? 4.383 12.695 -6.199 1 98.25 231 GLU B CA 1
ATOM 5758 C C . GLU B 1 231 ? 5.363 13.68 -6.836 1 98.25 231 GLU B C 1
ATOM 5760 O O . GLU B 1 231 ? 5.23 14.023 -8.008 1 98.25 231 GLU B O 1
ATOM 5765 N N . ILE B 1 232 ? 6.332 14.164 -6.039 1 98.06 232 ILE B N 1
ATOM 5766 C CA . ILE B 1 232 ? 7.355 15.039 -6.598 1 98.06 232 ILE B CA 1
ATOM 5767 C C . ILE B 1 232 ? 8.141 14.297 -7.68 1 98.06 232 ILE B C 1
ATOM 5769 O O . ILE B 1 232 ? 8.352 14.828 -8.773 1 98.06 232 ILE B O 1
ATOM 5773 N N . ARG B 1 233 ? 8.508 13.109 -7.379 1 95.62 233 ARG B N 1
ATOM 5774 C CA . ARG B 1 233 ? 9.297 12.32 -8.32 1 95.62 233 ARG B CA 1
ATOM 5775 C C . ARG B 1 233 ? 8.469 11.938 -9.539 1 95.62 233 ARG B C 1
ATOM 5777 O O . ARG B 1 233 ? 9.008 11.773 -10.641 1 95.62 233 ARG B O 1
ATOM 5784 N N . HIS B 1 234 ? 7.211 11.719 -9.336 1 95.62 234 HIS B N 1
ATOM 5785 C CA . HIS B 1 234 ? 6.324 11.461 -10.461 1 95.62 234 HIS B CA 1
ATOM 5786 C C . HIS B 1 234 ? 6.348 12.617 -11.461 1 95.62 234 HIS B C 1
ATOM 5788 O O . HIS B 1 234 ? 6.227 12.406 -12.664 1 95.62 234 HIS B O 1
ATOM 5794 N N . LEU B 1 235 ? 6.473 13.773 -10.93 1 96.75 235 LEU B N 1
ATOM 5795 C CA . LEU B 1 235 ? 6.527 14.961 -11.773 1 96.75 235 LEU B CA 1
ATOM 5796 C C . LEU B 1 235 ? 7.887 15.078 -12.461 1 96.75 235 LEU B C 1
ATOM 5798 O O . LEU B 1 235 ? 7.965 15.461 -13.625 1 96.75 235 LEU B O 1
ATOM 5802 N N . ASP B 1 236 ? 8.891 14.789 -11.695 1 94.88 236 ASP B N 1
ATOM 5803 C CA . ASP B 1 236 ? 10.258 14.875 -12.195 1 94.88 236 ASP B CA 1
ATOM 5804 C C . ASP B 1 236 ? 11.18 13.906 -11.453 1 94.88 236 ASP B C 1
ATOM 5806 O O . ASP B 1 236 ? 11.656 14.211 -10.359 1 94.88 236 ASP B O 1
ATOM 5810 N N . LYS B 1 237 ? 11.625 12.852 -12.07 1 90.81 237 LYS B N 1
ATOM 5811 C CA . LYS B 1 237 ? 12.406 11.781 -11.453 1 90.81 237 LYS B CA 1
ATOM 5812 C C . LYS B 1 237 ? 13.836 12.227 -11.172 1 90.81 237 LYS B C 1
ATOM 5814 O O . LYS B 1 237 ? 14.562 11.57 -10.422 1 90.81 237 LYS B O 1
ATOM 5819 N N . SER B 1 238 ? 14.195 13.273 -11.766 1 91.5 238 SER B N 1
ATOM 5820 C CA . SER B 1 238 ? 15.578 13.711 -11.648 1 91.5 238 SER B CA 1
ATOM 582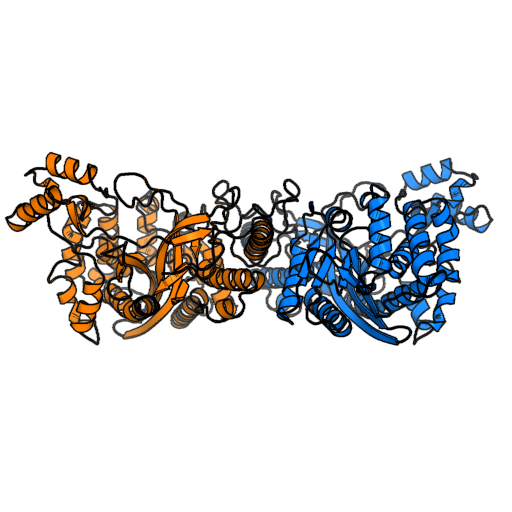1 C C . SER B 1 238 ? 15.812 14.469 -10.344 1 91.5 238 SER B C 1
ATOM 5823 O O . SER B 1 238 ? 16.953 14.711 -9.961 1 91.5 238 SER B O 1
ATOM 5825 N N . ILE B 1 239 ? 14.789 14.844 -9.609 1 95.81 239 ILE B N 1
ATOM 5826 C CA . ILE B 1 239 ? 14.914 15.602 -8.375 1 95.81 239 ILE B CA 1
ATOM 5827 C C . ILE B 1 239 ? 15.391 14.695 -7.246 1 95.81 239 ILE B C 1
ATOM 5829 O O . ILE B 1 239 ? 14.656 13.805 -6.805 1 95.81 239 ILE B O 1
ATOM 5833 N N . PRO B 1 240 ? 16.562 14.938 -6.797 1 95.88 240 PRO B N 1
ATOM 5834 C CA . PRO B 1 240 ? 16.984 14.148 -5.637 1 95.88 240 PRO B CA 1
ATOM 5835 C C . PRO B 1 240 ? 16.266 14.547 -4.352 1 95.88 240 PRO B C 1
ATOM 5837 O O . PRO B 1 240 ? 16.094 15.742 -4.082 1 95.88 240 PRO B O 1
ATOM 5840 N N . ILE B 1 241 ? 15.828 13.609 -3.627 1 97.25 241 ILE B N 1
ATOM 5841 C CA . ILE B 1 241 ? 15.188 13.852 -2.34 1 97.25 241 ILE B CA 1
ATOM 5842 C C . ILE B 1 241 ? 15.891 13.039 -1.253 1 97.25 241 ILE B C 1
ATOM 5844 O O . ILE B 1 241 ? 16.031 11.82 -1.371 1 97.25 241 ILE B O 1
ATOM 5848 N N . ILE B 1 242 ? 16.344 13.711 -0.202 1 96.94 242 ILE B N 1
ATOM 5849 C CA . ILE B 1 242 ? 17.031 13.008 0.871 1 96.94 242 ILE B CA 1
ATOM 5850 C C . ILE B 1 242 ? 16.375 13.336 2.211 1 96.94 242 ILE B C 1
ATOM 5852 O O . ILE B 1 242 ? 15.664 14.336 2.332 1 96.94 242 ILE B O 1
ATOM 5856 N N . ARG B 1 243 ? 16.547 12.484 3.186 1 96.62 243 ARG B N 1
ATOM 5857 C CA . ARG B 1 243 ? 16.031 12.648 4.539 1 96.62 243 ARG B CA 1
ATOM 5858 C C . ARG B 1 243 ? 17.156 12.664 5.562 1 96.62 243 ARG B C 1
ATOM 5860 O O . ARG B 1 243 ? 18.016 11.781 5.559 1 96.62 243 ARG B O 1
ATOM 5867 N N . ARG B 1 244 ? 17.203 13.703 6.336 1 97.25 244 ARG B N 1
ATOM 5868 C CA . ARG B 1 244 ? 18.219 13.844 7.375 1 97.25 244 ARG B CA 1
ATOM 5869 C C . ARG B 1 244 ? 17.594 14.336 8.68 1 97.25 244 ARG B C 1
ATOM 5871 O O . ARG B 1 244 ? 16.641 15.109 8.664 1 97.25 244 ARG B O 1
ATOM 5878 N N . GLY B 1 245 ? 18.125 13.875 9.805 1 96.19 245 GLY B N 1
ATOM 5879 C CA . GLY B 1 245 ? 17.766 14.453 11.086 1 96.19 245 GLY B CA 1
ATOM 5880 C C . GLY B 1 245 ? 18.688 15.586 11.508 1 96.19 245 GLY B C 1
ATOM 5881 O O . GLY B 1 245 ? 19.719 15.828 10.867 1 96.19 245 GLY B O 1
ATOM 5882 N N . PHE B 1 246 ? 18.281 16.281 12.594 1 97.38 246 PHE B N 1
ATOM 5883 C CA . PHE B 1 246 ? 19.125 17.359 13.102 1 97.38 246 PHE B CA 1
ATOM 5884 C C . PHE B 1 246 ? 20.516 16.828 13.438 1 97.38 246 PHE B C 1
ATOM 5886 O O . PHE B 1 246 ? 21.516 17.531 13.219 1 97.38 246 PHE B O 1
ATOM 5893 N N . LYS B 1 247 ? 20.531 15.625 13.922 1 96.62 247 LYS B N 1
ATOM 5894 C CA . LYS B 1 247 ? 21.828 15.031 14.266 1 96.62 247 LYS B CA 1
ATOM 5895 C C . LYS B 1 247 ? 22.734 14.938 13.039 1 96.62 247 LYS B C 1
ATOM 5897 O O . LYS B 1 247 ? 23.922 15.234 13.125 1 96.62 247 LYS B O 1
ATOM 5902 N N . ASP B 1 248 ? 22.188 14.508 11.922 1 97.06 248 ASP B N 1
ATOM 5903 C CA . ASP B 1 248 ? 22.953 14.43 10.68 1 97.06 248 ASP B CA 1
ATOM 5904 C C . ASP B 1 248 ? 23.484 15.797 10.266 1 97.06 248 ASP B C 1
ATOM 5906 O O . ASP B 1 248 ? 24.625 15.922 9.836 1 97.06 248 ASP B O 1
ATOM 5910 N N . ILE B 1 249 ? 22.641 16.766 10.383 1 98.12 249 ILE B N 1
ATOM 5911 C CA . ILE B 1 249 ? 22.984 18.109 9.961 1 98.12 249 ILE B CA 1
ATOM 5912 C C . ILE B 1 249 ? 24.094 18.672 10.844 1 98.12 249 ILE B C 1
ATOM 5914 O O . ILE B 1 249 ? 25.078 19.234 10.336 1 98.12 249 ILE B O 1
ATOM 5918 N N . ILE B 1 250 ? 23.969 18.469 12.117 1 98.19 250 ILE B N 1
ATOM 5919 C CA . ILE B 1 250 ? 24.953 18.938 13.086 1 98.19 250 ILE B CA 1
ATOM 5920 C C . ILE B 1 250 ? 26.312 18.328 12.773 1 98.19 250 ILE B C 1
ATOM 5922 O O . ILE B 1 250 ? 27.328 19.016 12.805 1 98.19 250 ILE B O 1
ATOM 5926 N N . GLU B 1 251 ? 26.281 17.109 12.375 1 98 251 GLU B N 1
ATOM 5927 C CA . GLU B 1 251 ? 27.516 16.359 12.242 1 98 251 GLU B CA 1
ATOM 5928 C C . GLU B 1 251 ? 28.141 16.547 10.859 1 98 251 GLU B C 1
ATOM 5930 O O . GLU B 1 251 ? 29.359 16.516 10.711 1 98 251 GLU B O 1
ATOM 5935 N N . ARG B 1 252 ? 27.297 16.781 9.828 1 97.94 252 ARG B N 1
ATOM 5936 C CA . ARG B 1 252 ? 27.875 16.562 8.508 1 97.94 252 ARG B CA 1
ATOM 5937 C C . ARG B 1 252 ? 27.578 17.719 7.574 1 97.94 252 ARG B C 1
ATOM 5939 O O . ARG B 1 252 ? 28.188 17.844 6.504 1 97.94 252 ARG B O 1
ATOM 5946 N N . ALA B 1 253 ? 26.688 18.641 7.926 1 98.56 253 ALA B N 1
ATOM 5947 C CA . ALA B 1 253 ? 26.328 19.734 7.031 1 98.56 253 ALA B CA 1
ATOM 5948 C C . ALA B 1 253 ? 27.297 20.906 7.176 1 98.56 253 ALA B C 1
ATOM 5950 O O . ALA B 1 253 ? 27.875 21.109 8.25 1 98.56 253 ALA B O 1
ATOM 5951 N N . LYS B 1 254 ? 27.531 21.625 6.09 1 98.25 254 LYS B N 1
ATOM 5952 C CA . LYS B 1 254 ? 28.375 22.812 6.09 1 98.25 254 LYS B CA 1
ATOM 5953 C C . LYS B 1 254 ? 27.922 23.812 5.039 1 98.25 254 LYS B C 1
ATOM 5955 O O . LYS B 1 254 ? 27.172 23.469 4.117 1 98.25 254 LYS B O 1
ATOM 5960 N N . LEU B 1 255 ? 28.344 25.062 5.223 1 97.94 255 LEU B N 1
ATOM 5961 C CA . LEU B 1 255 ? 28.094 26.109 4.23 1 97.94 255 LEU B CA 1
ATOM 5962 C C . LEU B 1 255 ? 29.344 26.359 3.383 1 97.94 255 LEU B C 1
ATOM 5964 O O . LEU B 1 255 ? 30.438 26.547 3.916 1 97.94 255 LEU B O 1
ATOM 5968 N N . VAL B 1 256 ? 29.188 26.234 2.113 1 97.88 256 VAL B N 1
ATOM 5969 C CA . VAL B 1 256 ? 30.219 26.594 1.151 1 97.88 256 VAL B CA 1
ATOM 5970 C C . VAL B 1 256 ? 29.703 27.672 0.203 1 97.88 256 VAL B C 1
ATOM 5972 O O . VAL B 1 256 ? 28.859 27.406 -0.646 1 97.88 256 VAL B O 1
ATOM 5975 N N . ASP B 1 257 ? 30.234 28.891 0.236 1 97.25 257 ASP B N 1
ATOM 5976 C CA . ASP B 1 257 ? 29.734 30.016 -0.545 1 97.25 257 ASP B CA 1
ATOM 5977 C C . ASP B 1 257 ? 28.219 30.188 -0.37 1 97.25 257 ASP B C 1
ATOM 5979 O O . ASP B 1 257 ? 27.484 30.266 -1.354 1 97.25 257 ASP B O 1
ATOM 5983 N N . ASN B 1 258 ? 27.734 30 0.853 1 97.44 258 ASN B N 1
ATOM 5984 C CA . ASN B 1 258 ? 26.344 30.156 1.304 1 97.44 258 ASN B CA 1
ATOM 5985 C C . ASN B 1 258 ? 25.469 29.016 0.829 1 97.44 258 ASN B C 1
ATOM 5987 O O . ASN B 1 258 ? 24.25 29.031 1.029 1 97.44 258 ASN B O 1
ATOM 5991 N N . LYS B 1 259 ? 26.109 28.062 0.115 1 98.56 259 LYS B N 1
ATOM 5992 C CA . LYS B 1 259 ? 25.391 26.859 -0.275 1 98.56 259 LYS B CA 1
ATOM 5993 C C . LYS B 1 259 ? 25.406 25.828 0.844 1 98.56 259 LYS B C 1
ATOM 5995 O O . LYS B 1 259 ? 26.453 25.547 1.421 1 98.56 259 LYS B O 1
ATOM 6000 N N . LEU B 1 260 ? 24.25 25.312 1.188 1 98.81 260 LEU B N 1
ATOM 6001 C CA . LEU B 1 260 ? 24.172 24.25 2.176 1 98.81 260 LEU B CA 1
ATOM 6002 C C . LEU B 1 260 ? 24.547 22.906 1.558 1 98.81 260 LEU B C 1
ATOM 6004 O O . LEU B 1 260 ? 23.922 22.453 0.6 1 98.81 260 LEU B O 1
ATOM 6008 N N . ILE B 1 261 ? 25.609 22.344 2.059 1 98.75 261 ILE B N 1
ATOM 6009 C CA . ILE B 1 261 ? 26.109 21.078 1.529 1 98.75 261 ILE B CA 1
ATOM 6010 C C . ILE B 1 261 ? 26.047 20 2.611 1 98.75 261 ILE B C 1
ATOM 6012 O O . ILE B 1 261 ? 26.438 20.234 3.758 1 98.75 261 ILE B O 1
ATOM 6016 N N . ILE B 1 262 ? 25.5 18.844 2.275 1 98.19 262 ILE B N 1
ATOM 6017 C CA . ILE B 1 262 ? 25.531 17.703 3.176 1 98.19 262 ILE B CA 1
ATOM 6018 C C . ILE B 1 262 ? 25.688 16.406 2.367 1 98.19 262 ILE B C 1
ATOM 6020 O O . ILE B 1 262 ? 24.984 16.203 1.375 1 98.19 262 ILE B O 1
ATOM 6024 N N . ASP B 1 263 ? 26.594 15.422 2.727 1 94.81 263 ASP B N 1
ATOM 6025 C CA . ASP B 1 263 ? 26.797 14.117 2.092 1 94.81 263 ASP B CA 1
ATOM 6026 C C . ASP B 1 263 ? 26.922 14.266 0.576 1 94.81 263 ASP B C 1
ATOM 6028 O O . ASP B 1 263 ? 26.266 13.555 -0.177 1 94.81 263 ASP B O 1
ATOM 6032 N N . ASP B 1 264 ? 27.547 15.32 0.067 1 91.88 264 ASP B N 1
ATOM 6033 C CA . ASP B 1 264 ? 27.891 15.602 -1.324 1 91.88 264 ASP B CA 1
ATOM 6034 C C . ASP B 1 264 ? 26.688 16.109 -2.102 1 91.88 264 ASP B C 1
ATOM 6036 O O . ASP B 1 264 ? 26.688 16.094 -3.336 1 91.88 264 ASP B O 1
ATOM 6040 N N . TYR B 1 265 ? 25.656 16.516 -1.375 1 96.69 265 TYR B N 1
ATOM 6041 C CA . TYR B 1 265 ? 24.516 17.156 -2.006 1 96.69 265 TYR B CA 1
ATOM 6042 C C . TYR B 1 265 ? 24.5 18.656 -1.709 1 96.69 265 TYR B C 1
ATOM 6044 O O . TYR B 1 265 ? 24.703 19.062 -0.566 1 96.69 265 TYR B O 1
ATOM 6052 N N . GLU B 1 266 ? 24.344 19.406 -2.686 1 98.69 266 GLU B N 1
ATOM 6053 C CA . GLU B 1 266 ? 23.844 20.766 -2.475 1 98.69 266 GLU B CA 1
ATOM 6054 C C . GLU B 1 266 ? 22.344 20.75 -2.203 1 98.69 266 GLU B C 1
ATOM 6056 O O . GLU B 1 266 ? 21.578 20.047 -2.879 1 98.69 266 GLU B O 1
ATOM 6061 N N . ILE B 1 267 ? 21.953 21.453 -1.224 1 98.88 267 ILE B N 1
ATOM 6062 C CA . ILE B 1 267 ? 20.547 21.422 -0.837 1 98.88 267 ILE B CA 1
ATOM 6063 C C . ILE B 1 267 ? 19.828 22.641 -1.402 1 98.88 267 ILE B C 1
ATOM 6065 O O . ILE B 1 267 ? 20.188 23.781 -1.082 1 98.88 267 ILE B O 1
ATOM 6069 N N . GLY B 1 268 ? 18.828 22.359 -2.258 1 98.81 268 GLY B N 1
ATOM 6070 C CA . GLY B 1 268 ? 18.031 23.438 -2.836 1 98.81 268 GLY B CA 1
ATOM 6071 C C . GLY B 1 268 ? 16.844 23.812 -1.987 1 98.81 268 GLY B C 1
ATOM 6072 O O . GLY B 1 268 ? 16.453 24.984 -1.938 1 98.81 268 GLY B O 1
ATOM 6073 N N . ILE B 1 269 ? 16.203 22.859 -1.376 1 98.75 269 ILE B N 1
ATOM 6074 C CA . ILE B 1 269 ? 15.039 23.078 -0.517 1 98.75 269 ILE B CA 1
ATOM 6075 C C . ILE B 1 269 ? 15.195 22.297 0.778 1 98.75 269 ILE B C 1
ATOM 6077 O O . ILE B 1 269 ? 15.609 21.125 0.753 1 98.75 269 ILE B O 1
ATOM 6081 N N . VAL B 1 270 ? 14.938 22.938 1.861 1 98.56 270 VAL B N 1
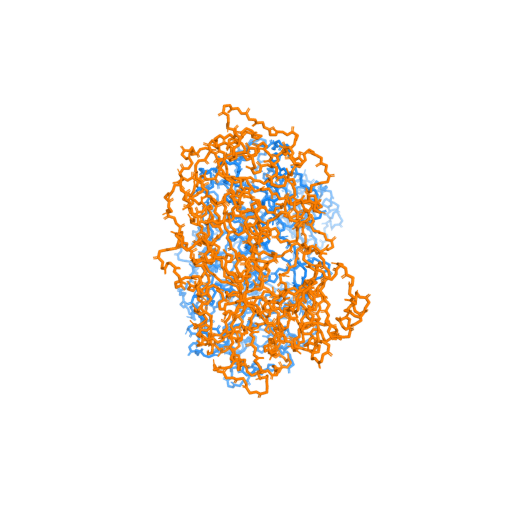ATOM 6082 C CA . VAL B 1 270 ? 14.82 22.266 3.15 1 98.56 270 VAL B CA 1
ATOM 6083 C C . VAL B 1 270 ? 13.359 22.25 3.59 1 98.56 270 VAL B C 1
ATOM 6085 O O . VAL B 1 270 ? 12.719 23.297 3.697 1 98.56 270 VAL B O 1
ATOM 6088 N N . TYR B 1 271 ? 12.82 21.094 3.75 1 98.06 271 TYR B N 1
ATOM 6089 C CA . TYR B 1 271 ? 11.453 20.953 4.227 1 98.06 271 TYR B CA 1
ATOM 6090 C C . TYR B 1 271 ? 11.43 20.375 5.637 1 98.06 271 TYR B C 1
ATOM 6092 O O . TYR B 1 271 ? 11.805 19.219 5.848 1 98.06 271 TYR B O 1
ATOM 6100 N N . TYR B 1 272 ? 10.938 21.125 6.555 1 97.06 272 TYR B N 1
ATOM 6101 C CA . TYR B 1 272 ? 10.922 20.719 7.961 1 97.06 272 TYR B CA 1
ATOM 6102 C C . TYR B 1 272 ? 9.711 19.844 8.266 1 97.06 272 TYR B C 1
ATOM 6104 O O . TYR B 1 272 ? 8.57 20.266 8.078 1 97.06 272 TYR B O 1
ATOM 6112 N N . ARG B 1 273 ? 9.961 18.672 8.75 1 94.81 273 ARG B N 1
ATOM 6113 C CA . ARG B 1 273 ? 8.914 17.812 9.297 1 94.81 273 ARG B CA 1
ATOM 6114 C C . ARG B 1 273 ? 9.094 17.641 10.805 1 94.81 273 ARG B C 1
ATOM 6116 O O . ARG B 1 273 ? 8.414 16.812 11.414 1 94.81 273 ARG B O 1
ATOM 6123 N N . THR B 1 274 ? 10.031 18.297 11.32 1 93.19 274 THR B N 1
ATOM 6124 C CA . THR B 1 274 ? 10.328 18.406 12.742 1 93.19 274 THR B CA 1
ATOM 6125 C C . THR B 1 274 ? 10.797 19.812 13.078 1 93.19 274 THR B C 1
ATOM 6127 O O . THR B 1 274 ? 10.758 20.719 12.234 1 93.19 274 THR B O 1
ATOM 6130 N N . GLY B 1 275 ? 11.008 20.125 14.359 1 92.62 275 GLY B N 1
ATOM 6131 C CA . GLY B 1 275 ? 11.492 21.422 14.758 1 92.62 275 GLY B CA 1
ATOM 6132 C C . GLY B 1 275 ? 10.383 22.375 15.164 1 92.62 275 GLY B C 1
ATOM 6133 O O . GLY B 1 275 ? 10.586 23.594 15.195 1 92.62 275 GLY B O 1
ATOM 6134 N N . TYR B 1 276 ? 9.25 21.781 15.453 1 90.31 276 TYR B N 1
ATOM 6135 C CA . TYR B 1 276 ? 8.125 22.656 15.781 1 90.31 276 TYR B CA 1
ATOM 6136 C C . TYR B 1 276 ? 7.816 22.594 17.281 1 90.31 276 TYR B C 1
ATOM 6138 O O . TYR B 1 276 ? 6.875 23.234 17.75 1 90.31 276 TYR B O 1
ATOM 6146 N N . LEU B 1 277 ? 8.578 21.859 18.016 1 89.69 277 LEU B N 1
ATOM 6147 C CA . LEU B 1 277 ? 8.492 21.797 19.484 1 89.69 277 LEU B CA 1
ATOM 6148 C C . LEU B 1 277 ? 9.852 22.047 20.109 1 89.69 277 LEU B C 1
ATOM 6150 O O . LEU B 1 277 ? 10.891 21.781 19.5 1 89.69 277 LEU B O 1
ATOM 6154 N N . ILE B 1 278 ? 9.789 22.516 21.297 1 92.31 278 ILE B N 1
ATOM 6155 C CA . ILE B 1 278 ? 11.023 22.812 22.016 1 92.31 278 ILE B CA 1
ATOM 6156 C C . ILE B 1 278 ? 11.828 21.531 22.219 1 92.31 278 ILE B C 1
ATOM 6158 O O . ILE B 1 278 ? 13.062 21.562 22.203 1 92.31 278 ILE B O 1
ATOM 6162 N N . GLU B 1 279 ? 11.117 20.391 22.344 1 92.81 279 GLU B N 1
ATOM 6163 C CA . GLU B 1 279 ? 11.758 19.094 22.562 1 92.81 279 GLU B CA 1
ATOM 6164 C C . GLU B 1 279 ? 12.578 18.672 21.344 1 92.81 279 GLU B C 1
ATOM 6166 O O . GLU B 1 279 ? 13.445 17.812 21.453 1 92.81 279 GLU B O 1
ATOM 6171 N N . HIS B 1 280 ? 12.336 19.297 20.234 1 94 280 HIS B N 1
ATOM 6172 C CA . HIS B 1 280 ? 13.086 18.984 19.016 1 94 280 HIS B CA 1
ATOM 6173 C C . HIS B 1 280 ? 14.438 19.688 19.016 1 94 280 HIS B C 1
ATOM 6175 O O . HIS B 1 280 ? 15.289 19.406 18.156 1 94 280 HIS B O 1
ATOM 6181 N N . TYR B 1 281 ? 14.57 20.562 20 1 96.19 281 TYR B N 1
ATOM 6182 C CA . TYR B 1 281 ? 15.82 21.297 20.172 1 96.19 281 TYR B CA 1
ATOM 6183 C C . TYR B 1 281 ? 16.422 21.016 21.547 1 96.19 281 TYR B C 1
ATOM 6185 O O . TYR B 1 281 ? 16.547 21.922 22.375 1 96.19 281 TYR B O 1
ATOM 6193 N N . PRO B 1 282 ? 16.906 19.875 21.75 1 95.75 282 PRO B N 1
ATOM 6194 C CA . PRO B 1 282 ? 17.359 19.516 23.094 1 95.75 282 PRO B CA 1
ATOM 6195 C C . PRO B 1 282 ? 18.641 20.234 23.516 1 95.75 282 PRO B C 1
ATOM 6197 O O . PRO B 1 282 ? 18.906 20.391 24.703 1 95.75 282 PRO B O 1
ATOM 6200 N N . THR B 1 283 ? 19.469 20.656 22.594 1 97.38 283 THR B N 1
ATOM 6201 C CA . THR B 1 283 ? 20.703 21.375 22.891 1 97.38 283 THR B CA 1
ATOM 6202 C C . THR B 1 283 ? 20.844 22.594 21.984 1 97.38 283 THR B C 1
ATOM 6204 O O . THR B 1 283 ? 20.047 22.797 21.078 1 97.38 283 THR B O 1
ATOM 6207 N N . ASP B 1 284 ? 21.875 23.328 22.203 1 97.69 284 ASP B N 1
ATOM 6208 C CA . ASP B 1 284 ? 22.156 24.531 21.406 1 97.69 284 ASP B CA 1
ATOM 6209 C C . ASP B 1 284 ? 22.578 24.156 19.984 1 97.69 284 ASP B C 1
ATOM 6211 O O . ASP B 1 284 ? 22.438 24.953 19.062 1 97.69 284 ASP B O 1
ATOM 6215 N N . LYS B 1 285 ? 23 22.953 19.844 1 98.25 285 LYS B N 1
ATOM 6216 C CA . LYS B 1 285 ? 23.5 22.516 18.531 1 98.25 285 LYS B CA 1
ATOM 6217 C C . LYS B 1 285 ? 22.375 22.5 17.5 1 98.25 285 LYS B C 1
ATOM 6219 O O . LYS B 1 285 ? 22.609 22.812 16.328 1 98.25 285 LYS B O 1
ATOM 6224 N N . GLU B 1 286 ? 21.219 22.078 17.922 1 98.12 286 GLU B N 1
ATOM 6225 C CA . GLU B 1 286 ? 20.078 22.109 17 1 98.12 286 GLU B CA 1
ATOM 6226 C C . GLU B 1 286 ? 19.719 23.531 16.578 1 98.12 286 GLU B C 1
ATOM 6228 O O . GLU B 1 286 ? 19.375 23.781 15.43 1 98.12 286 GLU B O 1
ATOM 6233 N N . TRP B 1 287 ? 19.828 24.438 17.516 1 98.19 287 TRP B N 1
ATOM 6234 C CA . TRP B 1 287 ? 19.547 25.844 17.219 1 98.19 287 TRP B CA 1
ATOM 6235 C C . TRP B 1 287 ? 20.594 26.406 16.25 1 98.19 287 TRP B C 1
ATOM 6237 O O . TRP B 1 287 ? 20.25 27.172 15.336 1 98.19 287 TRP B O 1
ATOM 6247 N N . GLU B 1 288 ? 21.781 26.031 16.438 1 98.31 288 GLU B N 1
ATOM 6248 C CA . GLU B 1 288 ? 22.859 26.453 15.547 1 98.31 288 GLU B CA 1
ATOM 6249 C C . GLU B 1 288 ? 22.641 25.891 14.141 1 98.31 288 GLU B C 1
ATOM 6251 O O . GLU B 1 288 ? 22.906 26.594 13.148 1 98.31 288 GLU B O 1
ATOM 6256 N N . ALA B 1 289 ? 22.281 24.656 14.133 1 98.5 289 ALA B N 1
ATOM 6257 C CA . ALA B 1 289 ? 21.969 24.047 12.844 1 98.5 289 ALA B CA 1
ATOM 6258 C C . ALA B 1 289 ? 20.844 24.797 12.133 1 98.5 289 ALA B C 1
ATOM 6260 O O . ALA B 1 289 ? 20.922 25.031 10.922 1 98.5 289 ALA B O 1
ATOM 6261 N N . ARG B 1 290 ? 19.812 25.156 12.867 1 98.25 290 ARG B N 1
ATOM 6262 C CA . ARG B 1 290 ? 18.703 25.906 12.305 1 98.25 290 ARG B CA 1
ATOM 6263 C C . ARG B 1 290 ? 19.172 27.266 11.766 1 98.25 290 ARG B C 1
ATOM 6265 O O . ARG B 1 290 ? 18.766 27.656 10.664 1 98.25 290 ARG B O 1
ATOM 6272 N N . LEU B 1 291 ? 19.953 27.969 12.508 1 98.5 291 LEU B N 1
ATOM 6273 C CA . LEU B 1 291 ? 20.5 29.234 12.07 1 98.5 291 LEU B CA 1
ATOM 6274 C C . LEU B 1 291 ? 21.312 29.062 10.797 1 98.5 291 LEU B C 1
ATOM 6276 O O . LEU B 1 291 ? 21.203 29.875 9.867 1 98.5 291 LEU B O 1
ATOM 6280 N N . MET B 1 292 ? 22.125 28.016 10.773 1 98.38 292 MET B N 1
ATOM 6281 C CA . MET B 1 292 ? 22.953 27.75 9.602 1 98.38 292 MET B CA 1
ATOM 6282 C C . MET B 1 292 ? 22.078 27.562 8.359 1 98.38 292 MET B C 1
ATOM 6284 O O . MET B 1 292 ? 22.375 28.125 7.301 1 98.38 292 MET B O 1
ATOM 6288 N N . ILE B 1 293 ? 21.078 26.828 8.5 1 98.5 293 ILE B N 1
ATOM 6289 C CA . ILE B 1 293 ? 20.156 26.562 7.391 1 98.5 293 ILE B CA 1
ATOM 6290 C C . ILE B 1 293 ? 19.516 27.875 6.941 1 98.5 293 ILE B C 1
ATOM 6292 O O . ILE B 1 293 ? 19.469 28.172 5.746 1 98.5 293 ILE B O 1
ATOM 6296 N N . GLU B 1 294 ? 19.047 28.656 7.887 1 98.25 294 GLU B N 1
ATOM 6297 C CA . GLU B 1 294 ? 18.359 29.906 7.582 1 98.25 294 GLU B CA 1
ATOM 6298 C C . GLU B 1 294 ? 19.281 30.891 6.863 1 98.25 294 GLU B C 1
ATOM 6300 O O . GLU B 1 294 ? 18.812 31.703 6.059 1 98.25 294 GLU B O 1
ATOM 6305 N N . LYS B 1 295 ? 20.531 30.797 7.082 1 97.88 295 LYS B N 1
ATOM 6306 C CA . LYS B 1 295 ? 21.5 31.719 6.488 1 97.88 295 LYS B CA 1
ATOM 6307 C C . LYS B 1 295 ? 21.938 31.219 5.109 1 97.88 295 LYS B C 1
ATOM 6309 O O . LYS B 1 295 ? 22.562 31.969 4.352 1 97.88 295 LYS B O 1
ATOM 6314 N N . SER B 1 296 ? 21.609 30.062 4.75 1 98.5 296 SER B N 1
ATOM 6315 C CA . SER B 1 296 ? 22.078 29.438 3.512 1 98.5 296 SER B CA 1
ATOM 6316 C C . SER B 1 296 ? 21.219 29.859 2.324 1 98.5 296 SER B C 1
ATOM 6318 O O . SER B 1 296 ? 20.203 30.547 2.494 1 98.5 296 SER B O 1
ATOM 6320 N N . LEU B 1 297 ? 21.594 29.375 1.105 1 98.38 297 LEU B N 1
ATOM 6321 C CA . LEU B 1 297 ? 20.875 29.625 -0.139 1 98.38 297 LEU B CA 1
ATOM 6322 C C . LEU B 1 297 ? 19.703 28.656 -0.299 1 98.38 297 LEU B C 1
ATOM 6324 O O . LEU B 1 297 ? 18.859 28.844 -1.183 1 98.38 297 LEU B O 1
ATOM 6328 N N . ALA B 1 298 ? 19.578 27.688 0.575 1 98.75 298 ALA B N 1
ATOM 6329 C CA . ALA B 1 298 ? 18.453 26.75 0.474 1 98.75 298 ALA B CA 1
ATOM 6330 C C . ALA B 1 298 ? 17.125 27.453 0.713 1 98.75 298 ALA B C 1
ATOM 6332 O O . ALA B 1 298 ? 17.031 28.328 1.581 1 98.75 298 ALA B O 1
ATOM 6333 N N . ILE B 1 299 ? 16.156 27.094 -0.118 1 98.69 299 ILE B N 1
ATOM 6334 C CA . ILE B 1 299 ? 14.797 27.562 0.132 1 98.69 299 ILE B CA 1
ATOM 6335 C C . ILE B 1 299 ? 14.219 26.828 1.346 1 98.69 299 ILE B C 1
ATOM 6337 O O . ILE B 1 299 ? 14.164 25.594 1.371 1 98.69 299 ILE B O 1
ATOM 6341 N N . LYS B 1 300 ? 13.859 27.578 2.381 1 97.88 300 LYS B N 1
ATOM 6342 C CA . LYS B 1 300 ? 13.344 26.953 3.596 1 97.88 300 LYS B CA 1
ATOM 6343 C C . LYS B 1 300 ? 11.82 26.828 3.537 1 97.88 300 LYS B C 1
ATOM 6345 O O . LYS B 1 300 ? 11.133 27.75 3.109 1 97.88 300 LYS B O 1
ATOM 6350 N N . CYS B 1 301 ? 11.312 25.688 3.896 1 98 301 CYS B N 1
ATOM 6351 C CA . CYS B 1 301 ? 9.883 25.438 4.031 1 98 301 CYS B CA 1
ATOM 6352 C C . CYS B 1 301 ? 9.57 24.797 5.379 1 98 301 CYS B C 1
ATOM 6354 O O . CYS B 1 301 ? 9.719 23.578 5.543 1 98 301 CYS B O 1
ATOM 6356 N N . PRO B 1 302 ? 9.141 25.484 6.336 1 96.88 302 PRO B N 1
ATOM 6357 C CA . PRO B 1 302 ? 8.977 26.938 6.234 1 96.88 302 PRO B CA 1
ATOM 6358 C C . PRO B 1 302 ? 10.234 27.703 6.641 1 96.88 302 PRO B C 1
ATOM 6360 O O . PRO B 1 302 ? 11.133 27.125 7.25 1 96.88 302 PRO B O 1
ATOM 6363 N N . SER B 1 303 ? 10.273 28.969 6.297 1 96.88 303 SER B N 1
ATOM 6364 C CA . SER B 1 303 ? 11.289 29.875 6.832 1 96.88 303 SER B CA 1
ATOM 6365 C C . SER B 1 303 ? 11.023 30.172 8.305 1 96.88 303 SER B C 1
ATOM 6367 O O . SER B 1 303 ? 9.93 29.938 8.812 1 96.88 303 SER B O 1
ATOM 6369 N N . ILE B 1 304 ? 12.031 30.672 8.969 1 96.81 304 ILE B N 1
ATOM 6370 C CA . ILE B 1 304 ? 11.906 31.031 10.375 1 96.81 304 ILE B CA 1
ATOM 6371 C C . ILE B 1 304 ? 10.836 32.125 10.539 1 96.81 304 ILE B C 1
ATOM 6373 O O . ILE B 1 304 ? 10.141 32.156 11.555 1 96.81 304 ILE B O 1
ATOM 6377 N N . GLY B 1 305 ? 10.695 33 9.578 1 95.62 305 GLY B N 1
ATOM 6378 C CA . GLY B 1 305 ? 9.641 34 9.602 1 95.62 305 GLY B CA 1
ATOM 6379 C C . GLY B 1 305 ? 8.25 33.406 9.578 1 95.62 305 GLY B C 1
ATOM 6380 O O . GLY B 1 305 ? 7.375 33.812 10.352 1 95.62 305 GLY B O 1
ATOM 6381 N N . TYR B 1 306 ? 8.039 32.469 8.688 1 95.81 306 TYR B N 1
ATOM 6382 C CA . TYR B 1 306 ? 6.742 31.797 8.594 1 95.81 306 TYR B CA 1
ATOM 6383 C C . TYR B 1 306 ? 6.438 31.016 9.867 1 95.81 306 TYR B C 1
ATOM 6385 O O . TYR B 1 306 ? 5.289 30.953 10.305 1 95.81 306 TYR B O 1
ATOM 6393 N N . ARG B 1 307 ? 7.449 30.438 10.422 1 95.06 307 ARG B N 1
ATOM 6394 C CA . ARG B 1 307 ? 7.27 29.719 11.688 1 95.06 307 ARG B CA 1
ATOM 6395 C C . ARG B 1 307 ? 6.805 30.672 12.781 1 95.06 307 ARG B C 1
ATOM 6397 O O . ARG B 1 307 ? 5.898 30.344 13.555 1 95.06 307 ARG B O 1
ATOM 6404 N N . LEU B 1 308 ? 7.441 31.766 12.883 1 94.69 308 LEU B N 1
ATOM 6405 C CA . LEU B 1 308 ? 7.07 32.75 13.883 1 94.69 308 LEU B CA 1
ATOM 6406 C C . LEU B 1 308 ? 5.66 33.281 13.633 1 94.69 308 LEU B C 1
ATOM 6408 O O . LEU B 1 308 ? 4.898 33.5 14.578 1 94.69 308 LEU B O 1
ATOM 6412 N N . ALA B 1 309 ? 5.359 33.5 12.383 1 93.88 309 ALA B N 1
ATOM 6413 C CA . ALA B 1 309 ? 4.012 33.906 12.031 1 93.88 309 ALA B CA 1
ATOM 6414 C C . ALA B 1 309 ? 2.973 32.906 12.484 1 93.88 309 ALA B C 1
ATOM 6416 O O . ALA B 1 309 ? 1.916 33.281 13.008 1 93.88 309 ALA B O 1
ATOM 6417 N N . CYS B 1 310 ? 3.262 31.688 12.242 1 92.25 310 CYS B N 1
ATOM 6418 C CA . CYS B 1 310 ? 2.357 30.625 12.664 1 92.25 310 CYS B CA 1
ATOM 6419 C C . CYS B 1 310 ? 2.178 30.625 14.18 1 92.25 310 CYS B C 1
ATOM 6421 O O . CYS B 1 310 ? 1.062 30.469 14.68 1 92.25 310 CYS B O 1
ATOM 6423 N N . ILE B 1 311 ? 3.266 30.75 14.883 1 88.94 311 ILE B N 1
ATOM 6424 C CA . ILE B 1 311 ? 3.209 30.828 16.344 1 88.94 311 ILE B CA 1
ATOM 6425 C C . ILE B 1 311 ? 2.305 31.984 16.766 1 88.94 311 ILE B C 1
ATOM 6427 O O . ILE B 1 311 ? 1.508 31.844 17.688 1 88.94 311 ILE B O 1
ATOM 6431 N N . THR B 1 312 ? 2.441 33.062 16.062 1 84.62 312 THR B N 1
ATOM 6432 C CA . THR B 1 312 ? 1.651 34.25 16.344 1 84.62 312 THR B CA 1
ATOM 6433 C C . THR B 1 312 ? 0.161 33.969 16.188 1 84.62 312 THR B C 1
ATOM 6435 O O . THR B 1 312 ? -0.648 34.375 17.031 1 84.62 312 THR B O 1
ATOM 6438 N N . VAL B 1 313 ? -0.193 33.281 15.125 1 79.38 313 VAL B N 1
ATOM 6439 C CA . VAL B 1 313 ? -1.59 32.969 14.875 1 79.38 313 VAL B CA 1
ATOM 6440 C C . VAL B 1 313 ? -2.107 32.062 15.992 1 79.38 313 VAL B C 1
ATOM 6442 O O . VAL B 1 313 ? -3.256 32.188 16.422 1 79.38 313 VAL B O 1
ATOM 6445 N N . LEU B 1 314 ? -1.276 31.219 16.422 1 72.88 314 LEU B N 1
ATOM 6446 C CA . LEU B 1 314 ? -1.673 30.25 17.453 1 72.88 314 LEU B CA 1
ATOM 6447 C C . LEU B 1 314 ? -1.884 30.938 18.797 1 72.88 314 LEU B C 1
ATOM 6449 O O . LEU B 1 314 ? -2.594 30.406 19.656 1 72.88 314 LEU B O 1
ATOM 6453 N N . LYS B 1 315 ? -1.302 32.062 19.016 1 72.38 315 LYS B N 1
ATOM 6454 C CA . LYS B 1 315 ? -1.475 32.812 20.266 1 72.38 315 LYS B CA 1
ATOM 6455 C C . LYS B 1 315 ? -2.84 33.5 20.312 1 72.38 315 LYS B C 1
ATOM 6457 O O . LYS B 1 315 ? -3.342 33.812 21.391 1 72.38 315 LYS B O 1
ATOM 6462 N N . GLN B 1 316 ? -3.6 33.562 19.25 1 67.94 316 GLN B N 1
ATOM 6463 C CA . GLN B 1 316 ? -4.961 34.062 19.125 1 67.94 316 GLN B CA 1
ATOM 6464 C C . GLN B 1 316 ? -5.02 35.562 19.438 1 67.94 316 GLN B C 1
ATOM 6466 O O . GLN B 1 316 ? -5.992 36.25 19.078 1 67.94 316 GLN B O 1
ATOM 6471 N N . GLU B 1 317 ? -3.926 36.031 20.141 1 69.56 317 GLU B N 1
ATOM 6472 C CA . GLU B 1 317 ? -3.871 37.469 20.438 1 69.56 317 GLU B CA 1
ATOM 6473 C C . GLU B 1 317 ? -3.961 38.281 19.156 1 69.56 317 GLU B C 1
ATOM 6475 O O . GLU B 1 317 ? -4.355 39.469 19.188 1 69.56 317 GLU B O 1
ATOM 6480 N N . ILE B 1 318 ? -3.666 37.625 18.141 1 75.75 318 ILE B N 1
ATOM 6481 C CA . ILE B 1 318 ? -3.67 38.312 16.859 1 75.75 318 ILE B CA 1
ATOM 6482 C C . ILE B 1 318 ? -5.102 38.688 16.469 1 75.75 318 ILE B C 1
ATOM 6484 O O . ILE B 1 318 ? -5.316 39.562 15.625 1 75.75 318 ILE B O 1
ATOM 6488 N N . PHE B 1 319 ? -6.035 38.125 17.297 1 75.75 319 PHE B N 1
ATOM 6489 C CA . PHE B 1 319 ? -7.414 38.375 16.891 1 75.75 319 PHE B CA 1
ATOM 6490 C C . PHE B 1 319 ? -8.078 39.406 17.781 1 75.75 319 PHE B C 1
ATOM 6492 O O . PHE B 1 319 ? -9.289 39.625 17.703 1 75.75 319 PHE B O 1
ATOM 6499 N N . ARG B 1 320 ? -7.219 40 18.484 1 76.69 320 ARG B N 1
ATOM 6500 C CA . ARG B 1 320 ? -7.711 41.188 19.203 1 76.69 320 ARG B CA 1
ATOM 6501 C C . ARG B 1 320 ? -8.047 42.312 18.219 1 76.69 320 ARG B C 1
ATOM 6503 O O . ARG B 1 320 ? -7.426 42.438 17.172 1 76.69 320 ARG B O 1
ATOM 6510 N N . SER B 1 321 ? -9 43.062 18.688 1 77.19 321 SER B N 1
ATOM 6511 C CA . SER B 1 321 ? -9.438 44.188 17.828 1 77.19 321 SER B CA 1
ATOM 6512 C C . SER B 1 321 ? -8.273 45.094 17.484 1 77.19 321 SER B C 1
ATOM 6514 O O . SER B 1 321 ? -7.5 45.5 18.359 1 77.19 321 SER B O 1
ATOM 6516 N N . GLY B 1 322 ? -8.094 45.375 16.172 1 81.31 322 GLY B N 1
ATOM 6517 C CA . GLY B 1 322 ? -7.09 46.312 15.703 1 81.31 322 GLY B CA 1
ATOM 6518 C C . GLY B 1 322 ? -5.766 45.656 15.375 1 81.31 322 GLY B C 1
ATOM 6519 O O . GLY B 1 322 ? -4.887 46.281 14.773 1 81.31 322 GLY B O 1
ATOM 6520 N N . SER B 1 323 ? -5.566 44.5 15.75 1 86.69 323 SER B N 1
ATOM 6521 C CA . SER B 1 323 ? -4.285 43.844 15.562 1 86.69 323 SER B CA 1
ATOM 6522 C C . SER B 1 323 ? -4.09 43.406 14.109 1 86.69 323 SER B C 1
ATOM 6524 O O . SER B 1 323 ? -3.291 44.031 13.383 1 86.69 323 SER B O 1
ATOM 6526 N N . ILE B 1 324 ? -4.988 42.562 13.578 1 88.88 324 ILE B N 1
ATOM 6527 C CA . ILE B 1 324 ? -4.789 42.062 12.227 1 88.88 324 ILE B CA 1
ATOM 6528 C C . ILE B 1 324 ? -5.156 43.125 11.211 1 88.88 324 ILE B C 1
ATOM 6530 O O . ILE B 1 324 ? -4.723 43.062 10.055 1 88.88 324 ILE B O 1
ATOM 6534 N N . GLU B 1 325 ? -5.91 44.094 11.672 1 90.19 325 GLU B N 1
ATOM 6535 C CA . GLU B 1 325 ? -6.305 45.188 10.797 1 90.19 325 GLU B CA 1
ATOM 6536 C C . GLU B 1 325 ? -5.086 45.969 10.305 1 90.19 325 GLU B C 1
ATOM 6538 O O . GLU B 1 325 ? -5.098 46.531 9.203 1 90.19 325 GLU B O 1
ATOM 6543 N N . ARG B 1 326 ? -4.055 45.906 11.078 1 88.69 326 ARG B N 1
ATOM 6544 C CA . ARG B 1 326 ? -2.816 46.594 10.719 1 88.69 326 ARG B CA 1
ATOM 6545 C C . ARG B 1 326 ? -2.193 46 9.469 1 88.69 326 ARG B C 1
ATOM 6547 O O . ARG B 1 326 ? -1.374 46.625 8.805 1 88.69 326 ARG B O 1
ATOM 6554 N N . LEU B 1 327 ? -2.555 44.781 9.156 1 92.19 327 LEU B N 1
ATOM 6555 C CA . LEU B 1 327 ? -1.941 44.031 8.055 1 92.19 327 LEU B CA 1
ATOM 6556 C C . LEU B 1 327 ? -2.764 44.188 6.777 1 92.19 327 LEU B C 1
ATOM 6558 O O . LEU B 1 327 ? -2.455 43.562 5.758 1 92.19 327 LEU B O 1
ATOM 6562 N N . GLN B 1 328 ? -3.766 45.062 6.699 1 91.56 328 GLN B N 1
ATOM 6563 C CA . GLN B 1 328 ? -4.719 45.188 5.602 1 91.56 328 GLN B CA 1
ATOM 6564 C C . GLN B 1 328 ? -4.012 45.469 4.285 1 91.56 328 GLN B C 1
ATOM 6566 O O . GLN B 1 328 ? -4.449 45.031 3.223 1 91.56 328 GLN B O 1
ATOM 6571 N N . LYS B 1 329 ? -2.9 46.125 4.293 1 88.88 329 LYS B N 1
ATOM 6572 C CA . LYS B 1 329 ? -2.174 46.562 3.1 1 88.88 329 LYS B CA 1
ATOM 6573 C C . LYS B 1 329 ? -1.646 45.344 2.32 1 88.88 329 LYS B C 1
ATOM 6575 O O . LYS B 1 329 ? -1.378 45.438 1.121 1 88.88 329 LYS B O 1
ATOM 6580 N N . TYR B 1 330 ? -1.522 44.219 2.986 1 88 330 TYR B N 1
ATOM 6581 C CA . TYR B 1 330 ? -0.945 43.062 2.361 1 88 330 TYR B CA 1
ATOM 6582 C C . TYR B 1 330 ? -2.012 42.25 1.627 1 88 330 TYR B C 1
ATOM 6584 O O . TYR B 1 330 ? -1.693 41.312 0.893 1 88 330 TYR B O 1
ATOM 6592 N N . PHE B 1 331 ? -3.26 42.625 1.764 1 92.31 331 PHE B N 1
ATOM 6593 C CA . PHE B 1 331 ? -4.363 41.875 1.161 1 92.31 331 PHE B CA 1
ATOM 6594 C C . PHE B 1 331 ? -4.941 42.656 -0.027 1 92.31 331 PHE B C 1
ATOM 6596 O O . PHE B 1 331 ? -5.25 43.844 0.081 1 92.31 331 PHE B O 1
ATOM 6603 N N . PRO B 1 332 ? -5.078 41.906 -1.151 1 90.38 332 PRO B N 1
ATOM 6604 C CA . PRO B 1 332 ? -5.688 42.594 -2.309 1 90.38 332 PRO B CA 1
ATOM 6605 C C . PRO B 1 332 ? -7.074 43.156 -2.006 1 90.38 332 PRO B C 1
ATOM 6607 O O . PRO B 1 332 ? -7.43 44.219 -2.498 1 90.38 332 PRO B O 1
ATOM 6610 N N . ASP B 1 333 ? -7.828 42.5 -1.096 1 91.62 333 ASP B N 1
ATOM 6611 C CA . ASP B 1 333 ? -9.188 42.938 -0.77 1 91.62 333 ASP B CA 1
ATOM 6612 C C . ASP B 1 333 ? -9.203 43.812 0.472 1 91.62 333 ASP B C 1
ATOM 6614 O O . ASP B 1 333 ? -10.273 44.125 0.993 1 91.62 333 ASP B O 1
ATOM 6618 N N . GLY B 1 334 ? -8.07 44.094 0.97 1 91.62 334 GLY B N 1
ATOM 6619 C CA . GLY B 1 334 ? -7.945 45 2.1 1 91.62 334 GLY B CA 1
ATOM 6620 C C . GLY B 1 334 ? -8.734 44.531 3.314 1 91.62 334 GLY B C 1
ATOM 6621 O O . GLY B 1 334 ? -8.578 43.406 3.785 1 91.62 334 GLY B O 1
ATOM 6622 N N . GLU B 1 335 ? -9.617 45.344 3.639 1 90.81 335 GLU B N 1
ATOM 6623 C CA . GLU B 1 335 ? -10.375 45.156 4.871 1 90.81 335 GLU B CA 1
ATOM 6624 C C . GLU B 1 335 ? -11.336 43.969 4.754 1 90.81 335 GLU B C 1
ATOM 6626 O O . GLU B 1 335 ? -11.602 43.281 5.742 1 90.81 335 GLU B O 1
ATOM 6631 N N . ASP B 1 336 ? -11.758 43.781 3.605 1 94.31 336 ASP B N 1
ATOM 6632 C CA . ASP B 1 336 ? -12.695 42.656 3.41 1 94.31 336 ASP B CA 1
ATOM 6633 C C . ASP B 1 336 ? -12.047 41.312 3.744 1 94.31 336 ASP B C 1
ATOM 6635 O O . ASP B 1 336 ? -12.688 40.469 4.336 1 94.31 336 ASP B O 1
ATOM 6639 N N . ALA B 1 337 ? -10.852 41.188 3.338 1 93.38 337 ALA B N 1
ATOM 6640 C CA . ALA B 1 337 ? -10.117 39.938 3.654 1 93.38 337 ALA B CA 1
ATOM 6641 C C . ALA B 1 337 ? -9.953 39.781 5.16 1 93.38 337 ALA B C 1
ATOM 6643 O O . ALA B 1 337 ? -10.086 38.688 5.688 1 93.38 337 ALA B O 1
ATOM 6644 N N . ILE B 1 338 ? -9.703 40.844 5.844 1 92 338 ILE B N 1
ATOM 6645 C CA . ILE B 1 338 ? -9.516 40.844 7.289 1 92 338 ILE B CA 1
ATOM 6646 C C . ILE B 1 338 ? -10.812 40.406 7.973 1 92 338 ILE B C 1
ATOM 6648 O O . ILE B 1 338 ? -10.805 39.625 8.922 1 92 338 ILE B O 1
ATOM 6652 N N . ASN B 1 339 ? -11.867 40.938 7.461 1 92.31 339 ASN B N 1
ATOM 6653 C CA . ASN B 1 339 ? -13.172 40.594 8.031 1 92.31 339 ASN B CA 1
ATOM 6654 C C . ASN B 1 339 ? -13.492 39.125 7.836 1 92.31 339 ASN B C 1
ATOM 6656 O O . ASN B 1 339 ? -14.047 38.469 8.727 1 92.31 339 ASN B O 1
ATOM 6660 N N . ARG B 1 340 ? -13.18 38.656 6.676 1 93.25 340 ARG B N 1
ATOM 6661 C CA . ARG B 1 340 ? -13.398 37.219 6.406 1 93.25 340 ARG B CA 1
ATOM 6662 C C . ARG B 1 340 ? -12.617 36.344 7.375 1 93.25 340 ARG B C 1
ATOM 6664 O O . ARG B 1 340 ? -13.133 35.344 7.871 1 93.25 340 ARG B O 1
ATOM 6671 N N . ILE B 1 341 ? -11.375 36.75 7.66 1 92.81 341 ILE B N 1
ATOM 6672 C CA . ILE B 1 341 ? -10.523 36 8.578 1 92.81 341 ILE B CA 1
ATOM 6673 C C . ILE B 1 341 ? -11.078 36.094 10 1 92.81 341 ILE B C 1
ATOM 6675 O O . ILE B 1 341 ? -11.195 35.094 10.703 1 92.81 341 ILE B O 1
ATOM 6679 N N . ARG B 1 342 ? -11.484 37.281 10.391 1 89.38 342 ARG B N 1
ATOM 6680 C CA . ARG B 1 342 ? -11.977 37.531 11.742 1 89.38 342 ARG B CA 1
ATOM 6681 C C . ARG B 1 342 ? -13.242 36.719 12.031 1 89.38 342 ARG B C 1
ATOM 6683 O O . ARG B 1 342 ? -13.453 36.281 13.156 1 89.38 342 ARG B O 1
ATOM 6690 N N . ASP B 1 343 ? -14.023 36.594 11.055 1 89.31 343 ASP B N 1
ATOM 6691 C CA . ASP B 1 343 ? -15.297 35.906 11.195 1 89.31 343 ASP B CA 1
ATOM 6692 C C . ASP B 1 343 ? -15.094 34.438 11.523 1 89.31 343 ASP B C 1
ATOM 6694 O O . ASP B 1 343 ? -16.016 33.75 11.992 1 89.31 343 ASP B O 1
ATOM 6698 N N . LEU B 1 344 ? -13.969 33.938 11.312 1 91.31 344 LEU B N 1
ATOM 6699 C CA . LEU B 1 344 ? -13.727 32.5 11.477 1 91.31 344 LEU B CA 1
ATOM 6700 C C . LEU B 1 344 ? -13.164 32.188 12.859 1 91.31 344 LEU B C 1
ATOM 6702 O O . LEU B 1 344 ? -13 31.031 13.219 1 91.31 344 LEU B O 1
ATOM 6706 N N . PHE B 1 345 ? -12.914 33.156 13.578 1 88.19 345 PHE B N 1
ATOM 6707 C CA . PHE B 1 345 ? -12.383 32.906 14.914 1 88.19 345 PHE B CA 1
ATOM 6708 C C . PHE B 1 345 ? -13.469 33.062 15.969 1 88.19 345 PHE B C 1
ATOM 6710 O O . PHE B 1 345 ? -14.359 33.875 15.836 1 88.19 345 PHE B O 1
ATOM 6717 N N . PRO B 1 346 ? -13.375 32.188 16.906 1 84.75 346 PRO B N 1
ATOM 6718 C CA . PRO B 1 346 ? -14.312 32.406 18.016 1 84.75 346 PRO B CA 1
ATOM 6719 C C . PRO B 1 346 ? -14.055 33.688 18.781 1 84.75 346 PRO B C 1
ATOM 6721 O O . PRO B 1 346 ? -12.961 34.25 18.703 1 84.75 346 PRO B O 1
ATOM 6724 N N . GLY B 1 347 ? -15.055 34.062 19.484 1 85.69 347 GLY B N 1
ATOM 6725 C CA . GLY B 1 347 ? -14.875 35.25 20.312 1 85.69 347 GLY B CA 1
ATOM 6726 C C . GLY B 1 347 ? -13.766 35.094 21.328 1 85.69 347 GLY B C 1
ATOM 6727 O O . GLY B 1 347 ? -13.602 34.031 21.922 1 85.69 347 GLY B O 1
ATOM 6728 N N . LEU B 1 348 ? -12.953 36.094 21.375 1 87.94 348 LEU B N 1
ATOM 6729 C CA . LEU B 1 348 ? -11.859 36.156 22.344 1 87.94 348 LEU B CA 1
ATOM 6730 C C . LEU B 1 348 ? -12.055 37.312 23.312 1 87.94 348 LEU B C 1
ATOM 6732 O O . LEU B 1 348 ? -12.328 38.438 22.891 1 87.94 348 LEU B O 1
ATOM 6736 N N . TYR B 1 349 ? -11.898 36.969 24.625 1 88.69 349 TYR B N 1
ATOM 6737 C CA . TYR B 1 349 ? -12.164 37.969 25.672 1 88.69 349 TYR B CA 1
ATOM 6738 C C . TYR B 1 349 ? -10.984 38.094 26.625 1 88.69 349 TYR B C 1
ATOM 6740 O O . TYR B 1 349 ? -10.516 37.094 27.172 1 88.69 349 TYR B O 1
ATOM 6748 N N . THR B 1 350 ? -10.555 39.312 26.797 1 88.19 350 THR B N 1
ATOM 6749 C CA . THR B 1 350 ? -9.414 39.531 27.672 1 88.19 350 THR B CA 1
ATOM 6750 C C . THR B 1 350 ? -9.805 39.344 29.125 1 88.19 350 THR B C 1
ATOM 6752 O O . THR B 1 350 ? -10.977 39.438 29.5 1 88.19 350 THR B O 1
ATOM 6755 N N . LEU B 1 351 ? -8.836 38.938 29.891 1 90.75 351 LEU B N 1
ATOM 6756 C CA . LEU B 1 351 ? -9.008 38.844 31.344 1 90.75 351 LEU B CA 1
ATOM 6757 C C . LEU B 1 351 ? -8.062 39.781 32.094 1 90.75 351 LEU B C 1
ATOM 6759 O O . LEU B 1 351 ? -7.707 39.5 33.219 1 90.75 351 LEU B O 1
ATOM 6763 N N . ASP B 1 352 ? -7.68 40.75 31.406 1 87.31 352 ASP B N 1
ATOM 6764 C CA . ASP B 1 352 ? -6.77 41.719 31.984 1 87.31 352 ASP B CA 1
ATOM 6765 C C . ASP B 1 352 ? -7.383 42.375 33.219 1 87.31 352 ASP B C 1
ATOM 6767 O O . ASP B 1 352 ? -8.594 42.312 33.438 1 87.31 352 ASP B O 1
ATOM 6771 N N . MET B 1 353 ? -6.469 43.094 33.969 1 89.62 353 MET B N 1
ATOM 6772 C CA . MET B 1 353 ? -6.902 43.688 35.25 1 89.62 353 MET B CA 1
ATOM 6773 C C . MET B 1 353 ? -7.559 45.062 35 1 89.62 353 MET B C 1
ATOM 6775 O O . MET B 1 353 ? -7.047 46.094 35.438 1 89.62 353 MET B O 1
ATOM 6779 N N . ASP B 1 354 ? -8.617 45.062 34.312 1 90.88 354 ASP B N 1
ATOM 6780 C CA . ASP B 1 354 ? -9.406 46.25 34.031 1 90.88 354 ASP B CA 1
ATOM 6781 C C . ASP B 1 354 ? -10.898 45.938 34.031 1 90.88 354 ASP B C 1
ATOM 6783 O O . ASP B 1 354 ? -11.305 44.812 34.375 1 90.88 354 ASP B O 1
ATOM 6787 N N . SER B 1 355 ? -11.688 46.969 33.75 1 92.88 355 SER B N 1
ATOM 6788 C CA . SER B 1 355 ? -13.141 46.812 33.812 1 92.88 355 SER B CA 1
ATOM 6789 C C . SER B 1 355 ? -13.641 45.75 32.844 1 92.88 355 SER B C 1
ATOM 6791 O O . SER B 1 355 ? -14.531 44.969 33.188 1 92.88 355 SER B O 1
ATOM 6793 N N . GLU B 1 356 ? -13.109 45.719 31.734 1 90.94 356 GLU B N 1
ATOM 6794 C CA . GLU B 1 356 ? -13.508 44.75 30.719 1 90.94 356 GLU B CA 1
ATOM 6795 C C . GLU B 1 356 ? -13.156 43.312 31.172 1 90.94 356 GLU B C 1
ATOM 6797 O O . GLU B 1 356 ? -13.969 42.406 31.031 1 90.94 356 GLU B O 1
ATOM 6802 N N . GLY B 1 357 ? -11.992 43.125 31.641 1 92.69 357 GLY B N 1
ATOM 6803 C CA . GLY B 1 357 ? -11.57 41.844 32.125 1 92.69 357 GLY B CA 1
ATOM 6804 C C . GLY B 1 357 ? -12.445 41.312 33.25 1 92.69 357 GLY B C 1
ATOM 6805 O O . GLY B 1 357 ? -12.773 40.125 33.281 1 92.69 357 GLY B O 1
ATOM 6806 N N . SER B 1 358 ? -12.758 42.188 34.094 1 93.38 358 SER B N 1
ATOM 6807 C CA . SER B 1 358 ? -13.594 41.812 35.219 1 93.38 358 SER B CA 1
ATOM 6808 C C . SER B 1 358 ? -14.992 41.406 34.781 1 93.38 358 SER B C 1
ATOM 6810 O O . SER B 1 358 ? -15.586 40.469 35.312 1 93.38 358 SER B O 1
ATOM 6812 N N . LYS B 1 359 ? -15.445 42.156 33.906 1 95.12 359 LYS B N 1
ATOM 6813 C CA . LYS B 1 359 ? -16.75 41.812 33.344 1 95.12 359 LYS B CA 1
ATOM 6814 C C . LYS B 1 359 ? -16.719 40.438 32.656 1 95.12 359 LYS B C 1
ATOM 6816 O O . LYS B 1 359 ? -17.672 39.656 32.781 1 95.12 359 LYS B O 1
ATOM 6821 N N . ASN B 1 360 ? -15.688 40.156 31.953 1 95.12 360 ASN B N 1
ATOM 6822 C CA . ASN B 1 360 ? -15.539 38.875 31.266 1 95.12 360 ASN B CA 1
ATOM 6823 C C . ASN B 1 360 ? -15.453 37.719 32.25 1 95.12 360 ASN B C 1
ATOM 6825 O O . ASN B 1 360 ? -15.953 36.625 31.984 1 95.12 360 ASN B O 1
ATOM 6829 N N . VAL B 1 361 ? -14.812 37.969 33.375 1 95.75 361 VAL B N 1
ATOM 6830 C CA . VAL B 1 361 ? -14.734 36.938 34.406 1 95.75 361 VAL B CA 1
ATOM 6831 C C . VAL B 1 361 ? -16.141 36.594 34.906 1 95.75 361 VAL B C 1
ATOM 6833 O O . VAL B 1 361 ? -16.484 35.438 35.062 1 95.75 361 VAL B O 1
ATOM 6836 N N . GLN B 1 362 ? -16.844 37.625 35.094 1 95.19 362 GLN B N 1
ATOM 6837 C CA . GLN B 1 362 ? -18.203 37.438 35.594 1 95.19 362 GLN B CA 1
ATOM 6838 C C . GLN B 1 362 ? -19.047 36.656 34.594 1 95.19 362 GLN B C 1
ATOM 6840 O O . GLN B 1 362 ? -19.828 35.781 34.969 1 95.19 362 GLN B O 1
ATOM 6845 N N . LYS B 1 363 ? -18.938 37.031 33.375 1 95 363 LYS B N 1
ATOM 6846 C CA . LYS B 1 363 ? -19.656 36.312 32.312 1 95 363 LYS B CA 1
ATOM 6847 C C . LYS B 1 363 ? -19.312 34.812 32.312 1 95 363 LYS B C 1
ATOM 6849 O O . LYS B 1 363 ? -20.203 33.969 32.188 1 95 363 LYS B O 1
ATOM 6854 N N . ALA B 1 364 ? -18.078 34.531 32.438 1 95.81 364 ALA B N 1
ATOM 6855 C CA . ALA B 1 364 ? -17.594 33.156 32.406 1 95.81 364 ALA B CA 1
ATOM 6856 C C . ALA B 1 364 ? -18.094 32.375 33.625 1 95.81 364 ALA B C 1
ATOM 6858 O O . ALA B 1 364 ? -18.438 31.188 33.531 1 95.81 364 ALA B O 1
ATOM 6859 N N . LEU B 1 365 ? -18.094 33.062 34.75 1 95.81 365 LEU B N 1
ATOM 6860 C CA . LEU B 1 365 ? -18.547 32.406 35.969 1 95.81 365 LEU B CA 1
ATOM 6861 C C . LEU B 1 365 ? -20.031 32.125 35.938 1 95.81 365 LEU B C 1
ATOM 6863 O O . LEU B 1 365 ? -20.5 31.125 36.5 1 95.81 365 LEU B O 1
ATOM 6867 N N . GLN B 1 366 ? -20.75 32.969 35.312 1 95.75 366 GLN B N 1
ATOM 6868 C CA . GLN B 1 366 ? -22.188 32.781 35.188 1 95.75 366 GLN B CA 1
ATOM 6869 C C . GLN B 1 366 ? -22.547 31.703 34.188 1 95.75 366 GLN B C 1
ATOM 6871 O O . GLN B 1 366 ? -23.547 31 34.344 1 95.75 366 GLN B O 1
ATOM 6876 N N . ASN B 1 367 ? -21.781 31.625 33.125 1 94.81 367 ASN B N 1
ATOM 6877 C CA . ASN B 1 367 ? -22.016 30.641 32.094 1 94.81 367 ASN B CA 1
ATOM 6878 C C . ASN B 1 367 ? -20.734 29.922 31.688 1 94.81 367 ASN B C 1
ATOM 6880 O O . ASN B 1 367 ? -20.312 30 30.531 1 94.81 367 ASN B O 1
ATOM 6884 N N . PRO B 1 368 ? -20.25 29.078 32.562 1 94.06 368 PRO B N 1
ATOM 6885 C CA . PRO B 1 368 ? -18.953 28.453 32.281 1 94.06 368 PRO B CA 1
ATOM 6886 C C . PRO B 1 368 ? -19 27.516 31.078 1 94.06 368 PRO B C 1
ATOM 6888 O O . PRO B 1 368 ? -17.969 27.281 30.438 1 94.06 368 PRO B O 1
ATOM 6891 N N . ASN B 1 369 ? -20.188 27.031 30.641 1 90.62 369 ASN B N 1
ATOM 6892 C CA . ASN B 1 369 ? -20.312 26.078 29.547 1 90.62 369 ASN B CA 1
ATOM 6893 C C . ASN B 1 369 ? -20.203 26.75 28.188 1 90.62 369 ASN B C 1
ATOM 6895 O O . ASN B 1 369 ? -20.062 26.078 27.172 1 90.62 369 ASN B O 1
ATOM 6899 N N . LYS B 1 370 ? -20.156 28.016 28.188 1 92.06 370 LYS B N 1
ATOM 6900 C CA . LYS B 1 370 ? -20.109 28.766 26.938 1 92.06 370 LYS B CA 1
ATOM 6901 C C . LYS B 1 370 ? -18.688 29.188 26.594 1 92.06 370 LYS B C 1
ATOM 6903 O O . LYS B 1 370 ? -18.422 29.641 25.469 1 92.06 370 LYS B O 1
ATOM 6908 N N . TYR B 1 371 ? -17.812 28.938 27.562 1 92.69 371 TYR B N 1
ATOM 6909 C CA . TYR B 1 371 ? -16.469 29.469 27.375 1 92.69 371 TYR B CA 1
ATOM 6910 C C . TYR B 1 371 ? -15.422 28.422 27.688 1 92.69 371 TYR B C 1
ATOM 6912 O O . TYR B 1 371 ? -15.719 27.391 28.281 1 92.69 371 TYR B O 1
ATOM 6920 N N . VAL B 1 372 ? -14.258 28.703 27.172 1 91.44 372 VAL B N 1
ATOM 6921 C CA . VAL B 1 372 ? -13.047 27.953 27.469 1 91.44 372 VAL B CA 1
ATOM 6922 C C . VAL B 1 372 ? -11.961 28.891 27.969 1 91.44 372 VAL B C 1
ATOM 6924 O O . VAL B 1 372 ? -11.797 30 27.453 1 91.44 372 VAL B O 1
ATOM 6927 N N . LEU B 1 373 ? -11.367 28.484 29.062 1 92.19 373 LEU B N 1
ATOM 6928 C CA . LEU B 1 373 ? -10.242 29.266 29.594 1 92.19 373 LEU B CA 1
ATOM 6929 C C . LEU B 1 373 ? -8.922 28.703 29.078 1 92.19 373 LEU B C 1
ATOM 6931 O O . LEU B 1 373 ? -8.578 27.547 29.328 1 92.19 373 LEU B O 1
ATOM 6935 N N . LYS B 1 374 ? -8.195 29.516 28.328 1 87.44 374 LYS B N 1
ATOM 6936 C CA . LYS B 1 374 ? -6.957 29.047 27.703 1 87.44 374 LYS B CA 1
ATOM 6937 C C . LYS B 1 374 ? -5.773 29.906 28.141 1 87.44 374 LYS B C 1
ATOM 6939 O O . LYS B 1 374 ? -5.852 31.125 28.156 1 87.44 374 LYS B O 1
ATOM 6944 N N . SER B 1 375 ? -4.707 29.188 28.516 1 86.56 375 SER B N 1
ATOM 6945 C CA . SER B 1 375 ? -3.465 29.891 28.812 1 86.56 375 SER B CA 1
ATOM 6946 C C . SER B 1 375 ? -2.883 30.547 27.578 1 86.56 375 SER B C 1
ATOM 6948 O O . SER B 1 375 ? -2.934 29.984 26.484 1 86.56 375 SER B O 1
ATOM 6950 N N . ARG B 1 376 ? -2.324 31.688 27.719 1 79.31 376 ARG B N 1
ATOM 6951 C CA . ARG B 1 376 ? -1.708 32.406 26.609 1 79.31 376 ARG B CA 1
ATOM 6952 C C . ARG B 1 376 ? -0.38 31.75 26.219 1 79.31 376 ARG B C 1
ATOM 6954 O O . ARG B 1 376 ? 0.173 32.062 25.156 1 79.31 376 ARG B O 1
ATOM 6961 N N . LYS B 1 377 ? 0.046 30.891 27 1 76.75 377 LYS B N 1
ATOM 6962 C CA . LYS B 1 377 ? 1.267 30.156 26.672 1 76.75 377 LYS B CA 1
ATOM 6963 C C . LYS B 1 377 ? 1.001 29.078 25.625 1 76.75 377 LYS B C 1
ATOM 6965 O O . LYS B 1 377 ? -0.111 28.547 25.531 1 76.75 377 LYS B O 1
ATOM 6970 N N . LEU B 1 378 ? 1.911 28.859 24.734 1 70.25 378 LEU B N 1
ATOM 6971 C CA . LEU B 1 378 ? 1.78 27.875 23.672 1 70.25 378 LEU B CA 1
ATOM 6972 C C . LEU B 1 378 ? 1.415 26.5 24.234 1 70.25 378 LEU B C 1
ATOM 6974 O O . LEU B 1 378 ? 0.55 25.812 23.688 1 70.25 378 LEU B O 1
ATOM 6978 N N . GLU B 1 379 ? 2.027 26.047 25.266 1 65.94 379 GLU B N 1
ATOM 6979 C CA . GLU B 1 379 ? 1.775 24.734 25.875 1 65.94 379 GLU B CA 1
ATOM 6980 C C . GLU B 1 379 ? 0.96 24.875 27.156 1 65.94 379 GLU B C 1
ATOM 6982 O O . GLU B 1 379 ? 1.066 24.031 28.047 1 65.94 379 GLU B O 1
ATOM 6987 N N . GLY B 1 380 ? 0.168 25.781 27.25 1 68.88 380 GLY B N 1
ATOM 6988 C CA . GLY B 1 380 ? -0.58 26 28.484 1 68.88 380 GLY B CA 1
ATOM 6989 C C . GLY B 1 380 ? -1.885 25.234 28.531 1 68.88 380 GLY B C 1
ATOM 6990 O O . GLY B 1 380 ? -2.279 24.594 27.562 1 68.88 380 GLY B O 1
ATOM 6991 N N . ASP B 1 381 ? -2.512 25.297 29.672 1 79.62 381 ASP B N 1
ATOM 6992 C CA . ASP B 1 381 ? -3.703 24.5 29.938 1 79.62 381 ASP B CA 1
ATOM 6993 C C . ASP B 1 381 ? -4.926 25.078 29.234 1 79.62 381 ASP B C 1
ATOM 6995 O O . ASP B 1 381 ? -4.992 26.281 28.984 1 79.62 381 ASP B O 1
ATOM 6999 N N . THR B 1 382 ? -5.773 24.234 28.828 1 84.19 382 THR B N 1
ATOM 7000 C CA . THR B 1 382 ? -7.129 24.562 28.391 1 84.19 382 THR B CA 1
ATOM 7001 C C . THR B 1 382 ? -8.156 23.984 29.359 1 84.19 382 THR B C 1
ATOM 7003 O O . THR B 1 382 ? -8.211 22.781 29.562 1 84.19 382 THR B O 1
ATOM 7006 N N . LEU B 1 383 ? -8.875 24.844 29.984 1 90.62 383 LEU B N 1
ATOM 7007 C CA . LEU B 1 383 ? -9.773 24.422 31.047 1 90.62 383 LEU B CA 1
ATOM 7008 C C . LEU B 1 383 ? -11.234 24.641 30.656 1 90.62 383 LEU B C 1
ATOM 7010 O O . LEU B 1 383 ? -11.562 25.625 29.984 1 90.62 383 LEU B O 1
ATOM 7014 N N . TYR B 1 384 ? -12.023 23.734 31.094 1 90.06 384 TYR B N 1
ATOM 7015 C CA . TYR B 1 384 ? -13.438 23.75 30.75 1 90.06 384 TYR B CA 1
ATOM 7016 C C . TYR B 1 384 ? -14.312 23.656 31.984 1 90.06 384 TYR B C 1
ATOM 7018 O O . TYR B 1 384 ? -13.867 23.188 33.031 1 90.06 384 TYR B O 1
ATOM 7026 N N . ASP B 1 385 ? -15.445 24.219 31.891 1 92.81 385 ASP B N 1
ATOM 7027 C CA . ASP B 1 385 ? -16.531 24.016 32.844 1 92.81 385 ASP B CA 1
ATOM 7028 C C . ASP B 1 385 ? -16.047 24.25 34.281 1 92.81 385 ASP B C 1
ATOM 7030 O O . ASP B 1 385 ? -15.484 25.312 34.594 1 92.81 385 ASP B O 1
ATOM 7034 N N . GLU B 1 386 ? -16.078 23.125 35.031 1 93.25 386 GLU B N 1
ATOM 7035 C CA . GLU B 1 386 ? -15.75 23.281 36.469 1 93.25 386 GLU B CA 1
ATOM 7036 C C . GLU B 1 386 ? -14.289 23.672 36.656 1 93.25 386 GLU B C 1
ATOM 7038 O O . GLU B 1 386 ? -13.961 24.422 37.562 1 93.25 386 GLU B O 1
ATOM 7043 N N . ASP B 1 387 ? -13.508 23.203 35.844 1 93.38 387 ASP B N 1
ATOM 7044 C CA . ASP B 1 387 ? -12.086 23.531 35.969 1 93.38 387 ASP B CA 1
ATOM 7045 C C . ASP B 1 387 ? -11.852 25.016 35.656 1 93.38 387 ASP B C 1
ATOM 7047 O O . ASP B 1 387 ? -10.977 25.641 36.25 1 93.38 387 ASP B O 1
ATOM 7051 N N . LEU B 1 388 ? -12.633 25.453 34.688 1 95.12 388 LEU B N 1
ATOM 7052 C CA . LEU B 1 388 ? -12.57 26.859 34.344 1 95.12 388 LEU B CA 1
ATOM 7053 C C . LEU B 1 388 ? -12.992 27.734 35.531 1 95.12 388 LEU B C 1
ATOM 7055 O O . LEU B 1 388 ? -12.305 28.703 35.875 1 95.12 388 LEU B O 1
ATOM 7059 N N . VAL B 1 389 ? -14.008 27.375 36.219 1 96.12 389 VAL B N 1
ATOM 7060 C CA . VAL B 1 389 ? -14.531 28.109 37.375 1 96.12 389 VAL B CA 1
ATOM 7061 C C . VAL B 1 389 ? -13.523 28.109 38.5 1 96.12 389 VAL B C 1
ATOM 7063 O O . VAL B 1 389 ? -13.227 29.141 39.094 1 96.12 389 VAL B O 1
ATOM 7066 N N . SER B 1 390 ? -13.008 26.922 38.75 1 96.38 390 SER B N 1
ATOM 7067 C CA . SER B 1 390 ? -12.039 26.766 39.812 1 96.38 390 SER B CA 1
ATOM 7068 C C . SER B 1 390 ? -10.805 27.625 39.594 1 96.38 390 SER B C 1
ATOM 7070 O O . SER B 1 390 ? -10.281 28.234 40.531 1 96.38 390 SER B O 1
ATOM 7072 N N . LYS B 1 391 ? -10.367 27.609 38.406 1 95.69 391 LYS B N 1
ATOM 7073 C CA . LYS B 1 391 ? -9.156 28.375 38.094 1 95.69 391 LYS B CA 1
ATOM 7074 C C . LYS B 1 391 ? -9.406 29.875 38.188 1 95.69 391 LYS B C 1
ATOM 7076 O O . LYS B 1 391 ? -8.562 30.594 38.719 1 95.69 391 LYS B O 1
ATOM 7081 N N . LEU B 1 392 ? -10.539 30.344 37.719 1 96.19 392 LEU B N 1
ATOM 7082 C CA . LEU B 1 392 ? -10.852 31.766 37.781 1 96.19 392 LEU B CA 1
ATOM 7083 C C . LEU B 1 392 ? -11.016 32.219 39.219 1 96.19 392 LEU B C 1
ATOM 7085 O O . LEU B 1 392 ? -10.609 33.344 39.562 1 96.19 392 LEU B O 1
ATOM 7089 N N . ASN B 1 393 ? -11.57 31.391 40 1 95.38 393 ASN B N 1
ATOM 7090 C CA . ASN B 1 393 ? -11.711 31.719 41.406 1 95.38 393 ASN B CA 1
ATOM 7091 C C . ASN B 1 393 ? -10.359 31.734 42.094 1 95.38 393 ASN B C 1
ATOM 7093 O O . ASN B 1 393 ? -10.133 32.562 43 1 95.38 393 ASN B O 1
ATOM 7097 N N . GLU B 1 394 ? -9.609 30.781 41.75 1 95.44 394 GLU B N 1
ATOM 7098 C CA . GLU B 1 394 ? -8.266 30.734 42.312 1 95.44 394 GLU B CA 1
ATOM 7099 C C . GLU B 1 394 ? -7.477 32 41.938 1 95.44 394 GLU B C 1
ATOM 7101 O O . GLU B 1 394 ? -6.754 32.531 42.781 1 95.44 394 GLU B O 1
ATOM 7106 N N . LEU B 1 395 ? -7.613 32.406 40.719 1 94.12 395 LEU B N 1
ATOM 7107 C CA . LEU B 1 395 ? -6.883 33.562 40.25 1 94.12 395 LEU B CA 1
ATOM 7108 C C . LEU B 1 395 ? -7.438 34.844 40.875 1 94.12 395 LEU B C 1
ATOM 7110 O O . LEU B 1 395 ? -6.68 35.75 41.25 1 94.12 395 LEU B O 1
ATOM 7114 N N . GLY B 1 396 ? -8.727 34.938 40.938 1 90.38 396 GLY B N 1
ATOM 7115 C CA . GLY B 1 396 ? -9.352 36.125 41.531 1 90.38 396 GLY B CA 1
ATOM 7116 C C . GLY B 1 396 ? -8.898 37.406 40.875 1 90.38 396 GLY B C 1
ATOM 7117 O O . GLY B 1 396 ? -8.977 37.562 39.656 1 90.38 396 GLY B O 1
ATOM 7118 N N . GLU B 1 397 ? -8.25 38.312 41.719 1 88.5 397 GLU B N 1
ATOM 7119 C CA . GLU B 1 397 ? -7.777 39.594 41.188 1 88.5 397 GLU B CA 1
ATOM 7120 C C . GLU B 1 397 ? -6.254 39.625 41.062 1 88.5 397 GLU B C 1
ATOM 7122 O O . GLU B 1 397 ? -5.645 40.688 41.062 1 88.5 397 GLU B O 1
ATOM 7127 N N . ASP B 1 398 ? -5.777 38.469 40.969 1 91.5 398 ASP B N 1
ATOM 7128 C CA . ASP B 1 398 ? -4.336 38.312 40.781 1 91.5 398 ASP B CA 1
ATOM 7129 C C . ASP B 1 398 ? -3.922 38.656 39.375 1 91.5 398 ASP B C 1
ATOM 7131 O O . ASP B 1 398 ? -4.648 38.375 38.406 1 91.5 398 ASP B O 1
ATOM 7135 N N . LYS B 1 399 ? -2.725 39.188 39.156 1 88.69 399 LYS B N 1
ATOM 7136 C CA . LYS B 1 399 ? -2.193 39.594 37.844 1 88.69 399 LYS B CA 1
ATOM 7137 C C . LYS B 1 399 ? -2.012 38.375 36.906 1 88.69 399 LYS B C 1
ATOM 7139 O O . LYS B 1 399 ? -2.018 38.531 35.688 1 88.69 399 LYS B O 1
ATOM 7144 N N . ARG B 1 400 ? -1.911 37.156 37.406 1 87.94 400 ARG B N 1
ATOM 7145 C CA . ARG B 1 400 ? -1.775 35.906 36.656 1 87.94 400 ARG B CA 1
ATOM 7146 C C . ARG B 1 400 ? -2.988 35.688 35.75 1 87.94 400 ARG B C 1
ATOM 7148 O O . ARG B 1 400 ? -2.916 34.938 34.781 1 87.94 400 ARG B O 1
ATOM 7155 N N . ARG B 1 401 ? -3.992 36.406 36.188 1 90.94 401 ARG B N 1
ATOM 7156 C CA . ARG B 1 401 ? -5.215 36.312 35.375 1 90.94 401 ARG B CA 1
ATOM 7157 C C . ARG B 1 401 ? -4.961 36.719 33.938 1 90.94 401 ARG B C 1
ATOM 7159 O O . ARG B 1 401 ? -5.547 36.156 33 1 90.94 401 ARG B O 1
ATOM 7166 N N . ALA B 1 402 ? -4.09 37.656 33.812 1 86.25 402 ALA B N 1
ATOM 7167 C CA . ALA B 1 402 ? -3.781 38.188 32.5 1 86.25 402 ALA B CA 1
ATOM 7168 C C . ALA B 1 402 ? -3.037 37.188 31.656 1 86.25 402 ALA B C 1
ATOM 7170 O O . ALA B 1 402 ? -2.9 37.375 30.438 1 86.25 402 ALA B O 1
ATOM 7171 N N . GLU B 1 403 ? -2.684 36.062 32.219 1 86.31 403 GLU B N 1
ATOM 7172 C CA . GLU B 1 403 ? -2.01 35 31.484 1 86.31 403 GLU B CA 1
ATOM 7173 C C . GLU B 1 403 ? -3.016 34.062 30.797 1 86.31 403 GLU B C 1
ATOM 7175 O O . GLU B 1 403 ? -2.633 33.156 30.078 1 86.31 403 GLU B O 1
ATOM 7180 N N . TYR B 1 404 ? -4.211 34.406 31.031 1 89.06 404 TYR B N 1
ATOM 7181 C CA . TYR B 1 404 ? -5.266 33.594 30.453 1 89.06 404 TYR B CA 1
ATOM 7182 C C . TYR B 1 404 ? -6.168 34.438 29.547 1 89.06 404 TYR B C 1
ATOM 7184 O O . TYR B 1 404 ? -6.176 35.656 29.641 1 89.06 404 TYR B O 1
ATOM 7192 N N . VAL B 1 405 ? -6.832 33.75 28.688 1 88.44 405 VAL B N 1
ATOM 7193 C CA . VAL B 1 405 ? -7.844 34.375 27.828 1 88.44 405 VAL B CA 1
ATOM 7194 C C . VAL B 1 405 ? -9.102 33.5 27.812 1 88.44 405 VAL B C 1
ATOM 7196 O O . VAL B 1 405 ? -9.031 32.312 28.031 1 88.44 405 VAL B O 1
ATOM 7199 N N . LEU B 1 406 ? -10.188 34.219 27.672 1 90.81 406 LEU B N 1
ATOM 7200 C CA . LEU B 1 406 ? -11.469 33.531 27.547 1 90.81 406 LEU B CA 1
ATOM 7201 C C . LEU B 1 406 ? -11.883 33.438 26.078 1 90.81 406 LEU B C 1
ATOM 7203 O O . LEU B 1 406 ? -11.836 34.406 25.344 1 90.81 406 LEU B O 1
ATOM 7207 N N . ILE B 1 407 ? -12.266 32.188 25.625 1 89.5 407 ILE B N 1
ATOM 7208 C CA . ILE B 1 407 ? -12.68 31.969 24.25 1 89.5 407 ILE B CA 1
ATOM 7209 C C . ILE B 1 407 ? -14.055 31.312 24.219 1 89.5 407 ILE B C 1
ATOM 7211 O O . ILE B 1 407 ? -14.383 30.5 25.078 1 89.5 407 ILE B O 1
ATOM 7215 N N . ASP B 1 408 ? -14.836 31.734 23.219 1 90.44 408 ASP B N 1
ATOM 7216 C CA . ASP B 1 408 ? -16.109 31.047 23.047 1 90.44 408 ASP B CA 1
ATOM 7217 C C . ASP B 1 408 ? -15.898 29.547 22.844 1 90.44 408 ASP B C 1
ATOM 7219 O O . ASP B 1 408 ? -14.984 29.125 22.125 1 90.44 408 ASP B O 1
ATOM 7223 N N . ARG B 1 409 ? -16.734 28.797 23.469 1 91.31 409 ARG B N 1
ATOM 7224 C CA . ARG B 1 409 ? -16.656 27.359 23.297 1 91.31 409 ARG B CA 1
ATOM 7225 C C . ARG B 1 409 ? -17.281 26.922 21.969 1 91.31 409 ARG B C 1
ATOM 7227 O O . ARG B 1 409 ? -18.406 27.328 21.656 1 91.31 409 ARG B O 1
ATOM 7234 N N . ILE B 1 410 ? -16.547 26.141 21.203 1 90.81 410 ILE B N 1
ATOM 7235 C CA . ILE B 1 410 ? -17.047 25.594 19.938 1 90.81 410 ILE B CA 1
ATOM 7236 C C . ILE B 1 410 ? -17.859 24.328 20.219 1 90.81 410 ILE B C 1
ATOM 7238 O O . ILE B 1 410 ? -17.453 23.484 21.016 1 90.81 410 ILE B O 1
ATOM 7242 N N . LYS B 1 411 ? -19.031 24.234 19.672 1 90.5 411 LYS B N 1
ATOM 7243 C CA . LYS B 1 411 ? -19.922 23.078 19.828 1 90.5 411 LYS B CA 1
ATOM 7244 C C . LYS B 1 411 ? -20.078 22.344 18.5 1 90.5 411 LYS B C 1
ATOM 7246 O O . LYS B 1 411 ? -21.062 22.578 17.781 1 90.5 411 LYS B O 1
ATOM 7251 N N . PRO B 1 412 ? -19.25 21.391 18.312 1 90.62 412 PRO B N 1
ATOM 7252 C CA . PRO B 1 412 ? -19.312 20.688 17.031 1 90.62 412 PRO B CA 1
ATOM 7253 C C . PRO B 1 412 ? -20.469 19.688 16.969 1 90.62 412 PRO B C 1
ATOM 7255 O O . PRO B 1 412 ? -20.781 19.031 17.969 1 90.62 412 PRO B O 1
ATOM 7258 N N . PRO B 1 413 ? -21.109 19.594 15.766 1 90.62 413 PRO B N 1
ATOM 7259 C CA . PRO B 1 413 ? -22.109 18.547 15.609 1 90.62 413 PRO B CA 1
ATOM 7260 C C . PRO B 1 413 ? -21.5 17.141 15.734 1 90.62 413 PRO B C 1
ATOM 7262 O O . PRO B 1 413 ? -20.391 16.906 15.281 1 90.62 413 PRO B O 1
ATOM 7265 N N . VAL B 1 414 ? -22.297 16.281 16.266 1 91.12 414 VAL B N 1
ATOM 7266 C CA . VAL B 1 414 ? -21.875 14.906 16.469 1 91.12 414 VAL B CA 1
ATOM 7267 C C . VAL B 1 414 ? -22.516 14.008 15.414 1 91.12 414 VAL B C 1
ATOM 7269 O O . VAL B 1 414 ? -23.703 14.117 15.141 1 91.12 414 VAL B O 1
ATOM 7272 N N . VAL B 1 415 ? -21.703 13.195 14.789 1 91.38 415 VAL B N 1
ATOM 7273 C CA . VAL B 1 415 ? -22.188 12.258 13.773 1 91.38 415 VAL B CA 1
ATOM 7274 C C . VAL B 1 415 ? -21.703 10.852 14.117 1 91.38 415 VAL B C 1
ATOM 7276 O O . VAL B 1 415 ? -20.672 10.672 14.75 1 91.38 415 VAL B O 1
ATOM 7279 N N . LYS B 1 416 ? -22.531 9.891 13.758 1 94 416 LYS B N 1
ATOM 7280 C CA . LYS B 1 416 ? -22.125 8.508 13.984 1 94 416 LYS B CA 1
ATOM 7281 C C . LYS B 1 416 ? -21.375 7.957 12.766 1 94 416 LYS B C 1
ATOM 7283 O O . LYS B 1 416 ? -21.734 8.266 11.625 1 94 416 LYS B O 1
ATOM 7288 N N . ASN B 1 417 ? -20.375 7.18 12.977 1 96.31 417 ASN B N 1
ATOM 7289 C CA . ASN B 1 417 ? -19.594 6.488 11.953 1 96.31 417 ASN B CA 1
ATOM 7290 C C . ASN B 1 417 ? -18.859 5.281 12.523 1 96.31 417 ASN B C 1
ATOM 7292 O O . ASN B 1 417 ? -18.812 5.102 13.742 1 96.31 417 ASN B O 1
ATOM 7296 N N . TYR B 1 418 ? -18.422 4.352 11.688 1 97.19 418 TYR B N 1
ATOM 7297 C CA . TYR B 1 418 ? -17.578 3.236 12.109 1 97.19 418 TYR B CA 1
ATOM 7298 C C . TYR B 1 418 ? -16.109 3.623 12.078 1 97.19 418 TYR B C 1
ATOM 7300 O O . TYR B 1 418 ? -15.648 4.25 11.125 1 97.19 418 TYR B O 1
ATOM 7308 N N . ILE B 1 419 ? -15.43 3.275 13.133 1 96.19 419 ILE B N 1
ATOM 7309 C CA . ILE B 1 419 ? -13.992 3.521 13.227 1 96.19 419 ILE B CA 1
ATOM 7310 C C . ILE B 1 419 ? -13.234 2.223 12.977 1 96.19 419 ILE B C 1
ATOM 7312 O O . ILE B 1 419 ? -13.484 1.212 13.633 1 96.19 419 ILE B O 1
ATOM 7316 N N . VAL B 1 420 ? -12.352 2.223 12.016 1 97.88 420 VAL B N 1
ATOM 7317 C CA . VAL B 1 420 ? -11.508 1.075 11.695 1 97.88 420 VAL B CA 1
ATOM 7318 C C . VAL B 1 420 ? -10.086 1.326 12.172 1 97.88 420 VAL B C 1
ATOM 7320 O O . VAL B 1 420 ? -9.383 2.193 11.641 1 97.88 420 VAL B O 1
ATOM 7323 N N . GLN B 1 421 ? -9.68 0.636 13.148 1 96.19 421 GLN B N 1
ATOM 7324 C CA . GLN B 1 421 ? -8.367 0.788 13.773 1 96.19 421 GLN B CA 1
ATOM 7325 C C . GLN B 1 421 ? -7.738 -0.571 14.07 1 96.19 421 GLN B C 1
ATOM 7327 O O . GLN B 1 421 ? -8.43 -1.499 14.5 1 96.19 421 GLN B O 1
ATOM 7332 N N . SER B 1 422 ? -6.453 -0.709 13.766 1 96.12 422 SER B N 1
ATOM 7333 C CA . SER B 1 422 ? -5.746 -1.971 13.961 1 96.12 422 SER B CA 1
ATOM 7334 C C . SER B 1 422 ? -5.867 -2.451 15.398 1 96.12 422 SER B C 1
ATOM 7336 O O . SER B 1 422 ? -5.664 -1.676 16.344 1 96.12 422 SER B O 1
ATOM 7338 N N . GLY B 1 423 ? -6.172 -3.684 15.547 1 94 423 GLY B N 1
ATOM 7339 C CA . GLY B 1 423 ? -6.219 -4.324 16.859 1 94 423 GLY B CA 1
ATOM 7340 C C . GLY B 1 423 ? -7.469 -3.98 17.641 1 94 423 GLY B C 1
ATOM 7341 O O . GLY B 1 423 ? -7.621 -4.41 18.797 1 94 423 GLY B O 1
ATOM 7342 N N . LYS B 1 424 ? -8.352 -3.211 17.094 1 94.25 424 LYS B N 1
ATOM 7343 C CA . LYS B 1 424 ? -9.562 -2.812 17.812 1 94.25 424 LYS B CA 1
ATOM 7344 C C . LYS B 1 424 ? -10.812 -3.289 17.078 1 94.25 424 LYS B C 1
ATOM 7346 O O . LYS B 1 424 ? -10.797 -3.434 15.852 1 94.25 424 LYS B O 1
ATOM 7351 N N . ASP B 1 425 ? -11.852 -3.506 17.828 1 95 425 ASP B N 1
ATOM 7352 C CA . ASP B 1 425 ? -13.133 -3.85 17.219 1 95 425 ASP B CA 1
ATOM 7353 C C . ASP B 1 425 ? -13.727 -2.656 16.484 1 95 425 ASP B C 1
ATOM 7355 O O . ASP B 1 425 ? -13.539 -1.509 16.891 1 95 425 ASP B O 1
ATOM 7359 N N . VAL B 1 426 ? -14.422 -2.988 15.445 1 96.62 426 VAL B N 1
ATOM 7360 C CA . VAL B 1 426 ? -15.078 -1.945 14.664 1 96.62 426 VAL B CA 1
ATOM 7361 C C . VAL B 1 426 ? -16.469 -1.665 15.234 1 96.62 426 VAL B C 1
ATOM 7363 O O . VAL B 1 426 ? -17.344 -2.535 15.211 1 96.62 426 VAL B O 1
ATOM 7366 N N . GLU B 1 427 ? -16.625 -0.461 15.758 1 92.81 427 GLU B N 1
ATOM 7367 C CA . GLU B 1 427 ? -17.875 -0.101 16.406 1 92.81 427 GLU B CA 1
ATOM 7368 C C . GLU B 1 427 ? -18.438 1.199 15.844 1 92.81 427 GLU B C 1
ATOM 7370 O O . GLU B 1 427 ? -17.688 2.055 15.375 1 92.81 427 GLU B O 1
ATOM 7375 N N . ASN B 1 428 ? -19.781 1.229 15.82 1 94.12 428 ASN B N 1
ATOM 7376 C CA . ASN B 1 428 ? -20.469 2.471 15.492 1 94.12 428 ASN B CA 1
ATOM 7377 C C . ASN B 1 428 ? -20.328 3.502 16.609 1 94.12 428 ASN B C 1
ATOM 7379 O O . ASN B 1 428 ? -20.875 3.328 17.703 1 94.12 428 ASN B O 1
ATOM 7383 N N . ARG B 1 429 ? -19.578 4.602 16.359 1 92.75 429 ARG B N 1
ATOM 7384 C CA . ARG B 1 429 ? -19.219 5.555 17.406 1 92.75 429 ARG B CA 1
ATOM 7385 C C . ARG B 1 429 ? -19.703 6.961 17.047 1 92.75 429 ARG B C 1
ATOM 7387 O O . ARG B 1 429 ? -19.875 7.281 15.875 1 92.75 429 ARG B O 1
ATOM 7394 N N . GLU B 1 430 ? -19.922 7.707 18.109 1 93.06 430 GLU B N 1
ATOM 7395 C CA . GLU B 1 430 ? -20.109 9.141 17.938 1 93.06 430 GLU B CA 1
ATOM 7396 C C . GLU B 1 430 ? -18.797 9.852 17.656 1 93.06 430 GLU B C 1
ATOM 7398 O O . GLU B 1 430 ? -17.812 9.633 18.359 1 93.06 430 GLU B O 1
ATOM 7403 N N . THR B 1 431 ? -18.844 10.695 16.578 1 92.75 431 THR B N 1
ATOM 7404 C CA . THR B 1 431 ? -17.594 11.312 16.156 1 92.75 431 THR B CA 1
ATOM 7405 C C . THR B 1 431 ? -17.781 12.797 15.867 1 92.75 431 THR B C 1
ATOM 7407 O O . THR B 1 431 ? -18.922 13.258 15.68 1 92.75 431 THR B O 1
ATOM 7410 N N . VAL B 1 432 ? -16.688 13.523 15.969 1 92 432 VAL B N 1
ATOM 7411 C CA . VAL B 1 432 ? -16.594 14.922 15.562 1 92 432 VAL B CA 1
ATOM 7412 C C . VAL B 1 432 ? -15.492 15.086 14.516 1 92 432 VAL B C 1
ATOM 7414 O O . VAL B 1 432 ? -14.43 14.461 14.625 1 92 432 VAL B O 1
ATOM 7417 N N . SER B 1 433 ? -15.836 15.883 13.492 1 93.62 433 SER B N 1
ATOM 7418 C CA . SER B 1 433 ? -14.883 16 12.391 1 93.62 433 SER B CA 1
ATOM 7419 C C . SER B 1 433 ? -14.336 17.422 12.289 1 93.62 433 SER B C 1
ATOM 7421 O O . SER B 1 433 ? -15.023 18.391 12.641 1 93.62 433 SER B O 1
ATOM 7423 N N . GLU B 1 434 ? -13.102 17.5 11.883 1 94.75 434 GLU B N 1
ATOM 7424 C CA . GLU B 1 434 ? -12.414 18.75 11.555 1 94.75 434 GLU B CA 1
ATOM 7425 C C . GLU B 1 434 ? -12.016 18.797 10.086 1 94.75 434 GLU B C 1
ATOM 7427 O O . GLU B 1 434 ? -11.508 17.812 9.547 1 94.75 434 GLU B O 1
ATOM 7432 N N . ILE B 1 435 ? -12.281 19.938 9.469 1 97.19 435 ILE B N 1
ATOM 7433 C CA . ILE B 1 435 ? -11.891 20.109 8.07 1 97.19 435 ILE B CA 1
ATOM 7434 C C . ILE B 1 435 ? -10.477 20.688 8 1 97.19 435 ILE B C 1
ATOM 7436 O O . ILE B 1 435 ? -10.188 21.734 8.586 1 97.19 435 ILE B O 1
ATOM 7440 N N . GLY B 1 436 ? -9.57 20 7.387 1 97.06 436 GLY B N 1
ATOM 7441 C CA . GLY B 1 436 ? -8.25 20.516 7.098 1 97.06 436 GLY B CA 1
ATOM 7442 C C . GLY B 1 436 ? -8.078 20.938 5.648 1 97.06 436 GLY B C 1
ATOM 7443 O O . GLY B 1 436 ? -8.422 20.188 4.734 1 97.06 436 GLY B O 1
ATOM 7444 N N . ILE B 1 437 ? -7.586 22.172 5.445 1 98.31 437 ILE B N 1
ATOM 7445 C CA . ILE B 1 437 ? -7.355 22.672 4.098 1 98.31 437 ILE B CA 1
ATOM 7446 C C . ILE B 1 437 ? -5.863 22.906 3.881 1 98.31 437 ILE B C 1
ATOM 7448 O O . ILE B 1 437 ? -5.238 23.688 4.609 1 98.31 437 ILE B O 1
ATOM 7452 N N . PHE B 1 438 ? -5.355 22.266 2.822 1 98.31 438 PHE B N 1
ATOM 7453 C CA . PHE B 1 438 ? -3.943 22.375 2.48 1 98.31 438 PHE B CA 1
ATOM 7454 C C . PHE B 1 438 ? -3.719 23.516 1.49 1 98.31 438 PHE B C 1
ATOM 7456 O O . PHE B 1 438 ? -4.559 23.766 0.619 1 98.31 438 PHE B O 1
ATOM 7463 N N . ALA B 1 439 ? -2.561 24.141 1.637 1 98.12 439 ALA B N 1
ATOM 7464 C CA . ALA B 1 439 ? -2.223 25.219 0.718 1 98.12 439 ALA B CA 1
ATOM 7465 C C . ALA B 1 439 ? -0.712 25.344 0.543 1 98.12 439 ALA B C 1
ATOM 7467 O O . ALA B 1 439 ? 0.057 24.734 1.296 1 98.12 439 ALA B O 1
ATOM 7468 N N . ALA B 1 440 ? -0.369 26.016 -0.475 1 98 440 ALA B N 1
ATOM 7469 C CA . ALA B 1 440 ? 1.035 26.281 -0.778 1 98 440 ALA B CA 1
ATOM 7470 C C . ALA B 1 440 ? 1.228 27.719 -1.255 1 98 440 ALA B C 1
ATOM 7472 O O . ALA B 1 440 ? 0.342 28.297 -1.893 1 98 440 ALA B O 1
ATOM 7473 N N . ILE B 1 441 ? 2.35 28.281 -0.933 1 97.62 441 ILE B N 1
ATOM 7474 C CA . ILE B 1 441 ? 2.656 29.656 -1.298 1 97.62 441 ILE B CA 1
ATOM 7475 C C . ILE B 1 441 ? 4.129 29.766 -1.682 1 97.62 441 ILE B C 1
ATOM 7477 O O . ILE B 1 441 ? 4.988 29.125 -1.072 1 97.62 441 ILE B O 1
ATOM 7481 N N . ILE B 1 442 ? 4.457 30.484 -2.766 1 98.19 442 ILE B N 1
ATOM 7482 C CA . ILE B 1 442 ? 5.812 30.844 -3.162 1 98.19 442 ILE B CA 1
ATOM 7483 C C . ILE B 1 442 ? 5.895 32.375 -3.369 1 98.19 442 ILE B C 1
ATOM 7485 O O . ILE B 1 442 ? 5.066 32.938 -4.07 1 98.19 442 ILE B O 1
ATOM 7489 N N . SER B 1 443 ? 6.816 32.875 -2.732 1 96.69 443 SER B N 1
ATOM 7490 C CA . SER B 1 443 ? 7.117 34.281 -2.984 1 96.69 443 SER B CA 1
ATOM 7491 C C . SER B 1 443 ? 8.602 34.5 -3.289 1 96.69 443 SER B C 1
ATOM 7493 O O . SER B 1 443 ? 9.43 33.656 -2.916 1 96.69 443 SER B O 1
ATOM 7495 N N . GLN B 1 444 ? 8.891 35.5 -3.994 1 95.31 444 GLN B N 1
ATOM 7496 C CA . GLN B 1 444 ? 10.242 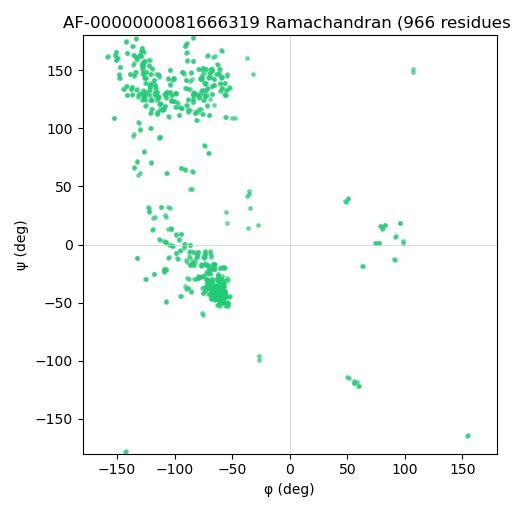35.969 -4.266 1 95.31 444 GLN B CA 1
ATOM 7497 C C . GLN B 1 444 ? 10.375 37.469 -4.016 1 95.31 444 GLN B C 1
ATOM 7499 O O . GLN B 1 444 ? 9.914 38.281 -4.816 1 95.31 444 GLN B O 1
ATOM 7504 N N . GLY B 1 445 ? 11 37.781 -2.924 1 84.31 445 GLY B N 1
ATOM 7505 C CA . GLY B 1 445 ? 10.953 39.156 -2.512 1 84.31 445 GLY B CA 1
ATOM 7506 C C . GLY B 1 445 ? 9.547 39.656 -2.254 1 84.31 445 GLY B C 1
ATOM 7507 O O . GLY B 1 445 ? 8.797 39.062 -1.477 1 84.31 445 GLY B O 1
ATOM 7508 N N . GLU B 1 446 ? 9.164 40.688 -2.969 1 82.69 446 GLU B N 1
ATOM 7509 C CA . GLU B 1 446 ? 7.84 41.281 -2.783 1 82.69 446 GLU B CA 1
ATOM 7510 C C . GLU B 1 446 ? 6.82 40.656 -3.742 1 82.69 446 GLU B C 1
ATOM 7512 O O . GLU B 1 446 ? 5.621 40.938 -3.635 1 82.69 446 GLU B O 1
ATOM 7517 N N . ASN B 1 447 ? 7.273 39.781 -4.57 1 91.81 447 ASN B N 1
ATOM 7518 C CA . ASN B 1 447 ? 6.398 39.188 -5.582 1 91.81 447 ASN B CA 1
ATOM 7519 C C . ASN B 1 447 ? 5.809 37.875 -5.113 1 91.81 447 ASN B C 1
ATOM 7521 O O . ASN B 1 447 ? 6.547 36.938 -4.809 1 91.81 447 ASN B O 1
ATOM 7525 N N . LEU B 1 448 ? 4.582 37.844 -5.012 1 94 448 LEU B N 1
ATOM 7526 C CA . LEU B 1 448 ? 3.869 36.625 -4.73 1 94 448 LEU B CA 1
ATOM 7527 C C . LEU B 1 448 ? 3.658 35.812 -6.008 1 94 448 LEU B C 1
ATOM 7529 O O . LEU B 1 448 ? 2.934 36.25 -6.91 1 94 448 LEU B O 1
ATOM 7533 N N . LEU B 1 449 ? 4.238 34.688 -6.156 1 96.94 449 LEU B N 1
ATOM 7534 C CA . LEU B 1 449 ? 4.219 33.906 -7.387 1 96.94 449 LEU B CA 1
ATOM 7535 C C . LEU B 1 449 ? 3.111 32.844 -7.352 1 96.94 449 LEU B C 1
ATOM 7537 O O . LEU B 1 449 ? 2.43 32.625 -8.359 1 96.94 449 LEU B O 1
ATOM 7541 N N . ILE B 1 450 ? 2.998 32.156 -6.207 1 97.62 450 ILE B N 1
ATOM 7542 C CA . ILE B 1 450 ? 1.97 31.141 -6.035 1 97.62 450 ILE B CA 1
ATOM 7543 C C . ILE B 1 450 ? 1.252 31.344 -4.703 1 97.62 450 ILE B C 1
ATOM 7545 O O . ILE B 1 450 ? 1.892 31.594 -3.68 1 97.62 450 ILE B O 1
ATOM 7549 N N . ASN B 1 451 ? 0.023 31.406 -4.633 1 97.25 451 ASN B N 1
ATOM 7550 C CA . ASN B 1 451 ? -0.912 31.375 -3.514 1 97.25 451 ASN B CA 1
ATOM 7551 C C . ASN B 1 451 ? -2.109 30.484 -3.812 1 97.25 451 ASN B C 1
ATOM 7553 O O . ASN B 1 451 ? -3.109 30.938 -4.367 1 97.25 451 ASN B O 1
ATOM 7557 N N . SER B 1 452 ? -1.946 29.203 -3.369 1 96.88 452 SER B N 1
ATOM 7558 C CA . SER B 1 452 ? -2.898 28.234 -3.908 1 96.88 452 SER B CA 1
ATOM 7559 C C . SER B 1 452 ? -3.398 27.281 -2.826 1 96.88 452 SER B C 1
ATOM 7561 O O . SER B 1 452 ? -2.621 26.828 -1.987 1 96.88 452 SER B O 1
ATOM 7563 N N . THR B 1 453 ? -4.711 27.109 -2.855 1 97.62 453 THR B N 1
ATOM 7564 C CA . THR B 1 453 ? -5.293 26 -2.107 1 97.62 453 THR B CA 1
ATOM 7565 C C . THR B 1 453 ? -4.988 24.672 -2.785 1 97.62 453 THR B C 1
ATOM 7567 O O . THR B 1 453 ? -5.184 24.531 -3.994 1 97.62 453 THR B O 1
ATOM 7570 N N . CYS B 1 454 ? -4.539 23.672 -2.012 1 97.75 454 CYS B N 1
ATOM 7571 C CA . CYS B 1 454 ? -4.004 22.453 -2.617 1 97.75 454 CYS B CA 1
ATOM 7572 C C . CYS B 1 454 ? -4.977 21.281 -2.449 1 97.75 454 CYS B C 1
ATOM 7574 O O . CYS B 1 454 ? -4.879 20.281 -3.16 1 97.75 454 CYS B O 1
ATOM 7576 N N . GLY B 1 455 ? -5.848 21.375 -1.478 1 97.62 455 GLY B N 1
ATOM 7577 C CA . GLY B 1 455 ? -6.762 20.281 -1.225 1 97.62 455 GLY B CA 1
ATOM 7578 C C . GLY B 1 455 ? -7.262 20.234 0.207 1 97.62 455 GLY B C 1
ATOM 7579 O O . GLY B 1 455 ? -7.184 21.234 0.929 1 97.62 455 GLY B O 1
ATOM 7580 N N . HIS B 1 456 ? -7.84 19.062 0.591 1 98.19 456 HIS B N 1
ATOM 7581 C CA . HIS B 1 456 ? -8.508 18.984 1.884 1 98.19 456 HIS B CA 1
ATOM 7582 C C . HIS B 1 456 ? -8.258 17.641 2.559 1 98.19 456 HIS B C 1
ATOM 7584 O O . HIS B 1 456 ? -7.738 16.719 1.932 1 98.19 456 HIS B O 1
ATOM 7590 N N . ILE B 1 457 ? -8.555 17.609 3.809 1 97.19 457 ILE B N 1
ATOM 7591 C CA . ILE B 1 457 ? -8.688 16.391 4.578 1 97.19 457 ILE B CA 1
ATOM 7592 C C . ILE B 1 457 ? -9.75 16.562 5.664 1 97.19 457 ILE B C 1
ATOM 7594 O O . ILE B 1 457 ? -10.016 17.688 6.102 1 97.19 457 ILE B O 1
ATOM 7598 N N . LEU B 1 458 ? -10.438 15.562 5.875 1 97.31 458 LEU B N 1
ATOM 7599 C CA . LEU B 1 458 ? -11.266 15.531 7.07 1 97.31 458 LEU B CA 1
ATOM 7600 C C . LEU B 1 458 ? -10.633 14.664 8.148 1 97.31 458 LEU B C 1
ATOM 7602 O O . LEU B 1 458 ? -10.195 13.539 7.875 1 97.31 458 LEU B O 1
ATOM 7606 N N . LYS B 1 459 ? -10.438 15.195 9.273 1 95.81 459 LYS B N 1
ATOM 7607 C CA . LYS B 1 459 ? -9.945 14.461 10.438 1 95.81 459 LYS B CA 1
ATOM 7608 C C . LYS B 1 459 ? -11.055 14.266 11.469 1 95.81 459 LYS B C 1
ATOM 7610 O O . LYS B 1 459 ? -11.703 15.227 11.891 1 95.81 459 LYS B O 1
ATOM 7615 N N . THR B 1 460 ? -11.25 13.023 11.852 1 95.12 460 THR B N 1
ATOM 7616 C CA . THR B 1 460 ? -12.367 12.68 12.711 1 95.12 460 THR B CA 1
ATOM 7617 C C . THR B 1 460 ? -11.875 12.047 14.016 1 95.12 460 THR B C 1
ATOM 7619 O O . THR B 1 460 ? -10.883 11.312 14.016 1 95.12 460 THR B O 1
ATOM 7622 N N . LYS B 1 461 ? -12.492 12.43 15.102 1 92.56 461 LYS B N 1
ATOM 7623 C CA . LYS B 1 461 ? -12.219 11.875 16.422 1 92.56 461 LYS B CA 1
ATOM 7624 C C . LYS B 1 461 ? -13.492 11.344 17.078 1 92.56 461 LYS B C 1
ATOM 7626 O O . LYS B 1 461 ? -14.594 11.789 16.75 1 92.56 461 LYS B O 1
ATOM 7631 N N . THR B 1 462 ? -13.266 10.32 17.859 1 91.38 462 THR B N 1
ATOM 7632 C CA . THR B 1 462 ? -14.406 9.844 18.641 1 91.38 462 THR B CA 1
ATOM 7633 C C . THR B 1 462 ? -14.773 10.836 19.734 1 91.38 462 THR B C 1
ATOM 7635 O O . THR B 1 462 ? -13.891 11.492 20.297 1 91.38 462 THR B O 1
ATOM 7638 N N . LYS B 1 463 ? -16.031 10.914 19.922 1 81.38 463 LYS B N 1
ATOM 7639 C CA . LYS B 1 463 ? -16.5 11.789 21 1 81.38 463 LYS B CA 1
ATOM 7640 C C . LYS B 1 463 ? -16.25 11.164 22.375 1 81.38 463 LYS B C 1
ATOM 7642 O O . LYS B 1 463 ? -16.578 10 22.594 1 81.38 463 LYS B O 1
ATOM 7647 N N . SER B 1 464 ? -15.117 11.297 23 1 63.91 464 SER B N 1
ATOM 7648 C CA . SER B 1 464 ? -14.984 10.852 24.375 1 63.91 464 SER B CA 1
ATOM 7649 C C . SER B 1 464 ? -15.531 11.883 25.359 1 63.91 464 SER B C 1
ATOM 7651 O O . SER B 1 464 ? -15.453 13.086 25.109 1 63.91 464 SER B O 1
ATOM 7653 N N . TYR B 1 465 ? -16.75 11.461 25.922 1 45.97 465 TYR B N 1
ATOM 7654 C CA . TYR B 1 465 ? -17.391 12.305 26.938 1 45.97 465 TYR B CA 1
ATOM 7655 C C . TYR B 1 465 ? -16.438 12.578 28.094 1 45.97 465 TYR B C 1
ATOM 7657 O O . TYR B 1 465 ? -16.328 11.766 29.016 1 45.97 465 TYR B O 1
ATOM 7665 N N . LYS B 1 466 ? -15.281 12.617 28.047 1 41.78 466 LYS B N 1
ATOM 7666 C CA . LYS B 1 466 ? -14.82 13.039 29.375 1 41.78 466 LYS B CA 1
ATOM 7667 C C . LYS B 1 466 ? -15.477 14.344 29.797 1 41.78 466 LYS B C 1
ATOM 7669 O O . LYS B 1 466 ? -15.914 15.125 28.938 1 41.78 466 LYS B O 1
ATOM 7674 N N . GLU B 1 467 ? -15.82 14.633 31.094 1 33.72 467 GLU B N 1
ATOM 7675 C CA . GLU B 1 467 ? -16.328 15.844 31.719 1 33.72 467 GLU B CA 1
ATOM 7676 C C . GLU B 1 467 ? -15.898 17.094 30.938 1 33.72 467 GLU B C 1
ATOM 7678 O O . GLU B 1 467 ? -16.719 17.969 30.688 1 33.72 467 GLU B O 1
ATOM 7683 N N . GLY B 1 468 ? -14.719 17.891 31.312 1 30.3 468 GLY B N 1
ATOM 7684 C CA . GLY B 1 468 ? -14.273 19.266 31.422 1 30.3 468 GLY B CA 1
ATOM 7685 C C . GLY B 1 468 ? -13.719 19.812 30.109 1 30.3 468 GLY B C 1
ATOM 7686 O O . GLY B 1 468 ? -13.062 20.859 30.094 1 30.3 468 GLY B O 1
ATOM 7687 N N . GLY B 1 469 ? -14.102 19.812 28.938 1 29.83 469 GLY B N 1
ATOM 7688 C CA . GLY B 1 469 ? -13.891 20.406 27.625 1 29.83 469 GLY B CA 1
ATOM 7689 C C . GLY B 1 469 ? -13.219 19.453 26.641 1 29.83 469 GLY B C 1
ATOM 7690 O O . GLY B 1 469 ? -12.75 18.391 27.031 1 29.83 469 GLY B O 1
ATOM 7691 N N . ALA B 1 470 ? -13.5 19.625 25.359 1 31.53 470 ALA B N 1
ATOM 7692 C CA . ALA B 1 470 ? -12.93 18.953 24.203 1 31.53 470 ALA B CA 1
ATOM 7693 C C . ALA B 1 470 ? -11.445 18.688 24.391 1 31.53 470 ALA B C 1
ATOM 7695 O O . ALA B 1 470 ? -10.625 19.609 24.344 1 31.53 470 ALA B O 1
ATOM 7696 N N . SER B 1 471 ? -11.055 18.281 25.547 1 30.88 471 SER B N 1
ATOM 7697 C CA . SER B 1 471 ? -9.609 18.062 25.562 1 30.88 471 SER B CA 1
ATOM 7698 C C . SER B 1 471 ? -9.188 17.094 24.469 1 30.88 471 SER B C 1
ATOM 7700 O O . SER B 1 471 ? -9.93 16.172 24.125 1 30.88 471 SER B O 1
ATOM 7702 N N . VAL B 1 472 ? -8.5 17.562 23.422 1 35.22 472 VAL B N 1
ATOM 7703 C CA . VAL B 1 472 ? -7.758 16.719 22.5 1 35.22 472 VAL B CA 1
ATOM 7704 C C . VAL B 1 472 ? -7.137 15.539 23.25 1 35.22 472 VAL B C 1
ATOM 7706 O O . VAL B 1 472 ? -6.211 15.727 24.047 1 35.22 472 VAL B O 1
ATOM 7709 N N . ASP B 1 473 ? -7.812 14.938 24.078 1 33.94 473 ASP B N 1
ATOM 7710 C CA . ASP B 1 473 ? -7.215 13.719 24.594 1 33.94 473 ASP B CA 1
ATOM 7711 C C . ASP B 1 473 ? -6.34 13.039 23.547 1 33.94 473 ASP B C 1
ATOM 7713 O O . ASP B 1 473 ? -6.496 13.289 22.344 1 33.94 473 ASP B O 1
ATOM 7717 N N . ASN B 1 474 ? -5.16 12.32 23.891 1 42.97 474 ASN B N 1
ATOM 7718 C CA . ASN B 1 474 ? -4.32 11.375 23.172 1 42.97 474 ASN B CA 1
ATOM 7719 C C . ASN B 1 474 ? -5.117 10.625 22.109 1 42.97 474 ASN B C 1
ATOM 7721 O O . ASN B 1 474 ? -4.906 9.422 21.906 1 42.97 474 ASN B O 1
ATOM 7725 N N . ALA B 1 475 ? -6.281 11.141 21.75 1 53.41 475 ALA B N 1
ATOM 7726 C CA . ALA B 1 475 ? -7.246 10.453 20.891 1 53.41 475 ALA B CA 1
ATOM 7727 C C . ALA B 1 475 ? -6.699 10.273 19.484 1 53.41 475 ALA B C 1
ATOM 7729 O O . ALA B 1 475 ? -5.996 11.148 18.969 1 53.41 475 ALA B O 1
ATOM 7730 N N . VAL B 1 476 ? -6.598 9.172 19.094 1 68.56 476 VAL B N 1
ATOM 7731 C CA . VAL B 1 476 ? -6.297 8.734 17.734 1 68.56 476 VAL B CA 1
ATOM 7732 C C . VAL B 1 476 ? -7.172 9.492 16.75 1 68.56 476 VAL B C 1
ATOM 7734 O O . VAL B 1 476 ? -8.383 9.633 16.953 1 68.56 476 VAL B O 1
ATOM 7737 N N . GLU B 1 477 ? -6.535 10.383 16 1 87.31 477 GLU B N 1
ATOM 7738 C CA . GLU B 1 477 ? -7.23 10.992 14.875 1 87.31 477 GLU B CA 1
ATOM 7739 C C . GLU B 1 477 ? -7.383 10.016 13.719 1 87.31 477 GLU B C 1
ATOM 7741 O O . GLU B 1 477 ? -6.426 9.328 13.344 1 87.31 477 GLU B O 1
ATOM 7746 N N . TYR B 1 478 ? -8.617 9.922 13.289 1 95.75 478 TYR B N 1
ATOM 7747 C CA . TYR B 1 478 ? -8.922 9.047 12.164 1 95.75 478 TYR B CA 1
ATOM 7748 C C . TYR B 1 478 ? -9.016 9.836 10.859 1 95.75 478 TYR B C 1
ATOM 7750 O O . TYR B 1 478 ? -9.648 10.891 10.812 1 95.75 478 TYR B O 1
ATOM 7758 N N . ILE B 1 479 ? -8.312 9.359 9.867 1 97.38 479 ILE B N 1
ATOM 7759 C CA . ILE B 1 479 ? -8.461 10.023 8.578 1 97.38 479 ILE B CA 1
ATOM 7760 C C . ILE B 1 479 ? -9.859 9.766 8.023 1 97.38 479 ILE B C 1
ATOM 7762 O O . ILE B 1 479 ? -10.414 8.68 8.203 1 97.38 479 ILE B O 1
ATOM 7766 N N . ASP B 1 480 ? -10.406 10.711 7.379 1 97.88 480 ASP B N 1
ATOM 7767 C CA . ASP B 1 480 ? -11.781 10.758 6.891 1 97.88 480 ASP B CA 1
ATOM 7768 C C . ASP B 1 480 ? -11.891 11.625 5.633 1 97.88 480 ASP B C 1
ATOM 7770 O O . ASP B 1 480 ? -10.898 12.211 5.191 1 97.88 480 ASP B O 1
ATOM 7774 N N . SER B 1 481 ? -12.984 11.539 4.906 1 98.19 481 SER B N 1
ATOM 7775 C CA . SER B 1 481 ? -13.289 12.375 3.75 1 98.19 481 SER B CA 1
ATOM 7776 C C . SER B 1 481 ? -14.672 13.008 3.875 1 98.19 481 SER B C 1
ATOM 7778 O O . SER B 1 481 ? -15.539 12.477 4.562 1 98.19 481 SER B O 1
ATOM 7780 N N . PRO B 1 482 ? -14.836 14.102 3.26 1 97.75 482 PRO B N 1
ATOM 7781 C CA . PRO B 1 482 ? -16.125 14.789 3.383 1 97.75 482 PRO B CA 1
ATOM 7782 C C . PRO B 1 482 ? -17.172 14.25 2.418 1 97.75 482 PRO B C 1
ATOM 7784 O O . PRO B 1 482 ? -16.891 14.086 1.226 1 97.75 482 PRO B O 1
ATOM 7787 N N . PHE B 1 483 ? -18.312 13.93 2.977 1 97.25 483 PHE B N 1
ATOM 7788 C CA . PHE B 1 483 ? -19.547 13.773 2.213 1 97.25 483 PHE B CA 1
ATOM 7789 C C . PHE B 1 483 ? -20.375 15.055 2.252 1 97.25 483 PHE B C 1
ATOM 7791 O O . PHE B 1 483 ? -20.875 15.438 3.307 1 97.25 483 PHE B O 1
ATOM 7798 N N . LEU B 1 484 ? -20.484 15.727 1.106 1 95.88 484 LEU B N 1
ATOM 7799 C CA . LEU B 1 484 ? -21.078 17.047 1.092 1 95.88 484 LEU B CA 1
ATOM 7800 C C . LEU B 1 484 ? -22.609 16.953 1.151 1 95.88 484 LEU B C 1
ATOM 7802 O O . LEU B 1 484 ? -23.219 16.234 0.355 1 95.88 484 LEU B O 1
ATOM 7806 N N . VAL B 1 485 ? -23.156 17.609 2.066 1 92.88 485 VAL B N 1
ATOM 7807 C CA . VAL B 1 485 ? -24.609 17.641 2.262 1 92.88 485 VAL B CA 1
ATOM 7808 C C . VAL B 1 485 ? -25.125 19.062 2.08 1 92.88 485 VAL B C 1
ATOM 7810 O O . VAL B 1 485 ? -24.406 20.031 2.301 1 92.88 485 VAL B O 1
#

Radius of gyration: 33.67 Å; Cα contacts (8 Å, |Δi|>4): 1949; chains: 2; bounding box: 64×102×78 Å

pLDDT: mean 92.2, std 10.21, range [29.83, 98.88]

Secondary structure (DSSP, 8-state):
---SS-SSPPHHHHHHHHHHHHHHHHHTT-EEE-TTSTT--SEEEEPPEESSPEEE-HHHHHHHHHHHHHHHHHHHHHHT-HHHHHHHTHHHHHH-HHHHHHHHHHIIIIISS--S--EEEEEEEEEEEEEES-TTS--TTSEEEEEEEEESS----HHHHHHHHHHHHHHHHHTT-HHHHHTSPP--HHHHHHHHHHHHHHHH--TTPEEEEE--SS-TTHHHHHHHHHHHHHH-TT--EEEE-HHHHHHH-EEETTEEEETTEEEEEEEESS--SGGG--SHHHHHHHHHHHHSSSEEES-HHHHHHHHHHHHSGGGSTTTGGGGGGGSTTTHHHHHHHHTTSPPEEE--SSHHHHHHHHHHHH-GGGEEEEESSTT--EEEHHHHHHHHHHHTT-GGGGGEEEEEPP-PPPEEEEEE-TTS--EEEEEEEEEEEEEEEEEETTEEEEEEEEEEEEEEEE----SSS----S--PEEE-EEE-/---SS-SSPPHHHHHHHHHHHHHHHHHTT-EEE-TTSTT--SEEEEPPEESSPEEE-HHHHHHHHHHHHHHHHHHHHHHT-HHHHHHHTHHHHHH-HHHHHHHHHHIIIIISS--S--EEEEEEEEEEEEEES-TTS--TTSEEEEEEEEESS----HHHHHHHHHHHHHHHHHTT-HHHHHTSPP--HHHHHHHHHHHHHHHH--TTPEEEEE--SS-TTHHHHHHHHHHHHHH-TT--EEEE-HHHHHHH-EEETTEEEETTEEEEEEEESS-SSGGG--SHHHHHHHHHHHHSSSEEES-HHHHHHHHHHHHSGGGSTTTGGGGGGGSTTTHHHHHHHHTTSPPEEE--SSHHHHHHHHHHHH-GGGEEEEESSTT--EEEHHHHHHHHHHHTT-GGGGGEEEEEPP-PPPEEEEEE-TTS--EEEEEEEEEEEEEEEEEETTEEEEEEEEEEEEEEEE----SSS----S--PEEE-EEE-

InterPro domains:
  IPR004887 Glutathione synthase, substrate-binding domain [PF03199] (210-309)
  IPR005615 Glutathione synthase [PF03917] (14-484)
  IPR005615 Glutathione synthase [PIRSF001558] (5-484)
  IPR005615 Glutathione synthase [PTHR11130] (3-485)
  IPR005615 Glutathione synthase [TIGR01986] (14-474)
  IPR014042 Glutathione synthase, alpha-helical [G3DSA:1.10.1080.10] (67-347)
  IPR014049 Glutathione synthase, N-terminal, eukaryotic [G3DSA:3.30.1490.80] (14-426)
  IPR014709 Glutathione synthase, C-terminal, eukaryotic [G3DSA:3.30.1490.50] (348-414)
  IPR016185 Pre-ATP-grasp domain superfamily [SSF52440] (208-309)
  IPR037013 Glutathione synthase, substrate-binding domain superfamily [G3DSA:3.40.50.1760] (187-310)

Solvent-accessible surface area (backbone atoms only — not comparable to full-atom values): 50067 Å² total; per-residue (Å²): 123,66,59,85,63,85,75,81,63,58,66,73,60,43,56,52,51,50,54,52,46,41,48,49,29,37,36,56,35,31,37,22,29,31,88,92,41,23,70,39,63,42,50,27,23,39,51,39,23,45,55,57,45,47,54,37,53,44,68,59,53,53,47,53,54,64,47,43,46,55,53,51,44,50,36,53,44,42,41,71,30,65,69,58,48,51,61,75,39,46,68,46,41,74,73,31,67,61,52,28,55,48,47,50,47,36,41,50,36,66,67,77,36,78,60,65,41,59,51,42,38,41,41,32,25,40,31,29,34,46,28,30,86,44,79,88,63,73,42,84,85,47,49,45,58,30,60,76,48,70,32,43,48,60,49,69,49,33,29,39,22,27,42,37,42,54,49,30,30,52,43,29,41,75,69,71,34,52,71,60,34,72,64,40,72,84,46,46,16,26,55,44,47,18,53,50,51,52,49,54,48,58,69,64,66,49,83,75,28,21,38,33,35,35,44,64,71,74,36,35,56,55,48,29,55,45,42,33,54,50,39,31,33,71,75,41,72,72,59,45,73,47,78,41,34,66,66,50,43,62,74,55,44,48,73,57,96,44,34,34,33,41,94,91,30,43,38,37,31,40,37,31,62,49,73,85,47,61,83,62,42,81,49,68,58,46,54,49,43,52,46,52,50,64,53,13,47,26,29,29,24,40,37,62,38,44,49,51,25,41,54,44,57,70,51,50,63,49,70,40,91,69,49,55,63,72,54,26,84,71,37,97,61,24,63,57,52,48,50,58,56,56,66,23,43,64,57,76,39,60,33,37,100,47,74,66,14,51,50,45,49,51,51,38,65,74,40,30,83,52,33,30,39,33,36,58,49,93,88,46,61,73,30,11,36,70,54,30,46,52,50,50,61,69,36,59,91,42,76,70,34,51,47,32,33,38,30,50,51,77,39,58,65,77,40,73,46,37,44,46,42,63,90,50,7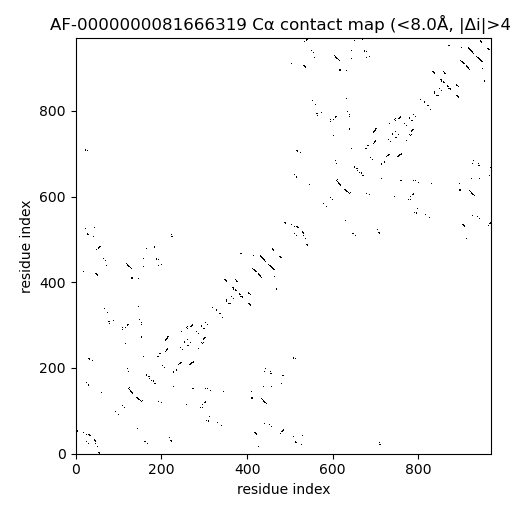8,74,45,84,37,52,24,38,61,30,44,32,33,31,30,36,35,32,30,45,70,92,43,76,77,42,74,40,66,24,32,49,33,26,41,30,32,68,63,68,76,69,86,48,53,90,63,84,53,97,62,67,69,19,46,28,29,56,31,72,87,124,65,58,85,62,84,77,83,65,57,65,72,61,45,56,53,50,50,53,51,47,42,48,49,28,37,35,57,36,31,36,22,28,31,88,92,42,24,72,39,64,41,51,28,25,38,52,38,22,44,58,56,44,45,51,36,52,43,68,59,53,52,48,54,54,64,48,44,45,55,54,51,44,48,34,53,44,44,41,71,30,64,69,59,48,51,62,74,38,45,67,45,41,74,72,31,66,61,52,28,54,48,49,51,46,36,40,52,37,63,66,77,36,76,61,66,39,58,50,42,38,40,40,30,26,40,30,28,33,45,29,32,85,44,80,87,64,73,41,86,85,47,48,46,60,29,59,76,47,70,32,45,48,60,50,70,48,33,29,41,22,28,43,37,41,54,49,30,30,51,41,30,42,78,69,72,34,53,70,61,34,72,63,42,70,85,46,47,17,25,54,45,45,18,51,52,51,51,50,53,48,57,69,63,65,50,84,76,30,20,36,33,34,34,42,64,71,74,36,35,58,55,49,28,56,46,42,34,53,51,39,31,34,69,75,40,73,72,58,45,73,47,78,42,34,66,68,51,42,61,72,55,44,47,73,58,95,44,33,34,33,42,94,91,31,43,37,36,32,38,36,31,62,51,70,84,47,60,81,62,42,82,49,68,58,46,52,51,44,50,45,53,52,63,53,13,48,27,30,31,26,40,37,64,39,43,51,52,25,42,52,43,56,72,52,48,63,50,69,39,89,70,47,54,62,70,52,26,86,69,38,98,62,25,64,58,52,49,51,60,57,54,66,23,44,65,56,73,41,60,33,38,100,47,74,66,13,51,51,45,52,51,51,39,65,75,42,31,81,52,33,31,38,33,37,58,48,93,87,45,62,72,30,10,35,68,55,29,46,53,50,51,61,70,37,60,90,42,76,68,34,51,48,32,34,39,29,50,51,77,39,56,65,76,41,73,45,37,44,46,42,62,93,49,79,74,43,84,37,52,27,38,60,30,43,32,34,30,30,38,34,32,30,46,72,91,43,76,77,44,74,40,67,24,31,48,31,25,40,30,31,67,64,70,84,63,90,51,53,89,61,83,53,99,61,68,67,19,47,28,29,56,32,72,86

Organism: Saccoglossus kowalevskii (NCBI:txid10224)

Sequence (970 aa):
MEACISLPLEKPLLDEIVVRSKDFANMHGIVMRRPETPTSSDVVCFTPHTLVPSPVPKKLFYQSLAIQNDFNLLIHAMSHDYEFLKSVLKSSIQQEEFVKRHFDIYEEVYIHNTPCQPIILGMLRSDYVLDCDDLENISNNNIKIKQVKLFVTSASMAGLGTQCTRLHRFNLENLGKQDIAANLPECKAVENMAKVFAEAWRMYGNKKAAIMLIIRHNSTTVTDQRWLEYEIRHLDKSIPIIRRGFKDIIERAKLVDNKLIIDDYEIGIVYYRTGYLIEHYPTDKEWEARLMIEKSLAIKCPSIGYRLACITVLKQEIFRSGSIERLQKYFPDGEDAINRIRDLFPGLYTLDMDSEGSKNVQKALQNPNKYVLKSRKLEGDTLYDEDLVSKLNELGEDKRRAEYVLIDRIKPPVVKNYIVQSGKDVENRETVSEIGIFAAIISQGENLLINSTCGHILKTKTKSYKEGGASVDNAVEYIDSPFLVMEACISLPLEKPLLDEIVVRSKDFANMHGIVMRRPETPTSSDVVCFTPHTLVPSPVPKKLFYQSLAIQNDFNLLIHAMSHDYEFLKSVLKSSIQQEEFVKRHFDIYEEVYIHNTPCQPIILGMLRSDYVLDCDDLENISNNNIKIKQVKLFVTSASMAGLGTQCTRLHRFNLENLGKQDIAANLPECKAVENMAKVFAEAWRMYGNKKAAIMLIIRHNSTTVTDQRWLEYEIRHLDKSIPIIRRGFKDIIERAKLVDNKLIIDDYEIGIVYYRTGYLIEHYPTDKEWEARLMIEKSLAIKCPSIGYRLACITVLKQEIFRSGSIERLQKYFPDGEDAINRIRDLFPGLYTLDMDSEGSKNVQKALQNPNKYVLKSRKLEGDTLYDEDLVSKLNELGEDKRRAEYVLIDRIKPPVVKNYIVQSGKDVENRETVSEIGIFAAIISQGENLLINSTCGHILKTKTKSYKEGGASVDNAVEYIDSPFLV

Nearest PDB structures (foldseek):
  5oes-assembly3_F  TM=9.228E-01  e=1.963E-39  Solanum tuberosum
  5oes-assembly1_B  TM=9.258E-01  e=4.597E-39  Solanum tuberosum
  5oes-assembly1_A  TM=9.250E-01  e=4.848E-39  Solanum tuberosum
  1m0w-assembly1_A  TM=8.632E-01  e=2.483E-37  Saccharomyces cerevisiae
  3kak-assembly1_B  TM=9.104E-01  e=1.491E-35  Glycine max

Foldseek 3Di:
DDFPDDDDDDPVLVVVLLVVLQVLQVVQLQKWADLVCLLDPPDIGGAWFFLAFGADAPVQQVLVQVLQLLVVLLLVLQLPDLVLLCVLCVVVLVPPVLLVLLVVLSCVQVPVDDAPAQKAKWKKKWKKFKFAPDLPDDDPVRIHIATQAMDTQAPFCLQSQQVQLVSNLVSCVSVVNNVLNVPFDHFQQLLLSLVSVLVLLVVLPDLQAAEEEADDSRHGRVSRVVSSVVSNCVVPVSHHYYYDYLVQLLVAWDADVLFIDGPRHTHAAYRYNDDLDVVSDPDCSSSVSLSSVRRGNHHYRHHSSSSSSSVSVNLVSCLPPPRSLVSQVSDPVRPVSVVSNNVNHFDKAFLALDPRNVVVLVVCLVPQQQKWKFFSHNPTDIWGDPRSNVVSVVCPNPRCSRRIMITTAGDGHWDWTWMNDPPDDTDTFIKTKMKMWIWMWMDRNSRTDDSRTRGIWIWMFGDDPDPIGPPPPVTRIHTHGYSHD/DDFPDDDDDDPVLVVVLLVVLQVLQVVQLQKWADLVCLLDPPDIGGAWFFLAFGADAPVQQVLVQVLQLLVVLLLVLQLPDLVLLCVLCVVVLVPPVLLVLLVVLSCVQVPVDDAPAQKAKWKKKWKKFKFAPDLPDDDPVRIHIATQAMDTQAPFCLQSQQVQLVSNLVSCVSVVNNVLNVPFDHFQQLLLSLVSVLVLLVVLPDLQAAEEEADDSRHGRVSRVVSSVVSNCVVPVSHHYYYDYLVQLLVAWDADVLFIDGPRHTHAAYRYNDDLDVVSDPDCSSSVSLSSNRRGNHHYRHHSSSSSSSVSVNLVSCLPPPRSLVSQVSDPVRVVSVVSNNVNHFDKAFLALDPRNVVVLVVCLVPQQQKWKFFSHNPTDIWGDPRSNVVSVVCPNPRCSRRIMITTAGDGHWDWTWMNDPPDDTDTFIKTKMKMWIWMWMDRNSRTDDSRTRGIWIWMFGDDPDPIGPPPPVTRIHTHGYSHD